Protein AF-0000000085130008 (afdb_homodimer)

Solvent-accessible surface area (backbone atoms only — not comparable to full-atom values): 52028 Å² total; per-residue (Å²): 136,84,80,75,76,75,82,70,82,75,75,73,70,72,71,52,58,76,52,56,80,41,72,67,83,56,50,69,66,52,42,50,50,49,51,52,50,41,30,52,52,29,17,52,34,35,25,47,49,42,4,50,42,38,35,52,67,69,60,31,51,50,40,33,74,73,65,38,67,61,33,54,55,53,52,52,40,61,63,51,42,58,58,60,49,41,49,35,47,52,51,42,49,51,38,51,54,50,46,52,58,47,40,59,64,52,40,19,62,59,40,15,58,62,33,43,75,82,33,61,64,72,58,10,47,52,50,12,38,52,49,29,46,50,49,50,50,48,49,40,44,45,57,13,38,45,46,30,37,43,40,12,60,26,42,12,58,66,48,31,52,69,44,41,62,64,48,52,52,51,44,62,73,41,38,71,61,34,51,52,51,44,50,51,46,50,51,54,34,60,74,69,67,53,63,71,60,53,81,79,75,68,44,67,65,53,54,50,50,49,44,51,51,20,31,75,70,64,65,31,53,68,47,56,44,46,24,54,53,34,55,66,36,25,74,71,39,41,38,68,59,52,40,44,46,49,93,72,62,64,68,42,49,40,79,47,50,43,68,57,53,48,52,48,43,60,75,54,77,57,65,63,31,44,27,15,61,94,44,79,58,41,65,72,22,27,33,45,39,68,59,53,40,43,34,48,64,67,71,38,83,58,54,58,73,41,67,87,59,48,40,84,59,47,75,42,58,52,78,38,22,43,46,55,50,37,50,50,29,43,73,70,70,44,55,55,35,41,25,23,46,99,84,56,39,55,53,26,37,39,40,52,63,38,53,50,46,59,33,40,32,69,54,62,38,65,46,61,57,61,37,49,30,72,77,50,99,48,29,32,43,29,34,13,77,37,32,37,69,57,50,25,60,75,70,70,46,90,77,64,86,68,59,85,80,36,49,21,43,33,41,44,51,29,61,74,62,71,39,85,74,48,70,70,40,70,48,78,56,98,55,28,36,40,28,31,66,38,63,54,96,95,35,46,50,34,31,39,35,34,59,56,76,83,79,82,75,83,73,72,84,81,83,65,78,72,71,65,71,70,59,71,70,66,63,80,66,79,78,79,77,128,136,85,80,75,78,75,84,70,83,76,76,74,69,71,72,51,60,77,51,58,79,42,71,69,81,56,51,68,66,53,41,50,50,49,50,52,50,41,31,53,52,30,18,52,34,36,27,46,50,42,4,51,42,38,35,52,67,68,60,32,49,52,40,33,73,73,65,38,67,60,33,53,56,53,52,52,42,61,65,52,43,58,57,60,49,41,47,35,47,52,51,40,50,52,37,51,53,52,46,53,56,47,39,57,63,51,40,18,62,59,39,15,59,63,35,44,76,82,33,61,64,73,57,10,45,53,49,13,37,52,49,30,47,52,50,50,51,48,47,39,44,44,58,15,38,45,45,30,37,43,40,12,61,25,41,12,58,67,49,31,52,69,44,40,63,65,47,51,51,51,44,62,73,40,37,71,61,33,52,53,51,43,52,51,46,50,51,53,32,60,73,70,67,53,63,71,60,54,81,80,75,68,46,68,66,53,53,52,50,49,44,52,52,20,30,75,71,63,65,32,54,66,48,56,45,47,24,54,55,34,55,67,37,24,75,73,38,41,38,69,59,49,39,44,45,48,91,74,60,67,68,43,48,39,80,48,51,44,68,56,53,47,51,47,43,59,74,54,76,57,66,64,31,44,27,14,62,94,44,81,57,40,63,73,21,29,33,45,39,68,59,53,41,43,34,48,65,68,71,38,84,60,54,59,72,40,67,88,58,49,38,83,59,47,76,42,60,51,79,38,23,42,46,55,51,36,49,49,28,43,73,70,70,46,55,54,34,41,26,23,46,97,84,57,40,55,53,26,37,39,40,53,63,39,53,51,47,60,33,39,32,68,54,63,37,63,48,61,57,62,36,47,31,73,78,49,100,48,29,31,43,30,35,14,78,37,34,38,68,58,50,26,61,75,70,69,46,90,78,64,85,68,61,86,78,38,48,21,44,33,42,44,51,30,61,74,62,72,40,84,74,48,68,69,40,70,48,78,55,96,55,28,36,40,28,32,65,36,63,55,96,92,33,46,50,34,29,39,34,32,58,55,74,82,78,83,72,83,72,71,83,79,82,61,75,72,70,65,66,70,59,66,68,66,62,77,66,78,72,84,73,130

Foldseek 3Di:
DPPPVPPDDPPPPPVVVVCVVPPPVPDLVRLVVLLVVLLVQLLLLQLLVLLLVQDDLVVLVVVVVVPQVLSVVSNVCNQQVQLLVLLSVVSNVVSVVVLVVSLQPNQLVVQLVVCVVPDPNVVSSVVSNVVSVVVSVVCSCVRNHDVSNVVCNVPSSVSNSVSVVVSVVSSVVCVVVSVVVSVVVVVVCVVVVHDRGDDPDDDPVNVLVVLVVCCVVVNDPPLRSQLSVLVVCQQVAWCLLLFAFPVPAAAEEQADFQVVVVVSCVVPPDQKHFYAHPDPLHTPAIFGPVVQVVCVVVVHGDHSPDPVGGDHAAEEERGGGNVVVLVVCVVVVAFKHFYAYPVSGTGGIHGVVSSVCSSSDVVPDPCLCVQWPDPDPFKIKHFQSHFVVSVCVVVVNDDQPPNVQDGTNQSSLCVQVVHQDDAQDWDDDPQKIWGQHDDDPSTGTIIMIGGHDPDDPDPPPCPPDPVPPPPPVPPPPPPPPD/DPCPVPPDDPVPPPVVPVCVVPDPPPDLVRLVVLLVVLLVQLLLLQLLVLLLVQDDLVVLVVVVVVPQVLSVVSNVCNQQVQLLVLLSVVSNVVSVVVLVVSLQPNFLVVQLVVCVVPDPNVVSSVVSNVVSVVVSVVCSCVRNHDVSNVVCNVPSSVSNSVSVVVSVVSSVVCVVVSVVVSVVVVVVCVVVVHDRGDDPDDDPVNVLVVLVVCCVVVVDPPLRSQLSVLVVCQQVAWCLLLFAFPVPAAAEEQADFQVVVVVSCVVPPDQKHFYAHPDPLHTPAIFGPVLQVVCVVVVHGDHSPDPVGGDHAAEDERGGGNVVVLVVCVVVVAFKHFYAYPVSGTGGIHGVVSSVCSSSDVVPDPCLCVQWPDPDPFKIKHFQSHFVVSVCVVVVNDDQPPNVQDGTNQSSLCVQVVHQDDAQDWDDDPQKIWGQHDDDPSTGTIIMIGGHDPDDPDPPPCPPDPVPPPPPVPPPPPCPPD

Secondary structure (DSSP, 8-state):
------------THHHHHHHS------HHHHHHHHHHHHHHHHHHHHHHHHHHH--HHHHHHHHHTT-THHHHHHHHHHSHHHHHHHHHHHHHHHHHHHHHHHHHHHHHHHHHHHTTTS-HHHHHHHHHHHHHHHHHHHIIIIIIIHHHHHHHHSHHHHHHHHHHHHHHHHHHTHHHHHHHHHHHHHHHHHHT---S------HHHHHHHHHHHHHTTSS-HHHHHHHHHHHHTTTSBGGGTSEEGGG---EETT--HHHHHHHHHHS--SEEEEESSSTTSEEEEEEHHHHHHHHHTT----TTSTTTPBP-EEEETT-BHHHHHHHHHHHT-SEEEEE-TTS-EEEEEEHHHHHHHHHGGGT-STHHHHEEEEETTEEEEETTSBHHHHHHHHT-S--TTGGG-SBHHHHHHHHHTS---TT-EEEETTEEEEEEEEETTEEEEEEEEE--SSS-------GGGGSTTGGGG--------/------------GGGTHHHHS------HHHHHHHHHHHHHHHHHHHHHHHHHHH--HHHHHHHHHTT-THHHHHHHHHHSHHHHHHHHHHHHHHHHHHHHHHHHHHHHHHHHHHHTTTS-HHHHHHHHHHHHHHHHHHHIIIIIIIHHHHHHHHSHHHHHHHHHHHHHHHHHHTHHHHHHHHHHHHHHHHHHT---S------HHHHHHHHHHHHHHTSS-HHHHHHHHHHHHTTTSBGGGTSEEGGG---EETT--HHHHHHHHHHS--SEEEEESSSTTSEEEEEEHHHHHHHHHTT----TTSTTTPBP-EEEETT-BHHHHHHHHHHHT-SEEEEE-TTS-EEEEEEHHHHHHHHHGGGT-STHHHHEEEEETTEEEEETTSBHHHHHHHHT-S--TTGGG-SBHHHHHHHHHTS---TT-EEEETTEEEEEEEEETTEEEEEEEEE--SSS--------GGGGTTTGGGG-------

InterPro domains:
  IPR000644 CBS domain [PF00571] (311-359)
  IPR000644 CBS domain [PS51371] (243-302)
  IPR000644 CBS domain [PS51371] (309-369)
  IPR002550 CNNM, transmembrane domain [PF01595] (33-224)
  IPR002550 CNNM, transmembrane domain [PS51846] (24-224)
  IPR005170 Transporter-associated domain [PF03471] (375-452)
  IPR005170 Transporter-associated domain [SM01091] (373-453)
  IPR016169 FAD-binding, type PCMH, subdomain 2 [G3DSA:3.30.465.10] (374-453)
  IPR036318 FAD-binding, type PCMH-like superfamily [SSF56176] (371-455)
  IPR044751 Ion transporter-like, CBS domain [cd04590] (238-356)
  IPR046342 CBS domain superfamily [G3DSA:3.10.580.10] (220-373)
  IPR046342 CBS domain superfamily [SSF54631] (227-361)

Sequence (964 aa):
MRCVVEWSHLSHPEKRACARFSALPMSLSQSLLLIVALILTSAFFSVAEISLAASRRLRLRQMMEDGEPRAELVMKMQAQPGEYFTVTQIGLNAVAILGGVVGEGALTPYLAELLMLWLPESRAQTVGFLLSFASVTSLFILFADLLPKRLSMAEPEALAIRVLRPMLWCMAVLKPLVWCFNHLADAVAKLFGLPTVRDDRITHEDILAMTEAGARAGVLAAKEQQVIANLFELDSRTIGSAMTQRDRIAYFHRDDPDELIRVRIAEEPFSTYPVCDGDIDHIVGYVDAKDLFQRALNNQPLSLMDDSLVHKVLVVPDRLTLAEVLEQFRQVHEDFAVIVNEYSLVVGVVTLNDVMSTVMGGLVSPGDEEQILRRDENSWLIDGVTPVEDVMQALELDELPHSEDYETLGGFLMVMLRRIPRRTDTVQWGGYRFEVMDVDSYRIDQVLVTRMSGSSPAAPPNAGDTAAAVAKVSSMSPDTSSMRCVVEWSHLSHPEKRACARFSALPMSLSQSLLLIVALILTSAFFSVAEISLAASRRLRLRQMMEDGEPRAELVMKMQAQPGEYFTVTQIGLNAVAILGGVVGEGALTPYLAELLMLWLPESRAQTVGFLLSFASVTSLFILFADLLPKRLSMAEPEALAIRVLRPMLWCMAVLKPLVWCFNHLADAVAKLFGLPTVRDDRITHEDILAMTEAGARAGVLAAKEQQVIANLFELDSRTIGSAMTQRDRIAYFHRDDPDELIRVRIAEEPFSTYPVCDGDIDHIVGYVDAKDLFQRALNNQPLSLMDDSLVHKVLVVPDRLTLAEVLEQFRQVHEDFAVIVNEYSLVVGVVTLNDVMSTVMGGLVSPGDEEQILRRDENSWLIDGVTPVEDVMQALELDELPHSEDYETLGGFLMVMLRRIPRRTDTVQWGGYRFEVMDVDSYRIDQVLVTRMSGSSPAAPPNAGDTAAAVAKVSSMSPDTSS

Structure (mmCIF, N/CA/C/O backbone):
data_AF-0000000085130008-model_v1
#
loop_
_entity.id
_entity.type
_entity.pdbx_description
1 polymer 'Polyamine export protein'
#
loop_
_atom_site.group_PDB
_atom_site.id
_atom_site.type_symbol
_atom_site.label_atom_id
_atom_site.label_alt_id
_atom_site.label_comp_id
_atom_site.label_asym_id
_atom_site.label_entity_id
_atom_site.label_seq_id
_atom_site.pdbx_PDB_ins_code
_atom_site.Cartn_x
_atom_site.Cartn_y
_atom_site.Cartn_z
_atom_site.occupancy
_atom_site.B_iso_or_equiv
_atom_site.auth_seq_id
_atom_site.auth_comp_id
_atom_site.auth_asym_id
_atom_site.auth_atom_id
_atom_site.pdbx_PDB_model_num
ATOM 1 N N . MET A 1 1 ? 10.078 100.125 31.641 1 22.88 1 MET A N 1
ATOM 2 C CA . MET A 1 1 ? 8.867 99.5 31.094 1 22.88 1 MET A CA 1
ATOM 3 C C . MET A 1 1 ? 9.133 98.062 30.656 1 22.88 1 MET A C 1
ATOM 5 O O . MET A 1 1 ? 9.719 97.812 29.594 1 22.88 1 MET A O 1
ATOM 9 N N . ARG A 1 2 ? 9.57 97.188 31.625 1 25.03 2 ARG A N 1
ATOM 10 C CA . ARG A 1 2 ? 10.148 95.875 31.625 1 25.03 2 ARG A CA 1
ATOM 11 C C . ARG A 1 2 ? 9.141 94.812 31.109 1 25.03 2 ARG A C 1
ATOM 13 O O . ARG A 1 2 ? 8.062 94.688 31.672 1 25.03 2 ARG A O 1
ATOM 20 N N . CYS A 1 3 ? 9 94.688 29.734 1 23.39 3 CYS A N 1
ATOM 21 C CA . CYS A 1 3 ? 8.172 93.812 28.891 1 23.39 3 CYS A CA 1
ATOM 22 C C . CYS A 1 3 ? 8.32 92.375 29.266 1 23.39 3 CYS A C 1
ATOM 24 O O . CYS A 1 3 ? 9.336 91.75 28.984 1 23.39 3 CYS A O 1
ATOM 26 N N . VAL A 1 4 ? 7.984 91.938 30.531 1 25.38 4 VAL A N 1
ATOM 27 C CA . VAL A 1 4 ? 7.992 90.562 31.016 1 25.38 4 VAL A CA 1
ATOM 28 C C . VAL A 1 4 ? 7.105 89.688 30.141 1 25.38 4 VAL A C 1
ATOM 30 O O . VAL A 1 4 ? 5.895 89.938 30.062 1 25.38 4 VAL A O 1
ATOM 33 N N . VAL A 1 5 ? 7.617 89.312 28.859 1 25.55 5 VAL A N 1
ATOM 34 C CA . VAL A 1 5 ? 6.969 88.438 27.891 1 25.55 5 VAL A CA 1
ATOM 35 C C . VAL A 1 5 ? 6.516 87.188 28.578 1 25.55 5 VAL A C 1
ATOM 37 O O . VAL A 1 5 ? 7.332 86.438 29.141 1 25.55 5 VAL A O 1
ATOM 40 N N . GLU A 1 6 ? 5.363 87.188 29.203 1 24.12 6 GLU A N 1
ATOM 41 C CA . GLU A 1 6 ? 4.629 86.125 29.844 1 24.12 6 GLU A CA 1
ATOM 42 C C . GLU A 1 6 ? 4.5 84.875 28.938 1 24.12 6 GLU A C 1
ATOM 44 O O . GLU A 1 6 ? 3.932 85 27.844 1 24.12 6 GLU A O 1
ATOM 49 N N . TRP A 1 7 ? 5.633 84.062 28.812 1 25.23 7 TRP A N 1
ATOM 50 C CA . TRP A 1 7 ? 5.676 82.812 28.094 1 25.23 7 TRP A CA 1
ATOM 51 C C . TRP A 1 7 ? 4.496 81.938 28.469 1 25.23 7 TRP A C 1
ATOM 53 O O . TRP A 1 7 ? 4.402 81.438 29.609 1 25.23 7 TRP A O 1
ATOM 63 N N . SER A 1 8 ? 3.201 82.312 28.188 1 24.41 8 SER A N 1
ATOM 64 C CA . SER A 1 8 ? 1.935 81.562 28.344 1 24.41 8 SER A CA 1
ATOM 65 C C . SER A 1 8 ? 2.066 80.125 27.938 1 24.41 8 SER A C 1
ATOM 67 O O . SER A 1 8 ? 2.912 79.75 27.109 1 24.41 8 SER A O 1
ATOM 69 N N . HIS A 1 9 ? 1.521 79.188 28.797 1 28.52 9 HIS A N 1
ATOM 70 C CA . HIS A 1 9 ? 1.265 77.75 28.953 1 28.52 9 HIS A CA 1
ATOM 71 C C . HIS A 1 9 ? 0.711 77.125 27.672 1 28.52 9 HIS A C 1
ATOM 73 O O . HIS A 1 9 ? -0.464 77.312 27.344 1 28.52 9 HIS A O 1
ATOM 79 N N . LEU A 1 10 ? 1.425 77.25 26.531 1 27.12 10 LEU A N 1
ATOM 80 C CA . LEU A 1 10 ? 0.97 76.5 25.328 1 27.12 10 LEU A CA 1
ATOM 81 C C . LEU A 1 10 ? 0.627 75.062 25.672 1 27.12 10 LEU A C 1
ATOM 83 O O . LEU A 1 10 ? 1.489 74.312 26.109 1 27.12 10 LEU A O 1
ATOM 87 N N . SER A 1 11 ? -0.589 74.875 26.25 1 29.48 11 SER A N 1
ATOM 88 C CA . SER A 1 11 ? -1.287 73.625 26.438 1 29.48 11 SER A CA 1
ATOM 89 C C . SER A 1 11 ? -1.14 72.688 25.234 1 29.48 11 SER A C 1
ATOM 91 O O . SER A 1 11 ? -1.542 73.062 24.125 1 29.48 11 SER A O 1
ATOM 93 N N . HIS A 1 12 ? 0.041 72.062 25.078 1 29.91 12 HIS A N 1
ATOM 94 C CA . HIS A 1 12 ? 0.351 71.125 23.984 1 29.91 12 HIS A CA 1
ATOM 95 C C . HIS A 1 12 ? -0.79 70.188 23.75 1 29.91 12 HIS A C 1
ATOM 97 O O . HIS A 1 12 ? -1.24 69.5 24.688 1 29.91 12 HIS A O 1
ATOM 103 N N . PRO A 1 13 ? -1.711 70.375 22.734 1 32.69 13 PRO A N 1
ATOM 104 C CA . PRO A 1 13 ? -2.801 69.562 22.234 1 32.69 13 PRO A CA 1
ATOM 105 C C . PRO A 1 13 ? -2.369 68.125 22 1 32.69 13 PRO A C 1
ATOM 107 O O . PRO A 1 13 ? -3.17 67.25 21.547 1 32.69 13 PRO A O 1
ATOM 110 N N . GLU A 1 14 ? -1.101 67.812 22.156 1 32.66 14 GLU A N 1
ATOM 111 C CA . GLU A 1 14 ? -0.622 66.562 21.594 1 32.66 14 GLU A CA 1
ATOM 112 C C . GLU A 1 14 ? -1.238 65.375 22.312 1 32.66 14 GLU A C 1
ATOM 114 O O . GLU A 1 14 ? -1.109 64.188 21.859 1 32.66 14 GLU A O 1
ATOM 119 N N . LYS A 1 15 ? -1.644 65.438 23.547 1 36.44 15 LYS A N 1
ATOM 120 C CA . LYS A 1 15 ? -2.09 64.25 24.328 1 36.44 15 LYS A CA 1
ATOM 121 C C . LYS A 1 15 ? -3.434 63.75 23.828 1 36.44 15 LYS A C 1
ATOM 123 O O . LYS A 1 15 ? -3.914 62.719 24.281 1 36.44 15 LYS A O 1
ATOM 128 N N . ARG A 1 16 ? -4.156 64.562 23.141 1 33.94 16 ARG A N 1
ATOM 129 C CA . ARG A 1 16 ? -5.531 64.188 22.828 1 33.94 16 ARG A CA 1
ATOM 130 C C . ARG A 1 16 ? -5.586 63.156 21.688 1 33.94 16 ARG A C 1
ATOM 132 O O . ARG A 1 16 ? -6.582 62.469 21.531 1 33.94 16 ARG A O 1
ATOM 139 N N . ALA A 1 17 ? -4.672 63.312 20.781 1 33.12 17 ALA A N 1
ATOM 140 C CA . ALA A 1 17 ? -4.941 62.562 19.547 1 33.12 17 ALA A CA 1
ATOM 141 C C . ALA A 1 17 ? -4.777 61.062 19.781 1 33.12 17 ALA A C 1
ATOM 143 O O . ALA A 1 17 ? -5.41 60.25 19.094 1 33.12 17 ALA A O 1
ATOM 144 N N . CYS A 1 18 ? -3.732 60.719 20.406 1 33.72 18 CYS A N 1
ATOM 145 C CA . CYS A 1 18 ? -3.643 59.281 20.594 1 33.72 18 CYS A CA 1
ATOM 146 C C . CYS A 1 18 ? -4.879 58.75 21.312 1 33.72 18 CYS A C 1
ATOM 148 O O . CYS A 1 18 ? -5.117 57.531 21.328 1 33.72 18 CYS A O 1
ATOM 150 N N . ALA A 1 19 ? -5.516 59.562 22.188 1 33.31 19 ALA A N 1
ATOM 151 C CA . ALA A 1 19 ? -6.707 59.219 22.969 1 33.31 19 ALA A CA 1
ATOM 152 C C . ALA A 1 19 ? -7.914 59.031 22.062 1 33.31 19 ALA A C 1
ATOM 154 O O . ALA A 1 19 ? -8.914 58.438 22.469 1 33.31 19 ALA A O 1
ATOM 155 N N . ARG A 1 20 ? -7.977 59.781 20.938 1 32.69 20 ARG A N 1
ATOM 156 C CA . ARG A 1 20 ? -9.227 59.75 20.172 1 32.69 20 ARG A CA 1
ATOM 157 C C . ARG A 1 20 ? -9.367 58.469 19.375 1 32.69 20 ARG A C 1
ATOM 159 O O . ARG A 1 20 ? -10.344 58.312 18.641 1 32.69 20 ARG A O 1
ATOM 166 N N . PHE A 1 21 ? -8.297 58.031 18.781 1 34.44 21 PHE A N 1
ATOM 167 C CA . PHE A 1 21 ? -8.758 56.719 18.391 1 34.44 21 PHE A CA 1
ATOM 168 C C . PHE A 1 21 ? -9.508 56.031 19.531 1 34.44 21 PHE A C 1
ATOM 170 O O . PHE A 1 21 ? -8.953 55.188 20.234 1 34.44 21 PHE A O 1
ATOM 177 N N . SER A 1 22 ? -9.922 56.875 20.5 1 35.34 22 SER A N 1
ATOM 178 C CA . SER A 1 22 ? -10.836 56.719 21.641 1 35.34 22 SER A CA 1
ATOM 179 C C . SER A 1 22 ? -11.852 55.625 21.375 1 35.34 22 SER A C 1
ATOM 181 O O . SER A 1 22 ? -12.266 55.375 20.234 1 35.34 22 SER A O 1
ATOM 183 N N . ALA A 1 23 ? -12.047 54.719 22.281 1 41.34 23 ALA A N 1
ATOM 184 C CA . ALA A 1 23 ? -13.039 53.688 22.562 1 41.34 23 ALA A CA 1
ATOM 185 C C . ALA A 1 23 ? -14.43 54.125 22.094 1 41.34 23 ALA A C 1
ATOM 187 O O . ALA A 1 23 ? -14.969 55.125 22.547 1 41.34 23 ALA A O 1
ATOM 188 N N . LEU A 1 24 ? -14.688 54.312 20.875 1 41.53 24 LEU A N 1
ATOM 189 C CA . LEU A 1 24 ? -16.141 54.25 20.766 1 41.53 24 LEU A CA 1
ATOM 190 C C . LEU A 1 24 ? -16.75 53.656 22.016 1 41.53 24 LEU A C 1
ATOM 192 O O . LEU A 1 24 ? -16.359 52.562 22.453 1 41.53 24 LEU A O 1
ATOM 196 N N . PRO A 1 25 ? -17.109 54.406 22.984 1 50.12 25 PRO A N 1
ATOM 197 C CA . PRO A 1 25 ? -17.781 53.844 24.156 1 50.12 25 PRO A CA 1
ATOM 198 C C . PRO A 1 25 ? -18.609 52.594 23.828 1 50.12 25 PRO A C 1
ATOM 200 O O . PRO A 1 25 ? -19.734 52.719 23.344 1 50.12 25 PRO A O 1
ATOM 203 N N . MET A 1 26 ? -18.016 51.688 23.188 1 59.12 26 MET A N 1
ATOM 204 C CA . MET A 1 26 ? -18.844 50.531 22.938 1 59.12 26 MET A CA 1
ATOM 205 C C . MET A 1 26 ? -19.422 49.969 24.234 1 59.12 26 MET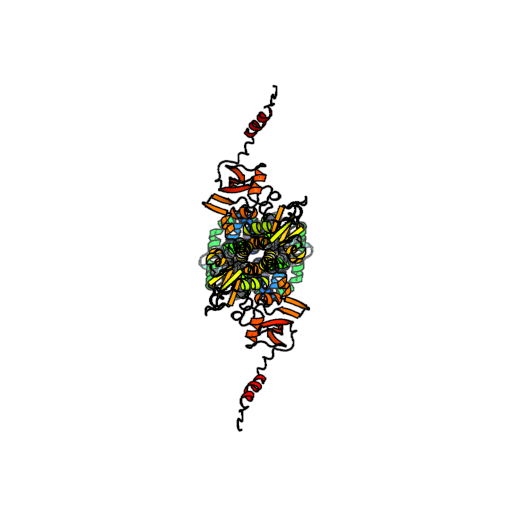 A C 1
ATOM 207 O O . MET A 1 26 ? -18.75 49.969 25.266 1 59.12 26 MET A O 1
ATOM 211 N N . SER A 1 27 ? -20.719 49.938 24.297 1 70.62 27 SER A N 1
ATOM 212 C CA . SER A 1 27 ? -21.375 49.25 25.391 1 70.62 27 SER A CA 1
ATOM 213 C C . SER A 1 27 ? -20.781 47.844 25.625 1 70.62 27 SER A C 1
ATOM 215 O O . SER A 1 27 ? -20.062 47.344 24.766 1 70.62 27 SER A O 1
ATOM 217 N N . LEU A 1 28 ? -20.641 47.5 26.766 1 76.75 28 LEU A N 1
ATOM 218 C CA . LEU A 1 28 ? -20.156 46.156 27.141 1 76.75 28 LEU A CA 1
ATOM 219 C C . LEU A 1 28 ? -20.672 45.094 26.188 1 76.75 28 LEU A C 1
ATOM 221 O O . LEU A 1 28 ? -19.922 44.188 25.797 1 76.75 28 LEU A O 1
ATOM 225 N N . SER A 1 29 ? -21.844 45.375 25.75 1 81.38 29 SER A N 1
ATOM 226 C CA . SER A 1 29 ? -22.453 44.406 24.859 1 81.38 29 SER A CA 1
ATOM 227 C C . SER A 1 29 ? -21.812 44.438 23.484 1 81.38 29 SER A C 1
ATOM 229 O O . SER A 1 29 ? -21.594 43.375 22.859 1 81.38 29 SER A O 1
ATOM 231 N N . GLN A 1 30 ? -21.422 45.594 23.047 1 81.44 30 GLN A N 1
ATOM 232 C CA . GLN A 1 30 ? -20.797 45.719 21.734 1 81.44 30 GLN A CA 1
ATOM 233 C C . GLN A 1 30 ? -19.375 45.156 21.75 1 81.44 30 GLN A C 1
ATOM 235 O O . GLN A 1 30 ? -18.953 44.531 20.781 1 81.44 30 GLN A O 1
ATOM 240 N N . SER A 1 31 ? -18.781 45.344 22.875 1 81.75 31 SER A N 1
ATOM 241 C CA . SER A 1 31 ? -17.422 44.844 23 1 81.75 31 SER A CA 1
ATOM 242 C C . SER A 1 31 ? -17.406 43.312 23.047 1 81.75 31 SER A C 1
ATOM 244 O O . SER A 1 31 ? -16.531 42.688 22.453 1 81.75 31 SER A O 1
ATOM 246 N N . LEU A 1 32 ? -18.391 42.781 23.656 1 83.31 32 LEU A N 1
ATOM 247 C CA . LEU A 1 32 ? -18.469 41.344 23.781 1 83.31 32 LEU A CA 1
ATOM 248 C C . LEU A 1 32 ? -18.812 40.719 22.438 1 83.31 32 LEU A C 1
ATOM 250 O O . LEU A 1 32 ? -18.297 39.656 22.094 1 83.31 32 LEU A O 1
ATOM 254 N N . LEU A 1 33 ? -19.641 41.375 21.734 1 88 33 LEU A N 1
ATOM 255 C CA . LEU A 1 33 ? -20.016 40.875 20.422 1 88 33 LEU A CA 1
ATOM 256 C C . LEU A 1 33 ? -18.828 40.906 19.469 1 88 33 LEU A C 1
ATOM 258 O O . LEU A 1 33 ? -18.641 40.031 18.641 1 88 33 LEU A O 1
ATOM 262 N N . LEU A 1 34 ? -18.047 41.938 19.594 1 86.31 34 LEU A N 1
ATOM 263 C CA . LEU A 1 34 ? -16.859 42.062 18.75 1 86.31 34 LEU A CA 1
ATOM 264 C C . LEU A 1 34 ? -15.828 41 19.078 1 86.31 34 LEU A C 1
ATOM 266 O O . LEU A 1 34 ? -15.188 40.438 18.188 1 86.31 34 LEU A O 1
ATOM 270 N N . ILE A 1 35 ? -15.75 40.75 20.359 1 85.38 35 ILE A N 1
ATOM 271 C CA . ILE A 1 35 ? -14.797 39.75 20.797 1 85.38 35 ILE A CA 1
ATOM 272 C C . ILE A 1 35 ? -15.227 38.375 20.266 1 85.38 35 ILE A C 1
ATOM 274 O O . ILE A 1 35 ? -14.398 37.625 19.766 1 85.38 35 ILE A O 1
ATOM 278 N N . VAL A 1 36 ? -16.484 38.094 20.297 1 90.56 36 VAL A N 1
ATOM 279 C CA . VAL A 1 36 ? -17.016 36.844 19.812 1 90.56 36 VAL A CA 1
ATOM 280 C C . VAL A 1 36 ? -16.812 36.719 18.312 1 90.56 36 VAL A C 1
ATOM 282 O O . VAL A 1 36 ? -16.438 35.656 17.797 1 90.56 36 VAL A O 1
ATOM 285 N N . ALA A 1 37 ? -17.047 37.812 17.641 1 92.44 37 ALA A N 1
ATOM 286 C CA . ALA A 1 37 ? -16.859 37.844 16.203 1 92.44 37 ALA A CA 1
ATOM 287 C C . ALA A 1 37 ? -15.398 37.594 15.836 1 92.44 37 ALA A C 1
ATOM 289 O O . ALA A 1 37 ? -15.102 36.875 14.875 1 92.44 37 ALA A O 1
ATOM 290 N N . LEU A 1 38 ? -14.523 38.188 16.594 1 89.88 38 LEU A N 1
ATOM 291 C CA . LEU A 1 38 ? -13.094 38.031 16.359 1 89.88 38 LEU A CA 1
ATOM 292 C C . LEU A 1 38 ? -12.672 36.594 16.641 1 89.88 38 LEU A C 1
ATOM 294 O O . LEU A 1 38 ? -11.875 36.031 15.891 1 89.88 38 LEU A O 1
ATOM 298 N N . ILE A 1 39 ? -13.242 36.031 17.625 1 91.31 39 ILE A N 1
ATOM 299 C CA . ILE A 1 39 ? -12.914 34.656 17.984 1 91.31 39 ILE A CA 1
ATOM 300 C C . ILE A 1 39 ? -13.391 33.688 16.891 1 91.31 39 ILE A C 1
ATOM 302 O O . ILE A 1 39 ? -12.656 32.812 16.484 1 91.31 39 ILE A O 1
ATOM 306 N N . LEU A 1 40 ? -14.547 33.969 16.375 1 94.56 40 LEU A N 1
ATOM 307 C CA . LEU A 1 40 ? -15.102 33.094 15.328 1 94.56 40 LEU A CA 1
ATOM 308 C C . LEU A 1 40 ? -14.297 33.219 14.039 1 94.56 40 LEU A C 1
ATOM 310 O O . LEU A 1 40 ? -14.055 32.219 13.359 1 94.56 40 LEU A O 1
ATOM 314 N N . THR A 1 41 ? -13.906 34.438 13.758 1 93.94 41 THR A N 1
ATOM 315 C CA . THR A 1 41 ? -13.086 34.656 12.57 1 93.94 41 THR A CA 1
ATOM 316 C C . THR A 1 41 ? -11.719 33.969 12.727 1 93.94 41 THR A C 1
ATOM 318 O O . THR A 1 41 ? -11.227 33.344 11.797 1 93.94 41 THR A O 1
ATOM 321 N N . SER A 1 42 ? -11.148 34.094 13.859 1 92.62 42 SER A N 1
ATOM 322 C CA . SER A 1 42 ? -9.867 33.469 14.133 1 92.62 42 SER A CA 1
ATOM 323 C C . SER A 1 42 ? -9.977 31.953 14.094 1 92.62 42 SER A C 1
ATOM 325 O O . SER A 1 42 ? -9.086 31.266 13.594 1 92.62 42 SER A O 1
ATOM 327 N N . ALA A 1 43 ? -11.07 31.469 14.641 1 94.69 43 ALA A N 1
ATOM 328 C CA . ALA A 1 43 ? -11.32 30.031 14.617 1 94.69 43 ALA A CA 1
ATOM 329 C C . ALA A 1 43 ? -11.422 29.516 13.18 1 94.69 43 ALA A C 1
ATOM 331 O O . ALA A 1 43 ? -10.938 28.438 12.875 1 94.69 43 ALA A O 1
ATOM 332 N N . PHE A 1 44 ? -12.031 30.328 12.359 1 95.69 44 PHE A N 1
ATOM 333 C CA . PHE A 1 44 ? -12.172 29.984 10.953 1 95.69 44 PHE A CA 1
ATOM 334 C C . PHE A 1 44 ? -10.805 29.859 10.289 1 95.69 44 PHE A C 1
ATOM 336 O O . PHE A 1 44 ? -10.523 28.875 9.602 1 95.69 44 PHE A O 1
ATOM 343 N N . PHE A 1 45 ? -9.906 30.75 10.508 1 95 45 PHE A N 1
ATOM 344 C CA . PHE A 1 45 ? -8.578 30.734 9.898 1 95 45 PHE A CA 1
ATOM 345 C C . PHE A 1 45 ? -7.711 29.641 10.523 1 95 45 PHE A C 1
ATOM 347 O O . PHE A 1 45 ? -6.879 29.047 9.844 1 95 45 PHE A O 1
ATOM 354 N N . SER A 1 46 ? -7.891 29.406 11.75 1 93.88 46 SER A N 1
ATOM 355 C CA . SER A 1 46 ? -7.145 28.344 12.43 1 93.88 46 SER A CA 1
ATOM 356 C C . SER A 1 46 ? -7.508 26.969 11.875 1 93.88 46 SER A C 1
ATOM 358 O O . SER A 1 46 ? -6.629 26.156 11.617 1 93.88 46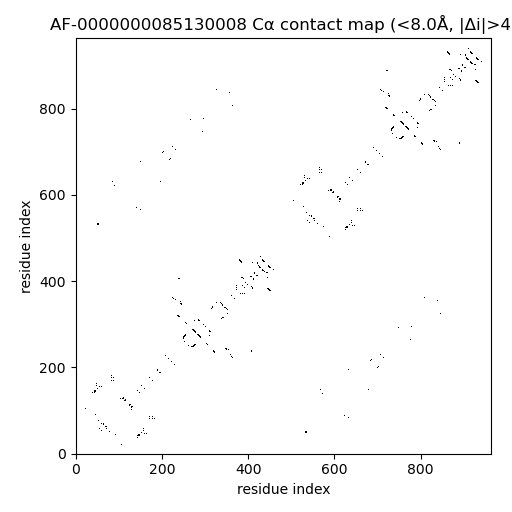 SER A O 1
ATOM 360 N N . VAL A 1 47 ? -8.828 26.797 11.703 1 94.94 47 VAL A N 1
ATOM 361 C CA . VAL A 1 47 ? -9.305 25.531 11.125 1 94.94 47 VAL A CA 1
ATOM 362 C C . VAL A 1 47 ? -8.766 25.391 9.703 1 94.94 47 VAL A C 1
ATOM 364 O O . VAL A 1 47 ? -8.305 24.312 9.32 1 94.94 47 VAL A O 1
ATOM 367 N N . ALA A 1 48 ? -8.828 26.438 8.992 1 95.81 48 ALA A N 1
ATOM 368 C CA . ALA A 1 48 ? -8.359 26.406 7.609 1 95.81 48 ALA A CA 1
ATOM 369 C C . ALA A 1 48 ? -6.883 26.062 7.535 1 95.81 48 ALA A C 1
ATOM 371 O O . ALA A 1 48 ? -6.469 25.266 6.68 1 95.81 48 ALA A O 1
ATOM 372 N N . GLU A 1 49 ? -6.152 26.5 8.43 1 94.38 49 GLU A N 1
ATOM 373 C CA . GLU A 1 49 ? -4.703 26.328 8.422 1 94.38 49 GLU A CA 1
ATOM 374 C C . GLU A 1 49 ? -4.324 24.875 8.742 1 94.38 49 GLU A C 1
ATOM 376 O O . GLU A 1 49 ? -3.633 24.219 7.961 1 94.38 49 GLU A O 1
ATOM 381 N N . ILE A 1 50 ? -4.809 24.375 9.836 1 93.44 50 ILE A N 1
ATOM 382 C CA . ILE A 1 50 ? -4.375 23.062 10.328 1 93.44 50 ILE A CA 1
ATOM 383 C C . ILE A 1 50 ? -5.039 21.969 9.508 1 93.44 50 ILE A C 1
ATOM 385 O O . ILE A 1 50 ? -4.43 20.922 9.258 1 93.44 50 ILE A O 1
ATOM 389 N N . SER A 1 51 ? -6.273 22.219 9.07 1 94.44 51 SER A N 1
ATOM 390 C CA . SER A 1 51 ? -6.934 21.203 8.258 1 94.44 51 SER A CA 1
ATOM 391 C C . SER A 1 51 ? -6.18 20.969 6.953 1 94.44 51 SER A C 1
ATOM 393 O O . SER A 1 51 ? -6.02 19.812 6.527 1 94.44 51 SER A O 1
ATOM 395 N N . LEU A 1 52 ? -5.695 22.031 6.367 1 93.62 52 LEU A N 1
ATOM 396 C CA . LEU A 1 52 ? -4.922 21.875 5.137 1 93.62 52 LEU A CA 1
ATOM 397 C C . LEU A 1 52 ? -3.609 21.156 5.402 1 93.62 52 LEU A C 1
ATOM 399 O O . LEU A 1 52 ? -3.209 20.281 4.625 1 93.62 52 LEU A O 1
ATOM 403 N N . ALA A 1 53 ? -2.996 21.453 6.453 1 91.56 53 ALA A N 1
ATOM 404 C CA . ALA A 1 53 ? -1.691 20.891 6.777 1 91.56 53 ALA A CA 1
ATOM 405 C C . ALA A 1 53 ? -1.819 19.422 7.184 1 91.56 53 ALA A C 1
ATOM 407 O O . ALA A 1 53 ? -0.977 18.594 6.828 1 91.56 53 ALA A O 1
ATOM 408 N N . ALA A 1 54 ? -2.852 19.094 7.859 1 90.94 54 ALA A N 1
ATOM 409 C CA . ALA A 1 54 ? -3 17.766 8.445 1 90.94 54 ALA A CA 1
ATOM 410 C C . ALA A 1 54 ? -3.654 16.797 7.465 1 90.94 54 ALA A C 1
ATOM 412 O O . ALA A 1 54 ? -3.604 15.586 7.648 1 90.94 54 ALA A O 1
ATOM 413 N N . SER A 1 55 ? -4.25 17.312 6.402 1 91 55 SER A N 1
ATOM 414 C CA . SER A 1 55 ? -4.969 16.469 5.457 1 91 55 SER A CA 1
ATOM 415 C C . SER A 1 55 ? -4.02 15.531 4.711 1 91 55 SER A C 1
ATOM 417 O O . SER A 1 55 ? -2.924 15.938 4.316 1 91 55 SER A O 1
ATOM 419 N N . ARG A 1 56 ? -4.477 14.383 4.578 1 85.94 56 ARG A N 1
ATOM 420 C CA . ARG A 1 56 ? -3.705 13.383 3.844 1 85.94 56 ARG A CA 1
ATOM 421 C C . ARG A 1 56 ? -4.051 13.414 2.357 1 85.94 56 ARG A C 1
ATOM 423 O O . ARG A 1 56 ? -5.227 13.43 1.989 1 85.94 56 ARG A O 1
ATOM 430 N N . ARG A 1 57 ? -3.043 13.32 1.616 1 84.5 57 ARG A N 1
ATOM 431 C CA . ARG A 1 57 ? -3.238 13.367 0.171 1 84.5 57 ARG A CA 1
ATOM 432 C C . ARG A 1 57 ? -3.998 12.148 -0.323 1 84.5 57 ARG A C 1
ATOM 434 O O . ARG A 1 57 ? -4.848 12.25 -1.209 1 84.5 57 ARG A O 1
ATOM 441 N N . LEU A 1 58 ? -3.691 11.031 0.233 1 79.38 58 LEU A N 1
ATOM 442 C CA . LEU A 1 58 ? -4.305 9.781 -0.188 1 79.38 58 LEU A CA 1
ATOM 443 C C . LEU A 1 58 ? -5.809 9.797 0.064 1 79.38 58 LEU A C 1
ATOM 445 O O . LEU A 1 58 ? -6.59 9.344 -0.778 1 79.38 58 LEU A O 1
ATOM 449 N N . ARG A 1 59 ? -6.203 10.234 1.146 1 84.56 59 ARG A N 1
ATOM 450 C CA . ARG A 1 59 ? -7.621 10.297 1.487 1 84.56 59 ARG A CA 1
ATOM 451 C C . ARG A 1 59 ? -8.344 11.32 0.619 1 84.56 59 ARG A C 1
ATOM 453 O O . ARG A 1 59 ? -9.492 11.102 0.22 1 84.56 59 ARG A O 1
ATOM 460 N N . LEU A 1 60 ? -7.746 12.391 0.332 1 89.06 60 LEU A N 1
ATOM 461 C CA . LEU A 1 60 ? -8.328 13.406 -0.537 1 89.06 60 LEU A CA 1
ATOM 462 C C . LEU A 1 60 ? -8.539 12.859 -1.946 1 89.06 60 LEU A C 1
ATOM 464 O O . LEU A 1 60 ? -9.562 13.141 -2.578 1 89.06 60 LEU A O 1
ATOM 468 N N . ARG A 1 61 ? -7.59 12.109 -2.34 1 83.88 61 ARG A N 1
ATOM 469 C CA . ARG A 1 61 ? -7.723 11.492 -3.654 1 83.88 61 ARG A CA 1
ATOM 470 C C . ARG A 1 61 ? -8.898 10.516 -3.686 1 83.88 61 ARG A C 1
ATOM 472 O O . ARG A 1 61 ? -9.617 10.445 -4.684 1 83.88 61 ARG A O 1
ATOM 479 N N . GLN A 1 62 ? -9.008 9.758 -2.676 1 82.62 62 GLN A N 1
ATOM 480 C CA . GLN A 1 62 ? -10.133 8.844 -2.572 1 82.62 62 GLN A CA 1
ATOM 481 C C . GLN A 1 62 ? -11.461 9.594 -2.586 1 82.62 62 GLN A C 1
ATOM 483 O O . GLN A 1 62 ? -12.43 9.148 -3.211 1 82.62 62 GLN A O 1
ATOM 488 N N . MET A 1 63 ? -11.492 10.695 -1.925 1 86.88 63 MET A N 1
ATOM 489 C CA . MET A 1 63 ? -12.703 11.508 -1.883 1 86.88 63 MET A CA 1
ATOM 490 C C . MET A 1 63 ? -13.023 12.078 -3.262 1 86.88 63 MET A C 1
ATOM 492 O O . MET A 1 63 ? -14.188 12.18 -3.639 1 86.88 63 MET A O 1
ATOM 496 N N . MET A 1 64 ? -11.984 12.406 -3.945 1 86.06 64 MET A N 1
ATOM 497 C CA . MET A 1 64 ? -12.156 12.891 -5.312 1 86.06 64 MET A CA 1
ATOM 498 C C . MET A 1 64 ? -12.758 11.812 -6.203 1 86.06 64 MET A C 1
ATOM 500 O O . MET A 1 64 ? -13.656 12.094 -7 1 86.06 64 MET A O 1
ATOM 504 N N . GLU A 1 65 ? -12.266 10.641 -5.977 1 78.5 65 GLU A N 1
ATOM 505 C CA . GLU A 1 65 ? -12.766 9.516 -6.762 1 78.5 65 GLU A CA 1
ATOM 506 C C . GLU A 1 65 ? -14.195 9.172 -6.371 1 78.5 65 GLU A C 1
ATOM 508 O O . GLU A 1 65 ? -14.977 8.695 -7.203 1 78.5 65 GLU A O 1
ATOM 513 N N . ASP A 1 66 ? -14.531 9.469 -5.137 1 83.12 66 ASP A N 1
ATOM 514 C CA . ASP A 1 66 ? -15.883 9.219 -4.633 1 83.12 66 ASP A CA 1
ATOM 515 C C . ASP A 1 66 ? -16.844 10.312 -5.09 1 83.12 66 ASP A C 1
ATOM 517 O O . ASP A 1 66 ? -18.047 10.234 -4.828 1 83.12 66 ASP A O 1
ATOM 521 N N . GLY A 1 67 ? -16.297 11.305 -5.723 1 86.44 67 GLY A N 1
ATOM 522 C CA . GLY A 1 67 ? -17.188 12.273 -6.348 1 86.44 67 GLY A CA 1
ATOM 523 C C . GLY A 1 67 ? -17.094 13.648 -5.727 1 86.44 67 GLY A C 1
ATOM 524 O O . GLY A 1 67 ? -17.953 14.508 -5.969 1 86.44 67 GLY A O 1
ATOM 525 N N . GLU A 1 68 ? -16.25 13.93 -4.852 1 90.88 68 GLU A N 1
ATOM 526 C CA . GLU A 1 68 ? -16.078 15.25 -4.258 1 90.88 68 GLU A CA 1
ATOM 527 C C . GLU A 1 68 ? -15.023 16.062 -5.004 1 90.88 68 GLU A C 1
ATOM 529 O O . GLU A 1 68 ? -13.828 15.953 -4.707 1 90.88 68 GLU A O 1
ATOM 534 N N . PRO A 1 69 ? -15.461 16.906 -5.871 1 90.31 69 PRO A N 1
ATOM 535 C CA . PRO A 1 69 ? -14.492 17.625 -6.695 1 90.31 69 PRO A CA 1
ATOM 536 C C . PRO A 1 69 ? -13.68 18.641 -5.891 1 90.31 69 PRO A C 1
ATOM 538 O O . PRO A 1 69 ? -12.57 19 -6.293 1 90.31 69 PRO A O 1
ATOM 541 N N . ARG A 1 70 ? -14.211 19.188 -4.809 1 93.12 70 ARG A N 1
ATOM 542 C CA . ARG A 1 70 ? -13.5 20.156 -3.975 1 93.12 70 ARG A CA 1
ATOM 543 C C . ARG A 1 70 ? -12.203 19.547 -3.428 1 93.12 70 ARG A C 1
ATOM 545 O O . ARG A 1 70 ? -11.289 20.281 -3.053 1 93.12 70 ARG A O 1
ATOM 552 N N . ALA A 1 71 ? -12.141 18.172 -3.34 1 93.31 71 ALA A N 1
ATOM 553 C CA . ALA A 1 71 ? -10.953 17.484 -2.836 1 93.31 71 ALA A CA 1
ATOM 554 C C . ALA A 1 71 ? -9.75 17.734 -3.736 1 93.31 71 ALA A C 1
ATOM 556 O O . ALA A 1 71 ? -8.617 17.844 -3.256 1 93.31 71 ALA A O 1
ATOM 557 N N . GLU A 1 72 ? -9.969 17.906 -5 1 91.94 72 GLU A N 1
ATOM 558 C CA . GLU A 1 72 ? -8.898 18.188 -5.945 1 91.94 72 GLU A CA 1
ATOM 559 C C . GLU A 1 72 ? -8.305 19.562 -5.699 1 91.94 72 GLU A C 1
ATOM 561 O O . GLU A 1 72 ? -7.086 19.75 -5.785 1 91.94 72 GLU A O 1
ATOM 566 N N . LEU A 1 73 ? -9.18 20.484 -5.414 1 93.06 73 LEU A N 1
ATOM 567 C CA . LEU A 1 73 ? -8.727 21.859 -5.164 1 93.06 73 LEU A CA 1
ATOM 568 C C . LEU A 1 73 ? -7.91 21.922 -3.879 1 93.06 73 LEU A C 1
ATOM 570 O O . LEU A 1 73 ? -6.934 22.672 -3.801 1 93.06 73 LEU A O 1
ATOM 574 N N . VAL A 1 74 ? -8.328 21.141 -2.869 1 93.81 74 VAL A N 1
ATOM 575 C CA . VAL A 1 74 ? -7.586 21.094 -1.616 1 93.81 74 VAL A CA 1
ATOM 576 C C . VAL A 1 74 ? -6.195 20.516 -1.865 1 93.81 74 VAL A C 1
ATOM 578 O O . VAL A 1 74 ? -5.203 21.016 -1.331 1 93.81 74 VAL A O 1
ATOM 581 N N . MET A 1 75 ? -6.09 19.516 -2.697 1 90.19 75 MET A N 1
ATOM 582 C CA . MET A 1 75 ? -4.812 18.891 -3.023 1 90.19 75 MET A CA 1
ATOM 583 C C . MET A 1 75 ? -3.904 19.859 -3.768 1 90.19 75 MET A C 1
ATOM 585 O O . MET A 1 75 ? -2.693 19.875 -3.545 1 90.19 75 MET A O 1
ATOM 589 N N . LYS A 1 76 ? -4.488 20.656 -4.598 1 89.38 76 LYS A N 1
ATOM 590 C CA . LYS A 1 76 ? -3.721 21.656 -5.328 1 89.38 76 LYS A CA 1
ATOM 591 C C . LYS A 1 76 ? -3.162 22.719 -4.387 1 89.38 76 LYS A C 1
ATOM 593 O O . LYS A 1 76 ? -2.025 23.172 -4.555 1 89.38 76 LYS A O 1
ATOM 598 N N . MET A 1 77 ? -3.973 23.078 -3.402 1 89.94 77 MET A N 1
ATOM 599 C CA . MET A 1 77 ? -3.529 24.047 -2.418 1 89.94 77 MET A CA 1
ATOM 600 C C . MET A 1 77 ? -2.422 23.484 -1.539 1 89.94 77 MET A C 1
ATOM 602 O O . MET A 1 77 ? -1.536 24.219 -1.096 1 89.94 77 MET A O 1
ATOM 606 N N . GLN A 1 78 ? -2.471 22.188 -1.298 1 88.06 78 GLN A N 1
ATOM 607 C CA . GLN A 1 78 ? -1.441 21.531 -0.506 1 88.06 78 GLN A CA 1
ATOM 608 C C . GLN A 1 78 ? -0.112 21.484 -1.254 1 88.06 78 GLN A C 1
ATOM 610 O O . GLN A 1 78 ? 0.954 21.469 -0.635 1 88.06 78 GLN A O 1
ATOM 615 N N . ALA A 1 79 ? -0.195 21.422 -2.566 1 83.75 79 ALA A N 1
ATOM 616 C CA . ALA A 1 79 ? 1.008 21.344 -3.391 1 83.75 79 ALA A CA 1
ATOM 617 C C . ALA A 1 79 ? 1.706 22.703 -3.465 1 83.75 79 ALA A C 1
ATOM 619 O O . ALA A 1 79 ? 2.934 22.766 -3.57 1 83.75 79 ALA A O 1
ATOM 620 N N . GLN A 1 80 ? 0.876 23.75 -3.406 1 83.12 80 GLN A N 1
ATOM 621 C CA . GLN A 1 80 ? 1.404 25.109 -3.379 1 83.12 80 GLN A CA 1
ATOM 622 C C . GLN A 1 80 ? 0.813 25.891 -2.219 1 83.12 80 GLN A C 1
ATOM 624 O O . GLN A 1 80 ? 0.022 26.812 -2.43 1 83.12 80 GLN A O 1
ATOM 629 N N . PRO A 1 81 ? 1.351 25.578 -1.076 1 85.69 81 PRO A N 1
ATOM 630 C CA . PRO A 1 81 ? 0.689 26.125 0.109 1 85.69 81 PRO A CA 1
ATOM 631 C C . PRO A 1 81 ? 1.051 27.594 0.363 1 85.69 81 PRO A C 1
ATOM 633 O O . PRO A 1 81 ? 0.469 28.234 1.243 1 85.69 81 PRO A O 1
ATOM 636 N N . GLY A 1 82 ? 1.853 28.25 -0.422 1 85.19 82 GLY A N 1
ATOM 637 C CA . GLY A 1 82 ? 2.332 29.609 -0.155 1 85.19 82 GLY A CA 1
ATOM 638 C C . GLY A 1 82 ? 1.218 30.625 -0.077 1 85.19 82 GLY A C 1
ATOM 639 O O . GLY A 1 82 ? 1.095 31.344 0.918 1 85.19 82 GLY A O 1
ATOM 640 N N . GLU A 1 83 ? 0.396 30.688 -1.005 1 88 83 GLU A N 1
ATOM 641 C CA . GLU A 1 83 ? -0.672 31.688 -1.062 1 88 83 GLU A CA 1
ATOM 642 C C . GLU A 1 83 ? -1.73 31.422 0.006 1 88 83 GLU A C 1
ATOM 644 O O . GLU A 1 83 ? -2.24 32.344 0.626 1 88 83 GLU A O 1
ATOM 649 N N . TYR A 1 84 ? -2.018 30.188 0.166 1 91.06 84 TYR A N 1
ATOM 650 C CA . TYR A 1 84 ? -3.025 29.781 1.144 1 91.06 84 TYR A CA 1
ATOM 651 C C . TYR A 1 84 ? -2.594 30.172 2.555 1 91.06 84 TYR A C 1
ATOM 653 O O . TYR A 1 84 ? -3.371 30.75 3.311 1 91.06 84 TYR A O 1
ATOM 661 N N . PHE A 1 85 ? -1.348 29.938 2.928 1 89.69 85 PHE A N 1
ATOM 662 C CA . PHE A 1 85 ? -0.842 30.219 4.266 1 89.69 85 PHE A CA 1
ATOM 663 C C . PHE A 1 85 ? -0.713 31.734 4.484 1 89.69 85 PHE A C 1
ATOM 665 O O . PHE A 1 85 ? -0.915 32.219 5.598 1 89.69 85 PHE A O 1
ATOM 672 N N . THR A 1 86 ? -0.422 32.406 3.365 1 90.38 86 THR A N 1
ATOM 673 C CA . THR A 1 86 ? -0.33 33.875 3.479 1 90.38 86 THR A CA 1
ATOM 674 C C . THR A 1 86 ? -1.678 34.469 3.873 1 90.38 86 THR A C 1
ATOM 676 O O . THR A 1 86 ? -1.745 35.344 4.746 1 90.38 86 THR A O 1
ATOM 679 N N . VAL A 1 87 ? -2.705 34 3.271 1 92.06 87 VAL A N 1
ATOM 680 C CA . VAL A 1 87 ? -4.047 34.5 3.574 1 92.06 87 VAL A CA 1
ATOM 681 C C . VAL A 1 87 ? -4.398 34.188 5.023 1 92.06 87 VAL A C 1
ATOM 683 O O . VAL A 1 87 ? -4.91 35.031 5.75 1 92.06 87 VAL A O 1
ATOM 686 N N . THR A 1 88 ? -4.137 32.938 5.461 1 92.25 88 THR A N 1
ATOM 687 C CA . THR A 1 88 ? -4.461 32.562 6.828 1 92.25 88 THR A CA 1
ATOM 688 C C . THR A 1 88 ? -3.639 33.344 7.832 1 92.25 88 THR A C 1
ATOM 690 O O . THR A 1 88 ? -4.145 33.719 8.891 1 92.25 88 THR A O 1
ATOM 693 N N . GLN A 1 89 ? -2.457 33.656 7.535 1 88.88 89 GLN A N 1
ATOM 694 C CA . GLN A 1 89 ? -1.587 34.375 8.461 1 88.88 89 GLN A CA 1
ATOM 695 C C . GLN A 1 89 ? -1.988 35.844 8.57 1 88.88 89 GLN A C 1
ATOM 697 O O . GLN A 1 89 ? -1.959 36.406 9.656 1 88.88 89 GLN A O 1
ATOM 702 N N . ILE A 1 90 ? -2.277 36.375 7.414 1 87.25 90 ILE A N 1
ATOM 703 C CA . ILE A 1 90 ? -2.756 37.75 7.438 1 87.25 90 ILE A CA 1
ATOM 704 C C . ILE A 1 90 ? -4.027 37.844 8.273 1 87.25 90 ILE A C 1
ATOM 706 O O . ILE A 1 90 ? -4.16 38.719 9.125 1 87.25 90 ILE A O 1
ATOM 710 N N . GLY A 1 91 ? -4.938 36.938 8.039 1 87.38 91 GLY A N 1
ATOM 711 C CA . GLY A 1 91 ? -6.18 36.906 8.797 1 87.38 91 GLY A CA 1
ATOM 712 C C . GLY A 1 91 ? -5.969 36.688 10.281 1 87.38 91 GLY A C 1
ATOM 713 O O . GLY A 1 91 ? -6.512 37.438 11.102 1 87.38 91 GLY A O 1
ATOM 714 N N . LEU A 1 92 ? -5.137 35.75 10.672 1 88.06 92 LEU A N 1
ATOM 715 C CA . LEU A 1 92 ? -4.883 35.406 12.07 1 88.06 92 LEU A CA 1
ATOM 716 C C . LEU A 1 92 ? -4.184 36.562 12.781 1 88.06 92 LEU A C 1
ATOM 718 O O . LEU A 1 92 ? -4.508 36.875 13.93 1 88.06 92 LEU A O 1
ATOM 722 N N . ASN A 1 93 ? -3.266 37.188 12.125 1 81.06 93 ASN A N 1
ATOM 723 C CA . ASN A 1 93 ? -2.557 38.312 12.719 1 81.06 93 ASN A CA 1
ATOM 724 C C . ASN A 1 93 ? -3.467 39.531 12.867 1 81.06 93 ASN A C 1
ATOM 726 O O . ASN A 1 93 ? -3.408 40.25 13.875 1 81.06 93 ASN A O 1
ATOM 730 N N . ALA A 1 94 ? -4.25 39.75 11.836 1 81.06 94 ALA A N 1
ATOM 731 C CA . ALA A 1 94 ? -5.191 40.844 11.914 1 81.06 94 ALA A CA 1
ATOM 732 C C . ALA A 1 94 ? -6.141 40.688 13.094 1 81.06 94 ALA A C 1
ATOM 734 O O . ALA A 1 94 ? -6.387 41.656 13.836 1 81.06 94 ALA A O 1
ATOM 735 N N . VAL A 1 95 ? -6.613 39.531 13.297 1 83.31 95 VAL A N 1
ATOM 736 C CA . VAL A 1 95 ? -7.547 39.25 14.383 1 83.31 95 VAL A CA 1
ATOM 737 C C . VAL A 1 95 ? -6.824 39.375 15.727 1 83.31 95 VAL A C 1
ATOM 739 O O . VAL A 1 95 ? -7.391 39.875 16.703 1 83.31 95 VAL A O 1
ATOM 742 N N . ALA A 1 96 ? -5.613 38.875 15.797 1 76 96 ALA A N 1
ATOM 743 C CA . ALA A 1 96 ? -4.84 38.938 17.031 1 76 96 ALA A CA 1
ATOM 744 C C . ALA A 1 96 ? -4.598 40.375 17.453 1 76 96 ALA A C 1
ATOM 746 O O . ALA A 1 96 ? -4.734 40.719 18.641 1 76 96 ALA A O 1
ATOM 747 N N . ILE A 1 97 ? -4.273 41.188 16.516 1 70.5 97 ILE A N 1
ATOM 748 C CA . ILE A 1 97 ? -4.008 42.594 16.797 1 70.5 97 ILE A CA 1
ATOM 749 C C . ILE A 1 97 ? -5.301 43.312 17.203 1 70.5 97 ILE A C 1
ATOM 751 O O . ILE A 1 97 ? -5.332 44.031 18.188 1 70.5 97 ILE A O 1
ATOM 755 N N . LEU A 1 98 ? -6.336 43.031 16.422 1 73.38 98 LEU A N 1
ATOM 756 C CA . LEU A 1 98 ? -7.629 43.656 16.719 1 73.38 98 LEU A CA 1
ATOM 757 C C . LEU A 1 98 ? -8.141 43.156 18.078 1 73.38 98 LEU A C 1
ATOM 759 O O . LEU A 1 98 ? -8.75 43.938 18.828 1 73.38 98 LEU A O 1
ATOM 763 N N . GLY A 1 99 ? -7.973 41.938 18.359 1 73.5 99 GLY A N 1
ATOM 764 C CA . GLY A 1 99 ? -8.367 41.406 19.656 1 73.5 99 GLY A CA 1
ATOM 765 C C . GLY A 1 99 ? -7.621 42 20.828 1 73.5 99 GLY A C 1
ATOM 766 O O . GLY A 1 99 ? -8.195 42.219 21.891 1 73.5 99 GLY A O 1
ATOM 767 N N . GLY A 1 100 ? -6.277 42.281 20.672 1 67.25 100 GLY A N 1
ATOM 768 C CA . GLY A 1 100 ? -5.504 42.938 21.703 1 67.25 100 GLY A CA 1
ATOM 769 C C . GLY A 1 100 ? -5.988 44.344 22 1 67.25 100 GLY A C 1
ATOM 770 O O . GLY A 1 100 ? -6.094 44.719 23.172 1 67.25 100 GLY A O 1
ATOM 771 N N . VAL A 1 101 ? -6.375 45.094 20.969 1 66.5 101 VAL A N 1
ATOM 772 C CA . VAL A 1 101 ? -6.824 46.469 21.109 1 66.5 101 VAL A CA 1
ATOM 773 C C . VAL A 1 101 ? -8.211 46.5 21.75 1 66.5 101 VAL A C 1
ATOM 775 O O . VAL A 1 101 ? -8.453 47.281 22.672 1 66.5 101 VAL A O 1
ATOM 778 N N . VAL A 1 102 ? -9.031 45.594 21.266 1 68.25 102 VAL A N 1
ATOM 779 C CA . VAL A 1 102 ? -10.406 45.562 21.766 1 68.25 102 VAL A CA 1
ATOM 780 C C . VAL A 1 102 ? -10.438 45 23.172 1 68.25 102 VAL A C 1
ATOM 782 O O . VAL A 1 102 ? -11.188 45.469 24.031 1 68.25 102 VAL A O 1
ATOM 785 N N . GLY A 1 103 ? -9.711 43.938 23.422 1 68 103 GLY A N 1
ATOM 786 C CA . GLY A 1 103 ? -9.68 43.312 24.734 1 68 103 GLY A CA 1
ATOM 787 C C . GLY A 1 103 ? -9.188 44.25 25.828 1 68 103 GLY A C 1
ATOM 788 O O . GLY A 1 103 ? -9.742 44.25 26.938 1 68 103 GLY A O 1
ATOM 789 N N . GLU A 1 104 ? -8.125 45 25.562 1 64.06 104 GLU A N 1
ATOM 790 C CA . GLU A 1 104 ? -7.566 45.906 26.547 1 64.06 104 GLU A CA 1
ATOM 791 C C . GLU A 1 104 ? -8.547 47.031 26.875 1 64.06 104 GLU A C 1
ATOM 793 O O . GLU A 1 104 ? -8.719 47.406 28.047 1 64.06 104 GLU A O 1
ATOM 798 N N . GLY A 1 105 ? -9.227 47.5 25.891 1 62.19 105 GLY A N 1
ATOM 799 C CA . GLY A 1 105 ? -10.078 48.656 26.062 1 62.19 105 GLY A CA 1
ATOM 800 C C . GLY A 1 105 ? -11.461 48.312 26.578 1 62.19 105 GLY A C 1
ATOM 801 O O . GLY A 1 105 ? -12.078 49.094 27.297 1 62.19 105 GLY A O 1
ATOM 802 N N . ALA A 1 106 ? -11.859 47.156 26.25 1 66.06 106 ALA A N 1
ATOM 803 C CA . ALA A 1 106 ? -13.289 46.906 26.453 1 66.06 106 ALA A CA 1
ATOM 804 C C . ALA A 1 106 ? -13.547 46.344 27.844 1 66.06 106 ALA A C 1
ATOM 806 O O . ALA A 1 106 ? -14.508 46.719 28.516 1 66.06 106 ALA A O 1
ATOM 807 N N . LEU A 1 107 ? -12.664 45.469 28.344 1 74.5 107 LEU A N 1
ATOM 808 C CA . LEU A 1 107 ? -13.031 44.719 29.547 1 74.5 107 LEU A CA 1
ATOM 809 C C . LEU A 1 107 ? -12.352 45.312 30.781 1 74.5 107 LEU A C 1
ATOM 811 O O . LEU A 1 107 ? -12.805 45.125 31.906 1 74.5 107 LEU A O 1
ATOM 815 N N . THR A 1 108 ? -11.328 46.031 30.578 1 73.88 108 THR A N 1
ATOM 816 C CA . THR A 1 108 ? -10.516 46.531 31.688 1 73.88 108 THR A CA 1
ATOM 817 C C . THR A 1 108 ? -11.328 47.438 32.594 1 73.88 108 THR A C 1
ATOM 819 O O . THR A 1 108 ? -11.328 47.281 33.812 1 73.88 108 THR A O 1
ATOM 822 N N . PRO A 1 109 ? -12.102 48.344 31.938 1 72.38 109 PRO A N 1
ATOM 823 C CA . PRO A 1 109 ? -12.844 49.25 32.812 1 72.38 109 PRO A CA 1
ATOM 824 C C . PRO A 1 109 ? -13.938 48.531 33.625 1 72.38 109 PRO A C 1
ATOM 826 O O . PRO A 1 109 ? -14.172 48.875 34.781 1 72.38 109 PRO A O 1
ATOM 829 N N . TYR A 1 110 ? -14.5 47.594 33.031 1 76.62 110 TYR A N 1
ATOM 830 C CA . TYR A 1 110 ? -15.578 46.875 33.719 1 76.62 110 TYR A CA 1
ATOM 831 C C . TYR A 1 110 ? -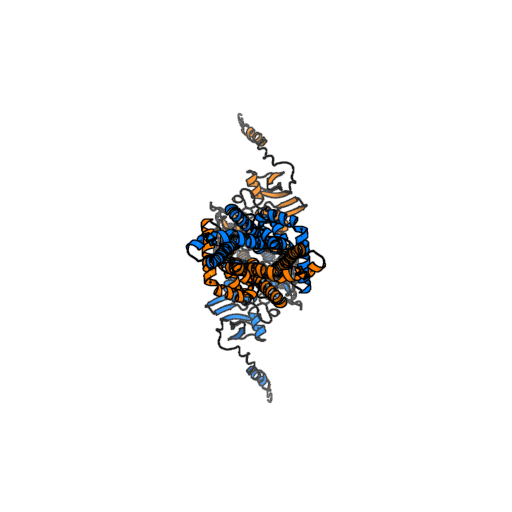15.031 46 34.812 1 76.62 110 TYR A C 1
ATOM 833 O O . TYR A 1 110 ? -15.625 45.906 35.906 1 76.62 110 TYR A O 1
ATOM 841 N N . LEU A 1 111 ? -13.945 45.469 34.625 1 77.94 111 LEU A N 1
ATOM 842 C CA . LEU A 1 111 ? -13.359 44.594 35.656 1 77.94 111 LEU A CA 1
ATOM 843 C C . LEU A 1 111 ? -12.711 45.438 36.75 1 77.94 111 LEU A C 1
ATOM 845 O O . LEU A 1 111 ? -12.727 45.062 37.906 1 77.94 111 LEU A O 1
ATOM 849 N N . ALA A 1 112 ? -12.148 46.531 36.344 1 75.88 112 ALA A N 1
ATOM 850 C CA . ALA A 1 112 ? -11.555 47.438 37.344 1 75.88 112 ALA A CA 1
ATOM 851 C C . ALA A 1 112 ? -12.617 47.969 38.281 1 75.88 112 ALA A C 1
ATOM 853 O O . ALA A 1 112 ? -12.367 48.062 39.5 1 75.88 112 ALA A O 1
ATOM 854 N N . GLU A 1 113 ? -13.758 48.25 37.75 1 77.56 113 GLU A N 1
ATOM 855 C CA . GLU A 1 113 ? -14.844 48.75 38.562 1 77.56 113 GLU A CA 1
ATOM 856 C C . GLU A 1 113 ? -15.32 47.688 39.562 1 77.56 113 GLU A C 1
ATOM 858 O O . GLU A 1 113 ? -15.656 48 40.719 1 77.56 113 GLU A O 1
ATOM 863 N N . LEU A 1 114 ? -15.32 46.469 39.031 1 77.62 114 LEU A N 1
ATOM 864 C CA . LEU A 1 114 ? -15.758 45.375 39.906 1 77.62 114 LEU A CA 1
ATOM 865 C C . LEU A 1 114 ? -14.742 45.125 41.031 1 77.62 114 LEU A C 1
ATOM 867 O O . LEU A 1 114 ? -15.117 44.844 42.156 1 77.62 114 LEU A O 1
ATOM 871 N N . LEU A 1 115 ? -13.508 45.375 40.75 1 79.56 115 LEU A N 1
ATOM 872 C CA . LEU A 1 115 ? -12.445 45.094 41.688 1 79.56 115 LEU A CA 1
ATOM 873 C C . LEU A 1 115 ? -12.242 46.25 42.656 1 79.56 115 LEU A C 1
ATOM 875 O O . LEU A 1 115 ? -11.633 46.094 43.719 1 79.56 115 LEU A O 1
ATOM 879 N N . MET A 1 116 ? -12.727 47.438 42.281 1 75.81 116 MET A N 1
ATOM 880 C CA . MET A 1 116 ? -12.625 48.594 43.125 1 75.81 116 MET A CA 1
ATOM 881 C C . MET A 1 116 ? -13.398 48.406 44.438 1 75.81 116 MET A C 1
ATOM 883 O O . MET A 1 116 ? -13.148 49.094 45.438 1 75.81 116 MET A O 1
ATOM 887 N N . LEU A 1 117 ? -14.242 47.438 44.312 1 75 117 LEU A N 1
ATOM 888 C CA . LEU A 1 117 ? -15 47.125 45.531 1 75 117 LEU A CA 1
ATOM 889 C C . LEU A 1 117 ? -14.109 46.5 46.594 1 75 117 LEU A C 1
ATOM 891 O O . LEU A 1 117 ? -14.375 46.625 47.781 1 75 117 LEU A O 1
ATOM 895 N N . TRP A 1 118 ? -13.023 45.875 46.219 1 77 118 TRP A N 1
ATOM 896 C CA . TRP A 1 118 ? -12.188 45.156 47.188 1 77 118 TRP A CA 1
ATOM 897 C C . TRP A 1 118 ? -10.773 45.719 47.219 1 77 118 TRP A C 1
ATOM 899 O O . TRP A 1 118 ? -10.008 45.438 48.125 1 77 118 TRP A O 1
ATOM 909 N N . LEU A 1 119 ? -10.305 46.406 46.125 1 79.31 119 LEU A N 1
ATOM 910 C CA . LEU A 1 119 ? -8.922 46.875 46.031 1 79.31 119 LEU A CA 1
ATOM 911 C C . LEU A 1 119 ? -8.875 48.375 45.781 1 79.31 119 LEU A C 1
ATOM 913 O O . LEU A 1 119 ? -9.828 48.969 45.281 1 79.31 119 LEU A O 1
ATOM 917 N N . PRO A 1 120 ? -7.789 49 46.375 1 81.94 120 PRO A N 1
ATOM 918 C CA . PRO A 1 120 ? -7.609 50.438 46.062 1 81.94 120 PRO A CA 1
ATOM 919 C C . PRO A 1 120 ? -7.57 50.719 44.562 1 81.94 120 PRO A C 1
ATOM 921 O O . PRO A 1 120 ? -7.324 49.812 43.781 1 81.94 120 PRO A O 1
ATOM 924 N N . GLU A 1 121 ? -7.848 51.812 44.188 1 77.19 121 GLU A N 1
ATOM 925 C CA . GLU A 1 121 ? -8.102 52.219 42.812 1 77.19 121 GLU A CA 1
ATOM 926 C C . GLU A 1 121 ? -6.906 51.906 41.906 1 77.19 121 GLU A C 1
ATOM 928 O O . GLU A 1 121 ? -7.082 51.406 40.781 1 77.19 121 GLU A O 1
ATOM 933 N N . SER A 1 122 ? -5.723 52.188 42.375 1 77.81 122 SER A N 1
ATOM 934 C CA . SER A 1 122 ? -4.543 51.969 41.562 1 77.81 122 SER A CA 1
ATOM 935 C C . SER A 1 122 ? -4.297 50.469 41.312 1 77.81 122 SER A C 1
ATOM 937 O O . SER A 1 122 ? -4.023 50.062 40.188 1 77.81 122 SER A O 1
ATOM 939 N N . ARG A 1 123 ? -4.445 49.75 42.312 1 82.38 123 ARG A N 1
ATOM 940 C CA . ARG A 1 123 ? -4.238 48.281 42.188 1 82.38 123 ARG A CA 1
ATOM 941 C C . ARG A 1 123 ? -5.395 47.625 41.438 1 82.38 123 ARG A C 1
ATOM 943 O O . ARG A 1 123 ? -5.199 46.656 40.719 1 82.38 123 ARG A O 1
ATOM 950 N N . ALA A 1 124 ? -6.52 48.312 41.594 1 80.31 124 ALA A N 1
ATOM 951 C CA . ALA A 1 124 ? -7.699 47.75 40.938 1 80.31 124 ALA A CA 1
ATOM 952 C C . ALA A 1 124 ? -7.586 47.875 39.406 1 80.31 124 ALA A C 1
ATOM 954 O O . ALA A 1 124 ? -7.992 46.969 38.688 1 80.31 124 ALA A O 1
ATOM 955 N N . GLN A 1 125 ? -6.945 48.969 39.031 1 78.44 125 GLN A N 1
ATOM 956 C CA . GLN A 1 125 ? -6.781 49.188 37.594 1 78.44 125 GLN A CA 1
ATOM 957 C C . GLN A 1 125 ? -5.758 48.219 37.031 1 78.44 125 GLN A C 1
ATOM 959 O O . GLN A 1 125 ? -5.965 47.656 35.938 1 78.44 125 GLN A O 1
ATOM 964 N N . THR A 1 126 ? -4.75 48.031 37.812 1 79.94 126 THR A N 1
ATOM 965 C CA . THR A 1 126 ? -3.703 47.125 37.344 1 79.94 126 THR A CA 1
ATOM 966 C C . THR A 1 126 ? -4.176 45.688 37.375 1 79.94 126 THR A C 1
ATOM 968 O O . THR A 1 126 ? -3.969 44.938 36.406 1 79.94 126 THR A O 1
ATOM 971 N N . VAL A 1 127 ? -4.77 45.344 38.375 1 82.25 127 VAL A N 1
ATOM 972 C CA . VAL A 1 127 ? -5.254 43.969 38.5 1 82.25 127 VAL A CA 1
ATOM 973 C C . VAL A 1 127 ? -6.422 43.75 37.531 1 82.25 127 VAL A C 1
ATOM 975 O O . VAL A 1 127 ? -6.57 42.656 37 1 82.25 127 VAL A O 1
ATOM 978 N N . GLY A 1 128 ? -7.199 44.781 37.438 1 77 128 GLY A N 1
ATOM 979 C CA . GLY A 1 128 ? -8.281 44.688 36.469 1 77 128 GLY A CA 1
ATOM 980 C C . GLY A 1 128 ? -7.793 44.469 35.031 1 77 128 GLY A C 1
ATOM 981 O O . GLY A 1 128 ? -8.352 43.656 34.281 1 77 128 GLY A O 1
ATOM 982 N N . PHE A 1 129 ? -6.73 45.156 34.75 1 75.06 129 PHE A N 1
ATOM 983 C CA . PHE A 1 129 ? -6.125 45 33.438 1 75.06 129 PHE A CA 1
ATOM 984 C C . PHE A 1 129 ? -5.547 43.594 33.25 1 75.06 129 PHE A C 1
ATOM 986 O O . PHE A 1 129 ? -5.75 42.969 32.219 1 75.06 129 PHE A O 1
ATOM 993 N N . LEU A 1 130 ? -4.871 43.094 34.219 1 77.62 130 LEU A N 1
ATOM 994 C CA . LEU A 1 130 ? -4.223 41.781 34.156 1 77.62 130 LEU A CA 1
ATOM 995 C C . LEU A 1 130 ? -5.258 40.656 34.062 1 77.62 130 LEU A C 1
ATOM 997 O O . LEU A 1 130 ? -5.078 39.719 33.281 1 77.62 130 LEU A O 1
ATOM 1001 N N . LEU A 1 131 ? -6.25 40.844 34.719 1 79.88 131 LEU A N 1
ATOM 1002 C CA . LEU A 1 131 ? -7.297 39.844 34.719 1 79.88 131 LEU A CA 1
ATOM 1003 C C . LEU A 1 131 ? -8.07 39.875 33.375 1 79.88 131 LEU A C 1
ATOM 1005 O O . LEU A 1 131 ? -8.461 38.844 32.875 1 79.88 131 LEU A O 1
ATOM 1009 N N . SER A 1 132 ? -8.336 41.125 33 1 78.06 132 SER A N 1
ATOM 1010 C CA . SER A 1 132 ? -9.008 41.25 31.703 1 78.06 132 SER A CA 1
ATOM 1011 C C . SER A 1 132 ? -8.156 40.656 30.578 1 78.06 132 SER A C 1
ATOM 1013 O O . SER A 1 132 ? -8.656 39.938 29.719 1 78.06 132 SER A O 1
ATOM 1015 N N . PHE A 1 133 ? -6.934 40.938 30.672 1 74.88 133 PHE A N 1
ATOM 1016 C CA . PHE A 1 133 ? -5.996 40.438 29.672 1 74.88 133 PHE A CA 1
ATOM 1017 C C . PHE A 1 133 ? -5.906 38.938 29.719 1 74.88 133 PHE A C 1
ATOM 1019 O O . PHE A 1 133 ? -5.941 38.25 28.688 1 74.88 133 PHE A O 1
ATOM 1026 N N . ALA A 1 134 ? -5.773 38.406 30.844 1 79.31 134 ALA A N 1
ATOM 1027 C CA . ALA A 1 134 ? -5.664 36.969 31.016 1 79.31 134 ALA A CA 1
ATOM 1028 C C . ALA A 1 134 ? -6.941 36.281 30.562 1 79.31 134 ALA A C 1
ATOM 1030 O O . ALA A 1 134 ? -6.883 35.188 29.969 1 79.31 134 ALA A O 1
ATOM 1031 N N . SER A 1 135 ? -8 36.906 30.859 1 82.56 135 SER A N 1
ATOM 1032 C CA . SER A 1 135 ? -9.281 36.281 30.516 1 82.56 135 SER A CA 1
ATOM 1033 C C . SER A 1 135 ? -9.5 36.281 29 1 82.56 135 SER A C 1
ATOM 1035 O O . SER A 1 135 ? -9.891 35.25 28.422 1 82.56 135 SER A O 1
ATOM 1037 N N . VAL A 1 136 ? -9.242 37.438 28.359 1 79.31 136 VAL A N 1
ATOM 1038 C CA . VAL A 1 136 ? -9.438 37.531 26.922 1 79.31 136 VAL A CA 1
ATOM 1039 C C . VAL A 1 136 ? -8.453 36.625 26.203 1 79.31 136 VAL A C 1
ATOM 1041 O O . VAL A 1 136 ? -8.82 35.906 25.266 1 79.31 136 VAL A O 1
ATOM 1044 N N . THR A 1 137 ? -7.23 36.625 26.641 1 79.25 137 THR A N 1
ATOM 1045 C CA . THR A 1 137 ? -6.211 35.781 26.047 1 79.25 137 THR A CA 1
ATOM 1046 C C . THR A 1 137 ? -6.566 34.312 26.219 1 79.25 137 THR A C 1
ATOM 1048 O O . THR A 1 137 ? -6.395 33.531 25.281 1 79.25 137 THR A O 1
ATOM 1051 N N . SER A 1 138 ? -7.039 34 27.359 1 86.62 138 SER A N 1
ATOM 1052 C CA . SER A 1 138 ? -7.43 32.594 27.609 1 86.62 138 SER A CA 1
ATOM 1053 C C . SER A 1 138 ? -8.586 32.188 26.719 1 86.62 138 SER A C 1
ATOM 1055 O O . SER A 1 138 ? -8.602 31.062 26.203 1 86.62 138 SER A O 1
ATOM 1057 N N . LEU A 1 139 ? -9.516 33.062 26.516 1 87.06 139 LEU A N 1
ATOM 1058 C CA . LEU A 1 139 ? -10.656 32.781 25.672 1 87.06 139 LEU A CA 1
ATOM 1059 C C . LEU A 1 139 ? -10.219 32.625 24.219 1 87.06 139 LEU A C 1
ATOM 1061 O O . LEU A 1 139 ? -10.719 31.734 23.5 1 87.06 139 LEU A O 1
ATOM 1065 N N . PHE A 1 140 ? -9.344 33.406 23.828 1 85.81 140 PHE A N 1
ATOM 1066 C CA . PHE A 1 140 ? -8.836 33.344 22.469 1 85.81 140 PHE A CA 1
ATOM 1067 C C . PHE A 1 140 ? -8.047 32.062 22.25 1 85.81 140 PHE A C 1
ATOM 1069 O O . PHE A 1 140 ? -8.219 31.375 21.234 1 85.81 140 PHE A O 1
ATOM 1076 N N . ILE A 1 141 ? -7.238 31.703 23.188 1 87.69 141 ILE A N 1
ATOM 1077 C CA . ILE A 1 141 ? -6.426 30.5 23.062 1 87.69 141 ILE A CA 1
ATOM 1078 C C . ILE A 1 141 ? -7.336 29.266 23 1 87.69 141 ILE A C 1
ATOM 1080 O O . ILE A 1 141 ? -7.145 28.391 22.156 1 87.69 141 ILE A O 1
ATOM 1084 N N . LEU A 1 142 ? -8.336 29.266 23.844 1 90.75 142 LEU A N 1
ATOM 1085 C CA . LEU A 1 142 ? -9.203 28.094 23.984 1 90.75 142 LEU A CA 1
ATOM 1086 C C . LEU A 1 142 ? -10.141 27.969 22.781 1 90.75 142 LEU A C 1
ATOM 1088 O O . LEU A 1 142 ? -10.195 26.922 22.141 1 90.75 142 LEU A O 1
ATOM 1092 N N . PHE A 1 143 ? -10.805 29.109 22.359 1 91.75 143 PHE A N 1
ATOM 1093 C CA . PHE A 1 143 ? -11.898 29 21.406 1 91.75 143 PHE A CA 1
ATOM 1094 C C . PHE A 1 143 ? -11.43 29.359 20 1 91.75 143 PHE A C 1
ATOM 1096 O O . PHE A 1 143 ? -12.016 28.906 19.016 1 91.75 143 PHE A O 1
ATOM 1103 N N . ALA A 1 144 ? -10.453 30.125 19.906 1 89.5 144 ALA A N 1
ATOM 1104 C CA . ALA A 1 144 ? -10.016 30.578 18.578 1 89.5 144 ALA A CA 1
ATOM 1105 C C . ALA A 1 144 ? -8.906 29.688 18.031 1 89.5 144 ALA A C 1
ATOM 1107 O O . ALA A 1 144 ? -8.711 29.609 16.812 1 89.5 144 ALA A O 1
ATOM 1108 N N . ASP A 1 145 ? -8.227 29 18.922 1 90.25 145 ASP A N 1
ATOM 1109 C CA . ASP A 1 145 ? -7.031 28.312 18.438 1 90.25 145 ASP A CA 1
ATOM 1110 C C . ASP A 1 145 ? -7.051 26.828 18.828 1 90.25 145 ASP A C 1
ATOM 1112 O O . ASP A 1 145 ? -7.164 25.953 17.969 1 90.25 145 ASP A O 1
ATOM 1116 N N . LEU A 1 146 ? -7.133 26.578 20.141 1 89.5 146 LEU A N 1
ATOM 1117 C CA . LEU A 1 146 ? -6.941 25.219 20.641 1 89.5 146 LEU A CA 1
ATOM 1118 C C . LEU A 1 146 ? -8.07 24.312 20.172 1 89.5 146 LEU A C 1
ATOM 1120 O O . LEU A 1 146 ? -7.816 23.234 19.609 1 89.5 146 LEU A O 1
ATOM 1124 N N . LEU A 1 147 ? -9.266 24.719 20.344 1 91.31 147 LEU A N 1
ATOM 1125 C CA . LEU A 1 147 ? -10.406 23.859 20.031 1 91.31 147 LEU A CA 1
ATOM 1126 C C . LEU A 1 147 ? -10.516 23.641 18.531 1 91.31 147 LEU A C 1
ATOM 1128 O O . LEU A 1 147 ? -10.648 22.516 18.062 1 91.31 147 LEU A O 1
ATOM 1132 N N . PRO A 1 148 ? -10.43 24.734 17.781 1 92.31 148 PRO A N 1
ATOM 1133 C CA . PRO A 1 148 ? -10.5 24.531 16.328 1 92.31 148 PRO A CA 1
ATOM 1134 C C . PRO A 1 148 ? -9.359 23.672 15.805 1 92.31 148 PRO A C 1
ATOM 1136 O O . PRO A 1 148 ? -9.57 22.844 14.906 1 92.31 148 PRO A O 1
ATOM 1139 N N . LYS A 1 149 ? -8.203 23.812 16.297 1 91.25 149 LYS A N 1
ATOM 1140 C CA . LYS A 1 149 ? -7.051 23.047 15.844 1 91.25 149 LYS A CA 1
ATOM 1141 C C . LYS A 1 149 ? -7.188 21.562 16.203 1 91.25 149 LYS A C 1
ATOM 1143 O O . LYS A 1 149 ? -6.816 20.688 15.422 1 91.25 149 LYS A O 1
ATOM 1148 N N . ARG A 1 150 ? -7.707 21.359 17.344 1 88.5 150 ARG A N 1
ATOM 1149 C CA . ARG A 1 150 ? -7.961 19.984 17.734 1 88.5 150 ARG A CA 1
ATOM 1150 C C . ARG A 1 150 ? -9 19.328 16.828 1 88.5 150 ARG A C 1
ATOM 1152 O O . ARG A 1 150 ? -8.875 18.156 16.453 1 88.5 150 ARG A O 1
ATOM 1159 N N . LEU A 1 151 ? -9.953 20.094 16.547 1 90.62 151 LEU A N 1
ATOM 1160 C CA . LEU A 1 151 ? -10.992 19.594 15.656 1 90.62 151 LEU A CA 1
ATOM 1161 C C . LEU A 1 151 ? -10.422 19.312 14.266 1 90.62 151 LEU A C 1
ATOM 1163 O O . LEU A 1 151 ? -10.805 18.344 13.625 1 90.62 151 LEU A O 1
ATOM 1167 N N . SER A 1 152 ? -9.555 20.156 13.82 1 92.19 152 SER A N 1
ATOM 1168 C CA . SER A 1 152 ? -8.938 20.016 12.5 1 92.19 152 SER A CA 1
ATOM 1169 C C . SER A 1 152 ? -8.039 18.781 12.438 1 92.19 152 SER A C 1
ATOM 1171 O O . SER A 1 152 ? -7.934 18.141 11.391 1 92.19 152 SER A O 1
ATOM 1173 N N . MET A 1 153 ? -7.434 18.484 13.578 1 89 153 MET A N 1
ATOM 1174 C CA . MET A 1 153 ? -6.566 17.312 13.625 1 89 153 MET A CA 1
ATOM 1175 C C . MET A 1 153 ? -7.387 16.031 13.594 1 89 153 MET A C 1
ATOM 1177 O O . MET A 1 153 ? -6.934 15.008 13.07 1 89 153 MET A O 1
ATOM 1181 N N . ALA A 1 154 ? -8.609 16.078 14.078 1 88.25 154 ALA A N 1
ATOM 1182 C CA . ALA A 1 154 ? -9.477 14.898 14.141 1 88.25 154 ALA A CA 1
ATOM 1183 C C . ALA A 1 154 ? -10.078 14.586 12.781 1 88.25 154 ALA A C 1
ATOM 1185 O O . ALA A 1 154 ? -10.117 13.43 12.359 1 88.25 154 ALA A O 1
ATOM 1186 N N . GLU A 1 155 ? -10.539 15.617 12.117 1 90.81 155 GLU A N 1
ATOM 1187 C CA . GLU A 1 155 ? -11.109 15.453 10.789 1 90.81 155 GLU A CA 1
ATOM 1188 C C . GLU A 1 155 ? -10.57 16.484 9.812 1 90.81 155 GLU A C 1
ATOM 1190 O O . GLU A 1 155 ? -11.312 17.344 9.328 1 90.81 155 GLU A O 1
ATOM 1195 N N . PRO A 1 156 ? -9.367 16.281 9.43 1 92.12 156 PRO A N 1
ATOM 1196 C CA . PRO A 1 156 ? -8.727 17.328 8.633 1 92.12 156 PRO A CA 1
ATOM 1197 C C . PRO A 1 156 ? -9.312 17.438 7.227 1 92.12 156 PRO A C 1
ATOM 1199 O O . PRO A 1 156 ? -9.594 18.547 6.754 1 92.12 156 PRO A O 1
ATOM 1202 N N . GLU A 1 157 ? -9.648 16.328 6.555 1 92.62 157 GLU A N 1
ATOM 1203 C CA . GLU A 1 157 ? -10.102 16.359 5.164 1 92.62 157 GLU A CA 1
ATOM 1204 C C . GLU A 1 157 ? -11.492 16.953 5.043 1 92.62 157 GLU A C 1
ATOM 1206 O O . GLU A 1 157 ? -11.742 17.797 4.168 1 92.62 157 GLU A O 1
ATOM 1211 N N . ALA A 1 158 ? -12.375 16.531 5.941 1 92.5 158 ALA A N 1
ATOM 1212 C CA . ALA A 1 158 ? -13.742 17.047 5.906 1 92.5 158 ALA A CA 1
ATOM 1213 C C . ALA A 1 158 ? -13.773 18.547 6.16 1 92.5 158 ALA A C 1
ATOM 1215 O O . ALA A 1 158 ? -14.492 19.281 5.48 1 92.5 158 ALA A O 1
ATOM 1216 N N . LEU A 1 159 ? -12.992 19.016 7.102 1 94.56 159 LEU A N 1
ATOM 1217 C CA . LEU A 1 159 ? -12.969 20.422 7.461 1 94.56 159 LEU A CA 1
ATOM 1218 C C . LEU A 1 159 ? -12.266 21.25 6.387 1 94.56 159 LEU A C 1
ATOM 1220 O O . LEU A 1 159 ? -12.648 22.391 6.121 1 94.56 159 LEU A O 1
ATOM 1224 N N . ALA A 1 160 ? -11.203 20.688 5.781 1 95.25 160 ALA A N 1
ATOM 1225 C CA . ALA A 1 160 ? -10.516 21.375 4.691 1 95.25 160 ALA A CA 1
ATOM 1226 C C . ALA A 1 160 ? -11.461 21.641 3.529 1 95.25 160 ALA A C 1
ATOM 1228 O O . ALA A 1 160 ? -11.43 22.719 2.932 1 95.25 160 ALA A O 1
ATOM 1229 N N . ILE A 1 161 ? -12.352 20.719 3.252 1 95.5 161 ILE A N 1
ATOM 1230 C CA . ILE A 1 161 ? -13.297 20.859 2.148 1 95.5 161 ILE A CA 1
ATOM 1231 C C . ILE A 1 161 ? -14.367 21.891 2.512 1 95.5 161 ILE A C 1
ATOM 1233 O O . ILE A 1 161 ? -14.773 22.703 1.672 1 95.5 161 ILE A O 1
ATOM 1237 N N . ARG A 1 162 ? -14.812 21.875 3.75 1 94.94 162 ARG A N 1
ATOM 1238 C CA . ARG A 1 162 ? -15.883 22.766 4.195 1 94.94 162 ARG A CA 1
ATOM 1239 C C . ARG A 1 162 ? -15.422 24.219 4.164 1 94.94 162 ARG A C 1
ATOM 1241 O O . ARG A 1 162 ? -16.203 25.109 3.834 1 94.94 162 ARG A O 1
ATOM 1248 N N . VAL A 1 163 ? -14.188 24.5 4.473 1 95.5 163 VAL A N 1
ATOM 1249 C CA . VAL A 1 163 ? -13.711 25.875 4.602 1 95.5 163 VAL A CA 1
ATOM 1250 C C . VAL A 1 163 ? -13.117 26.344 3.275 1 95.5 163 VAL A C 1
ATOM 1252 O O . VAL A 1 163 ? -12.742 27.5 3.133 1 95.5 163 VAL A O 1
ATOM 1255 N N . LEU A 1 164 ? -13.055 25.531 2.26 1 94.62 164 LEU A N 1
ATOM 1256 C CA . LEU A 1 164 ? -12.359 25.812 1.009 1 94.62 164 LEU A CA 1
ATOM 1257 C C . LEU A 1 164 ? -12.992 27.016 0.305 1 94.62 164 LEU A C 1
ATOM 1259 O O . LEU A 1 164 ? -12.289 27.938 -0.113 1 94.62 164 LEU A O 1
ATOM 1263 N N . ARG A 1 165 ? -14.312 27.109 0.207 1 94.38 165 ARG A N 1
ATOM 1264 C CA . ARG A 1 165 ? -14.992 28.156 -0.55 1 94.38 165 ARG A CA 1
ATOM 1265 C C . ARG A 1 165 ? -14.758 29.516 0.075 1 94.38 165 ARG A C 1
ATOM 1267 O O . ARG A 1 165 ? -14.336 30.453 -0.609 1 94.38 165 ARG A O 1
ATOM 1274 N N . PRO A 1 166 ? -15.023 29.578 1.385 1 95.38 166 PRO A N 1
ATOM 1275 C CA . PRO A 1 166 ? -14.734 30.891 1.992 1 95.38 166 PRO A CA 1
ATOM 1276 C C . PRO A 1 166 ? -13.258 31.281 1.883 1 95.38 166 PRO A C 1
ATOM 1278 O O . PRO A 1 166 ? -12.938 32.469 1.741 1 95.38 166 PRO A O 1
ATOM 1281 N N . MET A 1 167 ? -12.406 30.328 1.932 1 94.69 167 MET A N 1
ATOM 1282 C CA . MET A 1 167 ? -10.977 30.609 1.836 1 94.69 167 MET A CA 1
ATOM 1283 C C . MET A 1 167 ? -10.617 31.109 0.442 1 94.69 167 MET A C 1
ATOM 1285 O O . MET A 1 167 ? -9.773 32 0.296 1 94.69 167 MET A O 1
ATOM 1289 N N . LEU A 1 168 ? -11.195 30.547 -0.57 1 94 168 LEU A N 1
ATOM 1290 C CA . LEU A 1 168 ? -10.945 31 -1.933 1 94 168 LEU A CA 1
ATOM 1291 C C . LEU A 1 168 ? -11.406 32.438 -2.113 1 94 168 LEU A C 1
ATOM 1293 O O . LEU A 1 168 ? -10.758 33.219 -2.82 1 94 168 LEU A O 1
ATOM 1297 N N . TRP A 1 169 ? -12.5 32.719 -1.483 1 94.62 169 TRP A N 1
ATOM 1298 C CA . TRP A 1 169 ? -12.984 34.094 -1.518 1 94.62 169 TRP A CA 1
ATOM 1299 C C . TRP A 1 169 ? -12 35.031 -0.849 1 94.62 169 TRP A C 1
ATOM 1301 O O . TRP A 1 169 ? -11.711 36.125 -1.372 1 94.62 169 TRP A O 1
ATOM 1311 N N . CYS A 1 170 ? -11.477 34.625 0.309 1 94.5 170 CYS A N 1
ATOM 1312 C CA . CYS A 1 170 ? -10.484 35.438 1.009 1 94.5 170 CYS A CA 1
ATOM 1313 C C . CYS A 1 170 ? -9.227 35.625 0.169 1 94.5 170 CYS A C 1
ATOM 1315 O O . CYS A 1 170 ? -8.617 36.688 0.161 1 94.5 170 CYS A O 1
ATOM 1317 N N . MET A 1 171 ? -8.844 34.625 -0.548 1 92.44 171 MET A N 1
ATOM 1318 C CA . MET A 1 171 ? -7.652 34.656 -1.39 1 92.44 171 MET A CA 1
ATOM 1319 C C . MET A 1 171 ? -7.836 35.625 -2.555 1 92.44 171 MET A C 1
ATOM 1321 O O . MET A 1 171 ? -6.898 36.312 -2.941 1 92.44 171 MET A O 1
ATOM 1325 N N . ALA A 1 172 ? -9.039 35.656 -3.033 1 93.44 172 ALA A N 1
ATOM 1326 C CA . ALA A 1 172 ? -9.328 36.562 -4.148 1 93.44 172 ALA A CA 1
ATOM 1327 C C . ALA A 1 172 ? -9.312 38 -3.693 1 93.44 172 ALA A C 1
ATOM 1329 O O . ALA A 1 172 ? -8.828 38.875 -4.41 1 93.44 172 ALA A O 1
ATOM 1330 N N . VAL A 1 173 ? -9.789 38.219 -2.535 1 93.31 173 VAL A N 1
ATOM 1331 C CA . VAL A 1 173 ? -9.898 39.562 -2.002 1 93.31 173 VAL A CA 1
ATOM 1332 C C . VAL A 1 173 ? -8.516 40.094 -1.62 1 93.31 173 VAL A C 1
ATOM 1334 O O . VAL A 1 173 ? -8.203 41.281 -1.854 1 93.31 173 VAL A O 1
ATOM 1337 N N . LEU A 1 174 ? -7.656 39.281 -1.052 1 92.56 174 LEU A N 1
ATOM 1338 C CA . LEU A 1 174 ? -6.348 39.688 -0.558 1 92.56 174 LEU A CA 1
ATOM 1339 C C . LEU A 1 174 ? -5.262 39.406 -1.592 1 92.56 174 LEU A C 1
ATOM 1341 O O . LEU A 1 174 ? -4.074 39.344 -1.259 1 92.56 174 LEU A O 1
ATOM 1345 N N . LYS A 1 175 ? -5.598 39.25 -2.803 1 91.38 175 LYS A N 1
ATOM 1346 C CA . LYS A 1 175 ? -4.703 38.812 -3.867 1 91.38 175 LYS A CA 1
ATOM 1347 C C . LYS A 1 175 ? -3.482 39.719 -3.977 1 91.38 175 LYS A C 1
ATOM 1349 O O . LYS A 1 175 ? -2.35 39.25 -4.047 1 91.38 175 LYS A O 1
ATOM 1354 N N . PRO A 1 176 ? -3.748 41.062 -3.938 1 90.94 176 PRO A N 1
ATOM 1355 C CA . PRO A 1 176 ? -2.568 41.938 -4.078 1 90.94 176 PRO A CA 1
ATOM 1356 C C . PRO A 1 176 ? -1.613 41.812 -2.893 1 90.94 176 PRO A C 1
ATOM 1358 O O . PRO A 1 176 ? -0.394 41.812 -3.076 1 90.94 176 PRO A O 1
ATOM 1361 N N . LEU A 1 177 ? -2.176 41.688 -1.709 1 89.31 177 LEU A N 1
ATOM 1362 C CA . LEU A 1 177 ? -1.356 41.562 -0.509 1 89.31 177 LEU A CA 1
ATOM 1363 C C . LEU A 1 177 ? -0.645 40.188 -0.492 1 89.31 177 LEU A C 1
ATOM 1365 O O . LEU A 1 177 ? 0.521 40.125 -0.098 1 89.31 177 LEU A O 1
ATOM 1369 N N . VAL A 1 178 ? -1.363 39.25 -0.932 1 90 178 VAL A N 1
ATOM 1370 C CA . VAL A 1 178 ? -0.828 37.875 -0.966 1 90 178 VAL A CA 1
ATOM 1371 C C . VAL A 1 178 ? 0.332 37.812 -1.957 1 90 178 VAL A C 1
ATOM 1373 O O . VAL A 1 178 ? 1.351 37.188 -1.683 1 90 178 VAL A O 1
ATOM 1376 N N . TRP A 1 179 ? 0.169 38.469 -3.049 1 89.81 179 TRP A N 1
ATOM 1377 C CA . TRP A 1 179 ? 1.215 38.469 -4.066 1 89.81 179 TRP A CA 1
ATOM 1378 C C . TRP A 1 179 ? 2.492 39.125 -3.527 1 89.81 179 TRP A C 1
ATOM 1380 O O . TRP A 1 179 ? 3.592 38.594 -3.756 1 89.81 179 TRP A O 1
ATOM 1390 N N . CYS A 1 180 ? 2.328 40.094 -2.789 1 91.19 180 CYS A N 1
ATOM 1391 C CA . CYS A 1 180 ? 3.471 40.812 -2.225 1 91.19 180 CYS A CA 1
ATOM 1392 C C . CYS A 1 180 ? 4.203 39.938 -1.207 1 91.19 180 CYS A C 1
ATOM 1394 O O . CYS A 1 180 ? 5.418 39.781 -1.295 1 91.19 180 CYS A O 1
ATOM 1396 N N . PHE A 1 181 ? 3.479 39.344 -0.325 1 90 181 PHE A N 1
ATOM 1397 C CA . PHE A 1 181 ? 4.09 38.562 0.742 1 90 181 PHE A CA 1
ATOM 1398 C C . PHE A 1 181 ? 4.68 37.281 0.191 1 90 181 PHE A C 1
ATOM 1400 O O . PHE A 1 181 ? 5.746 36.844 0.629 1 90 181 PHE A O 1
ATOM 1407 N N . ASN A 1 182 ? 3.965 36.719 -0.714 1 86.44 182 ASN A N 1
ATOM 1408 C CA . ASN A 1 182 ? 4.449 35.469 -1.298 1 86.44 182 ASN A CA 1
ATOM 1409 C C . ASN A 1 182 ? 5.734 35.688 -2.092 1 86.44 182 ASN A C 1
ATOM 1411 O O . ASN A 1 182 ? 6.645 34.875 -2.055 1 86.44 182 ASN A O 1
ATOM 1415 N N . HIS A 1 183 ? 5.809 36.812 -2.752 1 88.12 183 HIS A N 1
ATOM 1416 C CA . HIS A 1 183 ? 7.023 37.125 -3.496 1 88.12 183 HIS A CA 1
ATOM 1417 C C . HIS A 1 183 ? 8.195 37.375 -2.557 1 88.12 183 HIS A C 1
ATOM 1419 O O . HIS A 1 183 ? 9.328 37 -2.85 1 88.12 183 HIS A O 1
ATOM 1425 N N . LEU A 1 184 ? 7.887 38.031 -1.549 1 89.25 184 LEU A N 1
ATOM 1426 C CA . LEU A 1 184 ? 8.922 38.281 -0.55 1 89.25 184 LEU A CA 1
ATOM 1427 C C . LEU A 1 184 ? 9.383 37 0.11 1 89.25 184 LEU A C 1
ATOM 1429 O O . LEU A 1 184 ? 10.578 36.812 0.341 1 89.25 184 LEU A O 1
ATOM 1433 N N . ALA A 1 185 ? 8.438 36.188 0.44 1 87.69 185 ALA A N 1
ATOM 1434 C CA . ALA A 1 185 ? 8.758 34.906 1.058 1 87.69 185 ALA A CA 1
ATOM 1435 C C . ALA A 1 185 ? 9.602 34.031 0.122 1 87.69 185 ALA A C 1
ATOM 1437 O O . ALA A 1 185 ? 10.57 33.406 0.552 1 87.69 185 ALA A O 1
ATOM 1438 N N . ASP A 1 186 ? 9.25 34.031 -1.106 1 87.38 186 ASP A N 1
ATOM 1439 C CA . ASP A 1 186 ? 9.984 33.25 -2.105 1 87.38 186 ASP A CA 1
ATOM 1440 C C . ASP A 1 186 ? 11.414 33.781 -2.252 1 87.38 186 ASP A C 1
ATOM 1442 O O . ASP A 1 186 ? 12.352 33 -2.414 1 87.38 186 ASP A O 1
ATOM 1446 N N . ALA A 1 187 ? 11.516 35.062 -2.232 1 90.5 187 ALA A N 1
ATOM 1447 C CA . ALA A 1 187 ? 12.828 35.688 -2.354 1 90.5 187 ALA A CA 1
ATOM 1448 C C . ALA A 1 187 ? 13.734 35.312 -1.187 1 90.5 187 ALA A C 1
ATOM 1450 O O . ALA A 1 187 ? 14.906 34.969 -1.382 1 90.5 187 ALA A O 1
ATOM 1451 N N . VAL A 1 188 ? 13.188 35.312 -0.058 1 89.06 188 VAL A N 1
ATOM 1452 C CA . VAL A 1 188 ? 13.945 34.969 1.139 1 89.06 188 VAL A CA 1
ATOM 1453 C C . VAL A 1 188 ? 14.289 33.469 1.119 1 89.06 188 VAL A C 1
ATOM 1455 O O . VAL A 1 188 ? 15.406 33.094 1.474 1 89.06 188 VAL A O 1
ATOM 1458 N N . ALA A 1 189 ? 13.352 32.625 0.736 1 87.19 189 ALA A N 1
ATOM 1459 C CA . ALA A 1 189 ? 13.578 31.188 0.667 1 87.19 189 ALA A CA 1
ATOM 1460 C C . ALA A 1 189 ? 14.68 30.844 -0.335 1 87.19 189 ALA A C 1
ATOM 1462 O O . ALA A 1 189 ? 15.516 29.984 -0.079 1 87.19 189 ALA A O 1
ATOM 1463 N N . LYS A 1 190 ? 14.672 31.516 -1.459 1 86.44 190 LYS A N 1
ATOM 1464 C CA . LYS A 1 190 ? 15.695 31.297 -2.48 1 86.44 190 LYS A CA 1
ATOM 1465 C C . LYS A 1 190 ? 17.062 31.75 -1.984 1 86.44 190 LYS A C 1
ATOM 1467 O O . LYS A 1 190 ? 18.078 31.109 -2.275 1 86.44 190 LYS A O 1
ATOM 1472 N N . LEU A 1 191 ? 17.047 32.812 -1.339 1 87.94 191 LEU A N 1
ATOM 1473 C CA . LEU A 1 191 ? 18.281 33.344 -0.814 1 87.94 191 LEU A CA 1
ATOM 1474 C C . LEU A 1 191 ? 18.938 32.375 0.176 1 87.94 191 LEU A C 1
ATOM 1476 O O . LEU A 1 191 ? 20.156 32.219 0.193 1 87.94 191 LEU A O 1
ATOM 1480 N N . PHE A 1 192 ? 18.125 31.656 0.974 1 87.62 192 PHE A N 1
ATOM 1481 C CA . PHE A 1 192 ? 18.641 30.75 1.995 1 87.62 192 PHE A CA 1
ATOM 1482 C C . PHE A 1 192 ? 18.641 29.312 1.495 1 87.62 192 PHE A C 1
ATOM 1484 O O . PHE A 1 192 ? 19.062 28.406 2.211 1 87.62 192 PHE A O 1
ATOM 1491 N N . GLY A 1 193 ? 18.125 29 0.309 1 81.56 193 GLY A N 1
ATOM 1492 C CA . GLY A 1 193 ? 18.125 27.672 -0.287 1 81.56 193 GLY A CA 1
ATOM 1493 C C . GLY A 1 193 ? 17.203 26.703 0.423 1 81.56 193 GLY A C 1
ATOM 1494 O O . GLY A 1 193 ? 17.531 25.531 0.587 1 81.56 193 GLY A O 1
ATOM 1495 N N . LEU A 1 194 ? 16.094 27.219 0.806 1 82.19 194 LEU A N 1
ATOM 1496 C CA . LEU A 1 194 ? 15.172 26.391 1.567 1 82.19 194 LEU A CA 1
ATOM 1497 C C . LEU A 1 194 ? 14.234 25.625 0.637 1 82.19 194 LEU A C 1
ATOM 1499 O O . LEU A 1 194 ? 13.836 26.141 -0.41 1 82.19 194 LEU A O 1
ATOM 1503 N N . PRO A 1 195 ? 14 24.359 1.012 1 76.88 195 PRO A N 1
ATOM 1504 C CA . PRO A 1 195 ? 13.055 23.609 0.188 1 76.88 195 PRO A CA 1
ATOM 1505 C C . PRO A 1 195 ? 11.625 24.109 0.31 1 76.88 195 PRO A C 1
ATOM 1507 O O . PRO A 1 195 ? 11.18 24.469 1.406 1 76.88 195 PRO A O 1
ATOM 1510 N N . THR A 1 196 ? 10.93 24.297 -0.846 1 71 196 THR A N 1
ATOM 1511 C CA . THR A 1 196 ? 9.586 24.859 -0.807 1 71 196 THR A CA 1
ATOM 1512 C C . THR A 1 196 ? 8.555 23.844 -1.286 1 71 196 THR A C 1
ATOM 1514 O O . THR A 1 196 ? 7.352 24.016 -1.058 1 71 196 THR A O 1
ATOM 1517 N N . VAL A 1 197 ? 9.07 22.781 -1.888 1 72.81 197 VAL A N 1
ATOM 1518 C CA . VAL A 1 197 ? 8.078 21.859 -2.443 1 72.81 197 VAL A CA 1
ATOM 1519 C C . VAL A 1 197 ? 8.18 20.5 -1.735 1 72.81 197 VAL A C 1
ATOM 1521 O O . VAL A 1 197 ? 9.281 20.016 -1.486 1 72.81 197 VAL A O 1
ATOM 1524 N N . ARG A 1 198 ? 7.012 20.094 -1.344 1 75.69 198 ARG A N 1
ATOM 1525 C CA . ARG A 1 198 ? 6.922 18.797 -0.676 1 75.69 198 ARG A CA 1
ATOM 1526 C C . ARG A 1 198 ? 7.074 17.656 -1.675 1 75.69 198 ARG A C 1
ATOM 1528 O O . ARG A 1 198 ? 6.531 17.719 -2.779 1 75.69 198 ARG A O 1
ATOM 1535 N N . ASP A 1 199 ? 7.965 16.672 -1.308 1 70.19 199 ASP A N 1
ATOM 1536 C CA . ASP A 1 199 ? 8.102 15.484 -2.15 1 70.19 199 ASP A CA 1
ATOM 1537 C C . ASP A 1 199 ? 7.051 14.438 -1.803 1 70.19 199 ASP A C 1
ATOM 1539 O O . ASP A 1 199 ? 7.211 13.68 -0.842 1 70.19 199 ASP A O 1
ATOM 1543 N N . ASP A 1 200 ? 5.918 14.516 -2.506 1 71.25 200 ASP A N 1
ATOM 1544 C CA . ASP A 1 200 ? 4.82 13.594 -2.219 1 71.25 200 ASP A CA 1
ATOM 1545 C C . ASP A 1 200 ? 4.859 12.391 -3.152 1 71.25 200 ASP A C 1
ATOM 1547 O O . ASP A 1 200 ? 3.846 11.711 -3.336 1 71.25 200 ASP A O 1
ATOM 1551 N N . ARG A 1 201 ? 6.07 12.047 -3.701 1 73.31 201 ARG A N 1
ATOM 1552 C CA . ARG A 1 201 ? 6.137 10.914 -4.609 1 73.31 201 ARG A CA 1
ATOM 1553 C C . ARG A 1 201 ? 6.023 9.594 -3.85 1 73.31 201 ARG A C 1
ATOM 1555 O O . ARG A 1 201 ? 6.645 9.422 -2.797 1 73.31 201 ARG A O 1
ATOM 1562 N N . ILE A 1 202 ? 5.109 8.75 -4.309 1 76.06 202 ILE A N 1
ATOM 1563 C CA . ILE A 1 202 ? 4.93 7.41 -3.756 1 76.06 202 ILE A CA 1
ATOM 1564 C C . ILE A 1 202 ? 6.059 6.5 -4.23 1 76.06 202 ILE A C 1
ATOM 1566 O O . ILE A 1 202 ? 6.414 6.504 -5.414 1 76.06 202 ILE A O 1
ATOM 1570 N N . THR A 1 203 ? 6.738 5.797 -3.248 1 77.62 203 THR A N 1
ATOM 1571 C CA . THR A 1 203 ? 7.801 4.859 -3.586 1 77.62 203 THR A CA 1
ATOM 1572 C C . THR A 1 203 ? 7.391 3.43 -3.244 1 77.62 203 THR A C 1
ATOM 1574 O O . THR A 1 203 ? 6.355 3.209 -2.613 1 77.62 203 THR A O 1
ATOM 1577 N N . HIS A 1 204 ? 8.227 2.533 -3.729 1 81.25 204 HIS A N 1
ATOM 1578 C CA . HIS A 1 204 ? 8.016 1.126 -3.412 1 81.25 204 HIS A CA 1
ATOM 1579 C C . HIS A 1 204 ? 8.047 0.889 -1.906 1 81.25 204 HIS A C 1
ATOM 1581 O O . HIS A 1 204 ? 7.258 0.105 -1.378 1 81.25 204 HIS A O 1
ATOM 1587 N N . GLU A 1 205 ? 8.891 1.609 -1.358 1 79.38 205 GLU A N 1
ATOM 1588 C CA . GLU A 1 205 ? 9.047 1.458 0.084 1 79.38 205 GLU A CA 1
ATOM 1589 C C . GLU A 1 205 ? 7.812 1.944 0.833 1 79.38 205 GLU A C 1
ATOM 1591 O O . GLU A 1 205 ? 7.449 1.383 1.869 1 79.38 205 GLU A O 1
ATOM 1596 N N . ASP A 1 206 ? 7.172 2.941 0.255 1 80.94 206 ASP A N 1
ATOM 1597 C CA . ASP A 1 206 ? 5.953 3.471 0.862 1 80.94 206 ASP A CA 1
ATOM 1598 C C . ASP A 1 206 ? 4.832 2.434 0.833 1 80.94 206 ASP A C 1
ATOM 1600 O O . ASP A 1 206 ? 4.117 2.258 1.821 1 80.94 206 ASP A O 1
ATOM 1604 N N . ILE A 1 207 ? 4.73 1.799 -0.26 1 85.69 207 ILE A N 1
ATOM 1605 C CA . ILE A 1 207 ? 3.68 0.8 -0.43 1 85.69 207 ILE A CA 1
ATOM 1606 C C . ILE A 1 207 ? 3.941 -0.385 0.497 1 85.69 207 ILE A C 1
ATOM 1608 O O . ILE A 1 207 ? 3.033 -0.85 1.19 1 85.69 207 ILE A O 1
ATOM 1612 N N . LEU A 1 208 ? 5.176 -0.816 0.516 1 86.94 208 LEU A N 1
ATOM 1613 C CA . LEU A 1 208 ? 5.531 -1.945 1.367 1 86.94 208 LEU A CA 1
ATOM 1614 C C . LEU A 1 208 ? 5.309 -1.61 2.838 1 86.94 208 LEU A C 1
ATOM 1616 O O . LEU A 1 208 ? 4.801 -2.438 3.598 1 86.94 208 LEU A O 1
ATOM 1620 N N . ALA A 1 209 ? 5.699 -0.452 3.207 1 81.94 209 ALA A N 1
ATOM 1621 C CA . ALA A 1 209 ? 5.5 -0.015 4.586 1 81.94 209 ALA A CA 1
ATOM 1622 C C . ALA A 1 209 ? 4.016 0.018 4.941 1 81.94 209 ALA A C 1
ATOM 1624 O O . ALA A 1 209 ? 3.629 -0.356 6.051 1 81.94 209 ALA A O 1
ATOM 1625 N N . MET A 1 210 ? 3.291 0.519 4.047 1 83.94 210 MET A N 1
ATOM 1626 C CA . MET A 1 210 ? 1.849 0.583 4.27 1 83.94 210 MET A CA 1
ATOM 1627 C C . MET A 1 210 ? 1.261 -0.815 4.43 1 83.94 210 MET A C 1
ATOM 1629 O O . MET A 1 210 ? 0.414 -1.043 5.297 1 83.94 210 MET A O 1
ATOM 1633 N N . THR A 1 211 ? 1.673 -1.692 3.605 1 88.31 211 THR A N 1
ATOM 1634 C CA . THR A 1 211 ? 1.164 -3.057 3.688 1 88.31 211 THR A CA 1
ATOM 1635 C C . THR A 1 211 ? 1.617 -3.725 4.984 1 88.31 211 THR A C 1
ATOM 1637 O O . THR A 1 211 ? 0.877 -4.516 5.57 1 88.31 211 THR A O 1
ATOM 1640 N N . GLU A 1 212 ? 2.768 -3.492 5.406 1 85.88 212 GLU A N 1
ATOM 1641 C CA . GLU A 1 212 ? 3.252 -4.02 6.68 1 85.88 212 GLU A CA 1
ATOM 1642 C C . GLU A 1 212 ? 2.43 -3.482 7.848 1 85.88 212 GLU A C 1
ATOM 1644 O O . GLU A 1 212 ? 2.092 -4.227 8.773 1 85.88 212 GLU A O 1
ATOM 1649 N N . ALA A 1 213 ? 2.23 -2.238 7.746 1 79.31 213 ALA A N 1
ATOM 1650 C CA . ALA A 1 213 ? 1.387 -1.624 8.766 1 79.31 213 ALA A CA 1
ATOM 1651 C C . ALA A 1 213 ? -0.014 -2.232 8.758 1 79.31 213 ALA A C 1
ATOM 1653 O O . ALA A 1 213 ? -0.618 -2.43 9.812 1 79.31 213 ALA A O 1
ATOM 1654 N N . GLY A 1 214 ? -0.49 -2.445 7.578 1 83.38 214 GLY A N 1
ATOM 1655 C CA . GLY A 1 214 ? -1.785 -3.094 7.453 1 83.38 214 GLY A CA 1
ATOM 1656 C C . GLY A 1 214 ? -1.812 -4.492 8.039 1 83.38 214 GLY A C 1
ATOM 1657 O O . GLY A 1 214 ? -2.809 -4.902 8.633 1 83.38 214 GLY A O 1
ATOM 1658 N N . ALA A 1 215 ? -0.77 -5.184 7.859 1 86.12 215 ALA A N 1
ATOM 1659 C CA . ALA A 1 215 ? -0.666 -6.527 8.422 1 86.12 215 ALA A CA 1
ATOM 1660 C C . ALA A 1 215 ? -0.629 -6.484 9.945 1 86.12 215 ALA A C 1
ATOM 1662 O O . ALA A 1 215 ? -1.268 -7.305 10.609 1 86.12 215 ALA A O 1
ATOM 1663 N N . ARG A 1 216 ? 0.043 -5.586 10.477 1 81 216 ARG A N 1
ATOM 1664 C CA . ARG A 1 216 ? 0.131 -5.422 11.922 1 81 216 ARG A CA 1
ATOM 1665 C C . ARG A 1 216 ? -1.217 -5.016 12.508 1 81 216 ARG A C 1
ATOM 1667 O O . ARG A 1 216 ? -1.566 -5.43 13.617 1 81 216 ARG A O 1
ATOM 1674 N N . ALA A 1 217 ? -1.951 -4.312 11.695 1 78.44 217 ALA A N 1
ATOM 1675 C CA . ALA A 1 217 ? -3.271 -3.861 12.125 1 78.44 217 ALA A CA 1
ATOM 1676 C C . ALA A 1 217 ? -4.316 -4.957 11.938 1 78.44 217 ALA A C 1
ATOM 1678 O O . ALA A 1 217 ? -5.461 -4.812 12.367 1 78.44 217 ALA A O 1
ATOM 1679 N N . GLY A 1 218 ? -3.975 -6.016 11.211 1 81.69 218 GLY A N 1
ATOM 1680 C CA . GLY A 1 218 ? -4.879 -7.133 11 1 81.69 218 GLY A CA 1
ATOM 1681 C C . GLY A 1 218 ? -5.738 -6.98 9.766 1 81.69 218 GLY A C 1
ATOM 1682 O O . GLY A 1 218 ? -6.672 -7.758 9.547 1 81.69 218 GLY A O 1
ATOM 1683 N N . VAL A 1 219 ? -5.48 -5.957 9.023 1 81.81 219 VAL A N 1
ATOM 1684 C CA . VAL A 1 219 ? -6.242 -5.699 7.805 1 81.81 219 VAL A CA 1
ATOM 1685 C C . VAL A 1 219 ? -5.793 -6.652 6.703 1 81.81 219 VAL A C 1
ATOM 1687 O O . VAL A 1 219 ? -6.586 -7.027 5.836 1 81.81 219 VAL A O 1
ATOM 1690 N N . LEU A 1 220 ? -4.531 -7.004 6.754 1 85.25 220 LEU A N 1
ATOM 1691 C CA . LEU A 1 220 ? -3.904 -7.883 5.773 1 85.25 220 LEU A CA 1
ATOM 1692 C C . LEU A 1 220 ? -3.254 -9.078 6.453 1 85.25 220 LEU A C 1
ATOM 1694 O O . LEU A 1 220 ? -2.559 -8.93 7.461 1 85.25 220 LEU A O 1
ATOM 1698 N N . ALA A 1 221 ? -3.584 -10.227 5.938 1 84.56 221 ALA A N 1
ATOM 1699 C CA . ALA A 1 221 ? -2.918 -11.406 6.48 1 84.56 221 ALA A CA 1
ATOM 1700 C C . ALA A 1 221 ? -1.422 -11.375 6.188 1 84.56 221 ALA A C 1
ATOM 1702 O O . ALA A 1 221 ? -0.994 -10.836 5.164 1 84.56 221 ALA A O 1
ATOM 1703 N N . ALA A 1 222 ? -0.695 -11.969 7.109 1 84.69 222 ALA A N 1
ATOM 1704 C CA . ALA A 1 222 ? 0.758 -11.984 6.969 1 84.69 222 ALA A CA 1
ATOM 1705 C C . ALA A 1 222 ? 1.174 -12.641 5.656 1 84.69 222 ALA A C 1
ATOM 1707 O O . ALA A 1 222 ? 2.1 -12.18 4.984 1 84.69 222 ALA A O 1
ATOM 1708 N N . LYS A 1 223 ? 0.507 -13.648 5.305 1 84.38 223 LYS A N 1
ATOM 1709 C CA . LYS A 1 223 ? 0.83 -14.375 4.082 1 84.38 223 LYS A CA 1
ATOM 1710 C C . LYS A 1 223 ? 0.54 -13.531 2.846 1 84.38 223 LYS A C 1
ATOM 1712 O O . LYS A 1 223 ? 1.273 -13.594 1.856 1 84.38 223 LYS A O 1
ATOM 1717 N N . GLU A 1 224 ? -0.503 -12.805 2.969 1 89 224 GLU A N 1
ATOM 1718 C CA . GLU A 1 224 ? -0.844 -11.914 1.862 1 89 224 GLU A CA 1
ATOM 1719 C C . GLU A 1 224 ? 0.189 -10.805 1.711 1 89 224 GLU A C 1
ATOM 1721 O O . GLU A 1 224 ? 0.557 -10.438 0.592 1 89 224 GLU A O 1
ATOM 1726 N N . GLN A 1 225 ? 0.535 -10.281 2.854 1 89.31 225 GLN A N 1
ATOM 1727 C CA . GLN A 1 225 ? 1.569 -9.258 2.834 1 89.31 225 GLN A CA 1
ATOM 1728 C C . GLN A 1 225 ? 2.859 -9.781 2.213 1 89.31 225 GLN A C 1
ATOM 1730 O O . GLN A 1 225 ? 3.555 -9.055 1.499 1 89.31 225 GLN A O 1
ATOM 1735 N N . GLN A 1 226 ? 3.141 -11.023 2.459 1 87.69 226 GLN A N 1
ATOM 1736 C CA . GLN A 1 226 ? 4.34 -11.641 1.9 1 87.69 226 GLN A CA 1
ATOM 1737 C C . GLN A 1 226 ? 4.254 -11.727 0.379 1 87.69 226 GLN A C 1
ATOM 1739 O O . GLN A 1 226 ? 5.258 -11.586 -0.316 1 87.69 226 GLN A O 1
ATOM 1744 N N . VAL A 1 227 ? 3.127 -11.992 -0.116 1 90.25 227 VAL A N 1
ATOM 1745 C CA . VAL A 1 227 ? 2.934 -12.062 -1.561 1 90.25 227 VAL A CA 1
ATOM 1746 C C . VAL A 1 227 ? 3.229 -10.703 -2.189 1 90.25 227 VAL A C 1
ATOM 1748 O O . VAL A 1 227 ? 3.865 -10.625 -3.242 1 90.25 227 VAL A O 1
ATOM 1751 N N . ILE A 1 228 ? 2.746 -9.727 -1.56 1 90.81 228 ILE A N 1
ATOM 1752 C CA . ILE A 1 228 ? 2.979 -8.375 -2.072 1 90.81 228 ILE A CA 1
ATOM 1753 C C . ILE A 1 228 ? 4.473 -8.07 -2.061 1 90.81 228 ILE A C 1
ATOM 1755 O O . ILE A 1 228 ? 5.008 -7.523 -3.025 1 90.81 228 ILE A O 1
ATOM 1759 N N . ALA A 1 229 ? 5.074 -8.414 -0.957 1 88.25 229 ALA A N 1
ATOM 1760 C CA . ALA A 1 229 ? 6.52 -8.211 -0.863 1 88.25 229 ALA A CA 1
ATOM 1761 C C . ALA A 1 229 ? 7.25 -8.969 -1.97 1 88.25 229 ALA A C 1
ATOM 1763 O O . ALA A 1 229 ? 8.172 -8.438 -2.586 1 88.25 229 ALA A O 1
ATOM 1764 N N . ASN A 1 230 ? 6.844 -10.156 -2.246 1 88.69 230 ASN A N 1
ATOM 1765 C CA . ASN A 1 230 ? 7.434 -10.961 -3.309 1 88.69 230 ASN A CA 1
ATOM 1766 C C . ASN A 1 230 ? 7.23 -10.32 -4.68 1 88.69 230 ASN A C 1
ATOM 1768 O O . ASN A 1 230 ? 8.102 -10.406 -5.543 1 88.69 230 ASN A O 1
ATOM 1772 N N . LEU A 1 231 ? 6.113 -9.797 -4.801 1 89.75 231 LEU A N 1
ATOM 1773 C CA . LEU A 1 231 ? 5.773 -9.148 -6.066 1 89.75 231 LEU A CA 1
ATOM 1774 C C . LEU A 1 231 ? 6.75 -8.023 -6.375 1 89.75 231 LEU A C 1
ATOM 1776 O O . LEU A 1 231 ? 7.195 -7.875 -7.516 1 89.75 231 LEU A O 1
ATOM 1780 N N . PHE A 1 232 ? 7.129 -7.316 -5.375 1 87.31 232 PHE A N 1
ATOM 1781 C CA . PHE A 1 232 ? 8.055 -6.203 -5.566 1 87.31 232 PHE A CA 1
ATOM 1782 C C . PHE A 1 232 ? 9.469 -6.715 -5.797 1 87.31 232 PHE A C 1
ATOM 1784 O O . PHE A 1 232 ? 10.281 -6.043 -6.434 1 87.31 232 PHE A O 1
ATOM 1791 N N . GLU A 1 233 ? 9.719 -7.898 -5.352 1 86.12 233 GLU A N 1
ATOM 1792 C CA . GLU A 1 233 ? 11.047 -8.484 -5.508 1 86.12 233 GLU A CA 1
ATOM 1793 C C . GLU A 1 233 ? 11.195 -9.156 -6.871 1 86.12 233 GLU A C 1
ATOM 1795 O O . GLU A 1 233 ? 12.297 -9.578 -7.242 1 86.12 233 GLU A O 1
ATOM 1800 N N . LEU A 1 234 ? 10.133 -9.164 -7.633 1 87.56 234 LEU A N 1
ATOM 1801 C CA . LEU A 1 234 ? 10.172 -9.812 -8.938 1 87.56 234 LEU A CA 1
ATOM 1802 C C . LEU A 1 234 ? 11.227 -9.18 -9.828 1 87.56 234 LEU A C 1
ATOM 1804 O O . LEU A 1 234 ? 11.883 -9.867 -10.617 1 87.56 234 LEU A O 1
ATOM 1808 N N . ASP A 1 235 ? 11.43 -7.895 -9.633 1 84.88 235 ASP A N 1
ATOM 1809 C CA . ASP A 1 235 ? 12.344 -7.156 -10.5 1 84.88 235 ASP A CA 1
ATOM 1810 C C . ASP A 1 235 ? 13.781 -7.277 -10.008 1 84.88 235 ASP A C 1
ATOM 1812 O O . ASP A 1 235 ? 14.719 -6.992 -10.758 1 84.88 235 ASP A O 1
ATOM 1816 N N . SER A 1 236 ? 13.969 -7.754 -8.828 1 82.06 236 SER A N 1
ATOM 1817 C CA . SER A 1 236 ? 15.32 -7.805 -8.281 1 82.06 236 SER A CA 1
ATOM 1818 C C . SER A 1 236 ? 15.781 -9.25 -8.094 1 82.06 236 SER A C 1
ATOM 1820 O O . SER A 1 236 ? 16.984 -9.539 -8.188 1 82.06 236 SER A O 1
ATOM 1822 N N . ARG A 1 237 ? 14.852 -10.117 -7.875 1 83.88 237 ARG A N 1
ATOM 1823 C CA . ARG A 1 237 ? 15.195 -11.523 -7.688 1 83.88 237 ARG A CA 1
ATOM 1824 C C . ARG A 1 237 ? 15.516 -12.188 -9.023 1 83.88 237 ARG A C 1
ATOM 1826 O O . ARG A 1 237 ? 14.828 -11.945 -10.023 1 83.88 237 ARG A O 1
ATOM 1833 N N . THR A 1 238 ? 16.531 -12.945 -9 1 84 238 THR A N 1
ATOM 1834 C CA . THR A 1 238 ? 16.953 -13.594 -10.234 1 84 238 THR A CA 1
ATOM 1835 C C . THR A 1 238 ? 16.328 -14.977 -10.359 1 84 238 THR A C 1
ATOM 1837 O O . THR A 1 238 ? 15.805 -15.523 -9.383 1 84 238 THR A O 1
ATOM 1840 N N . ILE A 1 239 ? 16.438 -15.547 -11.508 1 87.19 239 ILE A N 1
ATOM 1841 C CA . ILE A 1 239 ? 15.836 -16.828 -11.875 1 87.19 239 ILE A CA 1
ATOM 1842 C C . ILE A 1 239 ? 16.484 -17.953 -11.07 1 87.19 239 ILE A C 1
ATOM 1844 O O . ILE A 1 239 ? 15.852 -18.984 -10.836 1 87.19 239 ILE A O 1
ATOM 1848 N N . GLY A 1 240 ? 17.672 -17.688 -10.586 1 81.25 240 GLY A N 1
ATOM 1849 C CA . GLY A 1 240 ? 18.391 -18.688 -9.805 1 81.25 240 GLY A CA 1
ATOM 1850 C C . GLY A 1 240 ? 17.656 -19.062 -8.523 1 81.25 240 GLY A C 1
ATOM 1851 O O . GLY A 1 240 ? 17.828 -20.172 -8.016 1 81.25 240 GLY A O 1
ATOM 1852 N N . SER A 1 241 ? 16.844 -18.234 -8.047 1 80.19 241 SER A N 1
ATOM 1853 C CA . SER A 1 241 ? 16.141 -18.469 -6.785 1 80.19 241 SER A CA 1
ATOM 1854 C C . SER A 1 241 ? 14.922 -19.359 -6.984 1 80.19 241 SER A C 1
ATOM 1856 O O . SER A 1 241 ? 14.391 -19.922 -6.023 1 80.19 241 SER A O 1
ATOM 1858 N N . ALA A 1 242 ? 14.5 -19.562 -8.227 1 87 242 ALA A N 1
ATOM 1859 C CA . ALA A 1 242 ? 13.273 -20.297 -8.492 1 87 242 ALA A CA 1
ATOM 1860 C C . ALA A 1 242 ? 13.539 -21.531 -9.352 1 87 242 ALA A C 1
ATOM 1862 O O . ALA A 1 242 ? 12.664 -22.375 -9.523 1 87 242 ALA A O 1
ATOM 1863 N N . MET A 1 243 ? 14.727 -21.688 -9.859 1 87.5 243 MET A N 1
ATOM 1864 C CA . MET A 1 243 ? 15.016 -22.719 -10.859 1 87.5 243 MET A CA 1
ATOM 1865 C C . MET A 1 243 ? 15.305 -24.062 -10.188 1 87.5 243 MET A C 1
ATOM 1867 O O . MET A 1 243 ? 15.578 -24.109 -8.984 1 87.5 243 MET A O 1
ATOM 1871 N N . THR A 1 244 ? 15.086 -25.125 -10.906 1 90 244 THR A N 1
ATOM 1872 C CA . THR A 1 244 ? 15.609 -26.438 -10.547 1 90 244 THR A CA 1
ATOM 1873 C C . THR A 1 244 ? 17.062 -26.562 -10.969 1 90 244 THR A C 1
ATOM 1875 O O . THR A 1 244 ? 17.406 -26.375 -12.141 1 90 244 THR A O 1
ATOM 1878 N N . GLN A 1 245 ? 17.828 -26.969 -10.117 1 86.94 245 GLN A N 1
ATOM 1879 C CA . GLN A 1 245 ? 19.266 -26.953 -10.352 1 86.94 245 GLN A CA 1
ATOM 1880 C C . GLN A 1 245 ? 19.672 -28.062 -11.32 1 86.94 245 GLN A C 1
ATOM 1882 O O . GLN A 1 245 ? 18.953 -29.062 -11.477 1 86.94 245 GLN A O 1
ATOM 1887 N N . ARG A 1 246 ? 20.797 -27.875 -11.875 1 88.38 246 ARG A N 1
ATOM 1888 C CA . ARG A 1 246 ? 21.328 -28.734 -12.93 1 88.38 246 ARG A CA 1
ATOM 1889 C C . ARG A 1 246 ? 21.344 -30.188 -12.5 1 88.38 246 ARG A C 1
ATOM 1891 O O . ARG A 1 246 ? 20.984 -31.078 -13.273 1 88.38 246 ARG A O 1
ATOM 1898 N N . ASP A 1 247 ? 21.672 -30.484 -11.227 1 85.12 247 ASP A N 1
ATOM 1899 C CA . ASP A 1 247 ? 21.859 -31.859 -10.75 1 85.12 247 ASP A CA 1
ATOM 1900 C C . ASP A 1 247 ? 20.516 -32.562 -10.57 1 85.12 247 ASP A C 1
ATOM 1902 O O . ASP A 1 247 ? 20.484 -33.812 -10.469 1 85.12 247 ASP A O 1
ATOM 1906 N N . ARG A 1 248 ? 19.484 -31.828 -10.625 1 87.38 248 ARG A N 1
ATOM 1907 C CA . ARG A 1 248 ? 18.156 -32.406 -10.391 1 87.38 248 ARG A CA 1
ATOM 1908 C C . ARG A 1 248 ? 17.344 -32.469 -11.68 1 87.38 248 ARG A C 1
ATOM 1910 O O . ARG A 1 248 ? 16.156 -32.812 -11.656 1 87.38 248 ARG A O 1
ATOM 1917 N N . ILE A 1 249 ? 17.984 -32.25 -12.773 1 92.69 249 ILE A N 1
ATOM 1918 C CA . ILE A 1 249 ? 17.266 -32.219 -14.047 1 92.69 249 ILE A CA 1
ATOM 1919 C C . ILE A 1 249 ? 17.219 -33.625 -14.633 1 92.69 249 ILE A C 1
ATOM 1921 O O . ILE A 1 249 ? 18.25 -34.281 -14.797 1 92.69 249 ILE A O 1
ATOM 1925 N N . ALA A 1 250 ? 16.062 -34.094 -14.859 1 92.62 250 ALA A N 1
ATOM 1926 C CA . ALA A 1 250 ? 15.883 -35.312 -15.641 1 92.62 250 ALA A CA 1
ATOM 1927 C C . ALA A 1 250 ? 15.773 -35 -17.125 1 92.62 250 ALA A C 1
ATOM 1929 O O . ALA A 1 250 ? 14.93 -34.219 -17.531 1 92.62 250 ALA A O 1
ATOM 1930 N N . TYR A 1 251 ? 16.609 -35.562 -17.922 1 93.81 251 TYR A N 1
ATOM 1931 C CA . TYR A 1 251 ? 16.609 -35.281 -19.344 1 93.81 251 TYR A CA 1
ATOM 1932 C C . TYR A 1 251 ? 16.797 -36.531 -20.156 1 93.81 251 TYR A C 1
ATOM 1934 O O . TYR A 1 251 ? 17.141 -37.594 -19.609 1 93.81 251 TYR A O 1
ATOM 1942 N N . PHE A 1 252 ? 16.531 -36.5 -21.5 1 94.81 252 PHE A N 1
ATOM 1943 C CA . PHE A 1 252 ? 16.688 -37.594 -22.422 1 94.81 252 PHE A CA 1
ATOM 1944 C C . PHE A 1 252 ? 17.734 -37.281 -23.5 1 94.81 252 PHE A C 1
ATOM 1946 O O . PHE A 1 252 ? 17.922 -36.125 -23.844 1 94.81 252 PHE A O 1
ATOM 1953 N N . HIS A 1 253 ? 18.344 -38.344 -23.906 1 94.31 253 HIS A N 1
ATOM 1954 C CA . HIS A 1 253 ? 19.141 -38.219 -25.125 1 94.31 253 HIS A CA 1
ATOM 1955 C C . HIS A 1 253 ? 18.297 -38.5 -26.375 1 94.31 253 HIS A C 1
ATOM 1957 O O . HIS A 1 253 ? 17.406 -39.344 -26.344 1 94.31 253 HIS A O 1
ATOM 1963 N N . ARG A 1 254 ? 18.625 -37.812 -27.359 1 91.06 254 ARG A N 1
ATOM 1964 C CA . ARG A 1 254 ? 17.859 -37.906 -28.594 1 91.06 254 ARG A CA 1
ATOM 1965 C C . ARG A 1 254 ? 17.875 -39.344 -29.109 1 91.06 254 ARG A C 1
ATOM 1967 O O . ARG A 1 254 ? 16.891 -39.812 -29.719 1 91.06 254 ARG A O 1
ATOM 1974 N N . ASP A 1 255 ? 18.938 -40.125 -28.781 1 90.75 255 ASP A N 1
ATOM 1975 C CA . ASP A 1 255 ? 19.094 -41.469 -29.312 1 90.75 255 ASP A CA 1
ATOM 1976 C C . ASP A 1 255 ? 18.719 -42.5 -28.266 1 90.75 255 ASP A C 1
ATOM 1978 O O . ASP A 1 255 ? 19 -43.688 -28.438 1 90.75 255 ASP A O 1
ATOM 1982 N N . ASP A 1 256 ? 18.172 -42.062 -27.203 1 92.75 256 ASP A N 1
ATOM 1983 C CA . ASP A 1 256 ? 17.766 -43.031 -26.188 1 92.75 256 ASP A CA 1
ATOM 1984 C C . ASP A 1 256 ? 16.734 -44.031 -26.75 1 92.75 256 ASP A C 1
ATOM 1986 O O . ASP A 1 256 ? 15.805 -43.625 -27.453 1 92.75 256 ASP A O 1
ATOM 1990 N N . PRO A 1 257 ? 16.953 -45.281 -26.516 1 91.31 257 PRO A N 1
ATOM 1991 C CA . PRO A 1 257 ? 15.969 -46.281 -26.969 1 91.31 257 PRO A CA 1
ATOM 1992 C C . PRO A 1 257 ? 14.656 -46.188 -26.188 1 91.31 257 PRO A C 1
ATOM 1994 O O . PRO A 1 257 ? 14.625 -45.625 -25.094 1 91.31 257 PRO A O 1
ATOM 1997 N N . ASP A 1 258 ? 13.672 -46.781 -26.734 1 89.81 258 ASP A N 1
ATOM 1998 C CA . ASP A 1 258 ? 12.312 -46.75 -26.203 1 89.81 258 ASP A CA 1
ATOM 1999 C C . ASP A 1 258 ? 12.273 -47.281 -24.766 1 89.81 258 ASP A C 1
ATOM 2001 O O . ASP A 1 258 ? 11.672 -46.656 -23.891 1 89.81 258 ASP A O 1
ATOM 2005 N N . GLU A 1 259 ? 12.961 -48.312 -24.516 1 87.75 259 GLU A N 1
ATOM 2006 C CA . GLU A 1 259 ? 12.93 -48.969 -23.203 1 87.75 259 GLU A CA 1
ATOM 2007 C C . GLU A 1 259 ? 13.523 -48.062 -22.125 1 87.75 259 GLU A C 1
ATOM 2009 O O . GLU A 1 259 ? 13.008 -48 -21.016 1 87.75 259 GLU A O 1
ATOM 2014 N N . LEU A 1 260 ? 14.523 -47.406 -22.5 1 90.06 260 LEU A N 1
ATOM 2015 C CA . LEU A 1 260 ? 15.188 -46.531 -21.547 1 90.06 260 LEU A CA 1
ATOM 2016 C C . LEU A 1 260 ? 14.32 -45.312 -21.219 1 90.06 260 LEU A C 1
ATOM 2018 O O . LEU A 1 260 ? 14.289 -44.875 -20.062 1 90.06 260 LEU A O 1
ATOM 2022 N N . ILE A 1 261 ? 13.695 -44.781 -22.156 1 90.5 261 ILE A N 1
ATOM 2023 C CA . ILE A 1 261 ? 12.812 -43.625 -21.984 1 90.5 261 ILE A CA 1
ATOM 2024 C C . ILE A 1 261 ? 11.68 -44 -21.031 1 90.5 261 ILE A C 1
ATOM 2026 O O . ILE A 1 261 ? 11.359 -43.25 -20.109 1 90.5 261 ILE A O 1
ATOM 2030 N N . ARG A 1 262 ? 11.148 -45.125 -21.188 1 86.5 262 ARG A N 1
ATOM 2031 C CA . ARG A 1 262 ? 10.031 -45.594 -20.359 1 86.5 262 ARG A CA 1
ATOM 2032 C C . ARG A 1 262 ? 10.461 -45.75 -18.906 1 86.5 262 ARG A C 1
ATOM 2034 O O . ARG A 1 262 ? 9.742 -45.344 -18 1 86.5 262 ARG A O 1
ATOM 2041 N N . VAL A 1 263 ? 11.625 -46.281 -18.703 1 86 263 VAL A N 1
ATOM 2042 C CA . VAL A 1 263 ? 12.133 -46.531 -17.359 1 86 263 VAL A CA 1
ATOM 2043 C C . VAL A 1 263 ? 12.414 -45.219 -16.672 1 86 263 VAL A C 1
ATOM 2045 O O . VAL A 1 263 ? 12.117 -45.031 -15.484 1 86 263 VAL A O 1
ATOM 2048 N N . ARG A 1 264 ? 12.914 -44.312 -17.328 1 88.31 264 ARG A N 1
ATOM 2049 C CA . ARG A 1 264 ? 13.266 -43 -16.75 1 88.31 264 ARG A CA 1
ATOM 2050 C C . ARG A 1 264 ? 12.016 -42.219 -16.344 1 88.31 264 ARG A C 1
ATOM 2052 O O . ARG A 1 264 ? 12.008 -41.531 -15.328 1 88.31 264 ARG A O 1
ATOM 2059 N N . ILE A 1 265 ? 11.062 -42.25 -17.203 1 87.31 265 ILE A N 1
ATOM 2060 C CA . ILE A 1 265 ? 9.812 -41.562 -16.906 1 87.31 265 ILE A CA 1
ATOM 2061 C C . ILE A 1 265 ? 9.18 -42.156 -15.648 1 87.31 265 ILE A C 1
ATOM 2063 O O . ILE A 1 265 ? 8.609 -41.438 -14.828 1 87.31 265 ILE A O 1
ATOM 2067 N N . ALA A 1 266 ? 9.289 -43.438 -15.484 1 80.19 266 ALA A N 1
ATOM 2068 C CA . ALA A 1 266 ? 8.719 -44.125 -14.328 1 80.19 266 ALA A CA 1
ATOM 2069 C C . ALA A 1 266 ? 9.469 -43.75 -13.055 1 80.19 266 ALA A C 1
ATOM 2071 O O . ALA A 1 266 ? 8.859 -43.625 -11.984 1 80.19 266 ALA A O 1
ATOM 2072 N N . GLU A 1 267 ? 10.695 -43.594 -13.148 1 83.81 267 GLU A N 1
ATOM 2073 C CA . GLU A 1 267 ? 11.531 -43.281 -11.992 1 83.81 267 GLU A CA 1
ATOM 2074 C C . GLU A 1 267 ? 11.406 -41.812 -11.594 1 83.81 267 GLU A C 1
ATOM 2076 O O . GLU A 1 267 ? 11.367 -41.469 -10.406 1 83.81 267 GLU A O 1
ATOM 2081 N N . GLU A 1 268 ? 11.375 -40.969 -12.609 1 87.19 268 GLU A N 1
ATOM 2082 C CA . GLU A 1 268 ? 11.273 -39.531 -12.398 1 87.19 268 GLU A CA 1
ATOM 2083 C C . GLU A 1 268 ? 10.133 -38.938 -13.219 1 87.19 268 GLU A C 1
ATOM 2085 O O . GLU A 1 268 ? 10.359 -38.344 -14.281 1 87.19 268 GLU A O 1
ATOM 2090 N N . PRO A 1 269 ? 8.992 -39 -12.625 1 84.56 269 PRO A N 1
ATOM 2091 C CA . PRO A 1 269 ? 7.832 -38.531 -13.383 1 84.56 269 PRO A CA 1
ATOM 2092 C C . PRO A 1 269 ? 7.707 -37 -13.383 1 84.56 269 PRO A C 1
ATOM 2094 O O . PRO A 1 269 ? 7.305 -36.406 -12.375 1 84.56 269 PRO A O 1
ATOM 2097 N N . PHE A 1 270 ? 8.117 -36.375 -14.422 1 87.75 270 PHE A N 1
ATOM 2098 C CA . PHE A 1 270 ? 7.961 -34.938 -14.625 1 87.75 270 PHE A CA 1
ATOM 2099 C C . PHE A 1 270 ? 7.035 -34.656 -15.805 1 87.75 270 PHE A C 1
ATOM 2101 O O . PHE A 1 270 ? 6.703 -35.562 -16.578 1 87.75 270 PHE A O 1
ATOM 2108 N N . SER A 1 271 ? 6.598 -33.406 -15.891 1 86.38 271 SER A N 1
ATOM 2109 C CA . SER A 1 271 ? 5.688 -33.062 -16.969 1 86.38 271 SER A CA 1
ATOM 2110 C C . SER A 1 271 ? 6.449 -32.781 -18.266 1 86.38 271 SER A C 1
ATOM 2112 O O . SER A 1 271 ? 5.914 -32.938 -19.359 1 86.38 271 SER A O 1
ATOM 2114 N N . THR A 1 272 ? 7.586 -32.281 -18.062 1 91.69 272 THR A N 1
ATOM 2115 C CA . THR A 1 272 ? 8.391 -31.891 -19.219 1 91.69 272 THR A CA 1
ATOM 2116 C C . THR A 1 272 ? 9.836 -32.344 -19.047 1 91.69 272 THR A C 1
ATOM 2118 O O . THR A 1 272 ? 10.391 -32.25 -17.953 1 91.69 272 THR A O 1
ATOM 2121 N N . TYR A 1 273 ? 10.422 -32.875 -20.203 1 94.19 273 TYR A N 1
ATOM 2122 C CA . TYR A 1 273 ? 11.805 -33.344 -20.172 1 94.19 273 TYR A CA 1
ATOM 2123 C C . TYR A 1 273 ? 12.633 -32.688 -21.281 1 94.19 273 TYR A C 1
ATOM 2125 O O . TYR A 1 273 ? 12.242 -32.719 -22.453 1 94.19 273 TYR A O 1
ATOM 2133 N N . PRO A 1 274 ? 13.758 -32.156 -20.891 1 95.56 274 PRO A N 1
ATOM 2134 C CA . PRO A 1 274 ? 14.672 -31.703 -21.938 1 95.56 274 PRO A CA 1
ATOM 2135 C C . PRO A 1 274 ? 15.273 -32.844 -22.734 1 95.56 274 PRO A C 1
ATOM 2137 O O . PRO A 1 274 ? 15.516 -33.938 -22.188 1 95.56 274 PRO A O 1
ATOM 2140 N N . VAL A 1 275 ? 15.438 -32.594 -24.016 1 95.31 275 VAL A N 1
ATOM 2141 C CA . VAL A 1 275 ? 16.078 -33.562 -24.906 1 95.31 275 VAL A CA 1
ATOM 2142 C C . VAL A 1 275 ? 17.422 -33.031 -25.375 1 95.31 275 VAL A C 1
ATOM 2144 O O . VAL A 1 275 ? 17.5 -31.891 -25.859 1 95.31 275 VAL A O 1
ATOM 2147 N N . CYS A 1 276 ? 18.406 -33.812 -25.156 1 94.19 276 CYS A N 1
ATOM 2148 C CA . CYS A 1 276 ? 19.766 -33.344 -25.453 1 94.19 276 CYS A CA 1
ATOM 2149 C C . CYS A 1 276 ? 20.422 -34.25 -26.5 1 94.19 276 CYS A C 1
ATOM 2151 O O . CYS A 1 276 ? 20.016 -35.375 -26.703 1 94.19 276 CYS A O 1
ATOM 2153 N N . ASP A 1 277 ? 21.391 -33.688 -27.188 1 91 277 ASP A N 1
ATOM 2154 C CA . ASP A 1 277 ? 22.25 -34.438 -28.109 1 91 277 ASP A CA 1
ATOM 2155 C C . ASP A 1 277 ? 23.641 -34.656 -27.5 1 91 277 ASP A C 1
ATOM 2157 O O . ASP A 1 277 ? 24.484 -33.781 -27.516 1 91 277 ASP A O 1
ATOM 2161 N N . GLY A 1 278 ? 23.906 -35.844 -26.891 1 86.44 278 GLY A N 1
ATOM 2162 C CA . GLY A 1 278 ? 25.188 -36.188 -26.281 1 86.44 278 GLY A CA 1
ATOM 2163 C C . GLY A 1 278 ? 25.266 -35.844 -24.812 1 86.44 278 GLY A C 1
ATOM 2164 O O . GLY A 1 278 ? 25.422 -36.719 -23.969 1 86.44 278 GLY A O 1
ATOM 2165 N N . ASP A 1 279 ? 25.234 -34.469 -24.531 1 88.69 279 ASP A N 1
ATOM 2166 C CA . ASP A 1 279 ? 25.312 -34.031 -23.141 1 88.69 279 ASP A CA 1
ATOM 2167 C C . ASP A 1 279 ? 24.25 -33 -22.812 1 88.69 279 ASP A C 1
ATOM 2169 O O . ASP A 1 279 ? 23.609 -32.469 -23.719 1 88.69 279 ASP A O 1
ATOM 2173 N N . ILE A 1 280 ? 24.062 -32.688 -21.547 1 91.38 280 ILE A N 1
ATOM 2174 C CA . ILE A 1 280 ? 22.984 -31.844 -21.062 1 91.38 280 ILE A CA 1
ATOM 2175 C C . ILE A 1 280 ? 23.172 -30.422 -21.562 1 91.38 280 ILE A C 1
ATOM 2177 O O . ILE A 1 280 ? 22.234 -29.641 -21.594 1 91.38 280 ILE A O 1
ATOM 2181 N N . ASP A 1 281 ? 24.375 -30.062 -21.969 1 90.56 281 ASP A N 1
ATOM 2182 C CA . ASP A 1 281 ? 24.656 -28.688 -22.422 1 90.56 281 ASP A CA 1
ATOM 2183 C C . ASP A 1 281 ? 24.234 -28.484 -23.875 1 90.56 281 ASP A C 1
ATOM 2185 O O . ASP A 1 281 ? 24.172 -27.344 -24.344 1 90.56 281 ASP A O 1
ATOM 2189 N N . HIS A 1 282 ? 23.938 -29.5 -24.609 1 91.31 282 HIS A N 1
ATOM 2190 C CA . HIS A 1 282 ? 23.453 -29.422 -25.984 1 91.31 282 HIS A CA 1
ATOM 2191 C C . HIS A 1 282 ? 21.984 -29.828 -26.078 1 91.31 282 HIS A C 1
ATOM 2193 O O . HIS A 1 282 ? 21.672 -30.922 -26.562 1 91.31 282 HIS A O 1
ATOM 2199 N N . ILE A 1 283 ? 21.156 -28.844 -25.766 1 92.31 283 ILE A N 1
ATOM 2200 C CA . ILE A 1 283 ? 19.719 -29.094 -25.719 1 92.31 283 ILE A CA 1
ATOM 2201 C C . ILE A 1 283 ? 19.109 -28.891 -27.109 1 92.31 283 ILE A C 1
ATOM 2203 O O . ILE A 1 283 ? 19.328 -27.859 -27.734 1 92.31 283 ILE A O 1
ATOM 2207 N N . VAL A 1 284 ? 18.375 -29.844 -27.594 1 89.81 284 VAL A N 1
ATOM 2208 C CA . VAL A 1 284 ? 17.719 -29.766 -28.906 1 89.81 284 VAL A CA 1
ATOM 2209 C C . VAL A 1 284 ? 16.266 -29.312 -28.734 1 89.81 284 VAL A C 1
ATOM 2211 O O . VAL A 1 284 ? 15.688 -28.734 -29.656 1 89.81 284 VAL A O 1
ATOM 2214 N N . GLY A 1 285 ? 15.711 -29.562 -27.609 1 93.31 285 GLY A N 1
ATOM 2215 C CA . GLY A 1 285 ? 14.328 -29.219 -27.312 1 93.31 285 GLY A CA 1
ATOM 2216 C C . GLY A 1 285 ? 13.805 -29.875 -26.062 1 93.31 285 GLY A C 1
ATOM 2217 O O . GLY A 1 285 ? 14.57 -30.141 -25.125 1 93.31 285 GLY A O 1
ATOM 2218 N N . TYR A 1 286 ? 12.547 -29.922 -26 1 94.81 286 TYR A N 1
ATOM 2219 C CA . TYR A 1 286 ? 11.93 -30.625 -24.891 1 94.81 286 TYR A CA 1
ATOM 2220 C C . TYR A 1 286 ? 10.758 -31.484 -25.359 1 94.81 286 TYR A C 1
ATOM 2222 O O . TYR A 1 286 ? 10.258 -31.297 -26.469 1 94.81 286 TYR A O 1
ATOM 2230 N N . VAL A 1 287 ? 10.391 -32.469 -24.562 1 93.12 287 VAL A N 1
ATOM 2231 C CA . VAL A 1 287 ? 9.242 -33.312 -24.844 1 93.12 287 VAL A CA 1
ATOM 2232 C C . VAL A 1 287 ? 8.281 -33.281 -23.656 1 93.12 287 VAL A C 1
ATOM 2234 O O . VAL A 1 287 ? 8.711 -33.281 -22.5 1 93.12 287 VAL A O 1
ATOM 2237 N N . ASP A 1 288 ? 7.047 -33.219 -24.016 1 90.25 288 ASP A N 1
ATOM 2238 C CA . ASP A 1 288 ? 6.027 -33.281 -22.969 1 90.25 288 ASP A CA 1
ATOM 2239 C C . ASP A 1 288 ? 5.664 -34.719 -22.609 1 90.25 288 ASP A C 1
ATOM 2241 O O . ASP A 1 288 ? 5.488 -35.562 -23.484 1 90.25 288 ASP A O 1
ATOM 2245 N N . ALA A 1 289 ? 5.59 -34.906 -21.344 1 86.38 289 ALA A N 1
ATOM 2246 C CA . ALA A 1 289 ? 5.18 -36.25 -20.875 1 86.38 289 ALA A CA 1
ATOM 2247 C C . ALA A 1 289 ? 3.83 -36.625 -21.469 1 86.38 289 ALA A C 1
ATOM 2249 O O . ALA A 1 289 ? 3.598 -37.812 -21.766 1 86.38 289 ALA A O 1
ATOM 2250 N N . LYS A 1 290 ? 2.971 -35.688 -21.641 1 81.69 290 LYS A N 1
ATOM 2251 C CA . LYS A 1 290 ? 1.645 -35.938 -22.203 1 81.69 290 LYS A CA 1
ATOM 2252 C C . LYS A 1 290 ? 1.739 -36.5 -23.609 1 81.69 290 LYS A C 1
ATOM 2254 O O . LYS A 1 290 ? 0.981 -37.406 -23.969 1 81.69 290 LYS A O 1
ATOM 2259 N N . ASP A 1 291 ? 2.617 -36 -24.391 1 85.06 291 ASP A N 1
ATOM 2260 C CA . ASP A 1 291 ? 2.809 -36.5 -25.75 1 85.06 291 ASP A CA 1
ATOM 2261 C C . ASP A 1 291 ? 3.391 -37.906 -25.75 1 85.06 291 ASP A C 1
ATOM 2263 O O . ASP A 1 291 ? 2.998 -38.75 -26.562 1 85.06 291 ASP A O 1
ATOM 2267 N N . LEU A 1 292 ? 4.312 -38.094 -24.875 1 86.19 292 LEU A N 1
ATOM 2268 C CA . LEU A 1 292 ? 4.906 -39.438 -24.75 1 86.19 292 LEU A CA 1
ATOM 2269 C C . LEU A 1 292 ? 3.869 -40.469 -24.312 1 86.19 292 LEU A C 1
ATOM 2271 O O . LEU A 1 292 ? 3.854 -41.594 -24.797 1 86.19 292 LEU A O 1
ATOM 2275 N N . PHE A 1 293 ? 3.117 -39.938 -23.453 1 82.75 293 PHE A N 1
ATOM 2276 C CA . PHE A 1 293 ? 2.057 -40.812 -22.938 1 82.75 293 PHE A CA 1
ATOM 2277 C C . PHE A 1 293 ? 1.083 -41.188 -24.031 1 82.75 293 PHE A C 1
ATOM 2279 O O . PHE A 1 293 ? 0.657 -42.344 -24.125 1 82.75 293 PHE A O 1
ATOM 2286 N N . GLN A 1 294 ? 0.685 -40.281 -24.859 1 81.75 294 GLN A N 1
ATOM 2287 C CA . GLN A 1 294 ? -0.23 -40.531 -25.969 1 81.75 294 GLN A CA 1
ATOM 2288 C C . GLN A 1 294 ? 0.34 -41.562 -26.922 1 81.75 294 GLN A C 1
ATOM 2290 O O . GLN A 1 294 ? -0.385 -42.469 -27.391 1 81.75 294 GLN A O 1
ATOM 2295 N N . ARG A 1 295 ? 1.543 -41.469 -27.156 1 82.75 295 ARG A N 1
ATOM 2296 C CA . ARG A 1 295 ? 2.199 -42.438 -28.031 1 82.75 295 ARG A CA 1
ATOM 2297 C C . ARG A 1 295 ? 2.254 -43.812 -27.391 1 82.75 295 ARG A C 1
ATOM 2299 O O . ARG A 1 295 ? 2.053 -44.844 -28.078 1 82.75 295 ARG A O 1
ATOM 2306 N N . ALA A 1 296 ? 2.586 -43.812 -26.172 1 81.38 296 ALA A N 1
ATOM 2307 C CA . ALA A 1 296 ? 2.656 -45.062 -25.438 1 81.38 296 ALA A CA 1
ATOM 2308 C C . ALA A 1 296 ? 1.297 -45.781 -25.406 1 81.38 296 ALA A C 1
ATOM 2310 O O . ALA A 1 296 ? 1.217 -47 -25.5 1 81.38 296 ALA A O 1
ATOM 2311 N N . LEU A 1 297 ? 0.296 -45 -25.281 1 78.44 297 LEU A N 1
ATOM 2312 C CA . LEU A 1 297 ? -1.06 -45.531 -25.219 1 78.44 297 LEU A CA 1
ATOM 2313 C C . LEU A 1 297 ? -1.465 -46.125 -26.547 1 78.44 297 LEU A C 1
ATOM 2315 O O . LEU A 1 297 ? -2.248 -47.094 -26.594 1 78.44 297 LEU A O 1
ATOM 2319 N N . ASN A 1 298 ? -0.976 -45.594 -27.562 1 77.69 298 ASN A N 1
ATOM 2320 C CA . ASN A 1 298 ? -1.278 -46.094 -28.906 1 77.69 298 ASN A CA 1
ATOM 2321 C C . ASN A 1 298 ? -0.282 -47.188 -29.328 1 77.69 298 ASN A C 1
ATOM 2323 O O . ASN A 1 298 ? -0.219 -47.531 -30.5 1 77.69 298 ASN A O 1
ATOM 2327 N N . ASN A 1 299 ? 0.527 -47.625 -28.406 1 76.81 299 ASN A N 1
ATOM 2328 C CA . ASN A 1 299 ? 1.521 -48.656 -28.609 1 76.81 299 ASN A CA 1
ATOM 2329 C C . ASN A 1 299 ? 2.508 -48.281 -29.719 1 76.81 299 ASN A C 1
ATOM 2331 O O . ASN A 1 299 ? 2.877 -49.125 -30.547 1 76.81 299 ASN A O 1
ATOM 2335 N N . GLN A 1 300 ? 2.721 -47.094 -29.781 1 80.44 300 GLN A N 1
ATOM 2336 C CA . GLN A 1 300 ? 3.732 -46.594 -30.703 1 80.44 300 GLN A CA 1
ATOM 2337 C C . GLN A 1 300 ? 5.09 -46.438 -30.016 1 80.44 300 GLN A C 1
ATOM 2339 O O . GLN A 1 300 ? 5.156 -46.156 -28.828 1 80.44 300 GLN A O 1
ATOM 2344 N N . PRO A 1 301 ? 6.117 -46.781 -30.75 1 82.94 301 PRO A N 1
ATOM 2345 C CA . PRO A 1 301 ? 7.438 -46.625 -30.141 1 82.94 301 PRO A CA 1
ATOM 2346 C C . PRO A 1 301 ? 7.746 -45.188 -29.766 1 82.94 301 PRO A C 1
ATOM 2348 O O . PRO A 1 301 ? 7.359 -44.25 -30.484 1 82.94 301 PRO A O 1
ATOM 2351 N N . LEU A 1 302 ? 8.359 -45.062 -28.609 1 86.69 302 LEU A N 1
ATOM 2352 C CA . LEU A 1 302 ? 8.797 -43.75 -28.156 1 86.69 302 LEU A CA 1
ATOM 2353 C C . LEU A 1 302 ? 10.156 -43.406 -28.75 1 86.69 302 LEU A C 1
ATOM 2355 O O . LEU A 1 302 ? 11.188 -43.938 -28.328 1 86.69 302 LEU A O 1
ATOM 2359 N N . SER A 1 303 ? 10.188 -42.719 -29.891 1 87.75 303 SER A N 1
ATOM 2360 C CA . SER A 1 303 ? 11.438 -42.281 -30.5 1 87.75 303 SER A CA 1
ATOM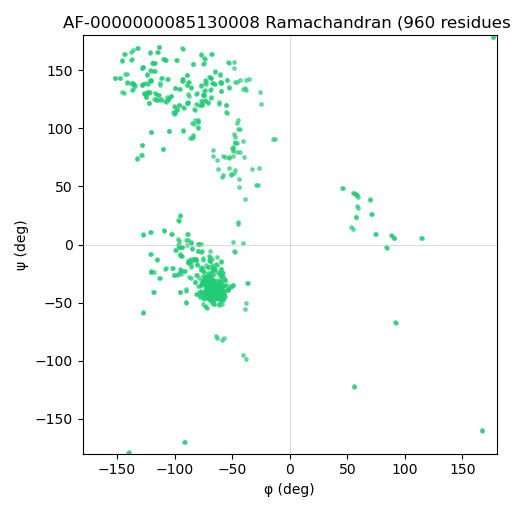 2361 C C . SER A 1 303 ? 11.547 -40.75 -30.516 1 87.75 303 SER A C 1
ATOM 2363 O O . SER A 1 303 ? 10.664 -40.062 -31.031 1 87.75 303 SER A O 1
ATOM 2365 N N . LEU A 1 304 ? 12.602 -40.312 -29.953 1 89.38 304 LEU A N 1
ATOM 2366 C CA . LEU A 1 304 ? 12.82 -38.875 -29.875 1 89.38 304 LEU A CA 1
ATOM 2367 C C . LEU A 1 304 ? 13.555 -38.344 -31.109 1 89.38 304 LEU A C 1
ATOM 2369 O O . LEU A 1 304 ? 13.906 -37.156 -31.172 1 89.38 304 LEU A O 1
ATOM 2373 N N . MET A 1 305 ? 13.75 -39.281 -31.984 1 84.62 305 MET A N 1
ATOM 2374 C CA . MET A 1 305 ? 14.344 -38.875 -33.25 1 84.62 305 MET A CA 1
ATOM 2375 C C . MET A 1 305 ? 13.289 -38.281 -34.188 1 84.62 305 MET A C 1
ATOM 2377 O O . MET A 1 305 ? 13.625 -37.594 -35.156 1 84.62 305 MET A O 1
ATOM 2381 N N . ASP A 1 306 ? 12.023 -38.594 -33.781 1 77.69 306 ASP A N 1
ATOM 2382 C CA . ASP A 1 306 ? 10.914 -37.969 -34.531 1 77.69 306 ASP A CA 1
ATOM 2383 C C . ASP A 1 306 ? 10.727 -36.531 -34.125 1 77.69 306 ASP A C 1
ATOM 2385 O O . ASP A 1 306 ? 10.492 -36.219 -32.938 1 77.69 306 ASP A O 1
ATOM 2389 N N . ASP A 1 307 ? 10.797 -35.688 -35.031 1 77.56 307 ASP A N 1
ATOM 2390 C CA . ASP A 1 307 ? 10.758 -34.25 -34.812 1 77.56 307 ASP A CA 1
ATOM 2391 C C . ASP A 1 307 ? 9.375 -33.812 -34.344 1 77.56 307 ASP A C 1
ATOM 2393 O O . ASP A 1 307 ? 9.219 -32.719 -33.781 1 77.56 307 ASP A O 1
ATOM 2397 N N . SER A 1 308 ? 8.484 -34.656 -34.5 1 83.44 308 SER A N 1
ATOM 2398 C CA . SER A 1 308 ? 7.125 -34.25 -34.156 1 83.44 308 SER A CA 1
ATOM 2399 C C . SER A 1 308 ? 6.926 -34.25 -32.625 1 83.44 308 SER A C 1
ATOM 2401 O O . SER A 1 308 ? 6.039 -33.562 -32.125 1 83.44 308 SER A O 1
ATOM 2403 N N . LEU A 1 309 ? 7.754 -34.938 -31.875 1 87.44 309 LEU A N 1
ATOM 2404 C CA . LEU A 1 309 ? 7.59 -35.031 -30.438 1 87.44 309 LEU A CA 1
ATOM 2405 C C . LEU A 1 309 ? 8.422 -34 -29.719 1 87.44 309 LEU A C 1
ATOM 2407 O O . LEU A 1 309 ? 8.094 -33.594 -28.594 1 87.44 309 LEU A O 1
ATOM 2411 N N . VAL A 1 310 ? 9.469 -33.562 -30.391 1 90.81 310 VAL A N 1
ATOM 2412 C CA . VAL A 1 310 ? 10.398 -32.625 -29.734 1 90.81 310 VAL A CA 1
ATOM 2413 C C . VAL A 1 310 ? 10.039 -31.203 -30.109 1 90.81 310 VAL A C 1
ATOM 2415 O O . VAL A 1 310 ? 10.055 -30.828 -31.281 1 90.81 310 VAL A O 1
ATOM 2418 N N . HIS A 1 311 ? 9.719 -30.391 -29.062 1 91 311 HIS A N 1
ATOM 2419 C CA . HIS A 1 311 ? 9.367 -28.984 -29.266 1 91 311 HIS A CA 1
ATOM 2420 C C . HIS A 1 311 ? 10.562 -28.078 -29 1 91 311 HIS A C 1
ATOM 2422 O O . HIS A 1 311 ? 11.477 -28.438 -28.266 1 91 311 HIS A O 1
ATOM 2428 N N . LYS A 1 312 ? 10.445 -26.922 -29.562 1 88.62 312 LYS A N 1
ATOM 2429 C CA . LYS A 1 312 ? 11.5 -25.938 -29.328 1 88.62 312 LYS A CA 1
ATOM 2430 C C . LYS A 1 312 ? 11.422 -25.391 -27.906 1 88.62 312 LYS A C 1
ATOM 2432 O O . LYS A 1 312 ? 10.336 -25.125 -27.391 1 88.62 312 LYS A O 1
ATOM 2437 N N . VAL A 1 313 ? 12.562 -25.266 -27.359 1 91.5 313 VAL A N 1
ATOM 2438 C CA . VAL A 1 313 ? 12.594 -24.844 -25.969 1 91.5 313 VAL A CA 1
ATOM 2439 C C . VAL A 1 313 ? 13.039 -23.391 -25.875 1 91.5 313 VAL A C 1
ATOM 2441 O O . VAL A 1 313 ? 13.852 -22.922 -26.672 1 91.5 313 VAL A O 1
ATOM 2444 N N . LEU A 1 314 ? 12.453 -22.641 -24.953 1 93.19 314 LEU A N 1
ATOM 2445 C CA . LEU A 1 314 ? 12.898 -21.297 -24.625 1 93.19 314 LEU A CA 1
ATOM 2446 C C . LEU A 1 314 ? 14.164 -21.328 -23.781 1 93.19 314 LEU A C 1
ATOM 2448 O O . LEU A 1 314 ? 14.219 -22.016 -22.75 1 93.19 314 LEU A O 1
ATOM 2452 N N . VAL A 1 315 ? 15.219 -20.719 -24.312 1 92 315 VAL A N 1
ATOM 2453 C CA . VAL A 1 315 ? 16.484 -20.641 -23.594 1 92 315 VAL A CA 1
ATOM 2454 C C . VAL A 1 315 ? 16.688 -19.234 -23.047 1 92 315 VAL A C 1
ATOM 2456 O O . VAL A 1 315 ? 16.609 -18.25 -23.812 1 92 315 VAL A O 1
ATOM 2459 N N . VAL A 1 316 ? 16.938 -19.156 -21.734 1 92.69 316 VAL A N 1
ATOM 2460 C CA . VAL A 1 316 ? 17.078 -17.844 -21.125 1 92.69 316 VAL A CA 1
ATOM 2461 C C . VAL A 1 316 ? 18.375 -17.781 -20.328 1 92.69 316 VAL A C 1
ATOM 2463 O O . VAL A 1 316 ? 18.828 -18.797 -19.797 1 92.69 316 VAL A O 1
ATOM 2466 N N . PRO A 1 317 ? 18.953 -16.625 -20.188 1 90.19 317 PRO A N 1
ATOM 2467 C CA . PRO A 1 317 ? 20.156 -16.469 -19.375 1 90.19 317 PRO A CA 1
ATOM 2468 C C . PRO A 1 317 ? 19.875 -16.516 -17.875 1 90.19 317 PRO A C 1
ATOM 2470 O O . PRO A 1 317 ? 18.766 -16.172 -17.438 1 90.19 317 PRO A O 1
ATOM 2473 N N . ASP A 1 318 ? 20.875 -16.875 -17.062 1 87.25 318 ASP A N 1
ATOM 2474 C CA . ASP A 1 318 ? 20.719 -17.062 -15.625 1 87.25 318 ASP A CA 1
ATOM 2475 C C . ASP A 1 318 ? 20.656 -15.719 -14.898 1 87.25 318 ASP A C 1
ATOM 2477 O O . ASP A 1 318 ? 20.266 -15.648 -13.734 1 87.25 318 ASP A O 1
ATOM 2481 N N . ARG A 1 319 ? 20.859 -14.617 -15.562 1 82 319 ARG A N 1
ATOM 2482 C CA . ARG A 1 319 ? 20.891 -13.305 -14.922 1 82 319 ARG A CA 1
ATOM 2483 C C . ARG A 1 319 ? 19.531 -12.609 -15.031 1 82 319 ARG A C 1
ATOM 2485 O O . ARG A 1 319 ? 19.328 -11.547 -14.453 1 82 319 ARG A O 1
ATOM 2492 N N . LEU A 1 320 ? 18.641 -13.25 -15.688 1 88.69 320 LEU A N 1
ATOM 2493 C CA . LEU A 1 320 ? 17.328 -12.625 -15.836 1 88.69 320 LEU A CA 1
ATOM 2494 C C . LEU A 1 320 ? 16.594 -12.594 -14.5 1 88.69 320 LEU A C 1
ATOM 2496 O O . LEU A 1 320 ? 16.734 -13.516 -13.688 1 88.69 320 LEU A O 1
ATOM 2500 N N . THR A 1 321 ? 15.852 -11.523 -14.305 1 89.19 321 THR A N 1
ATOM 2501 C CA . THR A 1 321 ? 14.977 -11.438 -13.141 1 89.19 321 THR A CA 1
ATOM 2502 C C . THR A 1 321 ? 13.719 -12.273 -13.344 1 89.19 321 THR A C 1
ATOM 2504 O O . THR A 1 321 ? 13.414 -12.688 -14.461 1 89.19 321 THR A O 1
ATOM 2507 N N . LEU A 1 322 ? 13.039 -12.531 -12.25 1 91.81 322 LEU A N 1
ATOM 2508 C CA . LEU A 1 322 ? 11.797 -13.297 -12.328 1 91.81 322 LEU A CA 1
ATOM 2509 C C . LEU A 1 322 ? 10.758 -12.562 -13.164 1 91.81 322 LEU A C 1
ATOM 2511 O O . LEU A 1 322 ? 9.984 -13.188 -13.891 1 91.81 322 LEU A O 1
ATOM 2515 N N . ALA A 1 323 ? 10.758 -11.266 -13.109 1 89.88 323 ALA A N 1
ATOM 2516 C CA . ALA A 1 323 ? 9.828 -10.469 -13.914 1 89.88 323 ALA A CA 1
ATOM 2517 C C . ALA A 1 323 ? 10.109 -10.641 -15.406 1 89.88 323 ALA A C 1
ATOM 2519 O O . ALA A 1 323 ? 9.18 -10.781 -16.203 1 89.88 323 ALA A O 1
ATOM 2520 N N . GLU A 1 324 ? 11.359 -10.633 -15.711 1 88.94 324 GLU A N 1
ATOM 2521 C CA . GLU A 1 324 ? 11.758 -10.781 -17.109 1 88.94 324 GLU A CA 1
ATOM 2522 C C . GLU A 1 324 ? 11.414 -12.172 -17.625 1 88.94 324 GLU A C 1
ATOM 2524 O O . GLU A 1 324 ? 11 -12.328 -18.781 1 88.94 324 GLU A O 1
ATOM 2529 N N . VAL A 1 325 ? 11.617 -13.133 -16.812 1 91.94 325 VAL A N 1
ATOM 2530 C CA . VAL A 1 325 ? 11.312 -14.5 -17.203 1 91.94 325 VAL A CA 1
ATOM 2531 C C . VAL A 1 325 ? 9.812 -14.656 -17.438 1 91.94 325 VAL A C 1
ATOM 2533 O O . VAL A 1 325 ? 9.383 -15.305 -18.391 1 91.94 325 VAL A O 1
ATOM 2536 N N . LEU A 1 326 ? 9.023 -14.031 -16.562 1 91.12 326 LEU A N 1
ATOM 2537 C CA . LEU A 1 326 ? 7.57 -14.07 -16.719 1 91.12 326 LEU A CA 1
ATOM 2538 C C . LEU A 1 326 ? 7.145 -13.43 -18.031 1 91.12 326 LEU A C 1
ATOM 2540 O O . LEU A 1 326 ? 6.258 -13.953 -18.719 1 91.12 326 LEU A O 1
ATOM 2544 N N . GLU A 1 327 ? 7.766 -12.414 -18.344 1 87.31 327 GLU A N 1
ATOM 2545 C CA . GLU A 1 327 ? 7.465 -11.727 -19.594 1 87.31 327 GLU A CA 1
ATOM 2546 C C . GLU A 1 327 ? 7.824 -12.594 -20.797 1 87.31 327 GLU A C 1
ATOM 2548 O O . GLU A 1 327 ? 7.09 -12.633 -21.781 1 87.31 327 GLU A O 1
ATOM 2553 N N . GLN A 1 328 ? 8.906 -13.258 -20.734 1 88.12 328 GLN A N 1
ATOM 2554 C CA . GLN A 1 328 ? 9.32 -14.148 -21.812 1 88.12 328 GLN A CA 1
ATOM 2555 C C . GLN A 1 328 ? 8.336 -15.297 -21.984 1 88.12 328 GLN A C 1
ATOM 2557 O O . GLN A 1 328 ? 7.973 -15.648 -23.109 1 88.12 328 GLN A O 1
ATOM 2562 N N . PHE A 1 329 ? 7.926 -15.828 -20.859 1 90.81 329 PHE A N 1
ATOM 2563 C CA . PHE A 1 329 ? 6.945 -16.906 -20.906 1 90.81 329 PHE A CA 1
ATOM 2564 C C . PHE A 1 329 ? 5.652 -16.438 -21.562 1 90.81 329 PHE A C 1
ATOM 2566 O O . PHE A 1 329 ? 5.074 -17.141 -22.391 1 90.81 329 PHE A O 1
ATOM 2573 N N . ARG A 1 330 ? 5.258 -15.289 -21.203 1 85.44 330 ARG A N 1
ATOM 2574 C CA . ARG A 1 330 ? 4.016 -14.734 -21.734 1 85.44 330 ARG A CA 1
ATOM 2575 C C . ARG A 1 330 ? 4.133 -14.469 -23.234 1 85.44 330 ARG A C 1
ATOM 2577 O O . ARG A 1 330 ? 3.197 -14.734 -23.984 1 85.44 330 ARG A O 1
ATOM 2584 N N . GLN A 1 331 ? 5.254 -14 -23.688 1 82.06 331 GLN A N 1
ATOM 2585 C CA . GLN A 1 331 ? 5.465 -13.625 -25.078 1 82.06 331 GLN A CA 1
ATOM 2586 C C . GLN A 1 331 ? 5.527 -14.859 -25.984 1 82.06 331 GLN A C 1
ATOM 2588 O O . GLN A 1 331 ? 4.98 -14.859 -27.078 1 82.06 331 GLN A O 1
ATOM 2593 N N . VAL A 1 332 ? 6.18 -15.898 -25.547 1 82.5 332 VAL A N 1
ATOM 2594 C CA . VAL A 1 332 ? 6.418 -17.078 -26.375 1 82.5 332 VAL A CA 1
ATOM 2595 C C . VAL A 1 332 ? 5.328 -18.109 -26.125 1 82.5 332 VAL A C 1
ATOM 2597 O O . VAL A 1 332 ? 5.188 -19.062 -26.891 1 82.5 332 VAL A O 1
ATOM 2600 N N . HIS A 1 333 ? 4.535 -17.875 -25.125 1 83 333 HIS A N 1
ATOM 2601 C CA . HIS A 1 333 ? 3.451 -18.781 -24.734 1 83 333 HIS A CA 1
ATOM 2602 C C . HIS A 1 333 ? 3.982 -20.172 -24.406 1 83 333 HIS A C 1
ATOM 2604 O O . HIS A 1 333 ? 3.482 -21.172 -24.922 1 83 333 HIS A O 1
ATOM 2610 N N . GLU A 1 334 ? 5.059 -20.172 -23.719 1 86.25 334 GLU A N 1
ATOM 2611 C CA . GLU A 1 334 ? 5.637 -21.406 -23.188 1 86.25 334 GLU A CA 1
ATOM 2612 C C . GLU A 1 334 ? 5.672 -21.375 -21.656 1 86.25 334 GLU A C 1
ATOM 2614 O O . GLU A 1 334 ? 5.602 -20.312 -21.047 1 86.25 334 GLU A O 1
ATOM 2619 N N . ASP A 1 335 ? 5.699 -22.516 -21.094 1 90.69 335 ASP A N 1
ATOM 2620 C CA . ASP A 1 335 ? 5.711 -22.562 -19.625 1 90.69 335 ASP A CA 1
ATOM 2621 C C . ASP A 1 335 ? 6.953 -23.281 -19.109 1 90.69 335 ASP A C 1
ATOM 2623 O O . ASP A 1 335 ? 7.008 -23.672 -17.938 1 90.69 335 ASP A O 1
ATOM 2627 N N . PHE A 1 336 ? 7.887 -23.531 -20.047 1 94.38 336 PHE A N 1
ATOM 2628 C CA . PHE A 1 336 ? 9.117 -24.234 -19.703 1 94.38 336 PHE A CA 1
ATOM 2629 C C . PHE A 1 336 ? 10.32 -23.562 -20.359 1 94.38 336 PHE A C 1
ATOM 2631 O O . PHE A 1 336 ? 10.266 -23.172 -21.531 1 94.38 336 PHE A O 1
ATOM 2638 N N . ALA A 1 337 ? 11.367 -23.375 -19.547 1 95.06 337 ALA A N 1
ATOM 2639 C CA . ALA A 1 337 ? 12.57 -22.75 -20.094 1 95.06 337 ALA A CA 1
ATOM 2640 C C . ALA A 1 337 ? 13.836 -23.375 -19.5 1 95.06 337 ALA A C 1
ATOM 2642 O O . ALA A 1 337 ? 13.828 -23.844 -18.359 1 95.06 337 ALA A O 1
ATOM 2643 N N . VAL A 1 338 ? 14.852 -23.406 -20.344 1 95.44 338 VAL A N 1
ATOM 2644 C CA . VAL A 1 338 ? 16.172 -23.859 -19.922 1 95.44 338 VAL A CA 1
ATOM 2645 C C . VAL A 1 338 ? 17.062 -22.656 -19.641 1 95.44 338 VAL A C 1
ATOM 2647 O O . VAL A 1 338 ? 17.047 -21.672 -20.391 1 95.44 338 VAL A O 1
ATOM 2650 N N . ILE A 1 339 ? 17.781 -22.688 -18.531 1 94.12 339 ILE A N 1
ATOM 2651 C CA . ILE A 1 339 ? 18.609 -21.562 -18.109 1 94.12 339 ILE A CA 1
ATOM 2652 C C . ILE A 1 339 ? 20.078 -21.859 -18.422 1 94.12 339 ILE A C 1
ATOM 2654 O O . ILE A 1 339 ? 20.594 -22.922 -18.062 1 94.12 339 ILE A O 1
ATOM 2658 N N . VAL A 1 340 ? 20.703 -20.938 -19.109 1 89.81 340 VAL A N 1
ATOM 2659 C CA . VAL A 1 340 ? 22.109 -21.109 -19.469 1 89.81 340 VAL A CA 1
ATOM 2660 C C . VAL A 1 340 ? 22.938 -19.969 -18.875 1 89.81 340 VAL A C 1
ATOM 2662 O O . VAL A 1 340 ? 22.422 -18.875 -18.625 1 89.81 340 VAL A O 1
ATOM 2665 N N . ASN A 1 341 ? 24.172 -20.234 -18.562 1 82.56 341 ASN A N 1
ATOM 2666 C CA . ASN A 1 341 ? 25.078 -19.188 -18.078 1 82.56 341 ASN A CA 1
ATOM 2667 C C . ASN A 1 341 ? 25.844 -18.531 -19.203 1 82.56 341 ASN A C 1
ATOM 2669 O O . ASN A 1 341 ? 25.531 -18.734 -20.391 1 82.56 341 ASN A O 1
ATOM 2673 N N . GLU A 1 342 ? 26.812 -17.75 -18.859 1 76.38 342 GLU A N 1
ATOM 2674 C CA . GLU A 1 342 ? 27.578 -16.984 -19.828 1 76.38 342 GLU A CA 1
ATOM 2675 C C . GLU A 1 342 ? 28.391 -17.891 -20.734 1 76.38 342 GLU A C 1
ATOM 2677 O O . GLU A 1 342 ? 28.75 -17.516 -21.859 1 76.38 342 GLU A O 1
ATOM 2682 N N . TYR A 1 343 ? 28.641 -19.094 -20.297 1 74.38 343 TYR A N 1
ATOM 2683 C CA . TYR A 1 343 ? 29.438 -20.047 -21.062 1 74.38 343 TYR A CA 1
ATOM 2684 C C . TYR A 1 343 ? 28.531 -20.984 -21.875 1 74.38 343 TYR A C 1
ATOM 2686 O O . TYR A 1 343 ? 29.016 -21.969 -22.438 1 74.38 343 TYR A O 1
ATOM 2694 N N . SER A 1 344 ? 27.25 -20.734 -21.797 1 79.88 344 SER A N 1
ATOM 2695 C CA . SER A 1 344 ? 26.25 -21.516 -22.531 1 79.88 344 SER A CA 1
ATOM 2696 C C . SER A 1 344 ? 26.109 -22.922 -21.938 1 79.88 344 SER A C 1
ATOM 2698 O O . SER A 1 344 ? 25.859 -23.891 -22.672 1 79.88 344 SER A O 1
ATOM 2700 N N . LEU A 1 345 ? 26.422 -23 -20.703 1 87.38 345 LEU A N 1
ATOM 2701 C CA . LEU A 1 345 ? 26.188 -24.25 -19.969 1 87.38 345 LEU A CA 1
ATOM 2702 C C . LEU A 1 345 ? 24.828 -24.203 -19.281 1 87.38 345 LEU A C 1
ATOM 2704 O O . LEU A 1 345 ? 24.438 -23.172 -18.734 1 87.38 345 LEU A O 1
ATOM 2708 N N . VAL A 1 346 ? 24.219 -25.359 -19.297 1 92.69 346 VAL A N 1
ATOM 2709 C CA . VAL A 1 346 ? 22.922 -25.438 -18.641 1 92.69 346 VAL A CA 1
ATOM 2710 C C . VAL A 1 346 ? 23.094 -25.422 -17.125 1 92.69 346 VAL A C 1
ATOM 2712 O O . VAL A 1 346 ? 23.844 -26.219 -16.578 1 92.69 346 VAL A O 1
ATOM 2715 N N . VAL A 1 347 ? 22.438 -24.453 -16.469 1 88.88 347 VAL A N 1
ATOM 2716 C CA . VAL A 1 347 ? 22.594 -24.328 -15.023 1 88.88 347 VAL A CA 1
ATOM 2717 C C . VAL A 1 347 ? 21.312 -24.797 -14.336 1 88.88 347 VAL A C 1
ATOM 2719 O O . VAL A 1 347 ? 21.328 -25.141 -13.148 1 88.88 347 VAL A O 1
ATOM 2722 N N . GLY A 1 348 ? 20.219 -24.812 -15.07 1 94.06 348 GLY A N 1
ATOM 2723 C CA . GLY A 1 348 ? 18.953 -25.25 -14.492 1 94.06 348 GLY A CA 1
ATOM 2724 C C . GLY A 1 348 ? 17.781 -25.125 -15.445 1 94.06 348 GLY A C 1
ATOM 2725 O O . GLY A 1 348 ? 17.969 -24.812 -16.625 1 94.06 348 GLY A O 1
ATOM 2726 N N . VAL A 1 349 ? 16.578 -25.547 -14.961 1 95.75 349 VAL A N 1
ATOM 2727 C CA . VAL A 1 349 ? 15.336 -25.391 -15.703 1 95.75 349 VAL A CA 1
ATOM 2728 C C . VAL A 1 349 ? 14.289 -24.703 -14.828 1 95.75 349 VAL A C 1
ATOM 2730 O O . VAL A 1 349 ? 14.398 -24.719 -13.594 1 95.75 349 VAL A O 1
ATOM 2733 N N . VAL A 1 350 ? 13.383 -24.016 -15.43 1 94.19 350 VAL A N 1
ATOM 2734 C CA . VAL A 1 350 ? 12.352 -23.312 -14.68 1 94.19 350 VAL A CA 1
ATOM 2735 C C . VAL A 1 350 ? 11.016 -23.406 -15.414 1 94.19 350 VAL A C 1
ATOM 2737 O O . VAL A 1 350 ? 10.977 -23.422 -16.641 1 94.19 350 VAL A O 1
ATOM 2740 N N . THR A 1 351 ? 9.969 -23.609 -14.633 1 93.56 351 THR A N 1
ATOM 2741 C CA . THR A 1 351 ? 8.625 -23.594 -15.203 1 93.56 351 THR A CA 1
ATOM 2742 C C . THR A 1 351 ? 7.863 -22.359 -14.75 1 93.56 351 THR A C 1
ATOM 2744 O O . THR A 1 351 ? 8.258 -21.688 -13.797 1 93.56 351 THR A O 1
ATOM 2747 N N . LEU A 1 352 ? 6.84 -22.016 -15.484 1 91.62 352 LEU A N 1
ATOM 2748 C CA . LEU A 1 352 ? 5.953 -20.922 -15.102 1 91.62 352 LEU A CA 1
ATOM 2749 C C . LEU A 1 352 ? 5.406 -21.125 -13.688 1 91.62 352 LEU A C 1
ATOM 2751 O O . LEU A 1 352 ? 5.309 -20.188 -12.906 1 91.62 352 LEU A O 1
ATOM 2755 N N . ASN A 1 353 ? 5.102 -22.312 -13.359 1 89.25 353 ASN A N 1
ATOM 2756 C CA . ASN A 1 353 ? 4.574 -22.641 -12.039 1 89.25 353 ASN A CA 1
ATOM 2757 C C . ASN A 1 353 ? 5.59 -22.359 -10.938 1 89.25 353 ASN A C 1
ATOM 2759 O O . ASN A 1 353 ? 5.215 -21.953 -9.836 1 89.25 353 ASN A O 1
ATOM 2763 N N . ASP A 1 354 ? 6.785 -22.609 -11.219 1 88.44 354 ASP A N 1
ATOM 2764 C CA . ASP A 1 354 ? 7.832 -22.328 -10.25 1 88.44 354 ASP A CA 1
ATOM 2765 C C . ASP A 1 354 ? 7.859 -20.844 -9.883 1 88.44 354 ASP A C 1
ATOM 2767 O O . ASP A 1 354 ? 7.961 -20.484 -8.703 1 88.44 354 ASP A O 1
ATOM 2771 N N . VAL A 1 355 ? 7.812 -20.062 -10.891 1 90.12 355 VAL A N 1
ATOM 2772 C CA . VAL A 1 355 ? 7.855 -18.609 -10.695 1 90.12 355 VAL A CA 1
ATOM 2773 C C . VAL A 1 355 ? 6.613 -18.156 -9.938 1 90.12 355 VAL A C 1
ATOM 2775 O O . VAL A 1 355 ? 6.707 -17.375 -8.984 1 90.12 355 VAL A O 1
ATOM 2778 N N . MET A 1 356 ? 5.465 -18.656 -10.305 1 89.69 356 MET A N 1
ATOM 2779 C CA . MET A 1 356 ? 4.215 -18.312 -9.641 1 89.69 356 MET A CA 1
ATOM 2780 C C . MET A 1 356 ? 4.25 -18.719 -8.172 1 89.69 356 MET A C 1
ATOM 2782 O O . MET A 1 356 ? 3.818 -17.969 -7.297 1 89.69 356 MET A O 1
ATOM 2786 N N . SER A 1 357 ? 4.734 -19.875 -7.934 1 88.19 357 SER A N 1
ATOM 2787 C CA . SER A 1 357 ? 4.82 -20.391 -6.57 1 88.19 357 SER A CA 1
ATOM 2788 C C . SER A 1 357 ? 5.734 -19.516 -5.711 1 88.19 357 SER A C 1
ATOM 2790 O O . SER A 1 357 ? 5.48 -19.328 -4.52 1 88.19 357 SER A O 1
ATOM 2792 N N . THR A 1 358 ? 6.785 -19.125 -6.332 1 85.62 358 THR A N 1
ATOM 2793 C CA . THR A 1 358 ? 7.711 -18.25 -5.617 1 85.62 358 THR A CA 1
ATOM 2794 C C . THR A 1 358 ? 7.02 -16.953 -5.207 1 85.62 358 THR A C 1
ATOM 2796 O O . THR A 1 358 ? 7.227 -16.453 -4.094 1 85.62 358 THR A O 1
ATOM 2799 N N . VAL A 1 359 ? 6.227 -16.391 -6.078 1 88.06 359 VAL A N 1
ATOM 2800 C CA . VAL A 1 359 ? 5.516 -15.141 -5.801 1 88.06 359 VAL A CA 1
ATOM 2801 C C . VAL A 1 359 ? 4.445 -15.383 -4.742 1 88.06 359 VAL A C 1
ATOM 2803 O O . VAL A 1 359 ? 4.312 -14.602 -3.793 1 88.06 359 VAL A O 1
ATOM 2806 N N . MET A 1 360 ? 3.721 -16.469 -4.855 1 88.31 360 MET A N 1
ATOM 2807 C CA . ME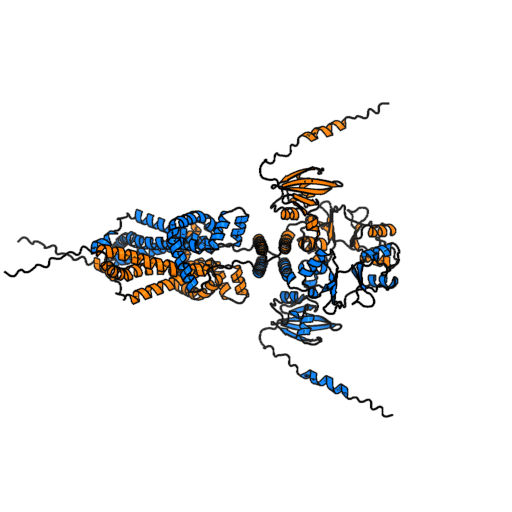T A 1 360 ? 2.631 -16.797 -3.938 1 88.31 360 MET A CA 1
ATOM 2808 C C . MET A 1 360 ? 3.174 -17.188 -2.566 1 88.31 360 MET A C 1
ATOM 2810 O O . MET A 1 360 ? 2.502 -17 -1.552 1 88.31 360 MET A O 1
ATOM 2814 N N . GLY A 1 361 ? 4.309 -17.734 -2.537 1 80.75 361 GLY A N 1
ATOM 2815 C CA . GLY A 1 361 ? 5.008 -18.047 -1.3 1 80.75 361 GLY A CA 1
ATOM 2816 C C . GLY A 1 361 ? 4.195 -18.922 -0.36 1 80.75 361 GLY A C 1
ATOM 2817 O O . GLY A 1 361 ? 3.705 -19.969 -0.758 1 80.75 361 GLY A O 1
ATOM 2818 N N . GLY A 1 362 ? 3.963 -18.406 0.875 1 75.5 362 GLY A N 1
ATOM 2819 C CA . GLY A 1 362 ? 3.33 -19.156 1.951 1 75.5 362 GLY A CA 1
ATOM 2820 C C . GLY A 1 362 ? 1.857 -19.422 1.706 1 75.5 362 GLY A C 1
ATOM 2821 O O . GLY A 1 362 ? 1.251 -20.266 2.383 1 75.5 362 GLY A O 1
ATOM 2822 N N . LEU A 1 363 ? 1.33 -18.781 0.705 1 80.19 363 LEU A N 1
ATOM 2823 C CA . LEU A 1 363 ? -0.076 -19.016 0.399 1 80.19 363 LEU A CA 1
ATOM 2824 C C . LEU A 1 363 ? -0.268 -20.406 -0.23 1 80.19 363 LEU A C 1
ATOM 2826 O O . LEU A 1 363 ? -1.352 -20.984 -0.142 1 80.19 363 LEU A O 1
ATOM 2830 N N . VAL A 1 364 ? 0.757 -20.844 -0.925 1 77.56 364 VAL A N 1
ATOM 2831 C CA . VAL A 1 364 ? 0.599 -22.094 -1.655 1 77.56 364 VAL A CA 1
ATOM 2832 C C . VAL A 1 364 ? 1.583 -23.141 -1.121 1 77.56 364 VAL A C 1
ATOM 2834 O O . VAL A 1 364 ? 1.347 -24.344 -1.236 1 77.56 364 VAL A O 1
ATOM 2837 N N . SER A 1 365 ? 2.785 -22.75 -0.839 1 67 365 SER A N 1
ATOM 2838 C CA . SER A 1 365 ? 3.832 -23.703 -0.489 1 67 365 SER A CA 1
ATOM 2839 C C . SER A 1 365 ? 3.77 -24.078 0.988 1 67 365 SER A C 1
ATOM 2841 O O . SER A 1 365 ? 3.836 -23.203 1.857 1 67 365 SER A O 1
ATOM 2843 N N . PRO A 1 366 ? 3.23 -25.297 1.179 1 55.22 366 PRO A N 1
ATOM 2844 C CA . PRO A 1 366 ? 3.459 -25.703 2.564 1 55.22 366 PRO A CA 1
ATOM 2845 C C . PRO A 1 366 ? 4.91 -25.531 3.004 1 55.22 366 PRO A C 1
ATOM 2847 O O . PRO A 1 366 ? 5.188 -25.438 4.203 1 55.22 366 PRO A O 1
ATOM 2850 N N . GLY A 1 367 ? 5.801 -25.75 2.088 1 50.31 367 GLY A N 1
ATOM 2851 C CA . GLY A 1 367 ? 7.223 -26.031 2.195 1 50.31 367 GLY A CA 1
ATOM 2852 C C . GLY A 1 367 ? 8.023 -24.891 2.809 1 50.31 367 GLY A C 1
ATOM 2853 O O . GLY A 1 367 ? 9.062 -25.125 3.426 1 50.31 367 GLY A O 1
ATOM 2854 N N . ASP A 1 368 ? 7.645 -23.703 2.369 1 50.94 368 ASP A N 1
ATOM 2855 C CA . ASP A 1 368 ? 8.477 -22.672 2.971 1 50.94 368 ASP A CA 1
ATOM 2856 C C . ASP A 1 368 ? 8.523 -22.812 4.488 1 50.94 368 ASP A C 1
ATOM 2858 O O . ASP A 1 368 ? 9.562 -22.578 5.109 1 50.94 368 ASP A O 1
ATOM 2862 N N . GLU A 1 369 ? 7.418 -23.203 4.922 1 51.94 369 GLU A N 1
ATOM 2863 C CA . GLU A 1 369 ? 7.398 -23.5 6.352 1 51.94 369 GLU A CA 1
ATOM 2864 C C . GLU A 1 369 ? 8.297 -24.688 6.684 1 51.94 369 GLU A C 1
ATOM 2866 O O . GLU A 1 369 ? 8.875 -24.75 7.77 1 51.94 369 GLU A O 1
ATOM 2871 N N . GLU A 1 370 ? 8.508 -25.438 5.52 1 59.91 370 GLU A N 1
ATOM 2872 C CA . GLU A 1 370 ? 9.312 -26.625 5.773 1 59.91 370 GLU A CA 1
ATOM 2873 C C . GLU A 1 370 ? 10.797 -26.344 5.57 1 59.91 370 GLU A C 1
ATOM 2875 O O . GLU A 1 370 ? 11.648 -27 6.184 1 59.91 370 GLU A O 1
ATOM 2880 N N . GLN A 1 371 ? 11.062 -25.344 4.797 1 71.5 371 GLN A N 1
ATOM 2881 C CA . GLN A 1 371 ? 12.469 -25.062 4.559 1 71.5 371 GLN A CA 1
ATOM 2882 C C . GLN A 1 371 ? 13.078 -24.266 5.711 1 71.5 371 GLN A C 1
ATOM 2884 O O . GLN A 1 371 ? 14.281 -24.312 5.945 1 71.5 371 GLN A O 1
ATOM 2889 N N . ILE A 1 372 ? 12.219 -23.531 6.383 1 76.81 372 ILE A N 1
ATOM 2890 C CA . ILE A 1 372 ? 12.664 -22.797 7.555 1 76.81 372 ILE A CA 1
ATOM 2891 C C . ILE A 1 372 ? 11.883 -23.234 8.781 1 76.81 372 ILE A C 1
ATOM 2893 O O . ILE A 1 372 ? 10.711 -22.875 8.945 1 76.81 372 ILE A O 1
ATOM 2897 N N . LEU A 1 373 ? 12.484 -24.094 9.461 1 79.5 373 LEU A N 1
ATOM 2898 C CA . LEU A 1 373 ? 11.844 -24.625 10.656 1 79.5 373 LEU A CA 1
ATOM 2899 C C . LEU A 1 373 ? 12.344 -23.922 11.906 1 79.5 373 LEU A C 1
ATOM 2901 O O . LEU A 1 373 ? 13.547 -23.969 12.203 1 79.5 373 LEU A O 1
ATOM 2905 N N . ARG A 1 374 ? 11.422 -23.297 12.484 1 79.5 374 ARG A N 1
ATOM 2906 C CA . ARG A 1 374 ? 11.797 -22.688 13.75 1 79.5 374 ARG A CA 1
ATOM 2907 C C . ARG A 1 374 ? 11.812 -23.703 14.883 1 79.5 374 ARG A C 1
ATOM 2909 O O . ARG A 1 374 ? 10.781 -24.312 15.18 1 79.5 374 ARG A O 1
ATOM 2916 N N . ARG A 1 375 ? 12.969 -24.141 15.367 1 76.88 375 ARG A N 1
ATOM 2917 C CA . ARG A 1 375 ? 13.117 -25.109 16.453 1 76.88 375 ARG A CA 1
ATOM 2918 C C . ARG A 1 375 ? 12.781 -24.469 17.797 1 76.88 375 ARG A C 1
ATOM 2920 O O . ARG A 1 375 ? 11.984 -25.016 18.562 1 76.88 375 ARG A O 1
ATOM 2927 N N . ASP A 1 376 ? 13.461 -23.297 18.062 1 78.19 376 ASP A N 1
ATOM 2928 C CA . ASP A 1 376 ? 13.25 -22.531 19.297 1 78.19 376 ASP A CA 1
ATOM 2929 C C . ASP A 1 376 ? 13.234 -21.031 19 1 78.19 376 ASP A C 1
ATOM 2931 O O . ASP A 1 376 ? 13.266 -20.609 17.844 1 78.19 376 ASP A O 1
ATOM 2935 N N . GLU A 1 377 ? 13.07 -20.312 20.109 1 79.88 377 GLU A N 1
ATOM 2936 C CA . GLU A 1 377 ? 12.984 -18.859 19.984 1 79.88 377 GLU A CA 1
ATOM 2937 C C . GLU A 1 377 ? 14.25 -18.281 19.359 1 79.88 377 GLU A C 1
ATOM 2939 O O . GLU A 1 377 ? 14.211 -17.234 18.719 1 79.88 377 GLU A O 1
ATOM 2944 N N . ASN A 1 378 ? 15.227 -19.031 19.469 1 84.06 378 ASN A N 1
ATOM 2945 C CA . ASN A 1 378 ? 16.5 -18.453 19.016 1 84.06 378 ASN A CA 1
ATOM 2946 C C . ASN A 1 378 ? 17.203 -19.359 18.016 1 84.06 378 ASN A C 1
ATOM 2948 O O . ASN A 1 378 ? 18.375 -19.156 17.719 1 84.06 378 ASN A O 1
ATOM 2952 N N . SER A 1 379 ? 16.453 -20.391 17.609 1 88 379 SER A N 1
ATOM 2953 C CA . SER A 1 379 ? 17.125 -21.297 16.688 1 88 379 SER A CA 1
ATOM 2954 C C . SER A 1 379 ? 16.219 -21.719 15.539 1 88 379 SER A C 1
ATOM 2956 O O . SER A 1 379 ? 15.016 -21.922 15.742 1 88 379 SER A O 1
ATOM 2958 N N . TRP A 1 380 ? 16.812 -21.75 14.367 1 90.38 380 TRP A N 1
ATOM 2959 C CA . TRP A 1 380 ? 16.109 -22.156 13.148 1 90.38 380 TRP A CA 1
ATOM 2960 C C . TRP A 1 380 ? 16.891 -23.25 12.414 1 90.38 380 TRP A C 1
ATOM 2962 O O . TRP A 1 380 ? 18.125 -23.219 12.375 1 90.38 380 TRP A O 1
ATOM 2972 N N . LEU A 1 381 ? 16.219 -24.219 11.953 1 90.06 381 LEU A N 1
ATOM 2973 C CA . LEU A 1 381 ? 16.766 -25.188 11.023 1 90.06 381 LEU A CA 1
ATOM 2974 C C . LEU A 1 381 ? 16.344 -24.891 9.594 1 90.06 381 LEU A C 1
ATOM 2976 O O . LEU A 1 381 ? 15.148 -24.969 9.273 1 90.06 381 LEU A O 1
ATOM 2980 N N . ILE A 1 382 ? 17.312 -24.516 8.789 1 89.62 382 ILE A N 1
ATOM 2981 C CA . ILE A 1 382 ? 16.984 -24.047 7.453 1 89.62 382 ILE A CA 1
ATOM 2982 C C . ILE A 1 382 ? 17.672 -24.922 6.41 1 89.62 382 ILE A C 1
ATOM 2984 O O . ILE A 1 382 ? 18.844 -25.281 6.566 1 89.62 382 ILE A O 1
ATOM 2988 N N . ASP A 1 383 ? 16.953 -25.188 5.355 1 85.94 383 ASP A N 1
ATOM 2989 C CA . ASP A 1 383 ? 17.516 -25.938 4.246 1 85.94 383 ASP A CA 1
ATOM 2990 C C . ASP A 1 383 ? 18.516 -25.094 3.455 1 85.94 383 ASP A C 1
ATOM 2992 O O . ASP A 1 383 ? 18.281 -23.906 3.242 1 85.94 383 ASP A O 1
ATOM 2996 N N . GLY A 1 384 ? 19.562 -25.641 3.031 1 83.62 384 GLY A N 1
ATOM 2997 C CA . GLY A 1 384 ? 20.594 -24.938 2.281 1 83.62 384 GLY A CA 1
ATOM 2998 C C . GLY A 1 384 ? 20.078 -24.359 0.976 1 83.62 384 GLY A C 1
ATOM 2999 O O . GLY A 1 384 ? 20.641 -23.391 0.464 1 83.62 384 GLY A O 1
ATOM 3000 N N . VAL A 1 385 ? 19.016 -24.969 0.431 1 77.75 385 VAL A N 1
ATOM 3001 C CA . VAL A 1 385 ? 18.531 -24.562 -0.884 1 77.75 385 VAL A CA 1
ATOM 3002 C C . VAL A 1 385 ? 17.562 -23.391 -0.741 1 77.75 385 VAL A C 1
ATOM 3004 O O . VAL A 1 385 ? 17.094 -22.844 -1.739 1 77.75 385 VAL A O 1
ATOM 3007 N N . THR A 1 386 ? 17.375 -22.953 0.486 1 80.69 386 THR A N 1
ATOM 3008 C CA . THR A 1 386 ? 16.438 -21.859 0.722 1 80.69 386 THR A CA 1
ATOM 3009 C C . THR A 1 386 ? 16.969 -20.562 0.142 1 80.69 386 THR A C 1
ATOM 3011 O O . THR A 1 386 ? 18.125 -20.203 0.363 1 80.69 386 THR A O 1
ATOM 3014 N N . PRO A 1 387 ? 16.156 -19.938 -0.686 1 77.81 387 PRO A N 1
ATOM 3015 C CA . PRO A 1 387 ? 16.594 -18.625 -1.2 1 77.81 387 PRO A CA 1
ATOM 3016 C C . PRO A 1 387 ? 16.953 -17.641 -0.09 1 77.81 387 PRO A C 1
ATOM 3018 O O . PRO A 1 387 ? 16.281 -17.609 0.95 1 77.81 387 PRO A O 1
ATOM 3021 N N . VAL A 1 388 ? 17.984 -16.875 -0.332 1 83.44 388 VAL A N 1
ATOM 3022 C CA . VAL A 1 388 ? 18.516 -15.977 0.681 1 83.44 388 VAL A CA 1
ATOM 3023 C C . VAL A 1 388 ? 17.453 -14.945 1.06 1 83.44 388 VAL A C 1
ATOM 3025 O O . VAL A 1 388 ? 17.375 -14.523 2.217 1 83.44 388 VAL A O 1
ATOM 3028 N N . GLU A 1 389 ? 16.688 -14.578 0.062 1 77.75 389 GLU A N 1
ATOM 3029 C CA . GLU A 1 389 ? 15.648 -13.586 0.328 1 77.75 389 GLU A CA 1
ATOM 3030 C C . GLU A 1 389 ? 14.664 -14.078 1.386 1 77.75 389 GLU A C 1
ATOM 3032 O O . GLU A 1 389 ? 14.242 -13.312 2.254 1 77.75 389 GLU A O 1
ATOM 3037 N N . ASP A 1 390 ? 14.359 -15.289 1.372 1 78.5 390 ASP A N 1
ATOM 3038 C CA . ASP A 1 390 ? 13.461 -15.891 2.357 1 78.5 390 ASP A CA 1
ATOM 3039 C C . ASP A 1 390 ? 14.125 -15.969 3.729 1 78.5 390 ASP A C 1
ATOM 3041 O O . ASP A 1 390 ? 13.477 -15.758 4.754 1 78.5 390 ASP A O 1
ATOM 3045 N N . VAL A 1 391 ? 15.359 -16.25 3.707 1 85.69 391 VAL A N 1
ATOM 3046 C CA . VAL A 1 391 ? 16.125 -16.344 4.949 1 85.69 391 VAL A CA 1
ATOM 3047 C C . VAL A 1 391 ? 16.172 -14.969 5.625 1 85.69 391 VAL A C 1
ATOM 3049 O O . VAL A 1 391 ? 15.93 -14.859 6.828 1 85.69 391 VAL A O 1
ATOM 3052 N N . MET A 1 392 ? 16.422 -14.008 4.785 1 84.56 392 MET A N 1
ATOM 3053 C CA . MET A 1 392 ? 16.484 -12.648 5.309 1 84.56 392 MET A CA 1
ATOM 3054 C C . MET A 1 392 ? 15.156 -12.234 5.922 1 84.56 392 MET A C 1
ATOM 3056 O O . MET A 1 392 ? 15.117 -11.586 6.973 1 84.56 392 MET A O 1
ATOM 3060 N N . GLN A 1 393 ? 14.172 -12.633 5.273 1 77.62 393 GLN A N 1
ATOM 3061 C CA . GLN A 1 393 ? 12.844 -12.305 5.762 1 77.62 393 GLN A CA 1
ATOM 3062 C C . GLN A 1 393 ? 12.531 -13.031 7.066 1 77.62 393 GLN A C 1
ATOM 3064 O O . GLN A 1 393 ? 12.008 -12.438 8.008 1 77.62 393 GLN A O 1
ATOM 3069 N N . ALA A 1 394 ? 12.875 -14.242 7.18 1 78.31 394 ALA A N 1
ATOM 3070 C CA . ALA A 1 394 ? 12.586 -15.07 8.352 1 78.31 394 ALA A CA 1
ATOM 3071 C C . ALA A 1 394 ? 13.391 -14.602 9.562 1 78.31 394 ALA A C 1
ATOM 3073 O O . ALA A 1 394 ? 12.898 -14.633 10.688 1 78.31 394 ALA A O 1
ATOM 3074 N N . LEU A 1 395 ? 14.57 -14.18 9.297 1 83 395 LEU A N 1
ATOM 3075 C CA . LEU A 1 395 ? 15.469 -13.781 10.375 1 83 395 LEU A CA 1
ATOM 3076 C C . LEU A 1 395 ? 15.43 -12.266 10.578 1 83 395 LEU A C 1
ATOM 3078 O O . LEU A 1 395 ? 16.141 -11.734 11.438 1 83 395 LEU A O 1
ATOM 3082 N N . GLU A 1 396 ? 14.602 -11.602 9.734 1 78.69 396 GLU A N 1
ATOM 3083 C CA . GLU A 1 396 ? 14.469 -10.156 9.797 1 78.69 396 GLU A CA 1
ATOM 3084 C C . GLU A 1 396 ? 15.812 -9.469 9.602 1 78.69 396 GLU A C 1
ATOM 3086 O O . GLU A 1 396 ? 16.188 -8.578 10.375 1 78.69 396 GLU A O 1
ATOM 3091 N N . LEU A 1 397 ? 16.547 -10.008 8.602 1 79.62 397 LEU A N 1
ATOM 3092 C CA . LEU A 1 397 ? 17.828 -9.43 8.211 1 79.62 397 LEU A CA 1
ATOM 3093 C C . LEU A 1 397 ? 17.672 -8.492 7.023 1 79.62 397 LEU A C 1
ATOM 3095 O O . LEU A 1 397 ? 16.922 -8.789 6.086 1 79.62 397 LEU A O 1
ATOM 3099 N N . ASP A 1 398 ? 18.234 -7.387 7.086 1 74.5 398 ASP A N 1
ATOM 3100 C CA . ASP A 1 398 ? 18.094 -6.395 6.023 1 74.5 398 ASP A CA 1
ATOM 3101 C C . ASP A 1 398 ? 19.031 -6.691 4.859 1 74.5 398 ASP A C 1
ATOM 3103 O O . ASP A 1 398 ? 18.672 -6.484 3.697 1 74.5 398 ASP A O 1
ATOM 3107 N N . GLU A 1 399 ? 20.281 -7.066 5.18 1 78.38 399 GLU A N 1
ATOM 3108 C CA . GLU A 1 399 ? 21.25 -7.293 4.113 1 78.38 399 GLU A CA 1
ATOM 3109 C C . GLU A 1 399 ? 22.25 -8.398 4.488 1 78.38 399 GLU A C 1
ATOM 3111 O O . GLU A 1 399 ? 22.516 -8.609 5.672 1 78.38 399 GLU A O 1
ATOM 3116 N N . LEU A 1 400 ? 22.609 -9.164 3.508 1 80.31 400 LEU A N 1
ATOM 3117 C CA . LEU A 1 400 ? 23.703 -10.125 3.625 1 80.31 400 LEU A CA 1
ATOM 3118 C C . LEU A 1 400 ? 24.891 -9.711 2.764 1 80.31 400 LEU A C 1
ATOM 3120 O O . LEU A 1 400 ? 24.719 -9.039 1.742 1 80.31 400 LEU A O 1
ATOM 3124 N N . PRO A 1 401 ? 26.078 -9.984 3.332 1 77.88 401 PRO A N 1
ATOM 3125 C CA . PRO A 1 401 ? 27.25 -9.57 2.562 1 77.88 401 PRO A CA 1
ATOM 3126 C C . PRO A 1 401 ? 27.344 -10.234 1.193 1 77.88 401 PRO A C 1
ATOM 3128 O O . PRO A 1 401 ? 26.938 -11.391 1.044 1 77.88 401 PRO A O 1
ATOM 3131 N N . HIS A 1 402 ? 27.844 -9.555 0.201 1 75.88 402 HIS A N 1
ATOM 3132 C CA . HIS A 1 402 ? 28.078 -10.039 -1.153 1 75.88 402 HIS A CA 1
ATOM 3133 C C . HIS A 1 402 ? 26.812 -10.594 -1.773 1 75.88 402 HIS A C 1
ATOM 3135 O O . HIS A 1 402 ? 26.812 -11.688 -2.354 1 75.88 402 HIS A O 1
ATOM 3141 N N . SER A 1 403 ? 25.719 -9.93 -1.625 1 74.56 403 SER A N 1
ATOM 3142 C CA . SER A 1 403 ? 24.391 -10.422 -1.972 1 74.56 403 SER A CA 1
ATOM 3143 C C . SER A 1 403 ? 24.297 -10.766 -3.455 1 74.56 403 SER A C 1
ATOM 3145 O O . SER A 1 403 ? 23.453 -11.578 -3.857 1 74.56 403 SER A O 1
ATOM 3147 N N . GLU A 1 404 ? 25.203 -10.344 -4.191 1 67.94 404 GLU A N 1
ATOM 3148 C CA . GLU A 1 404 ? 25.141 -10.57 -5.633 1 67.94 404 GLU A CA 1
ATOM 3149 C C . GLU A 1 404 ? 25.766 -11.914 -6.012 1 67.94 404 GLU A C 1
ATOM 3151 O O . GLU A 1 404 ? 25.516 -12.438 -7.098 1 67.94 404 GLU A O 1
ATOM 3156 N N . ASP A 1 405 ? 26.5 -12.531 -5.078 1 72.88 405 ASP A N 1
ATOM 3157 C CA . ASP A 1 405 ? 27.312 -13.695 -5.418 1 72.88 405 ASP A CA 1
ATOM 3158 C C . ASP A 1 405 ? 26.562 -14.992 -5.121 1 72.88 405 ASP A C 1
ATOM 3160 O O . ASP A 1 405 ? 27.062 -16.078 -5.43 1 72.88 405 ASP A O 1
ATOM 3164 N N . TYR A 1 406 ? 25.469 -14.852 -4.484 1 76.81 406 TYR A N 1
ATOM 3165 C CA . TYR A 1 406 ? 24.766 -16.062 -4.109 1 76.81 406 TYR A CA 1
ATOM 3166 C C . TYR A 1 406 ? 23.25 -15.859 -4.156 1 76.81 406 TYR A C 1
ATOM 3168 O O . TYR A 1 406 ? 22.766 -14.727 -4.098 1 76.81 406 TYR A O 1
ATOM 3176 N N . GLU A 1 407 ? 22.547 -17.031 -4.285 1 77.06 407 GLU A N 1
ATOM 3177 C CA . GLU A 1 407 ? 21.094 -16.969 -4.344 1 77.06 407 GLU A CA 1
ATOM 3178 C C . GLU A 1 407 ? 20.469 -17.766 -3.203 1 77.06 407 GLU A C 1
ATOM 3180 O O . GLU A 1 407 ? 19.312 -17.516 -2.816 1 77.06 407 GLU A O 1
ATOM 3185 N N . THR A 1 408 ? 21.172 -18.703 -2.676 1 84.62 408 THR A N 1
ATOM 3186 C CA . THR A 1 408 ? 20.656 -19.578 -1.637 1 84.62 408 THR A CA 1
ATOM 3187 C C . THR A 1 408 ? 21.516 -19.484 -0.373 1 84.62 408 THR A C 1
ATOM 3189 O O . THR A 1 408 ? 22.594 -18.906 -0.392 1 84.62 408 THR A O 1
ATOM 3192 N N . LEU A 1 409 ? 20.922 -20.016 0.667 1 87.12 409 LEU A N 1
ATOM 3193 C CA . LEU A 1 409 ? 21.641 -20.031 1.941 1 87.12 409 LEU A CA 1
ATOM 3194 C C . LEU A 1 409 ? 22.938 -20.812 1.829 1 87.12 409 LEU A C 1
ATOM 3196 O O . LEU A 1 409 ? 23.969 -20.391 2.359 1 87.12 409 LEU A O 1
ATOM 3200 N N . GLY A 1 410 ? 22.891 -21.922 1.119 1 84.56 410 GLY A N 1
ATOM 3201 C CA . GLY A 1 410 ? 24.109 -22.672 0.873 1 84.56 410 GLY A CA 1
ATOM 3202 C C . GLY A 1 410 ? 25.156 -21.891 0.118 1 84.56 410 GLY A C 1
ATOM 3203 O O . GLY A 1 410 ? 26.344 -21.953 0.453 1 84.56 410 GLY A O 1
ATOM 3204 N N . GLY A 1 411 ? 24.672 -21.188 -0.895 1 80.94 411 GLY A N 1
ATOM 3205 C CA . GLY A 1 411 ? 25.594 -20.328 -1.635 1 80.94 411 GLY A CA 1
ATOM 3206 C C . GLY A 1 411 ? 26.234 -19.266 -0.773 1 80.94 411 GLY A C 1
ATOM 3207 O O . GLY A 1 411 ? 27.422 -18.969 -0.92 1 80.94 411 GLY A O 1
ATOM 3208 N N . PHE A 1 412 ? 25.453 -18.688 0.127 1 88.75 412 PHE A N 1
ATOM 3209 C CA . PHE A 1 412 ? 25.953 -17.688 1.069 1 88.75 412 PHE A CA 1
ATOM 3210 C C . PHE A 1 412 ? 27.094 -18.25 1.912 1 88.75 412 PHE A C 1
ATOM 3212 O O . PHE A 1 412 ? 28.141 -17.625 2.041 1 88.75 412 PHE A O 1
ATOM 3219 N N . LEU A 1 413 ? 26.922 -19.391 2.42 1 87.62 413 LEU A N 1
ATOM 3220 C CA . LEU A 1 413 ? 27.922 -20.031 3.281 1 87.62 413 LEU A CA 1
ATOM 3221 C C . LEU A 1 413 ? 29.172 -20.375 2.494 1 87.62 413 LEU A C 1
ATOM 3223 O O . LEU A 1 413 ? 30.297 -20.203 2.996 1 87.62 413 LEU A O 1
ATOM 3227 N N . MET A 1 414 ? 28.984 -20.719 1.305 1 84.38 414 MET A N 1
ATOM 3228 C CA . MET A 1 414 ? 30.125 -21.047 0.454 1 84.38 414 MET A CA 1
ATOM 3229 C C . MET A 1 414 ? 30.969 -19.812 0.162 1 84.38 414 MET A C 1
ATOM 3231 O O . MET A 1 414 ? 32.188 -19.859 0.18 1 84.38 414 MET A O 1
ATOM 3235 N N . VAL A 1 415 ? 30.234 -18.781 -0.083 1 83.44 415 VAL A N 1
ATOM 3236 C CA . VAL A 1 415 ? 30.922 -17.531 -0.386 1 83.44 415 VAL A CA 1
ATOM 3237 C C . VAL A 1 415 ? 31.656 -17.031 0.858 1 83.44 415 VAL A C 1
ATOM 3239 O O . VAL A 1 415 ? 32.812 -16.578 0.776 1 83.44 415 VAL A O 1
ATOM 3242 N N . MET A 1 416 ? 31 -17.109 1.943 1 86.12 416 MET A N 1
ATOM 3243 C CA . MET A 1 416 ? 31.547 -16.609 3.193 1 86.12 416 MET A CA 1
ATOM 3244 C C . MET A 1 416 ? 32.75 -17.453 3.641 1 86.12 416 MET A C 1
ATOM 3246 O O . MET A 1 416 ? 33.719 -16.922 4.16 1 86.12 416 MET A O 1
ATOM 3250 N N . LEU A 1 417 ? 32.719 -18.656 3.416 1 84.38 417 LEU A N 1
ATOM 3251 C CA . LEU A 1 417 ? 33.75 -19.578 3.857 1 84.38 417 LEU A CA 1
ATOM 3252 C C . LEU A 1 417 ? 34.875 -19.688 2.809 1 84.38 417 LEU A C 1
ATOM 3254 O O . LEU A 1 417 ? 35.969 -20.156 3.107 1 84.38 417 LEU A O 1
ATOM 3258 N N . ARG A 1 418 ? 34.562 -19.219 1.626 1 77.75 418 ARG A N 1
ATOM 3259 C CA . ARG A 1 418 ? 35.469 -19.234 0.479 1 77.75 418 ARG A CA 1
ATOM 3260 C C . ARG A 1 418 ? 35.969 -20.641 0.208 1 77.75 418 ARG A C 1
ATOM 3262 O O . ARG A 1 418 ? 37.094 -20.828 -0.263 1 77.75 418 ARG A O 1
ATOM 3269 N N . ARG A 1 419 ? 35.344 -21.625 0.802 1 76.5 419 ARG A N 1
ATOM 3270 C CA . ARG A 1 419 ? 35.625 -23.031 0.573 1 76.5 419 ARG A CA 1
ATOM 3271 C C . ARG A 1 419 ? 34.344 -23.859 0.619 1 76.5 419 ARG A C 1
ATOM 3273 O O . ARG A 1 419 ? 33.281 -23.344 0.965 1 76.5 419 ARG A O 1
ATOM 3280 N N . ILE A 1 420 ? 34.438 -25.047 0.12 1 78.38 420 ILE A N 1
ATOM 3281 C CA . ILE A 1 420 ? 33.312 -25.953 0.238 1 78.38 420 ILE A CA 1
ATOM 3282 C C . ILE A 1 420 ? 33 -26.234 1.712 1 78.38 420 ILE A C 1
ATOM 3284 O O . ILE A 1 420 ? 33.906 -26.641 2.465 1 78.38 420 ILE A O 1
ATOM 3288 N N . PRO A 1 421 ? 31.891 -25.938 2.088 1 80.12 421 PRO A N 1
ATOM 3289 C CA . PRO A 1 421 ? 31.562 -26.047 3.51 1 80.12 421 PRO A CA 1
ATOM 3290 C C . PRO A 1 421 ? 31.609 -27.5 4.016 1 80.12 421 PRO A C 1
ATOM 3292 O O . PRO A 1 421 ? 31.297 -28.422 3.266 1 80.12 421 PRO A O 1
ATOM 3295 N N . ARG A 1 422 ? 32.188 -27.625 5.246 1 81.44 422 ARG A N 1
ATOM 3296 C CA . ARG A 1 422 ? 32.188 -28.891 5.961 1 81.44 422 ARG A CA 1
ATOM 3297 C C . ARG A 1 422 ? 31.234 -28.844 7.152 1 81.44 422 ARG A C 1
ATOM 3299 O O . ARG A 1 422 ? 30.812 -27.766 7.566 1 81.44 422 ARG A O 1
ATOM 3306 N N . ARG A 1 423 ? 30.891 -30.078 7.512 1 86.06 423 ARG A N 1
ATOM 3307 C CA . ARG A 1 423 ? 30.047 -30.156 8.695 1 86.06 423 ARG A CA 1
ATOM 3308 C C . ARG A 1 423 ? 30.672 -29.391 9.867 1 86.06 423 ARG A C 1
ATOM 3310 O O . ARG A 1 423 ? 31.891 -29.453 10.078 1 86.06 423 ARG A O 1
ATOM 3317 N N . THR A 1 424 ? 29.828 -28.562 10.602 1 84.81 424 THR A N 1
ATOM 3318 C CA . THR A 1 424 ? 30.172 -27.844 11.82 1 84.81 424 THR A CA 1
ATOM 3319 C C . THR A 1 424 ? 30.844 -26.516 11.492 1 84.81 424 THR A C 1
ATOM 3321 O O . THR A 1 424 ? 31.203 -25.75 12.391 1 84.81 424 THR A O 1
ATOM 3324 N N . ASP A 1 425 ? 31.016 -26.344 10.133 1 86.38 425 ASP A N 1
ATOM 3325 C CA . ASP A 1 425 ? 31.484 -25 9.789 1 86.38 425 ASP A CA 1
ATOM 3326 C C . ASP A 1 425 ? 30.5 -23.938 10.258 1 86.38 425 ASP A C 1
ATOM 3328 O O . ASP A 1 425 ? 29.281 -24.172 10.258 1 86.38 425 ASP A O 1
ATOM 3332 N N . THR A 1 426 ? 31.031 -22.859 10.789 1 91 426 THR A N 1
ATOM 3333 C CA . THR A 1 426 ? 30.141 -21.812 11.305 1 91 426 THR A CA 1
ATOM 3334 C C . THR A 1 426 ? 30.5 -20.453 10.703 1 91 426 THR A C 1
ATOM 3336 O O . THR A 1 426 ? 31.656 -20.172 10.43 1 91 426 THR A O 1
ATOM 3339 N N . VAL A 1 427 ? 29.5 -19.688 10.336 1 90.19 427 VAL A N 1
ATOM 3340 C CA . VAL A 1 427 ? 29.625 -18.312 9.898 1 90.19 427 VAL A CA 1
ATOM 3341 C C . VAL A 1 427 ? 28.781 -17.406 10.797 1 90.19 427 VAL A C 1
ATOM 3343 O O . VAL A 1 427 ? 27.641 -17.734 11.117 1 90.19 427 VAL A O 1
ATOM 3346 N N . GLN A 1 428 ? 29.375 -16.344 11.281 1 90.62 428 GLN A N 1
ATOM 3347 C CA . GLN A 1 428 ? 28.625 -15.406 12.109 1 90.62 428 GLN A CA 1
ATOM 3348 C C . GLN A 1 428 ? 28.344 -14.109 11.359 1 90.62 428 GLN A C 1
ATOM 3350 O O . GLN A 1 428 ? 29.25 -13.539 10.734 1 90.62 428 GLN A O 1
ATOM 3355 N N . TRP A 1 429 ? 27.078 -13.75 11.242 1 87.5 429 TRP A N 1
ATOM 3356 C CA . TRP A 1 429 ? 26.703 -12.5 10.586 1 87.5 429 TRP A CA 1
ATOM 3357 C C . TRP A 1 429 ? 25.375 -11.977 11.148 1 87.5 429 TRP A C 1
ATOM 3359 O O . TRP A 1 429 ? 24.453 -12.75 11.383 1 87.5 429 TRP A O 1
ATOM 3369 N N . GLY A 1 430 ? 25.297 -10.664 11.266 1 82.31 430 GLY A N 1
ATOM 3370 C CA . GLY A 1 430 ? 24.047 -10.008 11.648 1 82.31 430 GLY A CA 1
ATOM 3371 C C . GLY A 1 430 ? 23.5 -10.477 12.977 1 82.31 430 GLY A C 1
ATOM 3372 O O . GLY A 1 430 ? 22.297 -10.594 13.156 1 82.31 430 GLY A O 1
ATOM 3373 N N . GLY A 1 431 ? 24.281 -11.016 13.898 1 85.06 431 GLY A N 1
ATOM 3374 C CA . GLY A 1 431 ? 23.828 -11.5 15.195 1 85.06 431 GLY A CA 1
ATOM 3375 C C . GLY A 1 431 ? 23.375 -12.945 15.172 1 85.06 431 GLY A C 1
ATOM 3376 O O . GLY A 1 431 ? 22.781 -13.43 16.125 1 85.06 431 GLY A O 1
ATOM 3377 N N . TYR A 1 432 ? 23.641 -13.516 14.055 1 91.31 432 TYR A N 1
ATOM 3378 C CA . TYR A 1 432 ? 23.25 -14.914 13.938 1 91.31 432 TYR A CA 1
ATOM 3379 C C . TYR A 1 432 ? 24.453 -15.797 13.633 1 91.31 432 TYR A C 1
ATOM 3381 O O . TYR A 1 432 ? 25.422 -15.336 13.031 1 91.31 432 TYR A O 1
ATOM 3389 N N . ARG A 1 433 ? 24.453 -16.938 14.227 1 92.38 433 ARG A N 1
ATOM 3390 C CA . ARG A 1 433 ? 25.438 -17.984 13.93 1 92.38 433 ARG A CA 1
ATOM 3391 C C . ARG A 1 433 ? 24.859 -19.031 12.984 1 92.38 433 ARG A C 1
ATOM 3393 O O . ARG A 1 433 ? 23.859 -19.672 13.312 1 92.38 433 ARG A O 1
ATOM 3400 N N . PHE A 1 434 ? 25.453 -19.156 11.859 1 93 434 PHE A N 1
ATOM 3401 C CA . PHE A 1 434 ? 25.062 -20.156 10.875 1 93 434 PHE A CA 1
ATOM 3402 C C . PHE A 1 434 ? 25.969 -21.375 10.93 1 93 434 PHE A C 1
ATOM 3404 O O . PHE A 1 434 ? 27.156 -21.281 10.633 1 93 434 PHE A O 1
ATOM 3411 N N . GLU A 1 435 ? 25.422 -22.453 11.32 1 92 435 GLU A N 1
ATOM 3412 C CA . GLU A 1 435 ? 26.203 -23.672 11.445 1 92 435 GLU A CA 1
ATOM 3413 C C . GLU A 1 435 ? 25.75 -24.734 10.445 1 92 435 GLU A C 1
ATOM 3415 O O . GLU A 1 435 ? 24.547 -25.047 10.367 1 92 435 GLU A O 1
ATOM 3420 N N . VAL A 1 436 ? 26.688 -25.266 9.711 1 91.62 436 VAL A N 1
ATOM 3421 C CA . VAL A 1 436 ? 26.391 -26.312 8.734 1 91.62 436 VAL A CA 1
ATOM 3422 C C . VAL A 1 436 ? 26.188 -27.641 9.453 1 91.62 436 VAL A C 1
ATOM 3424 O O . VAL A 1 436 ? 27.109 -28.125 10.125 1 91.62 436 VAL A O 1
ATOM 3427 N N . MET A 1 437 ? 25.016 -28.172 9.281 1 88.06 437 MET A N 1
ATOM 3428 C CA . MET A 1 437 ? 24.688 -29.406 9.992 1 88.06 437 MET A CA 1
ATOM 3429 C C . MET A 1 437 ? 24.953 -30.625 9.117 1 88.06 437 MET A C 1
ATOM 3431 O O . MET A 1 437 ? 25.406 -31.672 9.609 1 88.06 437 MET A O 1
ATOM 3435 N N . ASP A 1 438 ? 24.609 -30.531 7.867 1 83.81 438 ASP A N 1
ATOM 3436 C CA . ASP A 1 438 ? 24.734 -31.672 6.969 1 83.81 438 ASP A CA 1
ATOM 3437 C C . ASP A 1 438 ? 25.109 -31.219 5.559 1 83.81 438 ASP A C 1
ATOM 3439 O O . ASP A 1 438 ? 24.656 -30.188 5.082 1 83.81 438 ASP A O 1
ATOM 3443 N N . VAL A 1 439 ? 26.156 -31.891 4.977 1 79.56 439 VAL A N 1
ATOM 3444 C CA . VAL A 1 439 ? 26.609 -31.625 3.615 1 79.56 439 VAL A CA 1
ATOM 3445 C C . VAL A 1 439 ? 26.547 -32.906 2.793 1 79.56 439 VAL A C 1
ATOM 3447 O O . VAL A 1 439 ? 26.984 -33.969 3.248 1 79.56 439 VAL A O 1
ATOM 3450 N N . ASP A 1 440 ? 25.797 -32.875 1.724 1 69.94 440 ASP A N 1
ATOM 3451 C CA . ASP A 1 440 ? 25.734 -34 0.805 1 69.94 440 ASP A CA 1
ATOM 3452 C C . ASP A 1 440 ? 26.266 -33.625 -0.577 1 69.94 440 ASP A C 1
ATOM 3454 O O . ASP A 1 440 ? 25.719 -32.719 -1.227 1 69.94 440 ASP A O 1
ATOM 3458 N N . SER A 1 441 ? 27.266 -34.375 -1.135 1 67.38 441 SER A N 1
ATOM 3459 C CA . SER A 1 441 ? 27.828 -34.188 -2.465 1 67.38 441 SER A CA 1
ATOM 3460 C C . SER A 1 441 ? 28.125 -32.719 -2.73 1 67.38 441 SER A C 1
ATOM 3462 O O . SER A 1 441 ? 27.703 -32.156 -3.744 1 67.38 441 SER A O 1
ATOM 3464 N N . TYR A 1 442 ? 28.781 -32.031 -1.824 1 64.69 442 TYR A N 1
ATOM 3465 C CA . TYR A 1 442 ? 29.266 -30.641 -1.927 1 64.69 442 TYR A CA 1
ATOM 3466 C C . TYR A 1 442 ? 28.109 -29.656 -1.809 1 64.69 442 TYR A C 1
ATOM 3468 O O . TYR A 1 442 ? 28.266 -28.469 -2.105 1 64.69 442 TYR A O 1
ATOM 3476 N N . ARG A 1 443 ? 26.938 -30.203 -1.441 1 77.31 443 ARG A N 1
ATOM 3477 C CA . ARG A 1 443 ? 25.797 -29.312 -1.234 1 77.31 443 ARG A CA 1
ATOM 3478 C C . ARG A 1 443 ? 25.406 -29.281 0.236 1 77.31 443 ARG A C 1
ATOM 3480 O O . ARG A 1 443 ? 25.406 -30.312 0.915 1 77.31 443 ARG A O 1
ATOM 3487 N N . ILE A 1 444 ? 25.109 -28.125 0.676 1 82.5 444 ILE A N 1
ATOM 3488 C CA . ILE A 1 444 ? 24.656 -27.969 2.053 1 82.5 444 ILE A CA 1
ATOM 3489 C C . ILE A 1 444 ? 23.172 -28.312 2.15 1 82.5 444 ILE A C 1
ATOM 3491 O O . ILE A 1 444 ? 22.344 -27.719 1.466 1 82.5 444 ILE A O 1
ATOM 3495 N N . ASP A 1 445 ? 22.891 -29.297 2.988 1 82.06 445 ASP A N 1
ATOM 3496 C CA . ASP A 1 445 ? 21.5 -29.734 3.115 1 82.06 445 ASP A CA 1
ATOM 3497 C C . ASP A 1 445 ? 20.781 -28.953 4.219 1 82.06 445 ASP A C 1
ATOM 3499 O O . ASP A 1 445 ? 19.656 -28.484 4.027 1 82.06 445 ASP A O 1
ATOM 3503 N N . GLN A 1 446 ? 21.438 -28.906 5.371 1 88.94 446 GLN A N 1
ATOM 3504 C CA . GLN A 1 446 ? 20.781 -28.297 6.523 1 88.94 446 GLN A CA 1
ATOM 3505 C C . GLN A 1 446 ? 21.734 -27.359 7.262 1 88.94 446 GLN A C 1
ATOM 3507 O O . GLN A 1 446 ? 22.906 -27.688 7.438 1 88.94 446 GLN A O 1
ATOM 3512 N N . VAL A 1 447 ? 21.141 -26.203 7.621 1 91.38 447 VAL A N 1
ATOM 3513 C CA . VAL A 1 447 ? 21.906 -25.188 8.336 1 91.38 447 VAL A CA 1
ATOM 3514 C C . VAL A 1 447 ? 21.188 -24.828 9.641 1 91.38 447 VAL A C 1
ATOM 3516 O O . VAL A 1 447 ? 19.984 -24.578 9.633 1 91.38 447 VAL A O 1
ATOM 3519 N N . LEU A 1 448 ? 21.875 -24.906 10.711 1 91.94 448 LEU A N 1
ATOM 3520 C CA . LEU A 1 448 ? 21.344 -24.453 11.992 1 91.94 448 LEU A CA 1
ATOM 3521 C C . LEU A 1 448 ? 21.703 -23 12.258 1 91.94 448 LEU A C 1
ATOM 3523 O O . LEU A 1 448 ? 22.891 -22.625 12.258 1 91.94 448 LEU A O 1
ATOM 3527 N N . VAL A 1 449 ? 20.656 -22.234 12.352 1 92.06 449 VAL A N 1
ATOM 3528 C CA . VAL A 1 449 ? 20.875 -20.812 12.625 1 92.06 449 VAL A CA 1
ATOM 3529 C C . VAL A 1 449 ? 20.5 -20.5 14.07 1 92.06 449 VAL A C 1
ATOM 3531 O O . VAL A 1 449 ? 19.406 -20.844 14.523 1 92.06 449 VAL A O 1
ATOM 3534 N N . THR A 1 450 ? 21.438 -19.906 14.844 1 91.88 450 THR A N 1
ATOM 3535 C CA . THR A 1 450 ? 21.203 -19.562 16.234 1 91.88 450 THR A CA 1
ATOM 3536 C C . THR A 1 450 ? 21.438 -18.078 16.469 1 91.88 450 THR A C 1
ATOM 3538 O O . THR A 1 450 ? 22.391 -17.5 15.93 1 91.88 450 THR A O 1
ATOM 3541 N N . ARG A 1 451 ? 20.531 -17.484 17.094 1 89.44 451 ARG A N 1
ATOM 3542 C CA . ARG A 1 451 ? 20.688 -16.078 17.453 1 89.44 451 ARG A CA 1
ATOM 3543 C C . ARG A 1 451 ? 21.734 -15.891 18.547 1 89.44 451 ARG A C 1
ATOM 3545 O O . ARG A 1 451 ? 21.719 -16.609 19.547 1 89.44 451 ARG A O 1
ATOM 3552 N N . MET A 1 452 ? 22.844 -15.07 18.281 1 78.5 452 MET A N 1
ATOM 3553 C CA . MET A 1 452 ? 23.922 -14.844 19.234 1 78.5 452 MET A CA 1
ATOM 3554 C C . MET A 1 452 ? 23.516 -13.805 20.281 1 78.5 452 MET A C 1
ATOM 3556 O O . MET A 1 452 ? 22.906 -12.789 19.938 1 78.5 452 MET A O 1
ATOM 3560 N N . SER A 1 453 ? 23.25 -14.008 21.391 1 62.44 453 SER A N 1
ATOM 3561 C CA . SER A 1 453 ? 23.078 -13.031 22.453 1 62.44 453 SER A CA 1
ATOM 3562 C C . SER A 1 453 ? 24.234 -12.031 22.484 1 62.44 453 SER A C 1
ATOM 3564 O O . SER A 1 453 ? 25.344 -12.344 22.047 1 62.44 453 SER A O 1
ATOM 3566 N N . GLY A 1 454 ? 24.359 -10.727 22.891 1 48.59 454 GLY A N 1
ATOM 3567 C CA . GLY A 1 454 ? 25.281 -9.602 22.969 1 48.59 454 GLY A CA 1
ATOM 3568 C C . GLY A 1 454 ? 26.703 -10.023 23.297 1 48.59 454 GLY A C 1
ATOM 3569 O O . GLY A 1 454 ? 27.578 -9.18 23.484 1 48.59 454 GLY A O 1
ATOM 3570 N N . SER A 1 455 ? 27.188 -10.828 24.281 1 42.03 455 SER A N 1
ATOM 3571 C CA . SER A 1 455 ? 28.469 -10.344 24.781 1 42.03 455 SER A CA 1
ATOM 3572 C C . SER A 1 455 ? 29.531 -10.375 23.688 1 42.03 455 SER A C 1
ATOM 3574 O O . SER A 1 455 ? 30.391 -9.492 23.625 1 42.03 455 SER A O 1
ATOM 3576 N N . SER A 1 456 ? 30.234 -11.562 23.312 1 39.94 456 SER A N 1
ATOM 3577 C CA . SER A 1 456 ? 31.625 -11.523 22.891 1 39.94 456 SER A CA 1
ATOM 3578 C C . SER A 1 456 ? 31.75 -11.164 21.406 1 39.94 456 SER A C 1
ATOM 3580 O O . SER A 1 456 ? 31.047 -11.742 20.578 1 39.94 456 SER A O 1
ATOM 3582 N N . PRO A 1 457 ? 32.406 -9.977 21.125 1 38.38 457 PRO A N 1
ATOM 3583 C CA . PRO A 1 457 ? 32.781 -9.445 19.812 1 38.38 457 PRO A CA 1
ATOM 3584 C C . PRO A 1 457 ? 33.25 -10.539 18.844 1 38.38 457 PRO A C 1
ATOM 3586 O O . PRO A 1 457 ? 33.719 -11.586 19.281 1 38.38 457 PRO A O 1
ATOM 3589 N N . ALA A 1 458 ? 32.938 -10.484 17.625 1 37.06 458 ALA A N 1
ATOM 3590 C CA . ALA A 1 458 ? 33.25 -11.305 16.469 1 37.06 458 ALA A CA 1
ATOM 3591 C C . ALA A 1 458 ? 34.75 -11.516 16.312 1 37.06 458 ALA A C 1
ATOM 3593 O O . ALA A 1 458 ? 35.5 -10.562 16.094 1 37.06 458 ALA A O 1
ATOM 3594 N N . ALA A 1 459 ? 35.531 -12.352 17.062 1 33.97 459 ALA A N 1
ATOM 3595 C CA . ALA A 1 459 ? 36.906 -12.578 16.641 1 33.97 459 ALA A CA 1
ATOM 3596 C C . ALA A 1 459 ? 36.969 -13.062 15.188 1 33.97 459 ALA A C 1
ATOM 3598 O O . ALA A 1 459 ? 36.156 -13.906 14.781 1 33.97 459 ALA A O 1
ATOM 3599 N N . PRO A 1 460 ? 37.5 -12.312 14.289 1 36.66 460 PRO A N 1
ATOM 3600 C CA . PRO A 1 460 ? 37.719 -12.719 12.898 1 36.66 460 PRO A CA 1
ATOM 3601 C C . PRO A 1 460 ? 38.156 -14.172 12.773 1 36.66 460 PRO A C 1
ATOM 3603 O O . PRO A 1 460 ? 38.719 -14.734 13.703 1 36.66 460 PRO A O 1
ATOM 3606 N N . PRO A 1 461 ? 37.562 -14.93 11.891 1 36.84 461 PRO A N 1
ATOM 3607 C CA . PRO A 1 461 ? 37.938 -16.328 11.703 1 36.84 461 PRO A CA 1
ATOM 3608 C C . PRO A 1 461 ? 39.469 -16.5 11.641 1 36.84 461 PRO A C 1
ATOM 3610 O O . PRO A 1 461 ? 40.188 -15.641 11.117 1 36.84 461 PRO A O 1
ATOM 3613 N N . ASN A 1 462 ? 40.219 -17 12.656 1 29.95 462 ASN A N 1
ATOM 3614 C CA . ASN A 1 462 ? 41.625 -17.453 12.602 1 29.95 462 ASN A CA 1
ATOM 3615 C C . ASN A 1 462 ? 41.844 -18.375 11.406 1 29.95 462 ASN A C 1
ATOM 3617 O O . ASN A 1 462 ? 41.25 -19.438 11.297 1 29.95 462 ASN A O 1
ATOM 3621 N N . ALA A 1 463 ? 42.281 -17.844 10.203 1 34.66 463 ALA A N 1
ATOM 3622 C CA . ALA A 1 463 ? 42.812 -18.562 9.047 1 34.66 463 ALA A CA 1
ATOM 3623 C C . ALA A 1 463 ? 43.906 -19.547 9.469 1 34.66 463 ALA A C 1
ATOM 3625 O O . ALA A 1 463 ? 44.625 -20.062 8.617 1 34.66 463 ALA A O 1
ATOM 3626 N N . GLY A 1 464 ? 44.25 -19.719 10.734 1 29.41 464 GLY A N 1
ATOM 3627 C CA . GLY A 1 464 ? 45.562 -20.312 10.984 1 29.41 464 GLY A CA 1
ATOM 3628 C C . GLY A 1 464 ? 45.719 -21.656 10.312 1 29.41 464 GLY A C 1
ATOM 3629 O O . GLY A 1 464 ? 46.719 -21.891 9.641 1 29.41 464 GLY A O 1
ATOM 3630 N N . ASP A 1 465 ? 45.25 -22.781 10.766 1 28.77 465 ASP A N 1
ATOM 3631 C CA . ASP A 1 465 ? 46.031 -24 10.883 1 28.77 465 ASP A CA 1
ATOM 3632 C C . ASP A 1 465 ? 45.969 -24.828 9.609 1 28.77 465 ASP A C 1
ATOM 3634 O O . ASP A 1 465 ? 46.312 -26 9.602 1 28.77 465 ASP A O 1
ATOM 3638 N N . THR A 1 466 ? 45.25 -24.406 8.555 1 26.81 466 THR A N 1
ATOM 3639 C CA . THR A 1 466 ? 45.219 -25.453 7.551 1 26.81 466 THR A CA 1
ATOM 3640 C C . THR A 1 466 ? 46.531 -25.516 6.777 1 26.81 466 THR A C 1
ATOM 3642 O O . THR A 1 466 ? 46.625 -26.109 5.707 1 26.81 466 THR A O 1
ATOM 3645 N N . ALA A 1 467 ? 47.594 -24.625 7.074 1 29.95 467 ALA A N 1
ATOM 3646 C CA . ALA A 1 467 ? 48.75 -24.734 6.207 1 29.95 467 ALA A CA 1
ATOM 3647 C C . ALA A 1 467 ? 49.375 -26.125 6.277 1 29.95 467 ALA A C 1
ATOM 3649 O O . ALA A 1 467 ? 50.25 -26.453 5.504 1 29.95 467 ALA A O 1
ATOM 3650 N N . ALA A 1 468 ? 49.281 -26.828 7.379 1 28.19 468 ALA A N 1
ATOM 3651 C CA . ALA A 1 468 ? 50.188 -27.953 7.52 1 28.19 468 ALA A CA 1
ATOM 3652 C C . ALA A 1 468 ? 49.812 -29.094 6.602 1 28.19 468 ALA A C 1
ATOM 3654 O O . ALA A 1 468 ? 50.594 -30 6.324 1 28.19 468 ALA A O 1
ATOM 3655 N N . ALA A 1 469 ? 48.469 -29.297 6.328 1 28.42 469 ALA A N 1
ATOM 3656 C CA . ALA A 1 469 ? 48.25 -30.656 5.863 1 28.42 469 ALA A CA 1
ATOM 3657 C C . ALA A 1 469 ? 48.688 -30.812 4.406 1 28.42 469 ALA A C 1
ATOM 3659 O O . ALA A 1 469 ? 48.625 -31.922 3.857 1 28.42 469 ALA A O 1
ATOM 3660 N N . VAL A 1 470 ? 48.781 -29.719 3.654 1 26.3 470 VAL A N 1
ATOM 3661 C CA . VAL A 1 470 ? 48.875 -30.078 2.248 1 26.3 470 VAL A CA 1
ATOM 3662 C C . VAL A 1 470 ? 50.25 -30.688 1.983 1 26.3 470 VAL A C 1
ATOM 3664 O O . VAL A 1 470 ? 50.469 -31.359 0.971 1 26.3 470 VAL A O 1
ATOM 3667 N N . ALA A 1 471 ? 51.25 -30.094 2.691 1 25.95 471 ALA A N 1
ATOM 3668 C CA . ALA A 1 471 ? 52.562 -30.266 2.105 1 25.95 471 ALA A CA 1
ATOM 3669 C C . ALA A 1 471 ? 53.031 -31.734 2.182 1 25.95 471 ALA A C 1
ATOM 3671 O O . ALA A 1 471 ? 53.938 -32.156 1.464 1 25.95 471 ALA A O 1
ATOM 3672 N N . LYS A 1 472 ? 52.844 -32.219 3.412 1 27.09 472 LYS A N 1
ATOM 3673 C CA . LYS A 1 472 ? 53.781 -33.344 3.588 1 27.09 472 LYS A CA 1
ATOM 3674 C C . LYS A 1 472 ? 53.469 -34.469 2.621 1 27.09 472 LYS A C 1
ATOM 3676 O O . LYS A 1 472 ? 54.031 -35.562 2.744 1 27.09 472 LYS A O 1
ATOM 3681 N N . VAL A 1 473 ? 52.312 -34.375 1.944 1 24.53 473 VAL A N 1
ATOM 3682 C CA . VAL A 1 473 ? 52.031 -35.625 1.254 1 24.53 473 VAL A CA 1
ATOM 3683 C C . VAL A 1 473 ? 53.031 -35.812 0.121 1 24.53 473 VAL A C 1
ATOM 3685 O O . VAL A 1 473 ? 52.875 -36.719 -0.702 1 24.53 473 VAL A O 1
ATOM 3688 N N . SER A 1 474 ? 53.906 -34.719 -0.106 1 24.44 474 SER A N 1
ATOM 3689 C CA . SER A 1 474 ? 54.625 -34.875 -1.366 1 24.44 474 SER A CA 1
ATOM 3690 C C . SER A 1 474 ? 55.469 -36.156 -1.347 1 24.44 474 SER A C 1
ATOM 3692 O O . SER A 1 474 ? 55.906 -36.625 -2.396 1 24.44 474 SER A O 1
ATOM 3694 N N . SER A 1 475 ? 56.219 -36.281 -0.23 1 26.52 475 SER A N 1
ATOM 3695 C CA . SER A 1 475 ? 57.562 -36.844 -0.43 1 26.52 475 SER A CA 1
ATOM 3696 C C . SER A 1 475 ? 57.469 -38.344 -0.723 1 26.52 475 SER A C 1
ATOM 3698 O O . SER A 1 475 ? 58.5 -39.031 -0.743 1 26.52 475 SER A O 1
ATOM 3700 N N . MET A 1 476 ? 56.375 -39.062 -0.439 1 24.41 476 MET A N 1
ATOM 3701 C CA . MET A 1 476 ? 56.719 -40.469 -0.371 1 24.41 476 MET A CA 1
ATOM 3702 C C . MET A 1 476 ? 57.219 -41 -1.719 1 24.41 476 MET A C 1
ATOM 3704 O O . MET A 1 476 ? 56.469 -41 -2.703 1 24.41 476 MET A O 1
ATOM 3708 N N . SER A 1 477 ? 58.531 -40.562 -2.117 1 25.02 477 SER A N 1
ATOM 3709 C CA . SER A 1 477 ? 59.312 -41.031 -3.246 1 25.02 477 SER A CA 1
ATOM 3710 C C . SER A 1 477 ? 59.281 -42.531 -3.35 1 25.02 477 SER A C 1
ATOM 3712 O O . SER A 1 477 ? 59.469 -43.25 -2.352 1 25.02 477 SER A O 1
ATOM 3714 N N . PRO A 1 478 ? 58.438 -43.156 -4.23 1 25.11 478 PRO A N 1
ATOM 3715 C CA . PRO A 1 478 ? 58.562 -44.625 -4.41 1 25.11 478 PRO A CA 1
ATOM 3716 C C . PRO A 1 478 ? 60 -45.094 -4.621 1 25.11 478 PRO A C 1
ATOM 3718 O O . PRO A 1 478 ? 60.75 -44.438 -5.32 1 25.11 478 PRO A O 1
ATOM 3721 N N . ASP A 1 479 ? 60.812 -45.406 -3.586 1 24.81 479 ASP A N 1
ATOM 3722 C CA . ASP A 1 479 ? 62.094 -46.156 -3.619 1 24.81 479 ASP A CA 1
ATOM 3723 C C . ASP A 1 479 ? 61.969 -47.375 -4.52 1 24.81 479 ASP A C 1
ATOM 3725 O O . ASP A 1 479 ? 61.312 -48.375 -4.156 1 24.81 479 ASP A O 1
ATOM 3729 N N . THR A 1 480 ? 61.469 -47.312 -5.77 1 21.84 480 THR A N 1
ATOM 3730 C CA . THR A 1 480 ? 61.625 -48.5 -6.602 1 21.84 480 THR A CA 1
ATOM 3731 C C . THR A 1 480 ? 63.094 -48.875 -6.766 1 21.84 480 THR A C 1
ATOM 3733 O O . THR A 1 480 ? 63.812 -48.188 -7.492 1 21.84 480 THR A O 1
ATOM 3736 N N . SER A 1 481 ? 63.906 -49.156 -5.629 1 23.22 481 SER A N 1
ATOM 3737 C CA . SER A 1 481 ? 65.062 -50 -5.77 1 23.22 481 SER A CA 1
ATOM 3738 C C . SER A 1 481 ? 64.812 -51.188 -6.688 1 23.22 481 SER A C 1
ATOM 3740 O O . SER A 1 481 ? 65.562 -51.438 -7.629 1 23.22 481 SER A O 1
ATOM 3742 N N . SER A 1 482 ? 64.438 -52.344 -5.984 1 22.38 482 SER A N 1
ATOM 3743 C CA . SER A 1 482 ? 64.562 -53.719 -6.426 1 22.38 482 SER A CA 1
ATOM 3744 C C . SER A 1 482 ? 63.594 -54.031 -7.559 1 22.38 482 SER A C 1
ATOM 3746 O O . SER A 1 482 ? 62.406 -53.656 -7.504 1 22.38 482 SER A O 1
ATOM 3748 N N . MET B 1 1 ? -16.625 87.188 57.812 1 22.89 1 MET B N 1
ATOM 3749 C CA . MET B 1 1 ? -15.32 86.562 57.594 1 22.89 1 MET B CA 1
ATOM 3750 C C . MET B 1 1 ? -15.438 85.312 56.75 1 22.89 1 MET B C 1
ATOM 3752 O O . MET B 1 1 ? -15.945 84.312 57.219 1 22.89 1 MET B O 1
ATOM 3756 N N . ARG B 1 2 ? -15.797 85.5 55.469 1 25.2 2 ARG B N 1
ATOM 3757 C CA . ARG B 1 2 ? -16.281 84.688 54.375 1 25.2 2 ARG B CA 1
ATOM 3758 C C . ARG B 1 2 ? -15.195 83.688 53.906 1 25.2 2 ARG B C 1
ATOM 3760 O O . ARG B 1 2 ? -14.133 84.125 53.469 1 25.2 2 ARG B O 1
ATOM 3767 N N . CYS B 1 3 ? -14.938 82.562 54.656 1 23.78 3 CYS B N 1
ATOM 3768 C CA . CYS B 1 3 ? -13.992 81.438 54.531 1 23.78 3 CYS B CA 1
ATOM 3769 C C . CYS B 1 3 ? -14.102 80.812 53.188 1 23.78 3 CYS B C 1
ATOM 3771 O O . CYS B 1 3 ? -15.094 80.125 52.875 1 23.78 3 CYS B O 1
ATOM 3773 N N . VAL B 1 4 ? -13.75 81.5 52.062 1 25.33 4 VAL B N 1
ATOM 3774 C CA . VAL B 1 4 ? -13.719 81 50.688 1 25.33 4 VAL B CA 1
ATOM 3775 C C . VAL B 1 4 ? -12.805 79.812 50.562 1 25.33 4 VAL B C 1
ATOM 3777 O O . VAL B 1 4 ? -11.602 79.875 50.844 1 25.33 4 VAL B O 1
ATOM 3780 N N . VAL B 1 5 ? -13.297 78.562 51.062 1 25.8 5 VAL B N 1
ATOM 3781 C CA . VAL B 1 5 ? -12.633 77.25 51 1 25.8 5 VAL B CA 1
ATOM 3782 C C . VAL B 1 5 ? -12.141 77 49.562 1 25.8 5 VAL B C 1
ATOM 3784 O O . VAL B 1 5 ? -12.93 76.938 48.625 1 25.8 5 VAL B O 1
ATOM 3787 N N . GLU B 1 6 ? -10.977 77.562 49.219 1 24.06 6 GLU B N 1
ATOM 3788 C CA . GLU B 1 6 ? -10.234 77.375 47.969 1 24.06 6 GLU B CA 1
ATOM 3789 C C . GLU B 1 6 ? -10.039 75.938 47.625 1 24.06 6 GLU B C 1
ATOM 3791 O O . GLU B 1 6 ? -9.438 75.188 48.375 1 24.06 6 GLU B O 1
ATOM 3796 N N . TRP B 1 7 ? -11.086 75.25 46.969 1 25.28 7 TRP B N 1
ATOM 3797 C CA . TRP B 1 7 ? -11.117 73.875 46.438 1 25.28 7 TRP B CA 1
ATOM 3798 C C . TRP B 1 7 ? -9.906 73.625 45.531 1 25.28 7 TRP B C 1
ATOM 3800 O O . TRP B 1 7 ? -9.82 74.188 44.438 1 25.28 7 TRP B O 1
ATOM 3810 N N . SER B 1 8 ? -8.625 73.75 46.031 1 24.11 8 SER B N 1
ATOM 3811 C CA . SER B 1 8 ? -7.359 73.5 45.344 1 24.11 8 SER B CA 1
ATOM 3812 C C . SER B 1 8 ? -7.41 72.25 44.531 1 24.11 8 SER B C 1
ATOM 3814 O O . SER B 1 8 ? -8.203 71.312 44.844 1 24.11 8 SER B O 1
ATOM 3816 N N . HIS B 1 9 ? -6.766 72.25 43.281 1 28.58 9 HIS B N 1
ATOM 3817 C CA . HIS B 1 9 ? -6.453 71.438 42.094 1 28.58 9 HIS B CA 1
ATOM 3818 C C . HIS B 1 9 ? -5.887 70.062 42.469 1 28.58 9 HIS B C 1
ATOM 3820 O O . HIS B 1 9 ? -4.73 70 42.875 1 28.58 9 HIS B O 1
ATOM 3826 N N . LEU B 1 10 ? -6.633 69.25 43.156 1 26.83 10 LEU B N 1
ATOM 3827 C CA . LEU B 1 10 ? -6.184 67.875 43.406 1 26.83 10 LEU B CA 1
ATOM 3828 C C . LEU B 1 10 ? -5.723 67.188 42.094 1 26.83 10 LEU B C 1
ATOM 3830 O O . LEU B 1 10 ? -6.504 67.062 41.156 1 26.83 10 LEU B O 1
ATOM 3834 N N . SER B 1 11 ? -4.457 67.5 41.688 1 29.38 11 SER B N 1
ATOM 3835 C CA . SER B 1 11 ? -3.662 66.938 40.625 1 29.38 11 SER B CA 1
ATOM 3836 C C . SER B 1 11 ? -3.803 65.375 40.625 1 29.38 11 SER B C 1
ATOM 3838 O O . SER B 1 11 ? -3.51 64.75 41.656 1 29.38 11 SER B O 1
ATOM 3840 N N . HIS B 1 12 ? -4.902 64.875 40.062 1 29.73 12 HIS B N 1
ATOM 3841 C CA . HIS B 1 12 ? -5.207 63.438 39.969 1 29.73 12 HIS B CA 1
ATOM 3842 C C . HIS B 1 12 ? -4.004 62.656 39.438 1 29.73 12 HIS B C 1
ATOM 3844 O O . HIS B 1 12 ? -3.459 62.969 38.406 1 29.73 12 HIS B O 1
ATOM 3850 N N . PRO B 1 13 ? -3.137 62.062 40.344 1 32.28 13 PRO B N 1
ATOM 3851 C CA . PRO B 1 13 ? -1.996 61.156 40.062 1 32.28 13 PRO B CA 1
ATOM 3852 C C . PRO B 1 13 ? -2.33 60.031 39.094 1 32.28 13 PRO B C 1
ATOM 3854 O O . PRO B 1 13 ? -1.482 59.188 38.812 1 32.28 13 PRO B O 1
ATOM 3857 N N . GLU B 1 14 ? -3.586 59.906 38.719 1 32.62 14 GLU B N 1
ATOM 3858 C CA . GLU B 1 14 ? -3.969 58.656 38.094 1 32.62 14 GLU B CA 1
ATOM 3859 C C . GLU B 1 14 ? -3.266 58.5 36.75 1 32.62 14 GLU B C 1
ATOM 3861 O O . GLU B 1 14 ? -3.322 57.406 36.125 1 32.62 14 GLU B O 1
ATOM 3866 N N . LYS B 1 15 ? -2.848 59.5 36.031 1 36.47 15 LYS B N 1
ATOM 3867 C CA . LYS B 1 15 ? -2.332 59.375 34.688 1 36.47 15 LYS B CA 1
ATOM 3868 C C . LYS B 1 15 ? -0.961 58.719 34.656 1 36.47 15 LYS B C 1
ATOM 3870 O O . LYS B 1 15 ? -0.423 58.406 33.594 1 36.47 15 LYS B O 1
ATOM 3875 N N . ARG B 1 16 ? -0.305 58.719 35.75 1 34.06 16 ARG B N 1
ATOM 3876 C CA . ARG B 1 16 ? 1.094 58.281 35.719 1 34.06 16 ARG B CA 1
ATOM 3877 C C . ARG B 1 16 ? 1.212 56.781 35.625 1 34.06 16 ARG B C 1
ATOM 3879 O O . ARG B 1 16 ? 2.25 56.25 35.219 1 34.06 16 ARG B O 1
ATOM 3886 N N . ALA B 1 17 ? 0.259 56.094 36.25 1 31.42 17 ALA B N 1
ATOM 3887 C CA . ALA B 1 17 ? 0.603 54.688 36.438 1 31.42 17 ALA B CA 1
ATOM 3888 C C . ALA B 1 17 ? 0.561 53.969 35.094 1 31.42 17 ALA B C 1
ATOM 3890 O O . ALA B 1 17 ? 1.259 52.969 34.906 1 31.42 17 ALA B O 1
ATOM 3891 N N . CYS B 1 18 ? -0.438 54.219 34.375 1 33.22 18 CYS B N 1
ATOM 3892 C CA . CYS B 1 18 ? -0.397 53.5 33.094 1 33.22 18 CYS B CA 1
ATOM 3893 C C . CYS B 1 18 ? 0.879 53.812 32.344 1 33.22 18 CYS B C 1
ATOM 3895 O O . CYS B 1 18 ? 1.223 53.125 31.375 1 33.22 18 CYS B O 1
ATOM 3897 N N . ALA B 1 19 ? 1.459 55.031 32.5 1 32.94 19 ALA B N 1
ATOM 3898 C CA . ALA B 1 19 ? 2.664 55.5 31.812 1 32.94 19 ALA B CA 1
ATOM 3899 C C . ALA B 1 19 ? 3.891 54.719 32.25 1 32.94 19 ALA B C 1
ATOM 3901 O O . ALA B 1 19 ? 4.926 54.75 31.578 1 32.94 19 ALA B O 1
ATOM 3902 N N . ARG B 1 20 ? 3.9 54.25 33.531 1 32.66 20 ARG B N 1
ATOM 3903 C CA . ARG B 1 20 ? 5.16 53.719 34.031 1 32.66 20 ARG B CA 1
ATOM 3904 C C . ARG B 1 20 ? 5.402 52.312 33.469 1 32.66 20 ARG B C 1
ATOM 3906 O O . ARG B 1 20 ? 6.395 51.656 33.812 1 32.66 20 ARG B O 1
ATOM 3913 N N . PHE B 1 21 ? 4.359 51.531 33.406 1 34.47 21 PHE B N 1
ATOM 3914 C CA . PHE B 1 21 ? 4.93 50.469 32.594 1 34.47 21 PHE B CA 1
ATOM 3915 C C . PHE B 1 21 ? 5.715 51.031 31.406 1 34.47 21 PHE B C 1
ATOM 3917 O O . PHE B 1 21 ? 5.176 51.156 30.312 1 34.47 21 PHE B O 1
ATOM 3924 N N . SER B 1 22 ? 6.098 52.312 31.516 1 35.09 22 SER B N 1
ATOM 3925 C CA . SER B 1 22 ? 7.039 53.094 30.75 1 35.09 22 SER B CA 1
ATOM 3926 C C . SER B 1 22 ? 8.094 52.219 30.078 1 35.09 22 SER B C 1
ATOM 3928 O O . SER B 1 22 ? 8.539 51.25 30.641 1 35.09 22 SER B O 1
ATOM 3930 N N . ALA B 1 23 ? 8.195 52.25 28.781 1 40.84 23 ALA B N 1
ATOM 3931 C CA . ALA B 1 23 ? 9.211 51.844 27.828 1 40.84 23 ALA B CA 1
ATOM 3932 C C . ALA B 1 23 ? 10.609 51.875 28.438 1 40.84 23 ALA B C 1
ATOM 3934 O O . ALA B 1 23 ? 11.047 52.938 28.922 1 40.84 23 ALA B O 1
ATOM 3935 N N . LEU B 1 24 ? 10.961 51.094 29.375 1 41.34 24 LEU B N 1
ATOM 3936 C CA . LEU B 1 24 ? 12.422 51.094 29.438 1 41.34 24 LEU B CA 1
ATOM 3937 C C . LEU B 1 24 ? 13.016 51.75 28.188 1 41.34 24 LEU B C 1
ATOM 3939 O O . LEU B 1 24 ? 12.664 51.375 27.062 1 41.34 24 LEU B O 1
ATOM 3943 N N . PRO B 1 25 ? 13.266 53 28.172 1 50.28 25 PRO B N 1
ATOM 3944 C CA . PRO B 1 25 ? 13.945 53.594 27.031 1 50.28 25 PRO B CA 1
ATOM 3945 C C . PRO B 1 25 ? 14.859 52.625 26.297 1 50.28 25 PRO B C 1
ATOM 3947 O O . PRO B 1 25 ? 15.992 52.375 26.734 1 50.28 25 PRO B O 1
ATOM 3950 N N . MET B 1 26 ? 14.359 51.531 25.969 1 59.09 26 MET B N 1
ATOM 3951 C CA . MET B 1 26 ? 15.266 50.625 25.25 1 59.09 26 MET B CA 1
ATOM 3952 C C . MET B 1 26 ? 15.836 51.344 24.016 1 59.09 26 MET B C 1
ATOM 3954 O O . MET B 1 26 ? 15.133 52.094 23.344 1 59.09 26 MET B O 1
ATOM 3958 N N . SER B 1 27 ? 17.141 51.469 23.969 1 70.44 27 SER B N 1
ATOM 3959 C CA . SER B 1 27 ? 17.812 51.906 22.75 1 70.44 27 SER B CA 1
ATOM 3960 C C . SER B 1 27 ? 17.281 51.188 21.516 1 70.44 27 SER B C 1
ATOM 3962 O O . SER B 1 27 ? 16.625 50.156 21.641 1 70.44 27 SER B O 1
ATOM 3964 N N . LEU B 1 28 ? 17.141 51.844 20.531 1 76.56 28 LEU B N 1
ATOM 3965 C CA . LEU B 1 28 ? 16.719 51.281 19.25 1 76.56 28 LEU B CA 1
ATOM 3966 C C . LEU B 1 28 ? 17.328 49.906 19.031 1 76.56 28 LEU B C 1
ATOM 3968 O O . LEU B 1 28 ? 16.656 49 18.547 1 76.56 28 LEU B O 1
ATOM 3972 N N . SER B 1 29 ? 18.484 49.812 19.547 1 81.31 29 SER B N 1
ATOM 3973 C CA . SER B 1 29 ? 19.172 48.531 19.359 1 81.31 29 SER B CA 1
ATOM 3974 C C . SER B 1 29 ? 18.578 47.438 20.25 1 81.31 29 SER B C 1
ATOM 3976 O O . SER B 1 29 ? 18.438 46.312 19.812 1 81.31 29 SER B O 1
ATOM 3978 N N . GLN B 1 30 ? 18.125 47.812 21.406 1 81.31 30 GLN B N 1
ATOM 3979 C CA . GLN B 1 30 ? 17.531 46.844 22.312 1 81.31 30 GLN B CA 1
ATOM 3980 C C . GLN B 1 30 ? 16.141 46.406 21.844 1 81.31 30 GLN B C 1
ATOM 3982 O O . GLN B 1 30 ? 15.781 45.25 21.938 1 81.31 30 GLN B O 1
ATOM 3987 N N . SER B 1 31 ? 15.523 47.375 21.25 1 81.69 31 SER B N 1
ATOM 3988 C CA . SER B 1 31 ? 14.188 47.062 20.75 1 81.69 31 SER B CA 1
ATOM 3989 C C . SER B 1 31 ? 14.266 46.156 19.516 1 81.69 31 SER B C 1
ATOM 3991 O O . SER B 1 31 ? 13.445 45.25 19.375 1 81.69 31 SER B O 1
ATOM 3993 N N . LEU B 1 32 ? 15.258 46.375 18.75 1 83.25 32 LEU B N 1
ATOM 3994 C CA . LEU B 1 32 ? 15.422 45.562 17.562 1 83.25 32 LEU B CA 1
ATOM 3995 C C . LEU B 1 32 ? 15.836 44.125 17.922 1 83.25 32 LEU B C 1
ATOM 3997 O O . LEU B 1 32 ? 15.383 43.156 17.297 1 83.25 32 LEU B O 1
ATOM 4001 N N . LEU B 1 33 ? 16.641 44.031 18.891 1 87.94 33 LEU B N 1
ATOM 4002 C CA . LEU B 1 33 ? 17.078 42.719 19.328 1 87.94 33 LEU B CA 1
ATOM 4003 C C . LEU B 1 33 ? 15.922 41.938 19.953 1 87.94 33 LEU B C 1
ATOM 4005 O O . LEU B 1 33 ? 15.82 40.719 19.766 1 87.94 33 LEU B O 1
ATOM 4009 N N . LEU B 1 34 ? 15.078 42.625 20.625 1 86.19 34 LEU B N 1
ATOM 4010 C CA . LEU B 1 34 ? 13.914 42 21.234 1 86.19 34 LEU B CA 1
ATOM 4011 C C . LEU B 1 34 ? 12.938 41.531 20.156 1 86.19 34 LEU B C 1
ATOM 4013 O O . LEU B 1 34 ? 12.359 40.438 20.281 1 86.19 34 LEU B O 1
ATOM 4017 N N . ILE B 1 35 ? 12.836 42.375 19.172 1 85.31 35 ILE B N 1
ATOM 4018 C CA . ILE B 1 35 ? 11.93 42 18.094 1 85.31 35 ILE B CA 1
ATOM 4019 C C . ILE B 1 35 ? 12.453 40.781 17.375 1 85.31 35 ILE B C 1
ATOM 4021 O O . ILE B 1 35 ? 11.688 39.844 17.078 1 85.31 35 ILE B O 1
ATOM 4025 N N . VAL B 1 36 ? 13.734 40.688 17.156 1 90.56 36 VAL B N 1
ATOM 4026 C CA . VAL B 1 36 ? 14.344 39.562 16.484 1 90.56 36 VAL B CA 1
ATOM 4027 C C . VAL B 1 36 ? 14.188 38.312 17.344 1 90.56 36 VAL B C 1
ATOM 4029 O O . VAL B 1 36 ? 13.898 37.219 16.828 1 90.56 36 VAL B O 1
ATOM 4032 N N . ALA B 1 37 ? 14.375 38.5 18.625 1 92.44 37 ALA B N 1
ATOM 4033 C CA . ALA B 1 37 ? 14.234 37.344 19.531 1 92.44 37 ALA B CA 1
ATOM 4034 C C . ALA B 1 37 ? 12.797 36.844 19.547 1 92.44 37 ALA B C 1
ATOM 4036 O O . ALA B 1 37 ? 12.562 35.625 19.578 1 92.44 37 ALA B O 1
ATOM 4037 N N . LEU B 1 38 ? 11.859 37.75 19.5 1 89.88 38 LEU B N 1
ATOM 4038 C CA . LEU B 1 38 ? 10.453 37.375 19.484 1 89.88 38 LEU B CA 1
ATOM 4039 C C . LEU B 1 38 ? 10.102 36.656 18.172 1 89.88 38 LEU B C 1
ATOM 4041 O O . LEU B 1 38 ? 9.359 35.688 18.188 1 89.88 38 LEU B O 1
ATOM 4045 N N . ILE B 1 39 ? 10.672 37.125 17.141 1 91.31 39 ILE B N 1
ATOM 4046 C CA . ILE B 1 39 ? 10.414 36.531 15.828 1 91.31 39 ILE B CA 1
ATOM 4047 C C . ILE B 1 39 ? 10.977 35.125 15.797 1 91.31 39 ILE B C 1
ATOM 4049 O O . ILE B 1 39 ? 10.305 34.188 15.328 1 91.31 39 ILE B O 1
ATOM 4053 N N . LEU B 1 40 ? 12.133 34.938 16.359 1 94.56 40 LEU B N 1
ATOM 4054 C CA . LEU B 1 40 ? 12.766 33.625 16.359 1 94.56 40 LEU B CA 1
ATOM 4055 C C . LEU B 1 40 ? 11.984 32.656 17.25 1 94.56 40 LEU B C 1
ATOM 4057 O O . LEU B 1 40 ? 11.82 31.469 16.891 1 94.56 40 LEU B O 1
ATOM 4061 N N . THR B 1 41 ? 11.531 33.156 18.359 1 93.88 41 THR B N 1
ATOM 4062 C CA . THR B 1 41 ? 10.734 32.344 19.25 1 93.88 41 THR B CA 1
ATOM 4063 C C . THR B 1 41 ? 9.414 31.953 18.578 1 93.88 41 THR B C 1
ATOM 4065 O O . THR B 1 41 ? 8.984 30.797 18.672 1 93.88 41 THR B O 1
ATOM 4068 N N . SER B 1 42 ? 8.805 32.875 17.953 1 92.62 42 SER B N 1
ATOM 4069 C CA . SER B 1 42 ? 7.551 32.594 17.266 1 92.62 42 SER B CA 1
ATOM 4070 C C . SER B 1 42 ? 7.754 31.641 16.109 1 92.62 42 SER B C 1
ATOM 4072 O O . SER B 1 42 ? 6.914 30.766 15.859 1 92.62 42 SER B O 1
ATOM 4074 N N . ALA B 1 43 ? 8.852 31.828 15.422 1 94.69 43 ALA B N 1
ATOM 4075 C CA . ALA B 1 43 ? 9.18 30.922 14.32 1 94.69 43 ALA B CA 1
ATOM 4076 C C . ALA B 1 43 ? 9.352 29.484 14.82 1 94.69 43 ALA B C 1
ATOM 4078 O O . ALA B 1 43 ? 8.945 28.531 14.156 1 94.69 43 ALA B O 1
ATOM 4079 N N . PHE B 1 44 ? 9.938 29.391 15.977 1 95.75 44 PHE B N 1
ATOM 4080 C CA . PHE B 1 44 ? 10.133 28.078 16.594 1 95.75 44 PHE B CA 1
ATOM 4081 C C . PHE B 1 44 ? 8.789 27.406 16.875 1 95.75 44 PHE B C 1
ATOM 4083 O O . PHE B 1 44 ? 8.586 26.25 16.531 1 95.75 44 PHE B O 1
ATOM 4090 N N . PHE B 1 45 ? 7.84 28.094 17.406 1 94.94 45 PHE B N 1
ATOM 4091 C CA . PHE B 1 45 ? 6.539 27.531 17.734 1 94.94 45 PHE B CA 1
ATOM 4092 C C . PHE B 1 45 ? 5.719 27.281 16.484 1 94.94 45 PHE B C 1
ATOM 4094 O O . PHE B 1 45 ? 4.938 26.328 16.406 1 94.94 45 PHE B O 1
ATOM 4101 N N . SER B 1 46 ? 5.875 28.094 15.523 1 93.88 46 SER B N 1
ATOM 4102 C CA . SER B 1 46 ? 5.172 27.922 14.258 1 93.88 46 SER B CA 1
ATOM 4103 C C . SER B 1 46 ? 5.629 26.656 13.547 1 93.88 46 SER B C 1
ATOM 4105 O O . SER B 1 46 ? 4.805 25.891 13.039 1 93.88 46 SER B O 1
ATOM 4107 N N . VAL B 1 47 ? 6.957 26.484 13.547 1 95 47 VAL B N 1
ATOM 4108 C CA . VAL B 1 47 ? 7.52 25.281 12.945 1 95 47 VAL B CA 1
ATOM 4109 C C . VAL B 1 47 ? 7.031 24.047 13.703 1 95 47 VAL B C 1
ATOM 4111 O O . VAL B 1 47 ? 6.641 23.047 13.094 1 95 47 VAL B O 1
ATOM 4114 N N . ALA B 1 48 ? 7.059 24.156 14.969 1 95.81 48 ALA B N 1
ATOM 4115 C CA . ALA B 1 48 ? 6.633 23.031 15.797 1 95.81 48 ALA B CA 1
ATOM 4116 C C . ALA B 1 48 ? 5.176 22.672 15.523 1 95.81 48 ALA B C 1
ATOM 4118 O O . ALA B 1 48 ? 4.832 21.484 15.438 1 95.81 48 ALA B O 1
ATOM 4119 N N . GLU B 1 49 ? 4.395 23.594 15.297 1 94.31 49 GLU B N 1
ATOM 4120 C CA . GLU B 1 49 ? 2.959 23.391 15.117 1 94.31 49 GLU B CA 1
ATOM 4121 C C . GLU B 1 49 ? 2.658 22.719 13.781 1 94.31 49 GLU B C 1
ATOM 4123 O O . GLU B 1 49 ? 2.023 21.672 13.734 1 94.31 49 GLU B O 1
ATOM 4128 N N . ILE B 1 50 ? 3.141 23.297 12.711 1 93.44 50 ILE B N 1
ATOM 4129 C CA . ILE B 1 50 ? 2.773 22.828 11.375 1 93.44 50 ILE B CA 1
ATOM 4130 C C . ILE B 1 50 ? 3.52 21.547 11.047 1 93.44 50 ILE B C 1
ATOM 4132 O O . ILE B 1 50 ? 2.98 20.656 10.375 1 93.44 50 ILE B O 1
ATOM 4136 N N . SER B 1 51 ? 4.746 21.422 11.562 1 94.44 51 SER B N 1
ATOM 4137 C CA . SER B 1 51 ? 5.488 20.203 11.305 1 94.44 51 SER B CA 1
ATOM 4138 C C . SER B 1 51 ? 4.789 18.984 11.906 1 94.44 51 SER B C 1
ATOM 4140 O O . SER B 1 51 ? 4.711 17.922 11.281 1 94.44 51 SER B O 1
ATOM 4142 N N . LEU B 1 52 ? 4.254 19.172 13.086 1 93.62 52 LEU B N 1
ATOM 4143 C CA . LEU B 1 52 ? 3.525 18.078 13.719 1 93.62 52 LEU B CA 1
ATOM 4144 C C . LEU B 1 52 ? 2.252 17.75 12.945 1 93.62 52 LEU B C 1
ATOM 4146 O O . LEU B 1 52 ? 1.925 16.578 12.75 1 93.62 52 LEU B O 1
ATOM 4150 N N . ALA B 1 53 ? 1.588 18.734 12.523 1 91.62 53 ALA B N 1
ATOM 4151 C CA . ALA B 1 53 ? 0.311 18.547 11.836 1 91.62 53 ALA B CA 1
ATOM 4152 C C . ALA B 1 53 ? 0.515 17.953 10.445 1 91.62 53 ALA B C 1
ATOM 4154 O O . ALA B 1 53 ? -0.266 17.109 10 1 91.62 53 ALA B O 1
ATOM 4155 N N . ALA B 1 54 ? 1.542 18.328 9.789 1 91 54 ALA B N 1
ATOM 4156 C CA . ALA B 1 54 ? 1.753 17.969 8.391 1 91 54 ALA B CA 1
ATOM 4157 C C . ALA B 1 54 ? 2.488 16.641 8.281 1 91 54 ALA B C 1
ATOM 4159 O O . ALA B 1 54 ? 2.506 16.016 7.211 1 91 54 ALA B O 1
ATOM 4160 N N . SER B 1 55 ? 3.082 16.156 9.352 1 91 55 SER B N 1
ATOM 4161 C CA . SER B 1 55 ? 3.877 14.938 9.305 1 91 55 SER B CA 1
ATOM 4162 C C . SER B 1 55 ? 3.002 13.719 9.023 1 91 55 SER B C 1
ATOM 4164 O O . SER B 1 55 ? 1.893 13.609 9.547 1 91 55 SER B O 1
ATOM 4166 N N . ARG B 1 56 ? 3.537 12.922 8.219 1 86.06 56 ARG B N 1
ATOM 4167 C CA . ARG B 1 56 ? 2.846 11.68 7.883 1 86.06 56 ARG B CA 1
ATOM 4168 C C . ARG B 1 56 ? 3.232 10.562 8.844 1 86.06 56 ARG B C 1
ATOM 4170 O O . ARG B 1 56 ? 4.418 10.352 9.117 1 86.06 56 ARG B O 1
ATOM 4177 N N . ARG B 1 57 ? 2.246 9.875 9.211 1 84.5 57 ARG B N 1
ATOM 4178 C CA . ARG B 1 57 ? 2.479 8.797 10.164 1 84.5 57 ARG B CA 1
ATOM 4179 C C . ARG B 1 57 ? 3.324 7.691 9.539 1 84.5 57 ARG B C 1
ATOM 4181 O O . ARG B 1 57 ? 4.195 7.121 10.195 1 84.5 57 ARG B O 1
ATOM 4188 N N . LEU B 1 58 ? 3.059 7.41 8.32 1 79.38 58 LEU B N 1
ATOM 4189 C CA . LEU B 1 58 ? 3.756 6.332 7.625 1 79.38 58 LEU B CA 1
ATOM 4190 C C . LEU B 1 58 ? 5.246 6.629 7.523 1 79.38 58 LEU B C 1
ATOM 4192 O O . LEU B 1 58 ? 6.078 5.738 7.719 1 79.38 58 LEU B O 1
ATOM 4196 N N . ARG B 1 59 ? 5.586 7.766 7.188 1 84.62 59 ARG B N 1
ATOM 4197 C CA . ARG B 1 59 ? 6.988 8.156 7.062 1 84.62 59 ARG B CA 1
ATOM 4198 C C . ARG B 1 59 ? 7.676 8.156 8.422 1 84.62 59 ARG B C 1
ATOM 4200 O O . ARG B 1 59 ? 8.844 7.777 8.531 1 84.62 59 ARG B O 1
ATOM 4207 N N . LEU B 1 60 ? 7.02 8.562 9.414 1 89.12 60 LEU B N 1
ATOM 4208 C CA . LEU B 1 60 ? 7.562 8.555 10.766 1 89.12 60 LEU B CA 1
ATOM 4209 C C . LEU B 1 60 ? 7.848 7.133 11.234 1 89.12 60 LEU B C 1
ATOM 4211 O O . LEU B 1 60 ? 8.867 6.879 11.875 1 89.12 60 LEU B O 1
ATOM 4215 N N . ARG B 1 61 ? 6.957 6.305 10.867 1 83.88 61 ARG B N 1
ATOM 4216 C CA . ARG B 1 61 ? 7.164 4.902 11.219 1 83.88 61 ARG B CA 1
ATOM 4217 C C . ARG B 1 61 ? 8.398 4.34 10.516 1 83.88 61 ARG B C 1
ATOM 4219 O O . ARG B 1 61 ? 9.148 3.561 11.102 1 83.88 61 ARG B O 1
ATOM 4226 N N . GLN B 1 62 ? 8.523 4.656 9.297 1 82.69 62 GLN B N 1
ATOM 4227 C CA . GLN B 1 62 ? 9.695 4.23 8.547 1 82.69 62 GLN B CA 1
ATOM 4228 C C . GLN B 1 62 ? 10.977 4.77 9.18 1 82.69 62 GLN B C 1
ATOM 4230 O O . GLN B 1 62 ? 11.984 4.059 9.25 1 82.69 62 GLN B O 1
ATOM 4235 N N . MET B 1 63 ? 10.914 5.973 9.617 1 86.94 63 MET B N 1
ATOM 4236 C CA . MET B 1 63 ? 12.07 6.586 10.258 1 86.94 63 MET B CA 1
ATOM 4237 C C . MET B 1 63 ? 12.398 5.887 11.57 1 86.94 63 MET B C 1
ATOM 4239 O O . MET B 1 63 ? 13.57 5.723 11.914 1 86.94 63 MET B O 1
ATOM 4243 N N . MET B 1 64 ? 11.375 5.496 12.227 1 86.19 64 MET B N 1
ATOM 4244 C CA . MET B 1 64 ? 11.555 4.746 13.469 1 86.19 64 MET B CA 1
ATOM 4245 C C . MET B 1 64 ? 12.242 3.414 13.203 1 86.19 64 MET B C 1
ATOM 4247 O O . MET B 1 64 ? 13.148 3.02 13.945 1 86.19 64 MET B O 1
ATOM 4251 N N . GLU B 1 65 ? 11.805 2.83 12.141 1 78.56 65 GLU B N 1
ATOM 4252 C CA . GLU B 1 65 ? 12.398 1.547 11.773 1 78.56 65 GLU B CA 1
ATOM 4253 C C . GLU B 1 65 ? 13.836 1.718 11.289 1 78.56 65 GLU B C 1
ATOM 4255 O O . GLU B 1 65 ? 14.664 0.824 11.469 1 78.56 65 GLU B O 1
ATOM 4260 N N . ASP B 1 66 ? 14.117 2.885 10.75 1 83.12 66 ASP B N 1
ATOM 4261 C CA . ASP B 1 66 ? 15.461 3.199 10.273 1 83.12 66 ASP B CA 1
ATOM 4262 C C . ASP B 1 66 ? 16.375 3.586 11.438 1 83.12 66 ASP B C 1
ATOM 4264 O O . ASP B 1 66 ? 17.578 3.82 11.242 1 83.12 66 ASP B O 1
ATOM 4268 N N . GLY B 1 67 ? 15.789 3.678 12.594 1 86.44 67 GLY B N 1
ATOM 4269 C CA . GLY B 1 67 ? 16.641 3.85 13.766 1 86.44 67 GLY B CA 1
ATOM 4270 C C . GLY B 1 67 ? 16.453 5.191 14.445 1 86.44 67 GLY B C 1
ATOM 4271 O O . GLY B 1 67 ? 17.266 5.586 15.289 1 86.44 67 GLY B O 1
ATOM 4272 N N . GLU B 1 68 ? 15.578 5.996 14.094 1 90.75 68 GLU B N 1
ATOM 4273 C CA . GLU B 1 68 ? 15.312 7.277 14.742 1 90.75 68 GLU B CA 1
ATOM 4274 C C . GLU B 1 68 ? 14.234 7.137 15.812 1 90.75 68 GLU B C 1
ATOM 4276 O O . GLU B 1 68 ? 13.047 7.227 15.516 1 90.75 68 GLU B O 1
ATOM 4281 N N . PRO B 1 69 ? 14.648 7.004 17.031 1 90.19 69 PRO B N 1
ATOM 4282 C CA . PRO B 1 69 ? 13.664 6.758 18.078 1 90.19 69 PRO B CA 1
ATOM 4283 C C . PRO B 1 69 ? 12.766 7.965 18.344 1 90.19 69 PRO B C 1
ATOM 4285 O O . PRO B 1 69 ? 11.648 7.812 18.844 1 90.19 69 PRO B O 1
ATOM 4288 N N . ARG B 1 70 ? 13.234 9.188 18.109 1 93.06 70 ARG B N 1
ATOM 4289 C CA . ARG B 1 70 ? 12.445 10.398 18.312 1 93.06 70 ARG B CA 1
ATOM 4290 C C . ARG B 1 70 ? 11.172 10.375 17.484 1 93.06 70 ARG B C 1
ATOM 4292 O O . ARG B 1 70 ? 10.203 11.07 17.797 1 93.06 70 ARG B O 1
ATOM 4299 N N . ALA B 1 71 ? 11.188 9.57 16.344 1 93.31 71 ALA B N 1
ATOM 4300 C CA . ALA B 1 71 ? 10.023 9.469 15.461 1 93.31 71 ALA B CA 1
ATOM 4301 C C . ALA B 1 71 ? 8.836 8.859 16.188 1 93.31 71 ALA B C 1
ATOM 4303 O O . ALA B 1 71 ? 7.688 9.234 15.945 1 93.31 71 ALA B O 1
ATOM 4304 N N . GLU B 1 72 ? 9.078 7.996 17.125 1 92 72 GLU B N 1
ATOM 4305 C CA . GLU B 1 72 ? 8.016 7.379 17.906 1 92 72 GLU B CA 1
ATOM 4306 C C . GLU B 1 72 ? 7.34 8.398 18.812 1 92 72 GLU B C 1
ATOM 4308 O O . GLU B 1 72 ? 6.117 8.375 18.969 1 92 72 GLU B O 1
ATOM 4313 N N . LEU B 1 73 ? 8.148 9.25 19.359 1 92.94 73 LEU B N 1
ATOM 4314 C CA . LEU B 1 73 ? 7.609 10.266 20.266 1 92.94 73 LEU B CA 1
ATOM 4315 C C . LEU B 1 73 ? 6.758 11.266 19.484 1 92.94 73 LEU B C 1
ATOM 4317 O O . LEU B 1 73 ? 5.738 11.742 20 1 92.94 73 LEU B O 1
ATOM 4321 N N . VAL B 1 74 ? 7.199 11.586 18.25 1 93.81 74 VAL B N 1
ATOM 4322 C CA . VAL B 1 74 ? 6.422 12.484 17.406 1 93.81 74 VAL B CA 1
ATOM 4323 C C . VAL B 1 74 ? 5.07 11.852 17.078 1 93.81 74 VAL B C 1
ATOM 4325 O O . VAL B 1 74 ? 4.039 12.523 17.109 1 93.81 74 VAL B O 1
ATOM 4328 N N . MET B 1 75 ? 5.055 10.562 16.812 1 90.12 75 MET B N 1
ATOM 4329 C CA . MET B 1 75 ? 3.824 9.844 16.5 1 90.12 75 MET B CA 1
ATOM 4330 C C . MET B 1 75 ? 2.885 9.828 17.703 1 90.12 75 MET B C 1
ATOM 4332 O O . MET B 1 75 ? 1.669 9.938 17.547 1 90.12 75 MET B O 1
ATOM 4336 N N . LYS B 1 76 ? 3.434 9.711 18.859 1 89.38 76 LYS B N 1
ATOM 4337 C CA . LYS B 1 76 ? 2.631 9.727 20.078 1 89.38 76 LYS B CA 1
ATOM 4338 C C . LYS B 1 76 ? 1.982 11.086 20.297 1 89.38 76 LYS B C 1
ATOM 4340 O O . LYS B 1 76 ? 0.827 11.172 20.719 1 89.38 76 LYS B O 1
ATOM 4345 N N . MET B 1 77 ? 2.75 12.125 19.984 1 90 77 MET B N 1
ATOM 4346 C CA . MET B 1 77 ? 2.223 13.477 20.109 1 90 77 MET B CA 1
ATOM 4347 C C . MET B 1 77 ? 1.124 13.734 19.094 1 90 77 MET B C 1
ATOM 4349 O O . MET B 1 77 ? 0.185 14.492 19.359 1 90 77 MET B O 1
ATOM 4353 N N . GLN B 1 78 ? 1.241 13.125 17.922 1 88.06 78 GLN B N 1
ATOM 4354 C CA . GLN B 1 78 ? 0.228 13.266 16.891 1 88.06 78 GLN B CA 1
ATOM 4355 C C . GLN B 1 78 ? -1.074 12.578 17.297 1 88.06 78 GLN B C 1
ATOM 4357 O O . GLN B 1 78 ? -2.156 12.992 16.859 1 88.06 78 GLN B O 1
ATOM 4362 N N . ALA B 1 79 ? -0.951 11.523 18.062 1 83.81 79 ALA B N 1
ATOM 4363 C CA . ALA B 1 79 ? -2.125 10.766 18.484 1 83.81 79 ALA B CA 1
ATOM 4364 C C . ALA B 1 79 ? -2.896 11.516 19.578 1 83.81 79 ALA B C 1
ATOM 4366 O O . ALA B 1 79 ? -4.121 11.398 19.656 1 83.81 79 ALA B O 1
ATOM 4367 N N . GLN B 1 80 ? -2.137 12.266 20.359 1 83.12 80 GLN B N 1
ATOM 4368 C CA . GLN B 1 80 ? -2.74 13.109 21.391 1 83.12 80 GLN B CA 1
ATOM 4369 C C . GLN B 1 80 ? -2.229 14.539 21.297 1 83.12 80 GLN B C 1
ATOM 4371 O O . GLN B 1 80 ? -1.48 15 22.156 1 83.12 80 GLN B O 1
ATOM 4376 N N . PRO B 1 81 ? -2.777 15.203 20.328 1 85.62 81 PRO B N 1
ATOM 4377 C CA . PRO B 1 81 ? -2.184 16.5 20.016 1 85.62 81 PRO B CA 1
ATOM 4378 C C . PRO B 1 81 ? -2.633 17.594 20.984 1 85.62 81 PRO B C 1
ATOM 4380 O O . PRO B 1 81 ? -2.109 18.719 20.953 1 85.62 81 PRO B O 1
ATOM 4383 N N . GLY B 1 82 ? -3.457 17.344 21.969 1 85.19 82 GLY B N 1
ATOM 4384 C CA . GLY B 1 82 ? -4.02 18.375 22.828 1 85.19 82 GLY B CA 1
ATOM 4385 C C . GLY B 1 82 ? -2.971 19.141 23.609 1 85.19 82 GLY B C 1
ATOM 4386 O O . GLY B 1 82 ? -2.914 20.359 23.562 1 85.19 82 GLY B O 1
ATOM 4387 N N . GLU B 1 83 ? -2.133 18.5 24.266 1 88.06 83 GLU B N 1
ATOM 4388 C CA . GLU B 1 83 ? -1.123 19.125 25.109 1 88.06 83 GLU B CA 1
ATOM 4389 C C . GLU B 1 83 ? -0.079 19.859 24.266 1 88.06 83 GLU B C 1
ATOM 4391 O O . GLU B 1 83 ? 0.36 20.953 24.625 1 88.06 83 GLU B O 1
ATOM 4396 N N . TYR B 1 84 ? 0.284 19.219 23.219 1 91.06 84 TYR B N 1
ATOM 4397 C CA . TYR B 1 84 ? 1.288 19.797 22.328 1 91.06 84 TYR B CA 1
ATOM 4398 C C . TYR B 1 84 ? 0.797 21.109 21.734 1 91.06 84 TYR B C 1
ATOM 4400 O O . TYR B 1 84 ? 1.519 22.109 21.734 1 91.06 84 TYR B O 1
ATOM 4408 N N . PHE B 1 85 ? -0.44 21.188 21.281 1 89.69 85 PHE B N 1
ATOM 4409 C CA . PHE B 1 85 ? -0.998 22.375 20.656 1 89.69 85 PHE B CA 1
ATOM 4410 C C . PHE B 1 85 ? -1.22 23.484 21.688 1 89.69 85 PHE B C 1
ATOM 4412 O O . PHE B 1 85 ? -1.077 24.672 21.375 1 89.69 85 PHE B O 1
ATOM 4419 N N . THR B 1 86 ? -1.521 23.031 22.906 1 90.44 86 THR B N 1
ATOM 4420 C CA . THR B 1 86 ? -1.698 24.016 23.969 1 90.44 86 THR B CA 1
ATOM 4421 C C . THR B 1 86 ? -0.398 24.781 24.219 1 90.44 86 THR B C 1
ATOM 4423 O O . THR B 1 86 ? -0.404 26 24.344 1 90.44 86 THR B O 1
ATOM 4426 N N . VAL B 1 87 ? 0.669 24.078 24.266 1 92.06 87 VAL B N 1
ATOM 4427 C CA . VAL B 1 87 ? 1.97 24.688 24.5 1 92.06 87 VAL B CA 1
ATOM 4428 C C . VAL B 1 87 ? 2.303 25.641 23.344 1 92.06 87 VAL B C 1
ATOM 4430 O O . VAL B 1 87 ? 2.744 26.766 23.578 1 92.06 87 VAL B O 1
ATOM 4433 N N . THR B 1 88 ? 2.098 25.203 22.109 1 92.25 88 THR B N 1
ATOM 4434 C CA . THR B 1 88 ? 2.408 26.031 20.953 1 92.25 88 THR B CA 1
ATOM 4435 C C . THR B 1 88 ? 1.515 27.266 20.922 1 92.25 88 THR B C 1
ATOM 4437 O O . THR B 1 88 ? 1.968 28.359 20.578 1 92.25 88 THR B O 1
ATOM 4440 N N . GLN B 1 89 ? 0.338 27.156 21.328 1 88.94 89 GLN B N 1
ATOM 4441 C CA . GLN B 1 89 ? -0.598 28.266 21.281 1 88.94 89 GLN B CA 1
ATOM 4442 C C . GLN B 1 89 ? -0.28 29.297 22.375 1 88.94 89 GLN B C 1
ATOM 4444 O O . GLN B 1 89 ? -0.367 30.5 22.141 1 88.94 89 GLN B O 1
ATOM 4449 N N . ILE B 1 90 ? -0.002 28.75 23.531 1 87.12 90 ILE B N 1
ATOM 4450 C CA . ILE B 1 90 ? 0.397 29.656 24.594 1 87.12 90 ILE B CA 1
ATOM 4451 C C . ILE B 1 90 ? 1.641 30.438 24.188 1 87.12 90 ILE B C 1
ATOM 4453 O O . ILE B 1 90 ? 1.697 31.672 24.344 1 87.12 90 ILE B O 1
ATOM 4457 N N . GLY B 1 91 ? 2.604 29.734 23.641 1 87.25 91 GLY B N 1
ATOM 4458 C CA . GLY B 1 91 ? 3.824 30.375 23.188 1 87.25 91 GLY B CA 1
ATOM 4459 C C . GLY B 1 91 ? 3.586 31.391 22.078 1 87.25 91 GLY B C 1
ATOM 4460 O O . GLY B 1 91 ? 4.062 32.531 22.156 1 87.25 91 GLY B O 1
ATOM 4461 N N . LEU B 1 92 ? 2.797 31.062 21.062 1 88.12 92 LEU B N 1
ATOM 4462 C CA . LEU B 1 92 ? 2.523 31.938 19.922 1 88.12 92 LEU B CA 1
ATOM 4463 C C . LEU B 1 92 ? 1.741 33.188 20.359 1 88.12 92 LEU B C 1
ATOM 4465 O O . LEU B 1 92 ? 2.018 34.281 19.906 1 88.12 92 LEU B O 1
ATOM 4469 N N . ASN B 1 93 ? 0.808 33 21.234 1 80.81 93 ASN B N 1
ATOM 4470 C CA . ASN B 1 93 ? 0.02 34.125 21.734 1 80.81 93 ASN B CA 1
ATOM 4471 C C . ASN B 1 93 ? 0.856 35.031 22.609 1 80.81 93 ASN B C 1
ATOM 4473 O O . ASN B 1 93 ? 0.728 36.25 22.516 1 80.81 93 ASN B O 1
ATOM 4477 N N . ALA B 1 94 ? 1.654 34.406 23.422 1 80.94 94 ALA B N 1
ATOM 4478 C CA . ALA B 1 94 ? 2.529 35.219 24.266 1 80.94 94 ALA B CA 1
ATOM 4479 C C . ALA B 1 94 ? 3.453 36.094 23.438 1 80.94 94 ALA B C 1
ATOM 4481 O O . ALA B 1 94 ? 3.627 37.281 23.719 1 80.94 94 ALA B O 1
ATOM 4482 N N . VAL B 1 95 ? 3.977 35.562 22.422 1 83.38 95 VAL B N 1
ATOM 4483 C CA . VAL B 1 95 ? 4.895 36.281 21.547 1 83.38 95 VAL B CA 1
ATOM 4484 C C . VAL B 1 95 ? 4.129 37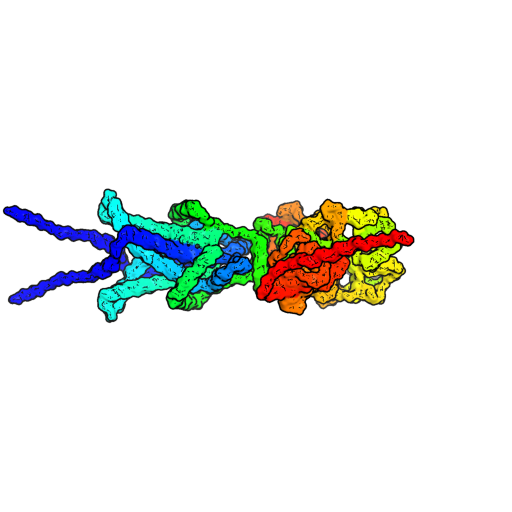.344 20.781 1 83.38 95 VAL B C 1
ATOM 4486 O O . VAL B 1 95 ? 4.641 38.469 20.578 1 83.38 95 VAL B O 1
ATOM 4489 N N . ALA B 1 96 ? 2.951 37.031 20.312 1 75.94 96 ALA B N 1
ATOM 4490 C CA . ALA B 1 96 ? 2.139 38 19.578 1 75.94 96 ALA B CA 1
ATOM 4491 C C . ALA B 1 96 ? 1.803 39.219 20.422 1 75.94 96 ALA B C 1
ATOM 4493 O O . ALA B 1 96 ? 1.888 40.344 19.953 1 75.94 96 ALA B O 1
ATOM 4494 N N . ILE B 1 97 ? 1.466 38.969 21.641 1 70.5 97 ILE B N 1
ATOM 4495 C CA . ILE B 1 97 ? 1.114 40.031 22.562 1 70.5 97 ILE B CA 1
ATOM 4496 C C . ILE B 1 97 ? 2.355 40.875 22.875 1 70.5 97 ILE B C 1
ATOM 4498 O O . ILE B 1 97 ? 2.316 42.094 22.844 1 70.5 97 ILE B O 1
ATOM 4502 N N . LEU B 1 98 ? 3.424 40.156 23.203 1 73.25 98 LEU B N 1
ATOM 4503 C CA . LEU B 1 98 ? 4.672 40.844 23.5 1 73.25 98 LEU B CA 1
ATOM 4504 C C . LEU B 1 98 ? 5.172 41.625 22.297 1 73.25 98 LEU B C 1
ATOM 4506 O O . LEU B 1 98 ? 5.711 42.719 22.438 1 73.25 98 LEU B O 1
ATOM 4510 N N . GLY B 1 99 ? 5.062 41.094 21.156 1 73.44 99 GLY B N 1
ATOM 4511 C CA . GLY B 1 99 ? 5.449 41.781 19.938 1 73.44 99 GLY B CA 1
ATOM 4512 C C . GLY B 1 99 ? 4.633 43.031 19.656 1 73.44 99 GLY B C 1
ATOM 4513 O O . GLY B 1 99 ? 5.16 44.031 19.172 1 73.44 99 GLY B O 1
ATOM 4514 N N . GLY B 1 100 ? 3.285 43 19.938 1 67.12 100 GLY B N 1
ATOM 4515 C CA . GLY B 1 100 ? 2.443 44.156 19.781 1 67.12 100 GLY B CA 1
ATOM 4516 C C . GLY B 1 100 ? 2.838 45.312 20.703 1 67.12 100 GLY B C 1
ATOM 4517 O O . GLY B 1 100 ? 2.887 46.469 20.281 1 67.12 100 GLY B O 1
ATOM 4518 N N . VAL B 1 101 ? 3.213 44.969 21.953 1 66.38 101 VAL B N 1
ATOM 4519 C CA . VAL B 1 101 ? 3.586 45.969 22.938 1 66.38 101 VAL B CA 1
ATOM 4520 C C . VAL B 1 101 ? 4.945 46.594 22.594 1 66.38 101 VAL B C 1
ATOM 4522 O O . VAL B 1 101 ? 5.121 47.812 22.625 1 66.38 101 VAL B O 1
ATOM 4525 N N . VAL B 1 102 ? 5.828 45.719 22.203 1 68.12 102 VAL B N 1
ATOM 4526 C CA . VAL B 1 102 ? 7.184 46.156 21.906 1 68.12 102 VAL B CA 1
ATOM 4527 C C . VAL B 1 102 ? 7.199 46.875 20.562 1 68.12 102 VAL B C 1
ATOM 4529 O O . VAL B 1 102 ? 7.891 47.906 20.406 1 68.12 102 VAL B O 1
ATOM 4532 N N . GLY B 1 103 ? 6.516 46.375 19.578 1 67.56 103 GLY B N 1
ATOM 4533 C CA . GLY B 1 103 ? 6.465 47 18.281 1 67.56 103 GLY B CA 1
ATOM 4534 C C . GLY B 1 103 ? 5.891 48.406 18.312 1 67.56 103 GLY B C 1
ATOM 4535 O O . GLY B 1 103 ? 6.406 49.312 17.641 1 67.56 103 GLY B O 1
ATOM 4536 N N . GLU B 1 104 ? 4.809 48.625 19.047 1 64.06 104 GLU B N 1
ATOM 4537 C CA . GLU B 1 104 ? 4.176 49.938 19.141 1 64.06 104 GLU B CA 1
ATOM 4538 C C . GLU B 1 104 ? 5.09 50.938 19.828 1 64.06 104 GLU B C 1
ATOM 4540 O O . GLU B 1 104 ? 5.203 52.062 19.391 1 64.06 104 GLU B O 1
ATOM 4545 N N . GLY B 1 105 ? 5.781 50.469 20.797 1 62.03 105 GLY B N 1
ATOM 4546 C CA . GLY B 1 105 ? 6.566 51.406 21.625 1 62.03 105 GLY B CA 1
ATOM 4547 C C . GLY B 1 105 ? 7.953 51.656 21.047 1 62.03 105 GLY B C 1
ATOM 4548 O O . GLY B 1 105 ? 8.508 52.75 21.234 1 62.03 105 GLY B O 1
ATOM 4549 N N . ALA B 1 106 ? 8.422 50.719 20.375 1 65.88 106 ALA B N 1
ATOM 4550 C CA . ALA B 1 106 ? 9.852 50.781 20.078 1 65.88 106 ALA B CA 1
ATOM 4551 C C . ALA B 1 106 ? 10.094 51.531 18.766 1 65.88 106 ALA B C 1
ATOM 4553 O O . ALA B 1 106 ? 11.016 52.344 18.672 1 65.88 106 ALA B O 1
ATOM 4554 N N . LEU B 1 107 ? 9.242 51.312 17.75 1 74.44 107 LEU B N 1
ATOM 4555 C CA . LEU B 1 107 ? 9.609 51.812 16.438 1 74.44 107 LEU B CA 1
ATOM 4556 C C . LEU B 1 107 ? 8.859 53.125 16.109 1 74.44 107 LEU B C 1
ATOM 4558 O O . LEU B 1 107 ? 9.289 53.906 15.258 1 74.44 107 LEU B O 1
ATOM 4562 N N . THR B 1 108 ? 7.809 53.344 16.781 1 73.5 108 THR B N 1
ATOM 4563 C CA . THR B 1 108 ? 6.938 54.469 16.438 1 73.5 108 THR B CA 1
ATOM 4564 C C . THR B 1 108 ? 7.672 55.781 16.625 1 73.5 108 THR B C 1
ATOM 4566 O O . THR B 1 108 ? 7.641 56.656 15.734 1 73.5 108 THR B O 1
ATOM 4569 N N . PRO B 1 109 ? 8.406 55.906 17.75 1 72.25 109 PRO B N 1
ATOM 4570 C CA . PRO B 1 109 ? 9.07 57.188 17.922 1 72.25 109 PRO B CA 1
ATOM 4571 C C . PRO B 1 109 ? 10.18 57.438 16.891 1 72.25 109 PRO B C 1
ATOM 4573 O O . PRO B 1 109 ? 10.352 58.562 16.438 1 72.25 109 PRO B O 1
ATOM 4576 N N . TYR B 1 110 ? 10.805 56.438 16.547 1 76.44 110 TYR B N 1
ATOM 4577 C CA . TYR B 1 110 ? 11.898 56.562 15.586 1 76.44 110 TYR B CA 1
ATOM 4578 C C . TYR B 1 110 ? 11.367 56.844 14.188 1 76.44 110 TYR B C 1
ATOM 4580 O O . TYR B 1 110 ? 11.922 57.688 13.461 1 76.44 110 TYR B O 1
ATOM 4588 N N . LEU B 1 111 ? 10.32 56.281 13.859 1 77.75 111 LEU B N 1
ATOM 4589 C CA . LEU B 1 111 ? 9.75 56.531 12.531 1 77.75 111 LEU B CA 1
ATOM 4590 C C . LEU B 1 111 ? 9.023 57.875 12.484 1 77.75 111 LEU B C 1
ATOM 4592 O O . LEU B 1 111 ? 9.031 58.531 11.453 1 77.75 111 LEU B O 1
ATOM 4596 N N . ALA B 1 112 ? 8.414 58.188 13.57 1 75.5 112 ALA B N 1
ATOM 4597 C CA . ALA B 1 112 ? 7.742 59.5 13.656 1 75.5 112 ALA B CA 1
ATOM 4598 C C . ALA B 1 112 ? 8.734 60.625 13.492 1 75.5 112 ALA B C 1
ATOM 4600 O O . ALA B 1 112 ? 8.453 61.625 12.812 1 75.5 112 ALA B O 1
ATOM 4601 N N . GLU B 1 113 ? 9.875 60.469 14.086 1 77.38 113 GLU B N 1
ATOM 4602 C CA . GLU B 1 113 ? 10.906 61.469 13.977 1 77.38 113 GLU B CA 1
ATOM 4603 C C . GLU B 1 113 ? 11.406 61.625 12.547 1 77.38 113 GLU B C 1
ATOM 4605 O O . GLU B 1 113 ? 11.688 62.719 12.078 1 77.38 113 GLU B O 1
ATOM 4610 N N . LEU B 1 114 ? 11.5 60.438 11.922 1 77.56 114 LEU B N 1
ATOM 4611 C CA . LEU B 1 114 ? 11.969 60.469 10.539 1 77.56 114 LEU B CA 1
ATOM 4612 C C . LEU B 1 114 ? 10.938 61.125 9.625 1 77.56 114 LEU B C 1
ATOM 4614 O O . LEU B 1 114 ? 11.289 61.844 8.695 1 77.56 114 LEU B O 1
ATOM 4618 N N . LEU B 1 115 ? 9.695 60.969 9.961 1 79.25 115 LEU B N 1
ATOM 4619 C CA . LEU B 1 115 ? 8.625 61.469 9.109 1 79.25 115 LEU B CA 1
ATOM 4620 C C . LEU B 1 115 ? 8.32 62.938 9.422 1 79.25 115 LEU B C 1
ATOM 4622 O O . LEU B 1 115 ? 7.691 63.625 8.617 1 79.25 115 LEU B O 1
ATOM 4626 N N . MET B 1 116 ? 8.75 63.406 10.578 1 75.5 116 MET B N 1
ATOM 4627 C CA . MET B 1 116 ? 8.547 64.812 10.953 1 75.5 116 MET B CA 1
ATOM 4628 C C . MET B 1 116 ? 9.297 65.75 10.008 1 75.5 116 MET B C 1
ATOM 4630 O O . MET B 1 116 ? 8.969 66.938 9.914 1 75.5 116 MET B O 1
ATOM 4634 N N . LEU B 1 117 ? 10.203 65.062 9.344 1 74.44 117 LEU B N 1
ATOM 4635 C CA . LEU B 1 117 ? 10.938 65.875 8.375 1 74.44 117 LEU B CA 1
ATOM 4636 C C . LEU B 1 117 ? 10.047 66.25 7.195 1 74.44 117 LEU B C 1
ATOM 4638 O O . LEU B 1 117 ? 10.266 67.312 6.551 1 74.44 117 LEU B O 1
ATOM 4642 N N . TRP B 1 118 ? 9.023 65.5 6.902 1 76.88 118 TRP B N 1
ATOM 4643 C CA . TRP B 1 118 ? 8.195 65.75 5.719 1 76.88 118 TRP B CA 1
ATOM 4644 C C . TRP B 1 118 ? 6.758 66.062 6.109 1 76.88 118 TRP B C 1
ATOM 4646 O O . TRP B 1 118 ? 5.977 66.562 5.293 1 76.88 118 TRP B O 1
ATOM 4656 N N . LEU B 1 119 ? 6.277 65.625 7.312 1 79.06 119 LEU B N 1
ATOM 4657 C CA . LEU B 1 119 ? 4.875 65.75 7.699 1 79.06 119 LEU B CA 1
ATOM 4658 C C . LEU B 1 119 ? 4.75 66.5 9.023 1 79.06 119 LEU B C 1
ATOM 4660 O O . LEU B 1 119 ? 5.688 66.5 9.828 1 79.06 119 LEU B O 1
ATOM 4664 N N . PRO B 1 120 ? 3.615 67.312 9.133 1 81.75 120 PRO B N 1
ATOM 4665 C CA . PRO B 1 120 ? 3.365 67.938 10.43 1 81.75 120 PRO B CA 1
ATOM 4666 C C . PRO B 1 120 ? 3.355 66.938 11.586 1 81.75 120 PRO B C 1
ATOM 4668 O O . PRO B 1 120 ? 3.182 65.75 11.367 1 81.75 120 PRO B O 1
ATOM 4671 N N . GLU B 1 121 ? 3.59 67.312 12.695 1 77 121 GLU B N 1
ATOM 4672 C CA . GLU B 1 121 ? 3.859 66.5 13.875 1 77 121 GLU B CA 1
ATOM 4673 C C . GLU B 1 121 ? 2.717 65.562 14.156 1 77 121 GLU B C 1
ATOM 4675 O O . GLU B 1 121 ? 2.951 64.375 14.453 1 77 121 GLU B O 1
ATOM 4680 N N . SER B 1 122 ? 1.504 66.062 14.031 1 77.62 122 SER B N 1
ATOM 4681 C CA . SER B 1 122 ? 0.364 65.188 14.352 1 77.62 122 SER B CA 1
ATOM 4682 C C . SER B 1 122 ? 0.212 64.062 13.344 1 77.62 122 SER B C 1
ATOM 4684 O O . SER B 1 122 ? -0.002 62.906 13.727 1 77.62 122 SER B O 1
ATOM 4686 N N . ARG B 1 123 ? 0.376 64.375 12.141 1 82.19 123 ARG B N 1
ATOM 4687 C CA . ARG B 1 123 ? 0.252 63.375 11.094 1 82.19 123 ARG B CA 1
ATOM 4688 C C . ARG B 1 123 ? 1.468 62.469 11.07 1 82.19 123 ARG B C 1
ATOM 4690 O O . ARG B 1 123 ? 1.349 61.281 10.75 1 82.19 123 ARG B O 1
ATOM 4697 N N . ALA B 1 124 ? 2.551 63.031 11.531 1 79.88 124 ALA B N 1
ATOM 4698 C CA . ALA B 1 124 ? 3.779 62.25 11.547 1 79.88 124 ALA B CA 1
ATOM 4699 C C . ALA B 1 124 ? 3.703 61.156 12.594 1 79.88 124 ALA B C 1
ATOM 4701 O O . ALA B 1 124 ? 4.18 60.031 12.367 1 79.88 124 ALA B O 1
ATOM 4702 N N . GLN B 1 125 ? 3.012 61.5 13.656 1 78.19 125 GLN B N 1
ATOM 4703 C CA . GLN B 1 125 ? 2.879 60.5 14.719 1 78.19 125 GLN B CA 1
ATOM 4704 C C . GLN B 1 125 ? 1.93 59.375 14.305 1 78.19 125 GLN B C 1
ATOM 4706 O O . GLN B 1 125 ? 2.199 58.219 14.562 1 78.19 125 GLN B O 1
ATOM 4711 N N . THR B 1 126 ? 0.923 59.812 13.641 1 79.75 126 THR B N 1
ATOM 4712 C CA . THR B 1 126 ? -0.057 58.844 13.219 1 79.75 126 THR B CA 1
ATOM 4713 C C . THR B 1 126 ? 0.499 57.969 12.078 1 79.75 126 THR B C 1
ATOM 4715 O O . THR B 1 126 ? 0.36 56.75 12.094 1 79.75 126 THR B O 1
ATOM 4718 N N . VAL B 1 127 ? 1.071 58.594 11.188 1 82 127 VAL B N 1
ATOM 4719 C CA . VAL B 1 127 ? 1.632 57.875 10.055 1 82 127 VAL B CA 1
ATOM 4720 C C . VAL B 1 127 ? 2.836 57.031 10.516 1 82 127 VAL B C 1
ATOM 4722 O O . VAL B 1 127 ? 3.062 55.938 10.023 1 82 127 VAL B O 1
ATOM 4725 N N . GLY B 1 128 ? 3.559 57.656 11.406 1 76.69 128 GLY B N 1
ATOM 4726 C CA . GLY B 1 128 ? 4.672 56.906 11.961 1 76.69 128 GLY B CA 1
ATOM 4727 C C . GLY B 1 128 ? 4.242 55.625 12.688 1 76.69 128 GLY B C 1
ATOM 4728 O O . GLY B 1 128 ? 4.867 54.594 12.539 1 76.69 128 GLY B O 1
ATOM 4729 N N . PHE B 1 129 ? 3.152 55.75 13.375 1 74.88 129 PHE B N 1
ATOM 4730 C CA . PHE B 1 129 ? 2.598 54.594 14.062 1 74.88 129 PHE B CA 1
ATOM 4731 C C . PHE B 1 129 ? 2.107 53.562 13.07 1 74.88 129 PHE B C 1
ATOM 4733 O O . PHE B 1 129 ? 2.379 52.375 13.227 1 74.88 129 PHE B O 1
ATOM 4740 N N . LEU B 1 130 ? 1.436 53.969 12.047 1 77.38 130 LEU B N 1
ATOM 4741 C CA . LEU B 1 130 ? 0.867 53.062 11.062 1 77.38 130 LEU B CA 1
ATOM 4742 C C . LEU B 1 130 ? 1.967 52.344 10.273 1 77.38 130 LEU B C 1
ATOM 4744 O O . LEU B 1 130 ? 1.866 51.156 10 1 77.38 130 LEU B O 1
ATOM 4748 N N . LEU B 1 131 ? 2.914 53.031 10.016 1 79.81 131 LEU B N 1
ATOM 4749 C CA . LEU B 1 131 ? 4.023 52.469 9.266 1 79.81 131 LEU B CA 1
ATOM 4750 C C . LEU B 1 131 ? 4.828 51.5 10.133 1 79.81 131 LEU B C 1
ATOM 4752 O O . LEU B 1 131 ? 5.301 50.469 9.656 1 79.81 131 LEU B O 1
ATOM 4756 N N . SER B 1 132 ? 5.039 52 11.367 1 78.06 132 SER B N 1
ATOM 4757 C CA . SER B 1 132 ? 5.734 51.094 12.289 1 78.06 132 SER B CA 1
ATOM 4758 C C . SER B 1 132 ? 4.949 49.812 12.516 1 78.06 132 SER B C 1
ATOM 4760 O O . SER B 1 132 ? 5.52 48.719 12.5 1 78.06 132 SER B O 1
ATOM 4762 N N . PHE B 1 133 ? 3.715 49.969 12.648 1 74.81 133 PHE B N 1
ATOM 4763 C CA . PHE B 1 133 ? 2.836 48.844 12.859 1 74.81 133 PHE B CA 1
ATOM 4764 C C . PHE B 1 133 ? 2.834 47.938 11.641 1 74.81 133 PHE B C 1
ATOM 4766 O O . PHE B 1 133 ? 2.939 46.719 11.773 1 74.81 133 PHE B O 1
ATOM 4773 N N . ALA B 1 134 ? 2.705 48.469 10.539 1 79.19 134 ALA B N 1
ATOM 4774 C CA . ALA B 1 134 ? 2.676 47.719 9.305 1 79.19 134 ALA B CA 1
ATOM 4775 C C . ALA B 1 134 ? 4.004 47 9.07 1 79.19 134 ALA B C 1
ATOM 4777 O O . ALA B 1 134 ? 4.027 45.844 8.609 1 79.19 134 ALA B O 1
ATOM 4778 N N . SER B 1 135 ? 5.012 47.656 9.398 1 82.62 135 SER B N 1
ATOM 4779 C CA . SER B 1 135 ? 6.332 47.094 9.172 1 82.62 135 SER B CA 1
ATOM 4780 C C . SER B 1 135 ? 6.594 45.906 10.117 1 82.62 135 SER B C 1
ATOM 4782 O O . SER B 1 135 ? 7.062 44.875 9.695 1 82.62 135 SER B O 1
ATOM 4784 N N . VAL B 1 136 ? 6.297 46.125 11.414 1 79.31 136 VAL B N 1
ATOM 4785 C CA . VAL B 1 136 ? 6.527 45.062 12.406 1 79.31 136 VAL B CA 1
ATOM 4786 C C . VAL B 1 136 ? 5.617 43.875 12.117 1 79.31 136 VAL B C 1
ATOM 4788 O O . VAL B 1 136 ? 6.055 42.719 12.156 1 79.31 136 VAL B O 1
ATOM 4791 N N . THR B 1 137 ? 4.383 44.156 11.812 1 79.31 137 THR B N 1
ATOM 4792 C CA . THR B 1 137 ? 3.432 43.094 11.5 1 79.31 137 THR B CA 1
ATOM 4793 C C . THR B 1 137 ? 3.865 42.344 10.258 1 79.31 137 THR B C 1
ATOM 4795 O O . THR B 1 137 ? 3.768 41.125 10.211 1 79.31 137 THR B O 1
ATOM 4798 N N . SER B 1 138 ? 4.32 43.062 9.297 1 86.69 138 SER B N 1
ATOM 4799 C CA . SER B 1 138 ? 4.777 42.406 8.07 1 86.69 138 SER B CA 1
ATOM 4800 C C . SER B 1 138 ? 5.984 41.531 8.328 1 86.69 138 SER B C 1
ATOM 4802 O O . SER B 1 138 ? 6.082 40.438 7.773 1 86.69 138 SER B O 1
ATOM 4804 N N . LEU B 1 139 ? 6.867 41.969 9.164 1 87.25 139 LEU B N 1
ATOM 4805 C CA . LEU B 1 139 ? 8.055 41.188 9.5 1 87.25 139 LEU B CA 1
ATOM 4806 C C . LEU B 1 139 ? 7.672 39.938 10.273 1 87.25 139 LEU B C 1
ATOM 4808 O O . LEU B 1 139 ? 8.234 38.875 10.039 1 87.25 139 LEU B O 1
ATOM 4812 N N . PHE B 1 140 ? 6.762 40.094 11.125 1 85.94 140 PHE B N 1
ATOM 4813 C CA . PHE B 1 140 ? 6.301 38.969 11.906 1 85.94 140 PHE B CA 1
ATOM 4814 C C . PHE B 1 140 ? 5.594 37.938 11.008 1 85.94 140 PHE B C 1
ATOM 4816 O O . PHE B 1 140 ? 5.84 36.75 11.117 1 85.94 140 PHE B O 1
ATOM 4823 N N . ILE B 1 141 ? 4.777 38.406 10.141 1 87.81 141 ILE B N 1
ATOM 4824 C CA . ILE B 1 141 ? 4.039 37.5 9.25 1 87.81 141 ILE B CA 1
ATOM 4825 C C . ILE B 1 141 ? 5.016 36.75 8.352 1 87.81 141 ILE B C 1
ATOM 4827 O O . ILE B 1 141 ? 4.902 35.531 8.195 1 87.81 141 ILE B O 1
ATOM 4831 N N . LEU B 1 142 ? 5.992 37.438 7.852 1 90.88 142 LEU B N 1
ATOM 4832 C CA . LEU B 1 142 ? 6.918 36.875 6.875 1 90.88 142 LEU B CA 1
ATOM 4833 C C . LEU B 1 142 ? 7.895 35.938 7.547 1 90.88 142 LEU B C 1
ATOM 4835 O O . LEU B 1 142 ? 8.039 34.781 7.125 1 90.88 142 LEU B O 1
ATOM 4839 N N . PHE B 1 143 ? 8.5 36.344 8.711 1 91.81 143 PHE B N 1
ATOM 4840 C CA . PHE B 1 143 ? 9.633 35.594 9.258 1 91.81 143 PHE B CA 1
ATOM 4841 C C . PHE B 1 143 ? 9.188 34.688 10.406 1 91.81 143 PHE B C 1
ATOM 4843 O O . PHE B 1 143 ? 9.82 33.688 10.688 1 91.81 143 PHE B O 1
ATOM 4850 N N . ALA B 1 144 ? 8.164 35.031 11.039 1 89.5 144 ALA B N 1
ATOM 4851 C CA . ALA B 1 144 ? 7.742 34.25 12.203 1 89.5 144 ALA B CA 1
ATOM 4852 C C . ALA B 1 144 ? 6.699 33.219 11.82 1 89.5 144 ALA B C 1
ATOM 4854 O O . ALA B 1 144 ? 6.543 32.219 12.508 1 89.5 144 ALA B O 1
ATOM 4855 N N . ASP B 1 145 ? 6.035 33.438 10.711 1 90.25 145 ASP B N 1
ATOM 4856 C CA . ASP B 1 145 ? 4.895 32.594 10.445 1 90.25 145 ASP B CA 1
ATOM 4857 C C . ASP B 1 145 ? 4.988 31.969 9.047 1 90.25 145 ASP B C 1
ATOM 4859 O O . ASP B 1 145 ? 5.164 30.75 8.906 1 90.25 145 ASP B O 1
ATOM 4863 N N . LEU B 1 146 ? 5.055 32.812 8.039 1 89.69 146 LEU B N 1
ATOM 4864 C CA . LEU B 1 146 ? 4.926 32.344 6.664 1 89.69 146 LEU B CA 1
ATOM 4865 C C . LEU B 1 146 ? 6.117 31.484 6.277 1 89.69 146 LEU B C 1
ATOM 4867 O O . LEU B 1 146 ? 5.945 30.359 5.793 1 89.69 146 LEU B O 1
ATOM 4871 N N . LEU B 1 147 ? 7.289 31.938 6.5 1 91.44 147 LEU B N 1
ATOM 4872 C CA . LEU B 1 147 ? 8.484 31.219 6.066 1 91.44 147 LEU B CA 1
ATOM 4873 C C . LEU B 1 147 ? 8.648 29.922 6.848 1 91.44 147 LEU B C 1
ATOM 4875 O O . LEU B 1 147 ? 8.859 28.859 6.258 1 91.44 147 LEU B O 1
ATOM 4879 N N . PRO B 1 148 ? 8.508 30.031 8.148 1 92.31 148 PRO B N 1
ATOM 4880 C CA . PRO B 1 148 ? 8.633 28.781 8.898 1 92.31 148 PRO B CA 1
ATOM 4881 C C . PRO B 1 148 ? 7.559 27.766 8.539 1 92.31 148 PRO B C 1
ATOM 4883 O O . PRO B 1 148 ? 7.84 26.562 8.461 1 92.31 148 PRO B O 1
ATOM 4886 N N . LYS B 1 149 ? 6.391 28.172 8.312 1 91.25 149 LYS B N 1
ATOM 4887 C CA . LYS B 1 149 ? 5.293 27.266 7.969 1 91.25 149 LYS B CA 1
ATOM 4888 C C . LYS B 1 149 ? 5.504 26.641 6.598 1 91.25 149 LYS B C 1
ATOM 4890 O O . LYS B 1 149 ? 5.211 25.453 6.395 1 91.25 149 LYS B O 1
ATOM 4895 N N . ARG B 1 150 ? 6 27.406 5.738 1 88.62 150 ARG B N 1
ATOM 4896 C CA . ARG B 1 150 ? 6.324 26.859 4.422 1 88.62 150 ARG B CA 1
ATOM 4897 C C . ARG B 1 150 ? 7.426 25.812 4.516 1 88.62 150 ARG B C 1
ATOM 4899 O O . ARG B 1 150 ? 7.379 24.797 3.834 1 88.62 150 ARG B O 1
ATOM 4906 N N . LEU B 1 151 ? 8.344 26.141 5.305 1 90.69 151 LEU B N 1
ATOM 4907 C CA . LEU B 1 151 ? 9.438 25.188 5.512 1 90.69 151 LEU B CA 1
ATOM 4908 C C . LEU B 1 151 ? 8.922 23.906 6.152 1 90.69 151 LEU B C 1
ATOM 4910 O O . LEU B 1 151 ? 9.383 22.812 5.805 1 90.69 151 LEU B O 1
ATOM 4914 N N . SER B 1 152 ? 8.016 24.016 7.059 1 92.19 152 SER B N 1
ATOM 4915 C CA . SER B 1 152 ? 7.445 22.875 7.762 1 92.19 152 SER B CA 1
ATOM 4916 C C . SER B 1 152 ? 6.621 22 6.824 1 92.19 152 SER B C 1
ATOM 4918 O O . SER B 1 152 ? 6.578 20.781 6.984 1 92.19 152 SER B O 1
ATOM 4920 N N . MET B 1 153 ? 6.008 22.672 5.855 1 89 153 MET B N 1
ATOM 4921 C CA . MET B 1 153 ? 5.207 21.922 4.891 1 89 153 MET B CA 1
ATOM 4922 C C . MET B 1 153 ? 6.102 21.141 3.932 1 89 153 MET B C 1
ATOM 4924 O O . MET B 1 153 ? 5.723 20.062 3.457 1 89 153 MET B O 1
ATOM 4928 N N . ALA B 1 154 ? 7.301 21.609 3.695 1 88.31 154 ALA B N 1
ATOM 4929 C CA . ALA B 1 154 ? 8.227 20.984 2.764 1 88.31 154 ALA B CA 1
ATOM 4930 C C . ALA B 1 154 ? 8.883 19.75 3.393 1 88.31 154 ALA B C 1
ATOM 4932 O O . ALA B 1 154 ? 9 18.703 2.756 1 88.31 154 ALA B O 1
ATOM 4933 N N . GLU B 1 155 ? 9.305 19.922 4.617 1 90.88 155 GLU B N 1
ATOM 4934 C CA . GLU B 1 155 ? 9.93 18.812 5.336 1 90.88 155 GLU B CA 1
ATOM 4935 C C . GLU B 1 155 ? 9.352 18.672 6.742 1 90.88 155 GLU B C 1
ATOM 4937 O O . GLU B 1 155 ? 10.062 18.859 7.73 1 90.88 155 GLU B O 1
ATOM 4942 N N . PRO B 1 156 ? 8.172 18.172 6.785 1 92.12 156 PRO B N 1
ATOM 4943 C CA . PRO B 1 156 ? 7.492 18.172 8.086 1 92.12 156 PRO B CA 1
ATOM 4944 C C . PRO B 1 156 ? 8.109 17.172 9.07 1 92.12 156 PRO B C 1
ATOM 4946 O O . PRO B 1 156 ? 8.344 17.516 10.234 1 92.12 156 PRO B O 1
ATOM 4949 N N . GLU B 1 157 ? 8.531 15.992 8.648 1 92.62 157 GLU B N 1
ATOM 4950 C CA . GLU B 1 157 ? 9.016 14.945 9.547 1 92.62 157 GLU B CA 1
ATOM 4951 C C . GLU B 1 157 ? 10.375 15.312 10.133 1 92.62 157 GLU B C 1
ATOM 4953 O O . GLU B 1 157 ? 10.602 15.164 11.336 1 92.62 157 GLU B O 1
ATOM 4958 N N . ALA B 1 158 ? 11.258 15.797 9.25 1 92.5 158 ALA B N 1
ATOM 4959 C CA . ALA B 1 158 ? 12.586 16.172 9.711 1 92.5 158 ALA B CA 1
ATOM 4960 C C . ALA B 1 158 ? 12.523 17.312 10.727 1 92.5 158 ALA B C 1
ATOM 4962 O O . ALA B 1 158 ? 13.219 17.281 11.742 1 92.5 158 ALA B O 1
ATOM 4963 N N . LEU B 1 159 ? 11.695 18.297 10.477 1 94.5 159 LEU B N 1
ATOM 4964 C CA . LEU B 1 159 ? 11.586 19.453 11.352 1 94.5 159 LEU B CA 1
ATOM 4965 C C . LEU B 1 159 ? 10.859 19.078 12.648 1 94.5 159 LEU B C 1
ATOM 4967 O O . LEU B 1 159 ? 11.188 19.609 13.711 1 94.5 159 LEU B O 1
ATOM 4971 N N . ALA B 1 160 ? 9.859 18.188 12.555 1 95.25 160 ALA B N 1
ATOM 4972 C CA . ALA B 1 160 ? 9.156 17.734 13.75 1 95.25 160 ALA B CA 1
ATOM 4973 C C . ALA B 1 160 ? 10.117 17.062 14.719 1 95.25 160 ALA B C 1
ATOM 4975 O O . ALA B 1 160 ? 10.031 17.266 15.938 1 95.25 160 ALA B O 1
ATOM 4976 N N . ILE B 1 161 ? 11.07 16.312 14.203 1 95.44 161 ILE B N 1
ATOM 4977 C CA . ILE B 1 161 ? 12.031 15.602 15.031 1 95.44 161 ILE B CA 1
ATOM 4978 C C . ILE B 1 161 ? 13.031 16.594 15.633 1 95.44 161 ILE B C 1
ATOM 4980 O O . ILE B 1 161 ? 13.406 16.469 16.797 1 95.44 161 ILE B O 1
ATOM 4984 N N . ARG B 1 162 ? 13.438 17.562 14.867 1 94.94 162 ARG B N 1
ATOM 4985 C CA . ARG B 1 162 ? 14.445 18.531 15.305 1 94.94 162 ARG B CA 1
ATOM 4986 C C . ARG B 1 162 ? 13.906 19.391 16.453 1 94.94 162 ARG B C 1
ATOM 4988 O O . ARG B 1 162 ? 14.648 19.75 17.375 1 94.94 162 ARG B O 1
ATOM 4995 N N . VAL B 1 163 ? 12.641 19.734 16.438 1 95.44 163 VAL B N 1
ATOM 4996 C CA . VAL B 1 163 ? 12.086 20.672 17.406 1 95.44 163 VAL B CA 1
ATOM 4997 C C . VAL B 1 163 ? 11.508 19.891 18.594 1 95.44 163 VAL B C 1
ATOM 4999 O O . VAL B 1 163 ? 11.07 20.484 19.578 1 95.44 163 VAL B O 1
ATOM 5002 N N . LEU B 1 164 ? 11.523 18.594 18.594 1 94.56 164 LEU B N 1
ATOM 5003 C CA . LEU B 1 164 ? 10.844 17.766 19.578 1 94.56 164 LEU B CA 1
ATOM 5004 C C . LEU B 1 164 ? 11.422 18 20.969 1 94.56 164 LEU B C 1
ATOM 5006 O O . LEU B 1 164 ? 10.672 18.203 21.922 1 94.56 164 LEU B O 1
ATOM 5010 N N . ARG B 1 165 ? 12.742 18.047 21.141 1 94.31 165 ARG B N 1
ATOM 5011 C CA . ARG B 1 165 ? 13.375 18.141 22.453 1 94.31 165 ARG B CA 1
ATOM 5012 C C . ARG B 1 165 ? 13.039 19.469 23.109 1 94.31 165 ARG B C 1
ATOM 5014 O O . ARG B 1 165 ? 12.578 19.5 24.266 1 94.31 165 ARG B O 1
ATOM 5021 N N . PRO B 1 166 ? 13.258 20.547 22.359 1 95.25 166 PRO B N 1
ATOM 5022 C CA . PRO B 1 166 ? 12.875 21.812 22.984 1 95.25 166 PRO B CA 1
ATOM 5023 C C . PRO B 1 166 ? 11.391 21.875 23.312 1 95.25 166 PRO B C 1
ATOM 5025 O O . PRO B 1 166 ? 11 22.484 24.312 1 95.25 166 PRO B O 1
ATOM 5028 N N . MET B 1 167 ? 10.594 21.281 22.516 1 94.69 167 MET B N 1
ATOM 5029 C CA . MET B 1 167 ? 9.156 21.297 22.75 1 94.69 167 MET B CA 1
ATOM 5030 C C . MET B 1 167 ? 8.805 20.5 24 1 94.69 167 MET B C 1
ATOM 5032 O O . MET B 1 167 ? 7.914 20.891 24.766 1 94.69 167 MET B O 1
ATOM 5036 N N . LEU B 1 168 ? 9.445 19.391 24.203 1 94 168 LEU B N 1
ATOM 5037 C CA . LEU B 1 168 ? 9.203 18.609 25.406 1 94 168 LEU B CA 1
ATOM 5038 C C . LEU B 1 168 ? 9.586 19.391 26.656 1 94 168 LEU B C 1
ATOM 5040 O O . LEU B 1 168 ? 8.914 19.281 27.688 1 94 168 LEU B O 1
ATOM 5044 N N . TRP B 1 169 ? 10.641 20.125 26.516 1 94.56 169 TRP B N 1
ATOM 5045 C CA . TRP B 1 169 ? 11.047 20.984 27.625 1 94.56 169 TRP B CA 1
ATOM 5046 C C . TRP B 1 169 ? 9.984 22.031 27.922 1 94.56 169 TRP B C 1
ATOM 5048 O O . TRP B 1 169 ? 9.648 22.281 29.078 1 94.56 169 TRP B O 1
ATOM 5058 N N . CYS B 1 170 ? 9.453 22.656 26.875 1 94.5 170 CYS B N 1
ATOM 5059 C CA . CYS B 1 170 ? 8.398 23.641 27.047 1 94.5 170 CYS B CA 1
ATOM 5060 C C . CYS B 1 170 ? 7.156 23.016 27.656 1 94.5 170 CYS B C 1
ATOM 5062 O O . CYS B 1 170 ? 6.484 23.641 28.484 1 94.5 170 CYS B O 1
ATOM 5064 N N . MET B 1 171 ? 6.855 21.812 27.312 1 92.56 171 MET B N 1
ATOM 5065 C CA . MET B 1 171 ? 5.684 21.109 27.828 1 92.56 171 MET B CA 1
ATOM 5066 C C . MET B 1 171 ? 5.844 20.812 29.312 1 92.56 171 MET B C 1
ATOM 5068 O O . MET B 1 171 ? 4.875 20.906 30.078 1 92.56 171 MET B O 1
ATOM 5072 N N . ALA B 1 172 ? 7.059 20.531 29.688 1 93.44 172 ALA B N 1
ATOM 5073 C CA . ALA B 1 172 ? 7.316 20.25 31.094 1 93.44 172 ALA B CA 1
ATOM 5074 C C . ALA B 1 172 ? 7.207 21.5 31.938 1 93.44 172 ALA B C 1
ATOM 5076 O O . ALA B 1 172 ? 6.688 21.469 33.062 1 93.44 172 ALA B O 1
ATOM 5077 N N . VAL B 1 173 ? 7.645 22.578 31.406 1 93.31 173 VAL B N 1
ATOM 5078 C CA . VAL B 1 173 ? 7.664 23.844 32.125 1 93.31 173 VAL B CA 1
ATOM 5079 C C . VAL B 1 173 ? 6.246 24.375 32.25 1 93.31 173 VAL B C 1
ATOM 5081 O O . VAL B 1 173 ? 5.871 24.906 33.312 1 93.31 173 VAL B O 1
ATOM 5084 N N . LEU B 1 174 ? 5.414 24.25 31.234 1 92.62 174 LEU B N 1
ATOM 5085 C CA . LEU B 1 174 ? 4.07 24.812 31.203 1 92.62 174 LEU B CA 1
ATOM 5086 C C . LEU B 1 174 ? 3.033 23.766 31.594 1 92.62 174 LEU B C 1
ATOM 5088 O O . LEU B 1 174 ? 1.843 23.938 31.328 1 92.62 174 LEU B O 1
ATOM 5092 N N . LYS B 1 175 ? 3.402 22.766 32.25 1 91.44 175 LYS B N 1
ATOM 5093 C CA . LYS B 1 175 ? 2.566 21.594 32.531 1 91.44 175 LYS B CA 1
ATOM 5094 C C . LYS B 1 175 ? 1.299 22.016 33.281 1 91.44 175 LYS B C 1
ATOM 5096 O O . LYS B 1 175 ? 0.197 21.594 32.938 1 91.44 175 LYS B O 1
ATOM 5101 N N . PRO B 1 176 ? 1.487 22.906 34.312 1 91.06 176 PRO B N 1
ATOM 5102 C CA . PRO B 1 176 ? 0.263 23.266 35.062 1 91.06 176 PRO B CA 1
ATOM 5103 C C . PRO B 1 176 ? -0.714 24.062 34.188 1 91.06 176 PRO B C 1
ATOM 5105 O O . PRO B 1 176 ? -1.926 23.844 34.25 1 91.06 176 PRO B O 1
ATOM 5108 N N . LEU B 1 177 ? -0.166 24.938 33.375 1 89.25 177 LEU B N 1
ATOM 5109 C CA . LEU B 1 177 ? -1.006 25.75 32.5 1 89.25 177 LEU B CA 1
ATOM 5110 C C . LEU B 1 177 ? -1.641 24.875 31.406 1 89.25 177 LEU B C 1
ATOM 5112 O O . LEU B 1 177 ? -2.811 25.062 31.062 1 89.25 177 LEU B O 1
ATOM 5116 N N . VAL B 1 178 ? -0.863 23.984 30.953 1 89.94 178 VAL B N 1
ATOM 5117 C CA . VAL B 1 178 ? -1.32 23.078 29.906 1 89.94 178 VAL B CA 1
ATOM 5118 C C . VAL B 1 178 ? -2.447 22.203 30.438 1 89.94 178 VAL B C 1
ATOM 5120 O O . VAL B 1 178 ? -3.436 21.953 29.734 1 89.94 178 VAL B O 1
ATOM 5123 N N . TRP B 1 179 ? -2.297 21.766 31.625 1 89.88 179 TRP B N 1
ATOM 5124 C CA . TRP B 1 179 ? -3.314 20.906 32.25 1 89.88 179 TRP B CA 1
ATOM 5125 C C . TRP B 1 179 ? -4.641 21.656 32.375 1 89.88 179 TRP B C 1
ATOM 5127 O O . TRP B 1 179 ? -5.703 21.094 32.094 1 89.88 179 TRP B O 1
ATOM 5137 N N . CYS B 1 180 ? -4.555 22.859 32.688 1 91.31 180 CYS B N 1
ATOM 5138 C CA . CYS B 1 180 ? -5.75 23.672 32.844 1 91.31 180 CYS B CA 1
ATOM 5139 C C . CYS B 1 180 ? -6.457 23.891 31.516 1 91.31 180 CYS B C 1
ATOM 5141 O O . CYS B 1 180 ? -7.66 23.641 31.406 1 91.31 180 CYS B O 1
ATOM 5143 N N . PHE B 1 181 ? -5.727 24.25 30.531 1 90 181 PHE B N 1
ATOM 5144 C CA . PHE B 1 181 ? -6.316 24.547 29.234 1 90 181 PHE B CA 1
ATOM 5145 C C . PHE B 1 181 ? -6.816 23.281 28.547 1 90 181 PHE B C 1
ATOM 5147 O O . PHE B 1 181 ? -7.867 23.281 27.906 1 90 181 PHE B O 1
ATOM 5154 N N . ASN B 1 182 ? -6.051 22.266 28.703 1 86.38 182 ASN B N 1
ATOM 5155 C CA . ASN B 1 182 ? -6.449 21.016 28.094 1 86.38 182 ASN B CA 1
ATOM 5156 C C . ASN B 1 182 ? -7.723 20.453 28.719 1 86.38 182 ASN B C 1
ATOM 5158 O O . ASN B 1 182 ? -8.578 19.922 28.031 1 86.38 182 ASN B O 1
ATOM 5162 N N . HIS B 1 183 ? -7.84 20.625 30 1 88.19 183 HIS B N 1
ATOM 5163 C CA . HIS B 1 183 ? -9.055 20.188 30.672 1 88.19 183 HIS B CA 1
ATOM 5164 C C . HIS B 1 183 ? -10.258 21.016 30.25 1 88.19 183 HIS B C 1
ATOM 5166 O O . HIS B 1 183 ? -11.367 20.484 30.109 1 88.19 183 HIS B O 1
ATOM 5172 N N . LEU B 1 184 ? -10.023 22.219 30.125 1 89.25 184 LEU B N 1
ATOM 5173 C CA . LEU B 1 184 ? -11.094 23.109 29.672 1 89.25 184 LEU B CA 1
ATOM 5174 C C . LEU B 1 184 ? -11.492 22.781 28.234 1 89.25 184 LEU B C 1
ATOM 5176 O O . LEU B 1 184 ? -12.68 22.781 27.906 1 89.25 184 LEU B O 1
ATOM 5180 N N . ALA B 1 185 ? -10.508 22.578 27.438 1 87.69 185 ALA B N 1
ATOM 5181 C CA . ALA B 1 185 ? -10.773 22.234 26.031 1 87.69 185 ALA B CA 1
ATOM 5182 C C . ALA B 1 185 ? -11.539 20.922 25.922 1 87.69 185 ALA B C 1
ATOM 5184 O O . ALA B 1 185 ? -12.477 20.812 25.141 1 87.69 185 ALA B O 1
ATOM 5185 N N . ASP B 1 186 ? -11.156 19.984 26.703 1 87.38 186 ASP B N 1
ATOM 5186 C CA . ASP B 1 186 ? -11.828 18.688 26.703 1 87.38 186 ASP B CA 1
ATOM 5187 C C . ASP B 1 186 ? -13.273 18.812 27.156 1 87.38 186 ASP B C 1
ATOM 5189 O O . ASP B 1 186 ? -14.164 18.141 26.625 1 87.38 186 ASP B O 1
ATOM 5193 N N . ALA B 1 187 ? -13.453 19.625 28.156 1 90.44 187 ALA B N 1
ATOM 5194 C CA . ALA B 1 187 ? -14.805 19.859 28.672 1 90.44 187 ALA B CA 1
ATOM 5195 C C . ALA B 1 187 ? -15.703 20.469 27.609 1 90.44 187 ALA B C 1
ATOM 5197 O O . ALA B 1 187 ? -16.859 20.047 27.438 1 90.44 187 ALA B O 1
ATOM 5198 N N . VAL B 1 188 ? -15.188 21.375 26.922 1 89.12 188 VAL B N 1
ATOM 5199 C CA . VAL B 1 188 ? -15.961 22.047 25.875 1 89.12 188 VAL B CA 1
ATOM 5200 C C . VAL B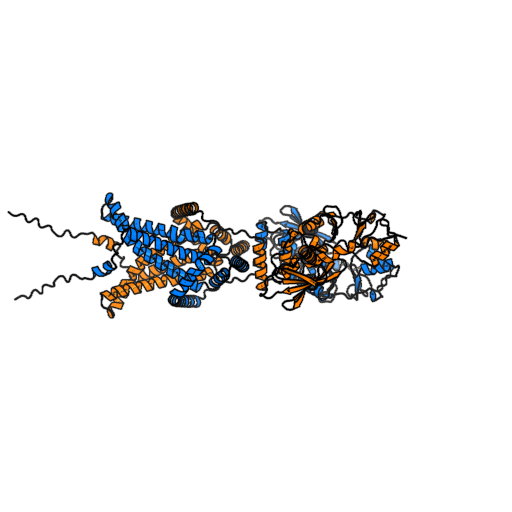 1 188 ? -16.219 21.078 24.719 1 89.12 188 VAL B C 1
ATOM 5202 O O . VAL B 1 188 ? -17.312 21.047 24.156 1 89.12 188 VAL B O 1
ATOM 5205 N N . ALA B 1 189 ? -15.219 20.312 24.328 1 87.19 189 ALA B N 1
ATOM 5206 C CA . ALA B 1 189 ? -15.352 19.344 23.25 1 87.19 189 ALA B CA 1
ATOM 5207 C C . ALA B 1 189 ? -16.406 18.297 23.578 1 87.19 189 ALA B C 1
ATOM 5209 O O . ALA B 1 189 ? -17.203 17.906 22.719 1 87.19 189 ALA B O 1
ATOM 5210 N N . LYS B 1 190 ? -16.422 17.828 24.797 1 86.5 190 LYS B N 1
ATOM 5211 C CA . LYS B 1 190 ? -17.406 16.844 25.25 1 86.5 190 LYS B CA 1
ATOM 5212 C C . LYS B 1 190 ? -18.812 17.422 25.234 1 86.5 190 LYS B C 1
ATOM 5214 O O . LYS B 1 190 ? -19.766 16.734 24.891 1 86.5 190 LYS B O 1
ATOM 5219 N N . LEU B 1 191 ? -18.859 18.594 25.656 1 88 191 LEU B N 1
ATOM 5220 C CA . LEU B 1 191 ? -20.141 19.266 25.719 1 88 191 LEU B CA 1
ATOM 5221 C C . LEU B 1 191 ? -20.75 19.406 24.312 1 88 191 LEU B C 1
ATOM 5223 O O . LEU B 1 191 ? -21.969 19.25 24.156 1 88 191 LEU B O 1
ATOM 5227 N N . PHE B 1 192 ? -19.938 19.609 23.266 1 87.75 192 PHE B N 1
ATOM 5228 C CA . PHE B 1 192 ? -20.422 19.812 21.906 1 87.75 192 PHE B CA 1
ATOM 5229 C C . PHE B 1 192 ? -20.312 18.516 21.109 1 87.75 192 PHE B C 1
ATOM 5231 O O . PHE B 1 192 ? -20.688 18.484 19.938 1 87.75 192 PHE B O 1
ATOM 5238 N N . GLY B 1 193 ? -19.75 17.422 21.625 1 81.62 193 GLY B N 1
ATOM 5239 C CA . GLY B 1 193 ? -19.656 16.141 20.969 1 81.62 193 GLY B CA 1
ATOM 5240 C C . GLY B 1 193 ? -18.688 16.141 19.797 1 81.62 193 GLY B C 1
ATOM 5241 O O . GLY B 1 193 ? -18.953 15.508 18.766 1 81.62 193 GLY B O 1
ATOM 5242 N N . LEU B 1 194 ? -17.625 16.828 19.984 1 82.25 194 LEU B N 1
ATOM 5243 C CA . LEU B 1 194 ? -16.672 16.953 18.891 1 82.25 194 LEU B CA 1
ATOM 5244 C C . LEU B 1 194 ? -15.68 15.797 18.906 1 82.25 194 LEU B C 1
ATOM 5246 O O . LEU B 1 194 ? -15.281 15.328 19.969 1 82.25 194 LEU B O 1
ATOM 5250 N N . PRO B 1 195 ? -15.383 15.312 17.703 1 76.88 195 PRO B N 1
ATOM 5251 C CA . PRO B 1 195 ? -14.375 14.25 17.656 1 76.88 195 PRO B CA 1
ATOM 5252 C C . PRO B 1 195 ? -12.977 14.742 18.016 1 76.88 195 PRO B C 1
ATOM 5254 O O . PRO B 1 195 ? -12.578 15.836 17.594 1 76.88 195 PRO B O 1
ATOM 5257 N N . THR B 1 196 ? -12.273 13.992 18.891 1 71.5 196 THR B N 1
ATOM 5258 C CA . THR B 1 196 ? -10.969 14.453 19.344 1 71.5 196 THR B CA 1
ATOM 5259 C C . THR B 1 196 ? -9.867 13.508 18.891 1 71.5 196 THR B C 1
ATOM 5261 O O . THR B 1 196 ? -8.688 13.852 18.922 1 71.5 196 THR B O 1
ATOM 5264 N N . VAL B 1 197 ? -10.297 12.336 18.422 1 73.12 197 VAL B N 1
ATOM 5265 C CA . VAL B 1 197 ? -9.25 11.375 18.078 1 73.12 197 VAL B CA 1
ATOM 5266 C C . VAL B 1 197 ? -9.289 11.086 16.594 1 73.12 197 VAL B C 1
ATOM 5268 O O . VAL B 1 197 ? -10.359 10.914 16 1 73.12 197 VAL B O 1
ATOM 5271 N N . ARG B 1 198 ? -8.102 11.211 16.062 1 75.88 198 ARG B N 1
ATOM 5272 C CA . ARG B 1 198 ? -7.953 10.922 14.633 1 75.88 198 ARG B CA 1
ATOM 5273 C C . ARG B 1 198 ? -8.016 9.422 14.367 1 75.88 198 ARG B C 1
ATOM 5275 O O . ARG B 1 198 ? -7.453 8.633 15.117 1 75.88 198 ARG B O 1
ATOM 5282 N N . ASP B 1 199 ? -8.844 9.047 13.328 1 70.81 199 ASP B N 1
ATOM 5283 C CA . ASP B 1 199 ? -8.891 7.641 12.93 1 70.81 199 ASP B CA 1
ATOM 5284 C C . ASP B 1 199 ? -7.789 7.316 11.922 1 70.81 199 ASP B C 1
ATOM 5286 O O . ASP B 1 199 ? -7.93 7.586 10.734 1 70.81 199 ASP B O 1
ATOM 5290 N N . ASP B 1 200 ? -6.648 6.875 12.461 1 71.56 200 ASP B N 1
ATOM 5291 C CA . ASP B 1 200 ? -5.508 6.59 11.602 1 71.56 200 ASP B CA 1
ATOM 5292 C C . ASP B 1 200 ? -5.449 5.105 11.242 1 71.56 200 ASP B C 1
ATOM 5294 O O . ASP B 1 200 ? -4.395 4.598 10.859 1 71.56 200 ASP B O 1
ATOM 5298 N N . ARG B 1 201 ? -6.633 4.402 11.273 1 73.69 201 ARG B N 1
ATOM 5299 C CA . ARG B 1 201 ? -6.613 2.979 10.953 1 73.69 201 ARG B CA 1
ATOM 5300 C C . ARG B 1 201 ? -6.441 2.756 9.453 1 73.69 201 ARG B C 1
ATOM 5302 O O . ARG B 1 201 ? -7.074 3.436 8.648 1 73.69 201 ARG B O 1
ATOM 5309 N N . ILE B 1 202 ? -5.484 1.931 9.109 1 76.38 202 ILE B N 1
ATOM 5310 C CA . ILE B 1 202 ? -5.238 1.537 7.73 1 76.38 202 ILE B CA 1
ATOM 5311 C C . ILE B 1 202 ? -6.297 0.527 7.285 1 76.38 202 ILE B C 1
ATOM 5313 O O . ILE B 1 202 ? -6.613 -0.413 8.016 1 76.38 202 ILE B O 1
ATOM 5317 N N . THR B 1 203 ? -6.957 0.809 6.109 1 77.94 203 THR B N 1
ATOM 5318 C CA . THR B 1 203 ? -7.957 -0.103 5.559 1 77.94 203 THR B CA 1
ATOM 5319 C C . THR B 1 203 ? -7.469 -0.708 4.242 1 77.94 203 THR B C 1
ATOM 5321 O O . THR B 1 203 ? -6.438 -0.294 3.707 1 77.94 203 THR B O 1
ATOM 5324 N N . HIS B 1 204 ? -8.242 -1.695 3.826 1 81.44 204 HIS B N 1
ATOM 5325 C CA . HIS B 1 204 ? -7.957 -2.316 2.537 1 81.44 204 HIS B CA 1
ATOM 5326 C C . HIS B 1 204 ? -8.016 -1.296 1.406 1 81.44 204 HIS B C 1
ATOM 5328 O O . HIS B 1 204 ? -7.195 -1.328 0.489 1 81.44 204 HIS B O 1
ATOM 5334 N N . GLU B 1 205 ? -8.906 -0.469 1.594 1 79.5 205 GLU B N 1
ATOM 5335 C CA . GLU B 1 205 ? -9.102 0.548 0.565 1 79.5 205 GLU B CA 1
ATOM 5336 C C . GLU B 1 205 ? -7.918 1.513 0.511 1 79.5 205 GLU B C 1
ATOM 5338 O O . GLU B 1 205 ? -7.543 1.987 -0.564 1 79.5 205 GLU B O 1
ATOM 5343 N N . ASP B 1 206 ? -7.32 1.723 1.675 1 81 206 ASP B N 1
ATOM 5344 C CA . ASP B 1 206 ? -6.16 2.602 1.741 1 81 206 ASP B CA 1
ATOM 5345 C C . ASP B 1 206 ? -4.973 2.002 0.988 1 81 206 ASP B C 1
ATOM 5347 O O . ASP B 1 206 ? -4.277 2.705 0.253 1 81 206 ASP B O 1
ATOM 5351 N N . ILE B 1 207 ? -4.805 0.76 1.176 1 85.81 207 ILE B N 1
ATOM 5352 C CA . ILE B 1 207 ? -3.693 0.067 0.536 1 85.81 207 ILE B CA 1
ATOM 5353 C C . ILE B 1 207 ? -3.906 0.034 -0.975 1 85.81 207 ILE B C 1
ATOM 5355 O O . ILE B 1 207 ? -2.992 0.341 -1.744 1 85.81 207 ILE B O 1
ATOM 5359 N N . LEU B 1 208 ? -5.105 -0.296 -1.369 1 86.94 208 LEU B N 1
ATOM 5360 C CA . LEU B 1 208 ? -5.418 -0.36 -2.793 1 86.94 208 LEU B CA 1
ATOM 5361 C C . LEU B 1 208 ? -5.258 1.009 -3.447 1 86.94 208 LEU B C 1
ATOM 5363 O O . LEU B 1 208 ? -4.723 1.115 -4.551 1 86.94 208 LEU B O 1
ATOM 5367 N N . ALA B 1 209 ? -5.727 1.995 -2.783 1 81.94 209 ALA B N 1
ATOM 5368 C CA . ALA B 1 209 ? -5.594 3.355 -3.301 1 81.94 209 ALA B CA 1
ATOM 5369 C C . ALA B 1 209 ? -4.125 3.742 -3.455 1 81.94 209 ALA B C 1
ATOM 5371 O O . ALA B 1 209 ? -3.748 4.395 -4.43 1 81.94 209 ALA B O 1
ATOM 5372 N N . MET B 1 210 ? -3.414 3.391 -2.482 1 84 210 MET B N 1
ATOM 5373 C CA . MET B 1 210 ? -1.987 3.691 -2.527 1 84 210 MET B CA 1
ATOM 5374 C C . MET B 1 210 ? -1.317 2.98 -3.697 1 84 210 MET B C 1
ATOM 5376 O O . MET B 1 210 ? -0.485 3.564 -4.391 1 84 210 MET B O 1
ATOM 5380 N N . THR B 1 211 ? -1.654 1.771 -3.877 1 88.38 211 THR B N 1
ATOM 5381 C CA . THR B 1 211 ? -1.066 1.016 -4.98 1 88.38 211 THR B CA 1
ATOM 5382 C C . THR B 1 211 ? -1.513 1.582 -6.324 1 88.38 211 THR B C 1
ATOM 5384 O O . THR B 1 211 ? -0.742 1.596 -7.285 1 88.38 211 THR B O 1
ATOM 5387 N N . GLU B 1 212 ? -2.684 1.983 -6.441 1 85.81 212 GLU B N 1
ATOM 5388 C CA . GLU B 1 212 ? -3.17 2.615 -7.664 1 85.81 212 GLU B CA 1
ATOM 5389 C C . GLU B 1 212 ? -2.418 3.912 -7.953 1 85.81 212 GLU B C 1
ATOM 5391 O O . GLU B 1 212 ? -2.059 4.188 -9.102 1 85.81 212 GLU B O 1
ATOM 5396 N N . ALA B 1 213 ? -2.293 4.621 -6.91 1 79.25 213 ALA B N 1
ATOM 5397 C CA . ALA B 1 213 ? -1.519 5.852 -7.047 1 79.25 213 ALA B CA 1
ATOM 5398 C C . ALA B 1 213 ? -0.084 5.551 -7.473 1 79.25 213 ALA B C 1
ATOM 5400 O O . ALA B 1 213 ? 0.5 6.285 -8.273 1 79.25 213 ALA B O 1
ATOM 5401 N N . GLY B 1 214 ? 0.439 4.527 -6.887 1 83.38 214 GLY B N 1
ATOM 5402 C CA . GLY B 1 214 ? 1.774 4.102 -7.273 1 83.38 214 GLY B CA 1
ATOM 5403 C C . GLY B 1 214 ? 1.87 3.682 -8.727 1 83.38 214 GLY B C 1
ATOM 5404 O O . GLY B 1 214 ? 2.871 3.951 -9.391 1 83.38 214 GLY B O 1
ATOM 5405 N N . ALA B 1 215 ? 0.88 3.055 -9.188 1 86.19 215 ALA B N 1
ATOM 5406 C CA . ALA B 1 215 ? 0.843 2.643 -10.586 1 86.19 215 ALA B CA 1
ATOM 5407 C C . ALA B 1 215 ? 0.76 3.854 -11.508 1 86.19 215 ALA B C 1
ATOM 5409 O O . ALA B 1 215 ? 1.429 3.898 -12.547 1 86.19 215 ALA B O 1
ATOM 5410 N N . ARG B 1 216 ? 0.016 4.793 -11.164 1 80.88 216 ARG B N 1
ATOM 5411 C CA . ARG B 1 216 ? -0.123 6.016 -11.945 1 80.88 216 ARG B CA 1
ATOM 5412 C C . ARG B 1 216 ? 1.18 6.809 -11.961 1 80.88 216 ARG B C 1
ATOM 5414 O O . ARG B 1 216 ? 1.521 7.434 -12.969 1 80.88 216 ARG B O 1
ATOM 5421 N N . ALA B 1 217 ? 1.89 6.66 -10.891 1 78.19 217 ALA B N 1
ATOM 5422 C CA . ALA B 1 217 ? 3.168 7.359 -10.766 1 78.19 217 ALA B CA 1
ATOM 5423 C C . ALA B 1 217 ? 4.281 6.59 -11.469 1 78.19 217 ALA B C 1
ATOM 5425 O O . ALA B 1 217 ? 5.402 7.086 -11.602 1 78.19 217 ALA B O 1
ATOM 5426 N N . GLY B 1 218 ? 4.027 5.336 -11.844 1 81.69 218 GLY B N 1
ATOM 5427 C CA . GLY B 1 218 ? 5.004 4.523 -12.555 1 81.69 218 GLY B CA 1
ATOM 5428 C C . GLY B 1 218 ? 5.891 3.711 -11.633 1 81.69 218 GLY B C 1
ATOM 5429 O O . GLY B 1 218 ? 6.875 3.111 -12.078 1 81.69 218 GLY B O 1
ATOM 5430 N N . VAL B 1 219 ? 5.59 3.766 -10.375 1 81.88 219 VAL B N 1
ATOM 5431 C CA . VAL B 1 219 ? 6.371 3.027 -9.391 1 81.88 219 VAL B CA 1
ATOM 5432 C C . VAL B 1 219 ? 6.016 1.545 -9.453 1 81.88 219 VAL B C 1
ATOM 5434 O O . VAL B 1 219 ? 6.855 0.685 -9.18 1 81.88 219 VAL B O 1
ATOM 5437 N N . LEU B 1 220 ? 4.777 1.292 -9.805 1 85.19 220 LEU B N 1
ATOM 5438 C CA . LEU B 1 220 ? 4.238 -0.061 -9.898 1 85.19 220 LEU B CA 1
ATOM 5439 C C . LEU B 1 220 ? 3.643 -0.321 -11.273 1 85.19 220 LEU B C 1
ATOM 5441 O O . LEU B 1 220 ? 2.906 0.514 -11.805 1 85.19 220 LEU B O 1
ATOM 5445 N N . ALA B 1 221 ? 4.055 -1.416 -11.836 1 84.5 221 ALA B N 1
ATOM 5446 C CA . ALA B 1 221 ? 3.449 -1.771 -13.117 1 84.5 221 ALA B CA 1
ATOM 5447 C C . ALA B 1 221 ? 1.963 -2.076 -12.953 1 84.5 221 ALA B C 1
ATOM 5449 O O . ALA B 1 221 ? 1.534 -2.562 -11.898 1 84.5 221 ALA B O 1
ATOM 5450 N N . ALA B 1 222 ? 1.237 -1.771 -14.008 1 84.62 222 ALA B N 1
ATOM 5451 C CA . ALA B 1 222 ? -0.207 -1.986 -13.977 1 84.62 222 ALA B CA 1
ATOM 5452 C C . ALA B 1 222 ? -0.537 -3.445 -13.672 1 84.62 222 ALA B C 1
ATOM 5454 O O . ALA B 1 222 ? -1.468 -3.736 -12.922 1 84.62 222 ALA B O 1
ATOM 5455 N N . LYS B 1 223 ? 0.199 -4.301 -14.219 1 84.38 223 LYS B N 1
ATOM 5456 C CA . LYS B 1 223 ? -0.04 -5.727 -14.031 1 84.38 223 LYS B CA 1
ATOM 5457 C C . LYS B 1 223 ? 0.237 -6.145 -12.586 1 84.38 223 LYS B C 1
ATOM 5459 O O . LYS B 1 223 ? -0.458 -7 -12.039 1 84.38 223 LYS B O 1
ATOM 5464 N N . GLU B 1 224 ? 1.227 -5.535 -12.078 1 89 224 GLU B N 1
ATOM 5465 C CA . GLU B 1 224 ? 1.546 -5.82 -10.68 1 89 224 GLU B CA 1
ATOM 5466 C C . GLU B 1 224 ? 0.452 -5.309 -9.75 1 89 224 GLU B C 1
ATOM 5468 O O . GLU B 1 224 ? 0.098 -5.973 -8.773 1 89 224 GLU B O 1
ATOM 5473 N N . GLN B 1 225 ? 0.039 -4.109 -10.078 1 89.25 225 GLN B N 1
ATOM 5474 C CA . GLN B 1 225 ? -1.056 -3.551 -9.289 1 89.25 225 GLN B CA 1
ATOM 5475 C C . GLN B 1 225 ? -2.291 -4.445 -9.352 1 89.25 225 GLN B C 1
ATOM 5477 O O . GLN B 1 225 ? -3.008 -4.59 -8.359 1 89.25 225 GLN B O 1
ATOM 5482 N N . GLN B 1 226 ? -2.504 -5.051 -10.477 1 87.62 226 GLN B N 1
ATOM 5483 C CA . GLN B 1 226 ? -3.645 -5.945 -10.633 1 87.62 226 GLN B CA 1
ATOM 5484 C C . GLN B 1 226 ? -3.506 -7.18 -9.75 1 87.62 226 GLN B C 1
ATOM 5486 O O . GLN B 1 226 ? -4.5 -7.691 -9.227 1 87.62 226 GLN B O 1
ATOM 5491 N N . VAL B 1 227 ? -2.352 -7.664 -9.617 1 90.25 227 VAL B N 1
ATOM 5492 C CA . VAL B 1 227 ? -2.111 -8.82 -8.758 1 90.25 227 VAL B CA 1
ATOM 5493 C C . VAL B 1 227 ? -2.471 -8.477 -7.316 1 90.25 227 VAL B C 1
ATOM 5495 O O . VAL B 1 227 ? -3.08 -9.289 -6.609 1 90.25 227 VAL B O 1
ATOM 5498 N N . ILE B 1 228 ? -2.066 -7.344 -6.93 1 90.81 228 ILE B N 1
ATOM 5499 C CA . ILE B 1 228 ? -2.367 -6.918 -5.566 1 90.81 228 ILE B CA 1
ATOM 5500 C C . ILE B 1 228 ? -3.879 -6.812 -5.383 1 90.81 228 ILE B C 1
ATOM 5502 O O . ILE B 1 228 ? -4.418 -7.254 -4.363 1 90.81 228 ILE B O 1
ATOM 5506 N N . ALA B 1 229 ? -4.5 -6.195 -6.359 1 88.25 229 ALA B N 1
ATOM 5507 C CA . ALA B 1 229 ? -5.953 -6.09 -6.305 1 88.25 229 ALA B CA 1
ATOM 5508 C C . ALA B 1 229 ? -6.602 -7.473 -6.223 1 88.25 229 ALA B C 1
ATOM 5510 O O . ALA B 1 229 ? -7.539 -7.68 -5.449 1 88.25 229 ALA B O 1
ATOM 5511 N N . ASN B 1 230 ? -6.113 -8.398 -6.961 1 88.81 230 ASN B N 1
ATOM 5512 C CA . ASN B 1 230 ? -6.617 -9.773 -6.941 1 88.81 230 ASN B CA 1
ATOM 5513 C C . ASN B 1 230 ? -6.414 -10.422 -5.578 1 88.81 230 ASN B C 1
ATOM 5515 O O . ASN B 1 230 ? -7.254 -11.203 -5.129 1 88.81 230 ASN B O 1
ATOM 5519 N N . LEU B 1 231 ? -5.32 -10.117 -5.062 1 89.75 231 LEU B N 1
ATOM 5520 C CA . LEU B 1 231 ? -4.988 -10.68 -3.758 1 89.75 231 LEU B CA 1
ATOM 5521 C C . LEU B 1 231 ? -6.02 -10.281 -2.711 1 89.75 231 LEU B C 1
ATOM 5523 O O . LEU B 1 231 ? -6.441 -11.102 -1.896 1 89.75 231 LEU B O 1
ATOM 5527 N N . PHE B 1 232 ? -6.477 -9.078 -2.799 1 87.31 232 PHE B N 1
ATOM 5528 C CA . PHE B 1 232 ? -7.465 -8.586 -1.843 1 87.31 232 PHE B CA 1
ATOM 5529 C C . PHE B 1 232 ? -8.836 -9.18 -2.139 1 87.31 232 PHE B C 1
ATOM 5531 O O . PHE B 1 232 ? -9.672 -9.305 -1.238 1 87.31 232 PHE B O 1
ATOM 5538 N N . GLU B 1 233 ? -9.031 -9.586 -3.338 1 86 233 GLU B N 1
ATOM 5539 C CA . GLU B 1 233 ? -10.312 -10.156 -3.738 1 86 233 GLU B CA 1
ATOM 5540 C C . GLU B 1 233 ? -10.383 -11.641 -3.406 1 86 233 GLU B C 1
ATOM 5542 O O . GLU B 1 233 ? -11.438 -12.266 -3.533 1 86 233 GLU B O 1
ATOM 5547 N N . LEU B 1 234 ? -9.297 -12.18 -2.914 1 87.62 234 LEU B N 1
ATOM 5548 C CA . LEU B 1 234 ? -9.258 -13.609 -2.604 1 87.62 234 LEU B CA 1
ATOM 5549 C C . LEU B 1 234 ? -10.328 -13.969 -1.575 1 87.62 234 LEU B C 1
ATOM 5551 O O . LEU B 1 234 ? -10.914 -15.055 -1.637 1 87.62 234 LEU B O 1
ATOM 5555 N N . ASP B 1 235 ? -10.617 -13.023 -0.707 1 84.81 235 ASP B N 1
ATOM 5556 C CA . ASP B 1 235 ? -11.547 -13.289 0.386 1 84.81 235 ASP B CA 1
ATOM 5557 C C . ASP B 1 235 ? -12.992 -13.086 -0.059 1 84.81 235 ASP B C 1
ATOM 5559 O O . ASP B 1 235 ? -13.922 -13.547 0.601 1 84.81 235 ASP B O 1
ATOM 5563 N N . SER B 1 236 ? -13.18 -12.461 -1.176 1 82.12 236 SER B N 1
ATOM 5564 C CA . SER B 1 236 ? -14.539 -12.156 -1.603 1 82.12 236 SER B CA 1
ATOM 5565 C C . SER B 1 236 ? -14.922 -12.938 -2.852 1 82.12 236 SER B C 1
ATOM 5567 O O . SER B 1 236 ? -16.094 -13.258 -3.059 1 82.12 236 SER B O 1
ATOM 5569 N N . ARG B 1 237 ? -13.938 -13.25 -3.635 1 83.88 237 ARG B N 1
ATOM 5570 C CA . ARG B 1 237 ? -14.203 -14.008 -4.855 1 83.88 237 ARG B CA 1
ATOM 5571 C C . ARG B 1 237 ? -14.438 -15.484 -4.543 1 83.88 237 ARG B C 1
ATOM 5573 O O . ARG B 1 237 ? -13.742 -16.062 -3.709 1 83.88 237 ARG B O 1
ATOM 5580 N N . THR B 1 238 ? -15.414 -16 -5.191 1 84 238 THR B N 1
ATOM 5581 C CA . THR B 1 238 ? -15.75 -17.391 -4.93 1 84 238 THR B CA 1
ATOM 5582 C C . THR B 1 238 ? -15.039 -18.328 -5.91 1 84 238 THR B C 1
ATOM 5584 O O . THR B 1 238 ? -14.516 -17.859 -6.93 1 84 238 THR B O 1
ATOM 5587 N N . ILE B 1 239 ? -15.086 -19.578 -5.633 1 87.31 239 ILE B N 1
ATOM 5588 C CA . ILE B 1 239 ? -14.391 -20.609 -6.379 1 87.31 239 ILE B CA 1
ATOM 5589 C C . ILE B 1 239 ? -14.984 -20.734 -7.777 1 87.31 239 ILE B C 1
ATOM 5591 O O . ILE B 1 239 ? -14.305 -21.156 -8.719 1 87.31 239 ILE B O 1
ATOM 5595 N N . GLY B 1 240 ? -16.203 -20.266 -7.91 1 81.25 240 GLY B N 1
ATOM 5596 C CA . GLY B 1 240 ? -16.875 -20.328 -9.203 1 81.25 240 GLY B CA 1
ATOM 5597 C C . GLY B 1 240 ? -16.156 -19.531 -10.281 1 81.25 240 GLY B C 1
ATOM 5598 O O . GLY B 1 240 ? -16.266 -19.844 -11.469 1 81.25 240 GLY B O 1
ATOM 5599 N N . SER B 1 241 ? -15.414 -18.578 -9.906 1 80.25 241 SER B N 1
ATOM 5600 C CA . SER B 1 241 ? -14.742 -17.703 -10.859 1 80.25 241 SER B CA 1
ATOM 5601 C C . SER B 1 241 ? -13.461 -18.344 -11.383 1 80.25 241 SER B C 1
ATOM 5603 O O . SER B 1 241 ? -12.922 -17.922 -12.406 1 80.25 241 SER B O 1
ATOM 5605 N N . ALA B 1 242 ? -12.992 -19.422 -10.75 1 87.06 242 ALA B N 1
ATOM 5606 C CA . ALA B 1 242 ? -11.711 -20 -11.109 1 87.06 242 ALA B CA 1
ATOM 5607 C C . ALA B 1 242 ? -11.875 -21.453 -11.539 1 87.06 242 ALA B C 1
ATOM 5609 O O . ALA B 1 242 ? -10.945 -22.062 -12.078 1 87.06 242 ALA B O 1
ATOM 5610 N N . MET B 1 243 ? -13.031 -22.031 -11.383 1 87.5 243 MET B N 1
ATOM 5611 C CA . MET B 1 243 ? -13.234 -23.469 -11.57 1 87.5 243 MET B CA 1
ATOM 5612 C C . MET B 1 243 ? -13.461 -23.797 -13.039 1 87.5 243 MET B C 1
ATOM 5614 O O . MET B 1 243 ? -13.758 -22.906 -13.844 1 87.5 243 MET B O 1
ATOM 5618 N N . THR B 1 244 ? -13.164 -24.984 -13.406 1 90 244 THR B N 1
ATOM 5619 C CA . THR B 1 244 ? -13.617 -25.562 -14.672 1 90 244 THR B CA 1
ATOM 5620 C C . THR B 1 244 ? -15.047 -26.078 -14.555 1 90 244 THR B C 1
ATOM 5622 O O . THR B 1 244 ? -15.352 -26.875 -13.672 1 90 244 THR B O 1
ATOM 5625 N N . GLN B 1 245 ? -15.82 -25.703 -15.414 1 86.88 245 GLN B N 1
ATOM 5626 C CA . GLN B 1 245 ? -17.25 -25.969 -15.305 1 86.88 245 GLN B CA 1
ATOM 5627 C C . GLN B 1 245 ? -17.562 -27.438 -15.578 1 86.88 245 GLN B C 1
ATOM 5629 O O . GLN B 1 245 ? -16.781 -28.141 -16.234 1 86.88 245 GLN B O 1
ATOM 5634 N N . ARG B 1 246 ? -18.672 -27.828 -15.125 1 88.5 246 ARG B N 1
ATOM 5635 C CA . ARG B 1 246 ? -19.125 -29.219 -15.148 1 88.5 246 ARG B CA 1
ATOM 5636 C C . ARG B 1 246 ? -19.062 -29.797 -16.562 1 88.5 246 ARG B C 1
ATOM 5638 O O . ARG B 1 246 ? -18.609 -30.922 -16.75 1 88.5 246 ARG B O 1
ATOM 5645 N N . ASP B 1 247 ? -19.391 -29.016 -17.578 1 85.25 247 ASP B N 1
ATOM 5646 C CA . ASP B 1 247 ? -19.516 -29.5 -18.953 1 85.25 247 ASP B CA 1
ATOM 5647 C C . ASP B 1 247 ? -18.156 -29.734 -19.578 1 85.25 247 ASP B C 1
ATOM 5649 O O . ASP B 1 247 ? -18.031 -30.422 -20.594 1 85.25 247 ASP B O 1
ATOM 5653 N N . ARG B 1 248 ? -17.141 -29.234 -18.953 1 87.5 248 ARG B N 1
ATOM 5654 C CA . ARG B 1 248 ? -15.805 -29.344 -19.516 1 87.5 248 ARG B CA 1
ATOM 5655 C C . ARG B 1 248 ? -14.953 -30.328 -18.719 1 87.5 248 ARG B C 1
ATOM 5657 O O . ARG B 1 248 ? -13.75 -30.453 -18.969 1 87.5 248 ARG B O 1
ATOM 5664 N N . ILE B 1 249 ? -15.562 -31.078 -17.875 1 92.75 249 ILE B N 1
ATOM 5665 C CA . ILE B 1 249 ? -14.812 -32 -17.047 1 92.75 249 ILE B CA 1
ATOM 5666 C C . ILE B 1 249 ? -14.656 -33.344 -17.766 1 92.75 249 ILE B C 1
ATOM 5668 O O . ILE B 1 249 ? -15.641 -33.938 -18.203 1 92.75 249 ILE B O 1
ATOM 5672 N N . ALA B 1 250 ? -13.469 -33.75 -17.969 1 92.69 250 ALA B N 1
ATOM 5673 C CA . ALA B 1 250 ? -13.195 -35.094 -18.422 1 92.69 250 ALA B CA 1
ATOM 5674 C C . ALA B 1 250 ? -13.055 -36.062 -17.234 1 92.69 250 ALA B C 1
ATOM 5676 O O . ALA B 1 250 ? -12.258 -35.812 -16.328 1 92.69 250 ALA B O 1
ATOM 5677 N N . TYR B 1 251 ? -13.852 -37.062 -17.203 1 93.81 251 TYR B N 1
ATOM 5678 C CA . TYR B 1 251 ? -13.82 -38 -16.078 1 93.81 251 TYR B CA 1
ATOM 5679 C C . TYR B 1 251 ? -13.898 -39.438 -16.562 1 93.81 251 TYR B C 1
ATOM 5681 O O . TYR B 1 251 ? -14.203 -39.688 -17.734 1 93.81 251 TYR B O 1
ATOM 5689 N N . PHE B 1 252 ? -13.609 -40.438 -15.672 1 94.88 252 PHE B N 1
ATOM 5690 C CA . PHE B 1 252 ? -13.672 -41.875 -15.953 1 94.88 252 PHE B CA 1
ATOM 5691 C C . PHE B 1 252 ? -14.695 -42.562 -15.07 1 94.88 252 PHE B C 1
ATOM 5693 O O . PHE B 1 252 ? -14.953 -42.094 -13.945 1 94.88 252 PHE B O 1
ATOM 5700 N N . HIS B 1 253 ? -15.234 -43.594 -15.656 1 94.31 253 HIS B N 1
ATOM 5701 C CA . HIS B 1 253 ? -16 -44.5 -14.812 1 94.31 253 HIS B CA 1
ATOM 5702 C C . HIS B 1 253 ? -15.102 -45.594 -14.219 1 94.31 253 HIS B C 1
ATOM 5704 O O . HIS B 1 253 ? -14.164 -46.062 -14.867 1 94.31 253 HIS B O 1
ATOM 5710 N N . ARG B 1 254 ? -15.453 -45.938 -13.07 1 91.12 254 ARG B N 1
ATOM 5711 C CA . ARG B 1 254 ? -14.648 -46.938 -12.359 1 91.12 254 ARG B CA 1
ATOM 5712 C C . ARG B 1 254 ? -14.547 -48.219 -13.164 1 91.12 254 ARG B C 1
ATOM 5714 O O . ARG B 1 254 ? -13.531 -48.938 -13.102 1 91.12 254 ARG B O 1
ATOM 5721 N N . ASP B 1 255 ? -15.562 -48.531 -13.992 1 90.69 255 ASP B N 1
ATOM 5722 C CA . ASP B 1 255 ? -15.609 -49.781 -14.719 1 90.69 255 ASP B CA 1
ATOM 5723 C C . ASP B 1 255 ? -15.211 -49.594 -16.188 1 90.69 255 ASP B C 1
ATOM 5725 O O . ASP B 1 255 ? -15.406 -50.5 -17 1 90.69 255 ASP B O 1
ATOM 5729 N N . ASP B 1 256 ? -14.742 -48.469 -16.484 1 92.75 256 ASP B N 1
ATOM 5730 C CA . ASP B 1 256 ? -14.312 -48.25 -17.859 1 92.75 256 ASP B CA 1
ATOM 5731 C C . ASP B 1 256 ? -13.203 -49.25 -18.25 1 92.75 256 ASP B C 1
ATOM 5733 O O . ASP B 1 256 ? -12.281 -49.5 -17.484 1 92.75 256 ASP B O 1
ATOM 5737 N N . PRO B 1 257 ? -13.352 -49.875 -19.391 1 91.38 257 PRO B N 1
ATOM 5738 C CA . PRO B 1 257 ? -12.281 -50.75 -19.844 1 91.38 257 PRO B CA 1
ATOM 5739 C C . PRO B 1 257 ? -11 -50 -20.219 1 91.38 257 PRO B C 1
ATOM 5741 O O . PRO B 1 257 ? -11.039 -48.812 -20.453 1 91.38 257 PRO B O 1
ATOM 5744 N N . ASP B 1 258 ? -9.969 -50.75 -20.297 1 90 258 ASP B N 1
ATOM 5745 C CA . ASP B 1 258 ? -8.633 -50.219 -20.578 1 90 258 ASP B CA 1
ATOM 5746 C C . ASP B 1 258 ? -8.602 -49.438 -21.891 1 90 258 ASP B C 1
ATOM 5748 O O . ASP B 1 258 ? -8.07 -48.344 -21.938 1 90 258 ASP B O 1
ATOM 5752 N N . GLU B 1 259 ? -9.227 -49.938 -22.875 1 87.88 259 GLU B N 1
ATOM 5753 C CA . GLU B 1 259 ? -9.203 -49.312 -24.203 1 87.88 259 GLU B CA 1
ATOM 5754 C C . GLU B 1 259 ? -9.883 -47.969 -24.188 1 87.88 259 GLU B C 1
ATOM 5756 O O . GLU B 1 259 ? -9.398 -47.031 -24.828 1 87.88 259 GLU B O 1
ATOM 5761 N N . LEU B 1 260 ? -10.914 -47.906 -23.469 1 90.06 260 LEU B N 1
ATOM 5762 C CA . LEU B 1 260 ? -11.664 -46.656 -23.406 1 90.06 260 LEU B CA 1
ATOM 5763 C C . LEU B 1 260 ? -10.883 -45.562 -22.656 1 90.06 260 LEU B C 1
ATOM 5765 O O . LEU B 1 260 ? -10.906 -44.406 -23.016 1 90.06 260 LEU B O 1
ATOM 5769 N N . ILE B 1 261 ? -10.258 -45.938 -21.609 1 90.5 261 ILE B N 1
ATOM 5770 C CA . ILE B 1 261 ? -9.453 -45.031 -20.812 1 90.5 261 ILE B CA 1
ATOM 5771 C C . ILE B 1 261 ? -8.328 -44.438 -21.656 1 90.5 261 ILE B C 1
ATOM 5773 O O . ILE B 1 261 ? -8.086 -43.219 -21.641 1 90.5 261 ILE B O 1
ATOM 5777 N N . ARG B 1 262 ? -7.711 -45.25 -22.422 1 86.56 262 ARG B N 1
ATOM 5778 C CA . ARG B 1 262 ? -6.598 -44.844 -23.266 1 86.56 262 ARG B CA 1
ATOM 5779 C C . ARG B 1 262 ? -7.059 -43.812 -24.328 1 86.56 262 ARG B C 1
ATOM 5781 O O . ARG B 1 262 ? -6.391 -42.812 -24.562 1 86.56 262 ARG B O 1
ATOM 5788 N N . VAL B 1 263 ? -8.195 -44.062 -24.891 1 85.94 263 VAL B N 1
ATOM 5789 C CA . VAL B 1 263 ? -8.727 -43.219 -25.953 1 85.94 263 VAL B CA 1
ATOM 5790 C C . VAL B 1 263 ? -9.109 -41.844 -25.359 1 85.94 263 VAL B C 1
ATOM 5792 O O . VAL B 1 263 ? -8.852 -40.812 -25.953 1 85.94 263 VAL B O 1
ATOM 5795 N N . ARG B 1 264 ? -9.641 -41.844 -24.25 1 88.25 264 ARG B N 1
ATOM 5796 C CA . ARG B 1 264 ? -10.086 -40.594 -23.625 1 88.25 264 ARG B CA 1
ATOM 5797 C C . ARG B 1 264 ? -8.898 -39.719 -23.219 1 88.25 264 ARG B C 1
ATOM 5799 O O . ARG B 1 264 ? -8.969 -38.5 -23.328 1 88.25 264 ARG B O 1
ATOM 5806 N N . ILE B 1 265 ? -7.926 -40.344 -22.688 1 87.31 265 ILE B N 1
ATOM 5807 C CA . ILE B 1 265 ? -6.727 -39.594 -22.297 1 87.31 265 ILE B CA 1
ATOM 5808 C C . ILE B 1 265 ? -6.098 -38.938 -23.531 1 87.31 265 ILE B C 1
ATOM 5810 O O . ILE B 1 265 ? -5.598 -37.812 -23.453 1 87.31 265 ILE B O 1
ATOM 5814 N N . ALA B 1 266 ? -6.121 -39.656 -24.641 1 80.19 266 ALA B N 1
ATOM 5815 C CA . ALA B 1 266 ? -5.547 -39.125 -25.875 1 80.19 266 ALA B CA 1
ATOM 5816 C C . ALA B 1 266 ? -6.352 -37.969 -26.406 1 80.19 266 ALA B C 1
ATOM 5818 O O . ALA B 1 266 ? -5.785 -37 -26.953 1 80.19 266 ALA B O 1
ATOM 5819 N N . GLU B 1 267 ? -7.59 -38 -26.25 1 83.75 267 GLU B N 1
ATOM 5820 C CA . GLU B 1 267 ? -8.477 -36.969 -26.766 1 83.75 267 GLU B CA 1
ATOM 5821 C C . GLU B 1 267 ? -8.461 -35.719 -25.859 1 83.75 267 GLU B C 1
ATOM 5823 O O . GLU B 1 267 ? -8.469 -34.594 -26.359 1 83.75 267 GLU B O 1
ATOM 5828 N N . GLU B 1 268 ? -8.445 -36 -24.578 1 87.25 268 GLU B N 1
ATOM 5829 C CA . GLU B 1 268 ? -8.445 -34.938 -23.578 1 87.25 268 GLU B CA 1
ATOM 5830 C C . GLU B 1 268 ? -7.316 -35.125 -22.562 1 87.25 268 GLU B C 1
ATOM 5832 O O . GLU B 1 268 ? -7.551 -35.594 -21.453 1 87.25 268 GLU B O 1
ATOM 5837 N N . PRO B 1 269 ? -6.191 -34.625 -22.953 1 84.69 269 PRO B N 1
ATOM 5838 C CA . PRO B 1 269 ? -5.043 -34.844 -22.078 1 84.69 269 PRO B CA 1
ATOM 5839 C C . PRO B 1 269 ? -5.016 -33.875 -20.891 1 84.69 269 PRO B C 1
ATOM 5841 O O . PRO B 1 269 ? -4.699 -32.688 -21.047 1 84.69 269 PRO B O 1
ATOM 5844 N N . PHE B 1 270 ? -5.426 -34.312 -19.75 1 87.75 270 PHE B N 1
ATOM 5845 C CA . PHE B 1 270 ? -5.355 -33.562 -18.5 1 87.75 270 PHE B CA 1
ATOM 5846 C C . PHE B 1 270 ? -4.41 -34.25 -17.516 1 87.75 270 PHE B C 1
ATOM 5848 O O . PHE B 1 270 ? -3.994 -35.406 -17.734 1 87.75 270 PHE B O 1
ATOM 5855 N N . SER B 1 271 ? -4.039 -33.531 -16.484 1 86.44 271 SER B N 1
ATOM 5856 C CA . SER B 1 271 ? -3.121 -34.094 -15.5 1 86.44 271 SER B CA 1
ATOM 5857 C C . SER B 1 271 ? -3.861 -34.969 -14.484 1 86.44 271 SER B C 1
ATOM 5859 O O . SER B 1 271 ? -3.285 -35.906 -13.93 1 86.44 271 SER B O 1
ATOM 5861 N N . THR B 1 272 ? -5.035 -34.562 -14.25 1 91.81 272 THR B N 1
ATOM 5862 C CA . THR B 1 272 ? -5.828 -35.281 -13.258 1 91.81 272 THR B CA 1
ATOM 5863 C C . THR B 1 272 ? -7.246 -35.5 -13.766 1 91.81 272 THR B C 1
ATOM 5865 O O . THR B 1 272 ? -7.836 -34.625 -14.406 1 91.81 272 THR B O 1
ATOM 5868 N N . TYR B 1 273 ? -7.77 -36.781 -13.469 1 94.25 273 TYR B N 1
ATOM 5869 C CA . TYR B 1 273 ? -9.117 -37.125 -13.898 1 94.25 273 TYR B CA 1
ATOM 5870 C C . TYR B 1 273 ? -9.953 -37.625 -12.727 1 94.25 273 TYR B C 1
ATOM 5872 O O . TYR B 1 273 ? -9.531 -38.531 -11.992 1 94.25 273 TYR B O 1
ATOM 5880 N N . PRO B 1 274 ? -11.125 -37.062 -12.586 1 95.62 274 PRO B N 1
ATOM 5881 C CA . PRO B 1 274 ? -12.039 -37.656 -11.602 1 95.62 274 PRO B CA 1
ATOM 5882 C C . PRO B 1 274 ? -12.531 -39.031 -12.016 1 95.62 274 PRO B C 1
ATOM 5884 O O . PRO B 1 274 ? -12.727 -39.312 -13.203 1 95.62 274 PRO B O 1
ATOM 5887 N N . VAL B 1 275 ? -12.672 -39.875 -11.016 1 95.38 275 VAL B N 1
ATOM 5888 C CA . VAL B 1 275 ? -13.227 -41.219 -11.227 1 95.38 275 VAL B CA 1
ATOM 5889 C C . VAL B 1 275 ? -14.586 -41.344 -10.555 1 95.38 275 VAL B C 1
ATOM 5891 O O . VAL B 1 275 ? -14.734 -41 -9.367 1 95.38 275 VAL B O 1
ATOM 5894 N N . CYS B 1 276 ? -15.539 -41.719 -11.352 1 94.25 276 CYS B N 1
ATOM 5895 C CA . CYS B 1 276 ? -16.906 -41.75 -10.844 1 94.25 276 CYS B CA 1
ATOM 5896 C C . CYS B 1 276 ? -17.484 -43.156 -10.898 1 94.25 276 CYS B C 1
ATOM 5898 O O . CYS B 1 276 ? -16.984 -44 -11.648 1 94.25 276 CYS B O 1
ATOM 5900 N N . ASP B 1 277 ? -18.469 -43.406 -10.062 1 91.06 277 ASP B N 1
ATOM 5901 C CA . ASP B 1 277 ? -19.25 -44.656 -10.094 1 91.06 277 ASP B CA 1
ATOM 5902 C C . ASP B 1 277 ? -20.625 -44.406 -10.695 1 91.06 277 ASP B C 1
ATOM 5904 O O . ASP B 1 277 ? -21.531 -43.906 -10.016 1 91.06 277 ASP B O 1
ATOM 5908 N N . GLY B 1 278 ? -20.844 -44.688 -12.008 1 86.56 278 GLY B N 1
ATOM 5909 C CA . GLY B 1 278 ? -22.125 -44.5 -12.68 1 86.56 278 GLY B CA 1
ATOM 5910 C C . GLY B 1 278 ? -22.266 -43.125 -13.344 1 86.56 278 GLY B C 1
ATOM 5911 O O . GLY B 1 278 ? -22.391 -43.062 -14.562 1 86.56 278 GLY B O 1
ATOM 5912 N N . ASP B 1 279 ? -22.328 -42.062 -12.445 1 88.75 279 ASP B N 1
ATOM 5913 C CA . ASP B 1 279 ? -22.469 -40.719 -12.984 1 88.75 279 ASP B CA 1
ATOM 5914 C C . ASP B 1 279 ? -21.484 -39.75 -12.344 1 88.75 279 ASP B C 1
ATOM 5916 O O . ASP B 1 279 ? -20.844 -40.062 -11.336 1 88.75 279 ASP B O 1
ATOM 5920 N N . ILE B 1 280 ? -21.359 -38.562 -12.898 1 91.31 280 ILE B N 1
ATOM 5921 C CA . ILE B 1 280 ? -20.344 -37.594 -12.516 1 91.31 280 ILE B CA 1
ATOM 5922 C C . ILE B 1 280 ? -20.609 -37.094 -11.094 1 91.31 280 ILE B C 1
ATOM 5924 O O . ILE B 1 280 ? -19.719 -36.562 -10.438 1 91.31 280 ILE B O 1
ATOM 5928 N N . ASP B 1 281 ? -21.812 -37.281 -10.586 1 90.56 281 ASP B N 1
ATOM 5929 C CA . ASP B 1 281 ? -22.156 -36.781 -9.258 1 90.56 281 ASP B CA 1
ATOM 5930 C C . ASP B 1 281 ? -21.703 -37.75 -8.172 1 90.56 281 ASP B C 1
ATOM 5932 O O . ASP B 1 281 ? -21.703 -37.406 -6.988 1 90.56 281 ASP B O 1
ATOM 5936 N N . HIS B 1 282 ? -21.328 -38.938 -8.5 1 91.31 282 HIS B N 1
ATOM 5937 C CA . HIS B 1 282 ? -20.812 -39.938 -7.562 1 91.31 282 HIS B CA 1
ATOM 5938 C C . HIS B 1 282 ? -19.328 -40.188 -7.777 1 91.31 282 HIS B C 1
ATOM 5940 O O . HIS B 1 282 ? -18.922 -41.219 -8.32 1 91.31 282 HIS B O 1
ATOM 5946 N N . ILE B 1 283 ? -18.562 -39.281 -7.176 1 92.38 283 ILE B N 1
ATOM 5947 C CA . ILE B 1 283 ? -17.125 -39.312 -7.359 1 92.38 283 ILE B CA 1
ATOM 5948 C C . ILE B 1 283 ? -16.484 -40.219 -6.312 1 92.38 283 ILE B C 1
ATOM 5950 O O . ILE B 1 283 ? -16.75 -40.062 -5.113 1 92.38 283 ILE B O 1
ATOM 5954 N N . VAL B 1 284 ? -15.664 -41.125 -6.711 1 89.81 284 VAL B N 1
ATOM 5955 C CA . VAL B 1 284 ? -14.984 -42.062 -5.816 1 89.81 284 VAL B CA 1
ATOM 5956 C C . VAL B 1 284 ? -13.57 -41.562 -5.527 1 89.81 284 VAL B C 1
ATOM 5958 O O . VAL B 1 284 ? -12.992 -41.875 -4.484 1 89.81 284 VAL B O 1
ATOM 5961 N N . GLY B 1 285 ? -13.031 -40.812 -6.41 1 93.44 285 GLY B N 1
ATOM 5962 C CA . GLY B 1 285 ? -11.68 -40.281 -6.281 1 93.44 285 GLY B CA 1
ATOM 5963 C C . GLY B 1 285 ? -11.156 -39.688 -7.566 1 93.44 285 GLY B C 1
ATOM 5964 O O . GLY B 1 285 ? -11.93 -39.188 -8.383 1 93.44 285 GLY B O 1
ATOM 5965 N N . TYR B 1 286 ? -9.914 -39.594 -7.617 1 94.81 286 TYR B N 1
ATOM 5966 C CA . TYR B 1 286 ? -9.289 -39.125 -8.844 1 94.81 286 TYR B CA 1
ATOM 5967 C C . TYR B 1 286 ? -8.055 -39.938 -9.18 1 94.81 286 TYR B C 1
ATOM 5969 O O . TYR B 1 286 ? -7.539 -40.688 -8.336 1 94.81 286 TYR B O 1
ATOM 5977 N N . VAL B 1 287 ? -7.633 -39.938 -10.422 1 93.19 287 VAL B N 1
ATOM 5978 C CA . VAL B 1 287 ? -6.43 -40.594 -10.891 1 93.19 287 VAL B CA 1
ATOM 5979 C C . VAL B 1 287 ? -5.504 -39.594 -11.586 1 93.19 287 VAL B C 1
ATOM 5981 O O . VAL B 1 287 ? -5.965 -38.719 -12.32 1 93.19 287 VAL B O 1
ATOM 5984 N N . ASP B 1 288 ? -4.273 -39.75 -11.273 1 90.25 288 ASP B N 1
ATOM 5985 C CA . ASP B 1 288 ? -3.285 -38.906 -11.922 1 90.25 288 ASP B CA 1
ATOM 5986 C C . ASP B 1 288 ? -2.84 -39.5 -13.258 1 90.25 288 ASP B C 1
ATOM 5988 O O . ASP B 1 288 ? -2.584 -40.688 -13.359 1 90.25 288 ASP B O 1
ATOM 5992 N N . ALA B 1 289 ? -2.787 -38.656 -14.219 1 86.38 289 ALA B N 1
ATOM 5993 C CA . ALA B 1 289 ? -2.311 -39.094 -15.531 1 86.38 289 ALA B CA 1
ATOM 5994 C C . ALA B 1 289 ? -0.923 -39.719 -15.43 1 86.38 289 ALA B C 1
ATOM 5996 O O . ALA B 1 289 ? -0.611 -40.656 -16.141 1 86.38 289 ALA B O 1
ATOM 5997 N N . LYS B 1 290 ? -0.123 -39.188 -14.539 1 81.75 290 LYS B N 1
ATOM 5998 C CA . LYS B 1 290 ? 1.233 -39.688 -14.375 1 81.75 290 LYS B CA 1
ATOM 5999 C C . LYS B 1 290 ? 1.218 -41.156 -13.93 1 81.75 290 LYS B C 1
ATOM 6001 O O . LYS B 1 290 ? 2.041 -41.969 -14.375 1 81.75 290 LYS B O 1
ATOM 6006 N N . ASP B 1 291 ? 0.335 -41.5 -13.07 1 85.06 291 ASP B N 1
ATOM 6007 C CA . ASP B 1 291 ? 0.218 -42.875 -12.602 1 85.06 291 ASP B CA 1
ATOM 6008 C C . ASP B 1 291 ? -0.274 -43.812 -13.711 1 85.06 291 ASP B C 1
ATOM 6010 O O . ASP B 1 291 ? 0.195 -44.938 -13.844 1 85.06 291 ASP B O 1
ATOM 6014 N N . LEU B 1 292 ? -1.21 -43.312 -14.445 1 86.38 292 LEU B N 1
ATOM 6015 C CA . LEU B 1 292 ? -1.725 -44.094 -15.57 1 86.38 292 LEU B CA 1
ATOM 6016 C C . LEU B 1 292 ? -0.638 -44.312 -16.625 1 86.38 292 LEU B C 1
ATOM 6018 O O . LEU B 1 292 ? -0.54 -45.406 -17.188 1 86.38 292 LEU B O 1
ATOM 6022 N N . PHE B 1 293 ? 0.049 -43.281 -16.734 1 82.75 293 PHE B N 1
ATOM 6023 C CA . PHE B 1 293 ? 1.143 -43.344 -17.688 1 82.75 293 PHE B CA 1
ATOM 6024 C C . PHE B 1 293 ? 2.17 -44.375 -17.266 1 82.75 293 PHE B C 1
ATOM 6026 O O . PHE B 1 293 ? 2.666 -45.156 -18.109 1 82.75 293 PHE B O 1
ATOM 6033 N N . GLN B 1 294 ? 2.525 -44.438 -16.047 1 81.5 294 GLN B N 1
ATOM 6034 C CA . GLN B 1 294 ? 3.482 -45.406 -15.516 1 81.5 294 GLN B CA 1
ATOM 6035 C C . GLN B 1 294 ? 3.004 -46.844 -15.75 1 81.5 294 GLN B C 1
ATOM 6037 O O . GLN B 1 294 ? 3.793 -47.719 -16.109 1 81.5 294 GLN B O 1
ATOM 6042 N N . ARG B 1 295 ? 1.809 -47.031 -15.562 1 82.81 295 ARG B N 1
ATOM 6043 C CA . ARG B 1 295 ? 1.236 -48.344 -15.781 1 82.81 295 ARG B CA 1
ATOM 6044 C C . ARG B 1 295 ? 1.25 -48.719 -17.25 1 82.81 295 ARG B C 1
ATOM 6046 O O . ARG B 1 295 ? 1.533 -49.875 -17.609 1 82.81 295 ARG B O 1
ATOM 6053 N N . ALA B 1 296 ? 0.876 -47.781 -18.031 1 81.38 296 ALA B N 1
ATOM 6054 C CA . ALA B 1 296 ? 0.864 -48 -19.469 1 81.38 296 ALA B CA 1
ATOM 6055 C C . ALA B 1 296 ? 2.262 -48.344 -19.984 1 81.38 296 ALA B C 1
ATOM 6057 O O . ALA B 1 296 ? 2.424 -49.156 -20.891 1 81.38 296 ALA B O 1
ATOM 6058 N N . LEU B 1 297 ? 3.211 -47.688 -19.438 1 78.38 297 LEU B N 1
ATOM 6059 C CA . LEU B 1 297 ? 4.594 -47.875 -19.844 1 78.38 297 LEU B CA 1
ATOM 6060 C C . LEU B 1 297 ? 5.078 -49.281 -19.469 1 78.38 297 LEU B C 1
ATOM 6062 O O . LEU B 1 297 ? 5.918 -49.844 -20.156 1 78.38 297 LEU B O 1
ATOM 6066 N N . ASN B 1 298 ? 4.59 -49.75 -18.422 1 77.81 298 ASN B N 1
ATOM 6067 C CA . ASN B 1 298 ? 4.961 -51.094 -17.969 1 77.81 298 ASN B CA 1
ATOM 6068 C C . ASN B 1 298 ? 4.047 -52.156 -18.578 1 77.81 298 ASN B C 1
ATOM 6070 O O . ASN B 1 298 ? 4.043 -53.312 -18.125 1 77.81 298 ASN B O 1
ATOM 6074 N N . ASN B 1 299 ? 3.236 -51.75 -19.516 1 76.81 299 ASN B N 1
ATOM 6075 C CA . ASN B 1 299 ? 2.318 -52.625 -20.234 1 76.81 299 ASN B CA 1
ATOM 6076 C C . ASN B 1 299 ? 1.343 -53.312 -19.266 1 76.81 299 ASN B C 1
ATOM 6078 O O . ASN B 1 299 ? 1.055 -54.5 -19.406 1 76.81 299 ASN B O 1
ATOM 6082 N N . GLN B 1 300 ? 1.064 -52.656 -18.297 1 80.44 300 GLN B N 1
ATOM 6083 C CA . GLN B 1 300 ? 0.051 -53.125 -17.359 1 80.44 300 GLN B CA 1
ATOM 6084 C C . GLN B 1 300 ? -1.33 -52.562 -17.719 1 80.44 300 GLN B C 1
ATOM 6086 O O . GLN B 1 300 ? -1.453 -51.469 -18.25 1 80.44 300 GLN B O 1
ATOM 6091 N N . PRO B 1 301 ? -2.316 -53.406 -17.562 1 82.88 301 PRO B N 1
ATOM 6092 C CA . PRO B 1 301 ? -3.664 -52.938 -17.859 1 82.88 301 PRO B CA 1
ATOM 6093 C C . PRO B 1 301 ? -4.074 -51.75 -16.984 1 82.88 301 PRO B C 1
ATOM 6095 O O . PRO B 1 301 ? -3.721 -51.688 -15.797 1 82.88 301 PRO B O 1
ATOM 6098 N N . LEU B 1 302 ? -4.727 -50.812 -17.641 1 86.88 302 LEU B N 1
ATOM 6099 C CA . LEU B 1 302 ? -5.262 -49.656 -16.906 1 86.88 302 LEU B CA 1
ATOM 6100 C C . LEU B 1 302 ? -6.625 -50 -16.312 1 86.88 302 LEU B C 1
ATOM 6102 O O . LEU B 1 302 ? -7.625 -50.062 -17.016 1 86.88 302 LEU B O 1
ATOM 6106 N N . SER B 1 303 ? -6.66 -50.438 -15.062 1 87.88 303 SER B N 1
ATOM 6107 C CA . SER B 1 303 ? -7.914 -50.719 -14.375 1 87.88 303 SER B CA 1
ATOM 6108 C C . SER B 1 303 ? -8.117 -49.812 -13.188 1 87.88 303 SER B C 1
ATOM 6110 O O . SER B 1 303 ? -7.266 -49.719 -12.297 1 87.88 303 SER B O 1
ATOM 6112 N N . LEU B 1 304 ? -9.219 -49.156 -13.211 1 89.5 304 LEU B N 1
ATOM 6113 C CA . LEU B 1 304 ? -9.523 -48.188 -12.148 1 89.5 304 LEU B CA 1
ATOM 6114 C C . LEU B 1 304 ? -10.258 -48.875 -11 1 89.5 304 LEU B C 1
ATOM 6116 O O . LEU B 1 304 ? -10.68 -48.219 -10.055 1 89.5 304 LEU B O 1
ATOM 6120 N N . MET B 1 305 ? -10.367 -50.156 -11.18 1 84.75 305 MET B N 1
ATOM 6121 C CA . MET B 1 305 ? -10.945 -50.938 -10.086 1 84.75 305 MET B CA 1
ATOM 6122 C C . MET B 1 305 ? -9.906 -51.219 -9 1 84.75 305 MET B C 1
ATOM 6124 O O . MET B 1 305 ? -10.266 -51.531 -7.871 1 84.75 305 MET B O 1
ATOM 6128 N N . ASP B 1 306 ? -8.648 -51.031 -9.445 1 77.69 306 ASP B N 1
ATOM 6129 C CA . ASP B 1 306 ? -7.555 -51.156 -8.477 1 77.69 306 ASP B CA 1
ATOM 6130 C C . ASP B 1 306 ? -7.473 -49.906 -7.582 1 77.69 306 ASP B C 1
ATOM 6132 O O . ASP B 1 306 ? -7.293 -48.812 -8.07 1 77.69 306 ASP B O 1
ATOM 6136 N N . ASP B 1 307 ? -7.555 -50.125 -6.375 1 77.69 307 ASP B N 1
ATOM 6137 C CA . ASP B 1 307 ? -7.613 -49.031 -5.395 1 77.69 307 ASP B CA 1
ATOM 6138 C C . ASP B 1 307 ? -6.273 -48.312 -5.297 1 77.69 307 ASP B C 1
ATOM 6140 O O . ASP B 1 307 ? -6.207 -47.188 -4.797 1 77.69 307 ASP B O 1
ATOM 6144 N N . SER B 1 308 ? -5.312 -48.906 -5.828 1 83.56 308 SER B N 1
ATOM 6145 C CA . SER B 1 308 ? -3.994 -48.312 -5.691 1 83.56 308 SER B CA 1
ATOM 6146 C C . SER B 1 308 ? -3.838 -47.094 -6.629 1 83.56 308 SER B C 1
ATOM 6148 O O . SER B 1 308 ? -3.016 -46.219 -6.383 1 83.56 308 SER B O 1
ATOM 6150 N N . LEU B 1 309 ? -4.652 -47 -7.652 1 87.56 309 LEU B N 1
ATOM 6151 C CA . LEU B 1 309 ? -4.523 -45.938 -8.641 1 87.56 309 LEU B CA 1
ATOM 6152 C C . LEU B 1 309 ? -5.441 -44.75 -8.305 1 87.56 309 LEU B C 1
ATOM 6154 O O . LEU B 1 309 ? -5.18 -43.625 -8.703 1 87.56 309 LEU B O 1
ATOM 6158 N N . VAL B 1 310 ? -6.48 -45.094 -7.582 1 90.81 310 VAL B N 1
ATOM 6159 C CA . VAL B 1 310 ? -7.484 -44.062 -7.301 1 90.81 310 VAL B CA 1
ATOM 6160 C C . VAL B 1 310 ? -7.203 -43.438 -5.941 1 90.81 310 VAL B C 1
ATOM 6162 O O . VAL B 1 310 ? -7.211 -44.094 -4.914 1 90.81 310 VAL B O 1
ATOM 6165 N N . HIS B 1 311 ? -6.961 -42.094 -5.957 1 91 311 HIS B N 1
ATOM 6166 C CA . HIS B 1 311 ? -6.691 -41.344 -4.734 1 91 311 HIS B CA 1
ATOM 6167 C C . HIS B 1 311 ? -7.945 -40.656 -4.223 1 91 311 HIS B C 1
ATOM 6169 O O . HIS B 1 311 ? -8.852 -40.344 -5 1 91 311 HIS B O 1
ATOM 6175 N N . LYS B 1 312 ? -7.898 -40.344 -2.973 1 88.62 312 LYS B N 1
ATOM 6176 C CA . LYS B 1 312 ? -9.016 -39.625 -2.391 1 88.62 312 LYS B CA 1
ATOM 6177 C C . LYS B 1 312 ? -9.016 -38.156 -2.848 1 88.62 312 LYS B C 1
ATOM 6179 O O . LYS B 1 312 ? -7.957 -37.531 -2.936 1 88.62 312 LYS B O 1
ATOM 6184 N N . VAL B 1 313 ? -10.164 -37.719 -3.123 1 91.5 313 VAL B N 1
ATOM 6185 C CA . VAL B 1 313 ? -10.258 -36.375 -3.67 1 91.5 313 VAL B CA 1
ATOM 6186 C C . VAL B 1 313 ? -10.805 -35.438 -2.607 1 91.5 313 VAL B C 1
ATOM 6188 O O . VAL B 1 313 ? -11.625 -35.812 -1.776 1 91.5 313 VAL B O 1
ATOM 6191 N N . LEU B 1 314 ? -10.281 -34.219 -2.596 1 93.12 314 LEU B N 1
ATOM 6192 C CA . LEU B 1 314 ? -10.82 -33.156 -1.763 1 93.12 314 LEU B CA 1
ATOM 6193 C C . LEU B 1 314 ? -12.109 -32.594 -2.357 1 93.12 314 LEU B C 1
ATOM 6195 O O . LEU B 1 314 ? -12.148 -32.25 -3.533 1 93.12 314 LEU B O 1
ATOM 6199 N N . VAL B 1 315 ? -13.18 -32.688 -1.576 1 92 315 VAL B N 1
ATOM 6200 C CA . VAL B 1 315 ? -14.469 -32.156 -2.016 1 92 315 VAL B CA 1
ATOM 6201 C C . VAL B 1 315 ? -14.781 -30.875 -1.259 1 92 315 VAL B C 1
ATOM 6203 O O . VAL B 1 315 ? -14.742 -30.844 -0.027 1 92 315 VAL B O 1
ATOM 6206 N N . VAL B 1 316 ? -15.07 -29.828 -2.027 1 92.56 316 VAL B N 1
ATOM 6207 C CA . VAL B 1 316 ? -15.312 -28.531 -1.388 1 92.56 316 VAL B CA 1
ATOM 6208 C C . VAL B 1 316 ? -16.641 -27.953 -1.885 1 92.56 316 VAL B C 1
ATOM 6210 O O . VAL B 1 316 ? -17.047 -28.203 -3.021 1 92.56 316 VAL B O 1
ATOM 6213 N N . PRO B 1 317 ? -17.281 -27.156 -1.093 1 90.19 317 PRO B N 1
ATOM 6214 C CA . PRO B 1 317 ? -18.516 -26.5 -1.519 1 90.19 317 PRO B CA 1
ATOM 6215 C C . PRO B 1 317 ? -18.266 -25.344 -2.49 1 90.19 317 PRO B C 1
ATOM 6217 O O . PRO B 1 317 ? -17.203 -24.734 -2.465 1 90.19 317 PRO B O 1
ATOM 6220 N N . ASP B 1 318 ? -19.266 -25.016 -3.307 1 87.19 318 ASP B N 1
ATOM 6221 C CA . ASP B 1 318 ? -19.141 -24 -4.348 1 87.19 318 ASP B CA 1
ATOM 6222 C C . ASP B 1 318 ? -19.188 -22.594 -3.754 1 87.19 318 ASP B C 1
ATOM 6224 O O . ASP B 1 318 ? -18.844 -21.625 -4.426 1 87.19 318 ASP B O 1
ATOM 6228 N N . ARG B 1 319 ? -19.438 -22.438 -2.492 1 81.94 319 ARG B N 1
ATOM 6229 C CA . ARG B 1 319 ? -19.562 -21.125 -1.869 1 81.94 319 ARG B CA 1
ATOM 6230 C C . ARG B 1 319 ? -18.25 -20.688 -1.218 1 81.94 319 ARG B C 1
ATOM 6232 O O . ARG B 1 319 ? -18.141 -19.562 -0.738 1 81.94 319 ARG B O 1
ATOM 6239 N N . LEU B 1 320 ? -17.312 -21.531 -1.28 1 88.69 320 LEU B N 1
ATOM 6240 C CA . LEU B 1 320 ? -16.031 -21.172 -0.666 1 88.69 320 LEU B CA 1
ATOM 6241 C C . LEU B 1 320 ? -15.344 -20.078 -1.456 1 88.69 320 LEU B C 1
ATOM 6243 O O . LEU B 1 320 ? -15.445 -20.031 -2.684 1 88.69 320 LEU B O 1
ATOM 6247 N N . THR B 1 321 ? -14.672 -19.203 -0.719 1 89.25 321 THR B N 1
ATOM 6248 C CA . THR B 1 321 ? -13.844 -18.188 -1.357 1 89.25 321 THR B CA 1
ATOM 6249 C C . THR B 1 321 ? -12.523 -18.781 -1.838 1 89.25 321 THR B C 1
ATOM 6251 O O . THR B 1 321 ? -12.164 -19.906 -1.449 1 89.25 321 THR B O 1
ATOM 6254 N N . LEU B 1 322 ? -11.859 -18.062 -2.711 1 91.81 322 LEU B N 1
ATOM 6255 C CA . LEU B 1 322 ? -10.57 -18.516 -3.219 1 91.81 322 LEU B CA 1
ATOM 6256 C C . LEU B 1 322 ? -9.555 -18.641 -2.088 1 91.81 322 LEU B C 1
ATOM 6258 O O . LEU B 1 322 ? -8.719 -19.547 -2.102 1 91.81 322 LEU B O 1
ATOM 6262 N N . ALA B 1 323 ? -9.641 -17.797 -1.122 1 89.81 323 ALA B N 1
ATOM 6263 C CA . ALA B 1 323 ? -8.742 -17.859 0.029 1 89.81 323 ALA B CA 1
ATOM 6264 C C . ALA B 1 323 ? -8.969 -19.141 0.823 1 89.81 323 ALA B C 1
ATOM 6266 O O . ALA B 1 323 ? -8.008 -19.797 1.245 1 89.81 323 ALA B O 1
ATOM 6267 N N . GLU B 1 324 ? -10.203 -19.469 0.987 1 88.88 324 GLU B N 1
ATOM 6268 C CA . GLU B 1 324 ? -10.547 -20.672 1.736 1 88.88 324 GLU B CA 1
ATOM 6269 C C . GLU B 1 324 ? -10.102 -21.922 0.995 1 88.88 324 GLU B C 1
ATOM 6271 O O . GLU B 1 324 ? -9.641 -22.891 1.612 1 88.88 324 GLU B O 1
ATOM 6276 N N . VAL B 1 325 ? -10.273 -21.891 -0.276 1 91.94 325 VAL B N 1
ATOM 6277 C CA . VAL B 1 325 ? -9.867 -23.031 -1.085 1 91.94 325 VAL B CA 1
ATOM 6278 C C . VAL B 1 325 ? -8.352 -23.219 -1.01 1 91.94 325 VAL B C 1
ATOM 6280 O O . VAL B 1 325 ? -7.859 -24.344 -0.901 1 91.94 325 VAL B O 1
ATOM 6283 N N . LEU B 1 326 ? -7.637 -22.094 -1.059 1 91.06 326 LEU B N 1
ATOM 6284 C CA . LEU B 1 326 ? -6.184 -22.141 -0.951 1 91.06 326 LEU B CA 1
ATOM 6285 C C . LEU B 1 326 ? -5.758 -22.734 0.384 1 91.06 326 LEU B C 1
ATOM 6287 O O . LEU B 1 326 ? -4.82 -23.547 0.438 1 91.06 326 LEU B O 1
ATOM 6291 N N . GLU B 1 327 ? -6.43 -22.391 1.349 1 87.25 327 GLU B N 1
ATOM 6292 C CA . GLU B 1 327 ? -6.137 -22.906 2.678 1 87.25 327 GLU B CA 1
ATOM 6293 C C . GLU B 1 327 ? -6.398 -24.406 2.748 1 87.25 327 GLU B C 1
ATOM 6295 O O . GLU B 1 327 ? -5.633 -25.156 3.367 1 87.25 327 GLU B O 1
ATOM 6300 N N . GLN B 1 328 ? -7.445 -24.828 2.164 1 88 328 GLN B N 1
ATOM 6301 C CA . GLN B 1 328 ? -7.766 -26.266 2.141 1 88 328 GLN B CA 1
ATOM 6302 C C . GLN B 1 328 ? -6.703 -27.047 1.382 1 88 328 GLN B C 1
ATOM 6304 O O . GLN B 1 328 ? -6.285 -28.125 1.828 1 88 328 GLN B O 1
ATOM 6309 N N . PHE B 1 329 ? -6.297 -26.484 0.277 1 90.69 329 PHE B N 1
ATOM 6310 C CA . PHE B 1 329 ? -5.246 -27.141 -0.502 1 90.69 329 PHE B CA 1
ATOM 6311 C C . PHE B 1 329 ? -3.969 -27.266 0.317 1 90.69 329 PHE B C 1
ATOM 6313 O O . PHE B 1 329 ? -3.32 -28.312 0.298 1 90.69 329 PHE B O 1
ATOM 6320 N N . ARG B 1 330 ? -3.66 -26.25 0.994 1 85.38 330 ARG B N 1
ATOM 6321 C CA . ARG B 1 330 ? -2.441 -26.234 1.798 1 85.38 330 ARG B CA 1
ATOM 6322 C C . ARG B 1 330 ? -2.529 -27.234 2.941 1 85.38 330 ARG B C 1
ATOM 6324 O O . ARG B 1 330 ? -1.555 -27.938 3.24 1 85.38 330 ARG B O 1
ATOM 6331 N N . GLN B 1 331 ? -3.66 -27.391 3.553 1 82.12 331 GLN B N 1
ATOM 6332 C CA . GLN B 1 331 ? -3.852 -28.25 4.715 1 82.12 331 GLN B CA 1
ATOM 6333 C C . GLN B 1 331 ? -3.811 -29.719 4.316 1 82.12 331 GLN B C 1
ATOM 6335 O O . GLN B 1 331 ? -3.227 -30.547 5.023 1 82.12 331 GLN B O 1
ATOM 6340 N N . VAL B 1 332 ? -4.41 -30.062 3.217 1 82.38 332 VAL B N 1
ATOM 6341 C CA . VAL B 1 332 ? -4.555 -31.469 2.816 1 82.38 332 VAL B CA 1
ATOM 6342 C C . VAL B 1 332 ? -3.41 -31.859 1.884 1 82.38 332 VAL B C 1
ATOM 6344 O O . VAL B 1 332 ? -3.195 -33.031 1.616 1 82.38 332 VAL B O 1
ATOM 6347 N N . HIS B 1 333 ? -2.658 -30.875 1.462 1 82.94 333 HIS B N 1
ATOM 6348 C CA . HIS B 1 333 ? -1.532 -31.078 0.556 1 82.94 333 HIS B CA 1
ATOM 6349 C C . HIS B 1 333 ? -1.986 -31.719 -0.75 1 82.94 333 HIS B C 1
ATOM 6351 O O . HIS B 1 333 ? -1.41 -32.719 -1.189 1 82.94 333 HIS B O 1
ATOM 6357 N N . GLU B 1 334 ? -3.092 -31.266 -1.229 1 86.25 334 GLU B N 1
ATOM 6358 C CA . GLU B 1 334 ? -3.607 -31.656 -2.539 1 86.25 334 GLU B CA 1
ATOM 6359 C C . GLU B 1 334 ? -3.684 -30.453 -3.477 1 86.25 334 GLU B C 1
ATOM 6361 O O . GLU B 1 334 ? -3.697 -29.312 -3.023 1 86.25 334 GLU B O 1
ATOM 6366 N N . ASP B 1 335 ? -3.662 -30.719 -4.715 1 90.69 335 ASP B N 1
ATOM 6367 C CA . ASP B 1 335 ? -3.709 -29.609 -5.664 1 90.69 335 ASP B CA 1
ATOM 6368 C C . ASP B 1 335 ? -4.922 -29.734 -6.586 1 90.69 335 ASP B C 1
ATOM 6370 O O . ASP B 1 335 ? -4.98 -29.078 -7.629 1 90.69 335 ASP B O 1
ATOM 6374 N N . PHE B 1 336 ? -5.809 -30.672 -6.207 1 94.38 336 PHE B N 1
ATOM 6375 C CA . PHE B 1 336 ? -7.004 -30.922 -7.008 1 94.38 336 PHE B CA 1
ATOM 6376 C C . PHE B 1 336 ? -8.227 -31.094 -6.121 1 94.38 336 PHE B C 1
ATOM 6378 O O . PHE B 1 336 ? -8.164 -31.75 -5.082 1 94.38 336 PHE B O 1
ATOM 6385 N N . ALA B 1 337 ? -9.305 -30.391 -6.52 1 95.06 337 ALA B N 1
ATOM 6386 C CA . ALA B 1 337 ? -10.531 -30.5 -5.727 1 95.06 337 ALA B CA 1
ATOM 6387 C C . ALA B 1 337 ? -11.766 -30.516 -6.625 1 95.06 337 ALA B C 1
ATOM 6389 O O . ALA B 1 337 ? -11.758 -29.922 -7.707 1 95.06 337 ALA B O 1
ATOM 6390 N N . VAL B 1 338 ? -12.75 -31.266 -6.148 1 95.5 338 VAL B N 1
ATOM 6391 C CA . VAL B 1 338 ? -14.055 -31.297 -6.809 1 95.5 338 VAL B CA 1
ATOM 6392 C C . VAL B 1 338 ? -15.023 -30.375 -6.074 1 95.5 338 VAL B C 1
ATOM 6394 O O . VAL B 1 338 ? -15.055 -30.359 -4.84 1 95.5 338 VAL B O 1
ATOM 6397 N N . ILE B 1 339 ? -15.773 -29.578 -6.816 1 94.12 339 ILE B N 1
ATOM 6398 C CA . ILE B 1 339 ? -16.688 -28.609 -6.234 1 94.12 339 ILE B CA 1
ATOM 6399 C C . ILE B 1 339 ? -18.125 -29.125 -6.316 1 94.12 339 ILE B C 1
ATOM 6401 O O . ILE B 1 339 ? -18.578 -29.531 -7.387 1 94.12 339 ILE B O 1
ATOM 6405 N N . VAL B 1 340 ? -18.797 -29.109 -5.176 1 89.69 340 VAL B N 1
ATOM 6406 C CA . VAL B 1 340 ? -20.172 -29.594 -5.137 1 89.69 340 VAL B CA 1
ATOM 6407 C C . VAL B 1 340 ? -21.094 -28.469 -4.641 1 89.69 340 VAL B C 1
ATOM 6409 O O . VAL B 1 340 ? -20.641 -27.562 -3.934 1 89.69 340 VAL B O 1
ATOM 6412 N N . ASN B 1 341 ? -22.312 -28.484 -5.082 1 82.5 341 ASN B N 1
ATOM 6413 C CA . ASN B 1 341 ? -23.297 -27.5 -4.609 1 82.5 341 ASN B CA 1
ATOM 6414 C C . ASN B 1 341 ? -24.078 -28.016 -3.41 1 82.5 341 ASN B C 1
ATOM 6416 O O . ASN B 1 341 ? -23.703 -29.047 -2.818 1 82.5 341 ASN B O 1
ATOM 6420 N N . GLU B 1 342 ? -25.078 -27.328 -3.053 1 76.25 342 GLU B N 1
ATOM 6421 C CA . GLU B 1 342 ? -25.875 -27.641 -1.869 1 76.25 342 GLU B CA 1
ATOM 6422 C C . GLU B 1 342 ? -26.594 -28.969 -2.035 1 76.25 342 GLU B C 1
ATOM 6424 O O . GLU B 1 342 ? -26.953 -29.625 -1.048 1 76.25 342 GLU B O 1
ATOM 6429 N N . TYR B 1 343 ? -26.781 -29.391 -3.252 1 74.19 343 TYR B N 1
ATOM 6430 C CA . TYR B 1 343 ? -27.5 -30.625 -3.527 1 74.19 343 TYR B CA 1
ATOM 6431 C C . TYR B 1 343 ? -26.516 -31.781 -3.732 1 74.19 343 TYR B C 1
ATOM 6433 O O . TYR B 1 343 ? -26.922 -32.875 -4.168 1 74.19 343 TYR B O 1
ATOM 6441 N N . SER B 1 344 ? -25.25 -31.5 -3.543 1 79.75 344 SER B N 1
ATOM 6442 C CA . SER B 1 344 ? -24.188 -32.5 -3.664 1 79.75 344 SER B CA 1
ATOM 6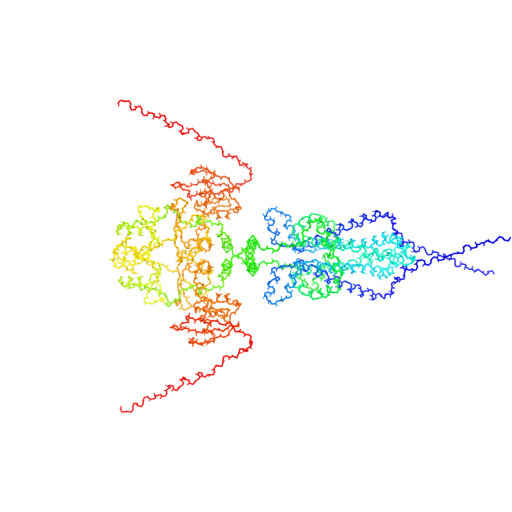443 C C . SER B 1 344 ? -23.984 -32.906 -5.117 1 79.75 344 SER B C 1
ATOM 6445 O O . SER B 1 344 ? -23.641 -34.062 -5.402 1 79.75 344 SER B O 1
ATOM 6447 N N . LEU B 1 345 ? -24.328 -32 -5.961 1 87.44 345 LEU B N 1
ATOM 6448 C CA . LEU B 1 345 ? -24.031 -32.188 -7.379 1 87.44 345 LEU B CA 1
ATOM 6449 C C . LEU B 1 345 ? -22.688 -31.547 -7.742 1 87.44 345 LEU B C 1
ATOM 6451 O O . LEU B 1 345 ? -22.375 -30.453 -7.254 1 87.44 345 LEU B O 1
ATOM 6455 N N . VAL B 1 346 ? -22.016 -32.25 -8.609 1 92.69 346 VAL B N 1
ATOM 6456 C CA . VAL B 1 346 ? -20.734 -31.703 -9.039 1 92.69 346 VAL B CA 1
ATOM 6457 C C . VAL B 1 346 ? -20.953 -30.516 -9.977 1 92.69 346 VAL B C 1
ATOM 6459 O O . VAL B 1 346 ? -21.672 -30.641 -10.977 1 92.69 346 VAL B O 1
ATOM 6462 N N . VAL B 1 347 ? -20.375 -29.375 -9.633 1 88.88 347 VAL B N 1
ATOM 6463 C CA . VAL B 1 347 ? -20.578 -28.172 -10.445 1 88.88 347 VAL B CA 1
ATOM 6464 C C . VAL B 1 347 ? -19.297 -27.844 -11.203 1 88.88 347 VAL B C 1
ATOM 6466 O O . VAL B 1 347 ? -19.328 -27.141 -12.211 1 88.88 347 VAL B O 1
ATOM 6469 N N . GLY B 1 348 ? -18.172 -28.359 -10.711 1 94.06 348 GLY B N 1
ATOM 6470 C CA . GLY B 1 348 ? -16.906 -28.109 -11.383 1 94.06 348 GLY B CA 1
ATOM 6471 C C . GLY B 1 348 ? -15.719 -28.703 -10.648 1 94.06 348 GLY B C 1
ATOM 6472 O O . GLY B 1 348 ? -15.891 -29.422 -9.672 1 94.06 348 GLY B O 1
ATOM 6473 N N . VAL B 1 349 ? -14.5 -28.516 -11.25 1 95.75 349 VAL B N 1
ATOM 6474 C CA . VAL B 1 349 ? -13.242 -28.922 -10.617 1 95.75 349 VAL B CA 1
ATOM 6475 C C . VAL B 1 349 ? -12.273 -27.734 -10.602 1 95.75 349 VAL B C 1
ATOM 6477 O O . VAL B 1 349 ? -12.422 -26.797 -11.391 1 95.75 349 VAL B O 1
ATOM 6480 N N . VAL B 1 350 ? -11.391 -27.719 -9.656 1 94.19 350 VAL B N 1
ATOM 6481 C CA . VAL B 1 350 ? -10.43 -26.641 -9.555 1 94.19 350 VAL B CA 1
ATOM 6482 C C . VAL B 1 350 ? -9.07 -27.188 -9.125 1 94.19 350 VAL B C 1
ATOM 6484 O O . VAL B 1 350 ? -8.992 -28.141 -8.359 1 94.19 350 VAL B O 1
ATOM 6487 N N . THR B 1 351 ? -8.031 -26.641 -9.734 1 93.5 351 THR B N 1
ATOM 6488 C CA . THR B 1 351 ? -6.672 -26.984 -9.328 1 93.5 351 THR B CA 1
ATOM 6489 C C . THR B 1 351 ? -5.996 -25.812 -8.625 1 93.5 351 THR B C 1
ATOM 6491 O O . THR B 1 351 ? -6.461 -24.672 -8.719 1 93.5 351 THR B O 1
ATOM 6494 N N . LEU B 1 352 ? -4.988 -26.109 -7.871 1 91.62 352 LEU B N 1
ATOM 6495 C CA . LEU B 1 352 ? -4.184 -25.078 -7.238 1 91.62 352 LEU B CA 1
ATOM 6496 C C . LEU B 1 352 ? -3.668 -24.078 -8.273 1 91.62 352 LEU B C 1
ATOM 6498 O O . LEU B 1 352 ? -3.652 -22.875 -8.023 1 91.62 352 LEU B O 1
ATOM 6502 N N . ASN B 1 353 ? -3.301 -24.547 -9.383 1 89.31 353 ASN B N 1
ATOM 6503 C CA . ASN B 1 353 ? -2.793 -23.703 -10.461 1 89.31 353 ASN B CA 1
ATOM 6504 C C . ASN B 1 353 ? -3.855 -22.719 -10.953 1 89.31 353 ASN B C 1
ATOM 6506 O O . ASN B 1 353 ? -3.539 -21.594 -11.32 1 89.31 353 ASN B O 1
ATOM 6510 N N . ASP B 1 354 ? -5.02 -23.156 -11.008 1 88.5 354 ASP B N 1
ATOM 6511 C CA . ASP B 1 354 ? -6.117 -22.297 -11.43 1 88.5 354 ASP B CA 1
ATOM 6512 C C . ASP B 1 354 ? -6.246 -21.094 -10.508 1 88.5 354 ASP B C 1
ATOM 6514 O O . ASP B 1 354 ? -6.41 -19.953 -10.969 1 88.5 354 ASP B O 1
ATOM 6518 N N . VAL B 1 355 ? -6.211 -21.391 -9.266 1 90.19 355 VAL B N 1
ATOM 6519 C CA . VAL B 1 355 ? -6.355 -20.328 -8.266 1 90.19 355 VAL B CA 1
ATOM 6520 C C . VAL B 1 355 ? -5.164 -19.375 -8.352 1 90.19 355 VAL B C 1
ATOM 6522 O O . VAL B 1 355 ? -5.34 -18.156 -8.352 1 90.19 355 VAL B O 1
ATOM 6525 N N . MET B 1 356 ? -3.971 -19.891 -8.469 1 89.75 356 MET B N 1
ATOM 6526 C CA . MET B 1 356 ? -2.768 -19.078 -8.578 1 89.75 356 MET B CA 1
ATOM 6527 C C . MET B 1 356 ? -2.82 -18.203 -9.82 1 89.75 356 MET B C 1
ATOM 6529 O O . MET B 1 356 ? -2.467 -17.016 -9.773 1 89.75 356 MET B O 1
ATOM 6533 N N . SER B 1 357 ? -3.236 -18.766 -10.883 1 88.19 357 SER B N 1
ATOM 6534 C CA . SER B 1 357 ? -3.326 -18.031 -12.141 1 88.19 357 SER B CA 1
ATOM 6535 C C . SER B 1 357 ? -4.32 -16.875 -12.031 1 88.19 357 SER B C 1
ATOM 6537 O O . SER B 1 357 ? -4.113 -15.812 -12.625 1 88.19 357 SER B O 1
ATOM 6539 N N . THR B 1 358 ? -5.379 -17.172 -11.367 1 85.56 358 THR B N 1
ATOM 6540 C CA . THR B 1 358 ? -6.379 -16.125 -11.172 1 85.56 358 THR B CA 1
ATOM 6541 C C . THR B 1 358 ? -5.785 -14.961 -10.398 1 85.56 358 THR B C 1
ATOM 6543 O O . THR B 1 358 ? -6.055 -13.797 -10.719 1 85.56 358 THR B O 1
ATOM 6546 N N . VAL B 1 359 ? -5 -15.242 -9.383 1 88.06 359 VAL B N 1
ATOM 6547 C CA . VAL B 1 359 ? -4.379 -14.203 -8.57 1 88.06 359 VAL B CA 1
ATOM 6548 C C . VAL B 1 359 ? -3.324 -13.461 -9.391 1 88.06 359 VAL B C 1
ATOM 6550 O O . VAL B 1 359 ? -3.27 -12.227 -9.383 1 88.06 359 VAL B O 1
ATOM 6553 N N . MET B 1 360 ? -2.521 -14.188 -10.141 1 88.31 360 MET B N 1
ATOM 6554 C CA . MET B 1 360 ? -1.441 -13.609 -10.93 1 88.31 360 MET B CA 1
ATOM 6555 C C . MET B 1 360 ? -1.998 -12.82 -12.117 1 88.31 360 MET B C 1
ATOM 6557 O O . MET B 1 360 ? -1.373 -11.867 -12.586 1 88.31 360 MET B O 1
ATOM 6561 N N . GLY B 1 361 ? -3.104 -13.211 -12.602 1 80.88 361 GLY B N 1
ATOM 6562 C CA . GLY B 1 361 ? -3.818 -12.484 -13.641 1 80.88 361 GLY B CA 1
ATOM 6563 C C . GLY B 1 361 ? -2.984 -12.25 -14.883 1 80.88 361 GLY B C 1
ATOM 6564 O O . GLY B 1 361 ? -2.414 -13.188 -15.445 1 80.88 361 GLY B O 1
ATOM 6565 N N . GLY B 1 362 ? -2.818 -10.953 -15.258 1 75.5 362 GLY B N 1
ATOM 6566 C CA . GLY B 1 362 ? -2.17 -10.539 -16.484 1 75.5 362 GLY B CA 1
ATOM 6567 C C . GLY B 1 362 ? -0.677 -10.805 -16.5 1 75.5 362 GLY B C 1
ATOM 6568 O O . GLY B 1 362 ? -0.039 -10.75 -17.547 1 75.5 362 GLY B O 1
ATOM 6569 N N . LEU B 1 363 ? -0.165 -11.156 -15.352 1 80.19 363 LEU B N 1
ATOM 6570 C CA . LEU B 1 363 ? 1.263 -11.453 -15.305 1 80.19 363 LEU B CA 1
ATOM 6571 C C . LEU B 1 363 ? 1.562 -12.789 -15.969 1 80.19 363 LEU B C 1
ATOM 6573 O O . LEU B 1 363 ? 2.678 -13.016 -16.438 1 80.19 363 LEU B O 1
ATOM 6577 N N . VAL B 1 364 ? 0.588 -13.672 -15.922 1 77.88 364 VAL B N 1
ATOM 6578 C CA . VAL B 1 364 ? 0.85 -15.016 -16.438 1 77.88 364 VAL B CA 1
ATOM 6579 C C . VAL B 1 364 ? -0.079 -15.312 -17.609 1 77.88 364 VAL B C 1
ATOM 6581 O O . VAL B 1 364 ? 0.236 -16.141 -18.453 1 77.88 364 VAL B O 1
ATOM 6584 N N . SER B 1 365 ? -1.303 -14.93 -17.531 1 67.44 365 SER B N 1
ATOM 6585 C CA . SER B 1 365 ? -2.291 -15.32 -18.531 1 67.44 365 SER B CA 1
ATOM 6586 C C . SER B 1 365 ? -2.256 -14.383 -19.734 1 67.44 365 SER B C 1
ATOM 6588 O O . SER B 1 365 ? -2.398 -13.164 -19.578 1 67.44 365 SER B O 1
ATOM 6590 N N . PRO B 1 366 ? -1.653 -14.953 -20.797 1 54.97 366 PRO B N 1
ATOM 6591 C CA . PRO B 1 366 ? -1.899 -14.133 -21.984 1 54.97 366 PRO B CA 1
ATOM 6592 C C . PRO B 1 366 ? -3.373 -13.766 -22.156 1 54.97 366 PRO B C 1
ATOM 6594 O O . PRO B 1 366 ? -3.697 -12.789 -22.828 1 54.97 366 PRO B O 1
ATOM 6597 N N . GLY B 1 367 ? -4.215 -14.68 -21.781 1 50.34 367 GLY B N 1
ATOM 6598 C CA . GLY B 1 367 ? -5.617 -14.867 -22.125 1 50.34 367 GLY B CA 1
ATOM 6599 C C . GLY B 1 367 ? -6.504 -13.734 -21.641 1 50.34 367 GLY B C 1
ATOM 6600 O O . GLY B 1 367 ? -7.527 -13.43 -22.25 1 50.34 367 GLY B O 1
ATOM 6601 N N . ASP B 1 368 ? -6.199 -13.32 -20.422 1 51.03 368 ASP B N 1
ATOM 6602 C CA . ASP B 1 368 ? -7.113 -12.258 -20 1 51.03 368 ASP B CA 1
ATOM 6603 C C . ASP B 1 368 ? -7.195 -11.156 -21.062 1 51.03 368 ASP B C 1
ATOM 6605 O O . ASP B 1 368 ? -8.266 -10.586 -21.281 1 51.03 368 ASP B O 1
ATOM 6609 N N . GLU B 1 369 ? -6.082 -10.992 -21.578 1 51.81 369 GLU B N 1
ATOM 6610 C CA . GLU B 1 369 ? -6.082 -10.047 -22.703 1 51.81 369 GLU B CA 1
ATOM 6611 C C . GLU B 1 369 ? -6.902 -10.578 -23.875 1 51.81 369 GLU B C 1
ATOM 6613 O O . GLU B 1 369 ? -7.504 -9.805 -24.609 1 51.81 369 GLU B O 1
ATOM 6618 N N . GLU B 1 370 ? -7.02 -11.969 -23.75 1 59.97 370 GLU B N 1
ATOM 6619 C CA . GLU B 1 370 ? -7.742 -12.562 -24.875 1 59.97 370 GLU B CA 1
ATOM 6620 C C . GLU B 1 370 ? -9.242 -12.648 -24.594 1 59.97 370 GLU B C 1
ATOM 6622 O O . GLU B 1 370 ? -10.055 -12.625 -25.516 1 59.97 370 GLU B O 1
ATOM 6627 N N . GLN B 1 371 ? -9.547 -12.648 -23.328 1 71.56 371 GLN B N 1
ATOM 6628 C CA . GLN B 1 371 ? -10.969 -12.75 -23 1 71.56 371 GLN B CA 1
ATOM 6629 C C . GLN B 1 371 ? -11.656 -11.398 -23.125 1 71.56 371 GLN B C 1
ATOM 6631 O O . GLN B 1 371 ? -12.867 -11.328 -23.359 1 71.56 371 GLN B O 1
ATOM 6636 N N . ILE B 1 372 ? -10.867 -10.359 -22.953 1 76.75 372 ILE B N 1
ATOM 6637 C CA . ILE B 1 372 ? -11.398 -9.008 -23.125 1 76.75 372 ILE B CA 1
ATOM 6638 C C . ILE B 1 372 ? -10.625 -8.281 -24.219 1 76.75 372 ILE B C 1
ATOM 6640 O O . ILE B 1 372 ? -9.484 -7.863 -24 1 76.75 372 ILE B O 1
ATOM 6644 N N . LEU B 1 373 ? -11.195 -8.328 -25.312 1 79.19 373 LEU B N 1
ATOM 6645 C CA . LEU B 1 373 ? -10.555 -7.695 -26.469 1 79.19 373 LEU B CA 1
ATOM 6646 C C . LEU B 1 373 ? -11.133 -6.312 -26.719 1 79.19 373 LEU B C 1
ATOM 6648 O O . LEU B 1 373 ? -12.336 -6.176 -26.969 1 79.19 373 LEU B O 1
ATOM 6652 N N . ARG B 1 374 ? -10.273 -5.414 -26.562 1 79.31 374 ARG B N 1
ATOM 6653 C CA . ARG B 1 374 ? -10.719 -4.066 -26.891 1 79.31 374 ARG B CA 1
ATOM 6654 C C . ARG B 1 374 ? -10.695 -3.83 -28.391 1 79.31 374 ARG B C 1
ATOM 6656 O O . ARG B 1 374 ? -9.633 -3.908 -29.031 1 79.31 374 ARG B O 1
ATOM 6663 N N . ARG B 1 375 ? -11.828 -3.781 -29.078 1 76.75 375 ARG B N 1
ATOM 6664 C CA . ARG B 1 375 ? -11.945 -3.555 -30.516 1 76.75 375 ARG B CA 1
ATOM 6665 C C . ARG B 1 375 ? -11.695 -2.092 -30.859 1 76.75 375 ARG B C 1
ATOM 6667 O O . ARG B 1 375 ? -10.891 -1.786 -31.734 1 76.75 375 ARG B O 1
ATOM 6674 N N . ASP B 1 376 ? -12.438 -1.181 -30.125 1 78.06 376 ASP B N 1
ATOM 6675 C CA . ASP B 1 376 ? -12.312 0.264 -30.297 1 78.06 376 ASP B CA 1
ATOM 6676 C C . ASP B 1 376 ? -12.375 0.985 -28.953 1 78.06 376 ASP B C 1
ATOM 6678 O O . ASP B 1 376 ? -12.406 0.344 -27.906 1 78.06 376 ASP B O 1
ATOM 6682 N N . GLU B 1 377 ? -12.273 2.289 -29.078 1 79.75 377 GLU B N 1
ATOM 6683 C CA . GLU B 1 377 ? -12.273 3.105 -27.859 1 79.75 377 GLU B CA 1
ATOM 6684 C C . GLU B 1 377 ? -13.562 2.91 -27.062 1 79.75 377 GLU B C 1
ATOM 6686 O O . GLU B 1 377 ? -13.57 3.076 -25.844 1 79.75 377 GLU B O 1
ATOM 6691 N N . ASN B 1 378 ? -14.5 2.471 -27.734 1 83.69 378 ASN B N 1
ATOM 6692 C CA . ASN B 1 378 ? -15.789 2.406 -27.062 1 83.69 378 ASN B CA 1
ATOM 6693 C C . ASN B 1 378 ? -16.406 1.014 -27.156 1 83.69 378 ASN B C 1
ATOM 6695 O O . ASN B 1 378 ? -17.578 0.828 -26.844 1 83.69 378 ASN B O 1
ATOM 6699 N N . SER B 1 379 ? -15.586 0.097 -27.672 1 87.94 379 SER B N 1
ATOM 6700 C CA . SER B 1 379 ? -16.188 -1.225 -27.828 1 87.94 379 SER B CA 1
ATOM 6701 C C . SER B 1 379 ? -15.211 -2.324 -27.406 1 87.94 379 SER B C 1
ATOM 6703 O O . SER B 1 379 ? -14.008 -2.225 -27.656 1 87.94 379 SER B O 1
ATOM 6705 N N . TRP B 1 380 ? -15.781 -3.301 -26.719 1 90.38 380 TRP B N 1
ATOM 6706 C CA . TRP B 1 380 ? -15.023 -4.461 -26.25 1 90.38 380 TRP B CA 1
ATOM 6707 C C . TRP B 1 380 ? -15.711 -5.758 -26.672 1 90.38 380 TRP B C 1
ATOM 6709 O O . TRP B 1 380 ? -16.938 -5.84 -26.656 1 90.38 380 TRP B O 1
ATOM 6719 N N . LEU B 1 381 ? -14.953 -6.68 -27.109 1 89.94 381 LEU B N 1
ATOM 6720 C CA . LEU B 1 381 ? -15.43 -8.047 -27.297 1 89.94 381 LEU B CA 1
ATOM 6721 C C . LEU B 1 381 ? -14.969 -8.945 -26.156 1 89.94 381 LEU B C 1
ATOM 6723 O O . LEU B 1 381 ? -13.773 -9.18 -25.984 1 89.94 381 LEU B O 1
ATOM 6727 N N . ILE B 1 382 ? -15.961 -9.406 -25.391 1 89.62 382 ILE B N 1
ATOM 6728 C CA . ILE B 1 382 ? -15.633 -10.133 -24.172 1 89.62 382 ILE B CA 1
ATOM 6729 C C . ILE B 1 382 ? -16.234 -11.531 -24.234 1 89.62 382 ILE B C 1
ATOM 6731 O O . ILE B 1 382 ? -17.375 -11.711 -24.641 1 89.62 382 ILE B O 1
ATOM 6735 N N . ASP B 1 383 ? -15.453 -12.477 -23.75 1 86 383 ASP B N 1
ATOM 6736 C CA . ASP B 1 383 ? -15.945 -13.852 -23.672 1 86 383 ASP B CA 1
ATOM 6737 C C . ASP B 1 383 ? -16.969 -13.992 -22.531 1 86 383 ASP B C 1
ATOM 6739 O O . ASP B 1 383 ? -16.797 -13.406 -21.469 1 86 383 ASP B O 1
ATOM 6743 N N . GLY B 1 384 ? -17.969 -14.734 -22.75 1 83.69 384 GLY B N 1
ATOM 6744 C CA . GLY B 1 384 ? -19.016 -14.938 -21.75 1 83.69 384 GLY B CA 1
ATOM 6745 C C . GLY B 1 384 ? -18.516 -15.562 -20.469 1 83.69 384 GLY B C 1
ATOM 6746 O O . GLY B 1 384 ? -19.125 -15.398 -19.406 1 83.69 384 GLY B O 1
ATOM 6747 N N . VAL B 1 385 ? -17.406 -16.297 -20.562 1 77.75 385 VAL B N 1
ATOM 6748 C CA . VAL B 1 385 ? -16.906 -17.031 -19.406 1 77.75 385 VAL B CA 1
ATOM 6749 C C . VAL B 1 385 ? -16.016 -16.141 -18.547 1 77.75 385 VAL B C 1
ATOM 6751 O O . VAL B 1 385 ? -15.547 -16.547 -17.484 1 77.75 385 VAL B O 1
ATOM 6754 N N . THR B 1 386 ? -15.883 -14.906 -18.984 1 80.69 386 THR B N 1
ATOM 6755 C CA . THR B 1 386 ? -15.023 -13.984 -18.25 1 80.69 386 THR B CA 1
ATOM 6756 C C . THR B 1 386 ? -15.625 -13.656 -16.891 1 80.69 386 THR B C 1
ATOM 6758 O O . THR B 1 386 ? -16.812 -13.336 -16.781 1 80.69 386 THR B O 1
ATOM 6761 N N . PRO B 1 387 ? -14.828 -13.852 -15.859 1 77.75 387 PRO B N 1
ATOM 6762 C CA . PRO B 1 387 ? -15.328 -13.469 -14.539 1 77.75 387 PRO B CA 1
ATOM 6763 C C . PRO B 1 387 ? -15.789 -12.016 -14.477 1 77.75 387 PRO B C 1
ATOM 6765 O O . PRO B 1 387 ? -15.156 -11.141 -15.078 1 77.75 387 PRO B O 1
ATOM 6768 N N . VAL B 1 388 ? -16.859 -11.789 -13.758 1 83.62 388 VAL B N 1
ATOM 6769 C CA . VAL B 1 388 ? -17.484 -10.469 -13.703 1 83.62 388 VAL B CA 1
ATOM 6770 C C . VAL B 1 388 ? -16.5 -9.461 -13.102 1 83.62 388 VAL B C 1
ATOM 6772 O O . VAL B 1 388 ? -16.469 -8.297 -13.5 1 83.62 388 VAL B O 1
ATOM 6775 N N . GLU B 1 389 ? -15.719 -9.969 -12.172 1 77.94 389 GLU B N 1
ATOM 6776 C CA . GLU B 1 389 ? -14.75 -9.078 -11.531 1 77.94 389 GLU B CA 1
ATOM 6777 C C . GLU B 1 389 ? -13.773 -8.5 -12.555 1 77.94 389 GLU B C 1
ATOM 6779 O O . GLU B 1 389 ? -13.422 -7.32 -12.484 1 77.94 389 GLU B O 1
ATOM 6784 N N . ASP B 1 390 ? -13.391 -9.25 -13.469 1 78.81 390 ASP B N 1
ATOM 6785 C CA . ASP B 1 390 ? -12.484 -8.805 -14.531 1 78.81 390 ASP B CA 1
ATOM 6786 C C . ASP B 1 390 ? -13.18 -7.824 -15.469 1 78.81 390 ASP B C 1
ATOM 6788 O O . ASP B 1 390 ? -12.57 -6.855 -15.93 1 78.81 390 ASP B O 1
ATOM 6792 N N . VAL B 1 391 ? -14.383 -8.094 -15.719 1 85.75 391 VAL B N 1
ATOM 6793 C CA . VAL B 1 391 ? -15.172 -7.23 -16.594 1 85.75 391 VAL B CA 1
ATOM 6794 C C . VAL B 1 391 ? -15.328 -5.852 -15.945 1 85.75 391 VAL B C 1
ATOM 6796 O O . VAL B 1 391 ? -15.133 -4.828 -16.609 1 85.75 391 VAL B O 1
ATOM 6799 N N . MET B 1 392 ? -15.609 -5.926 -14.68 1 84.69 392 MET B N 1
ATOM 6800 C CA . MET B 1 392 ? -15.781 -4.668 -13.953 1 84.69 392 MET B CA 1
ATOM 6801 C C . MET B 1 392 ? -14.492 -3.852 -13.969 1 84.69 392 MET B C 1
ATOM 6803 O O . MET B 1 392 ? -14.531 -2.629 -14.125 1 84.69 392 MET B O 1
ATOM 6807 N N . GLN B 1 393 ? -13.477 -4.539 -13.844 1 77.75 393 GLN B N 1
ATOM 6808 C CA . GLN B 1 393 ? -12.18 -3.869 -13.844 1 77.75 393 GLN B CA 1
ATOM 6809 C C . GLN B 1 393 ? -11.859 -3.289 -15.219 1 77.75 393 GLN B C 1
ATOM 6811 O O . GLN B 1 393 ? -11.406 -2.148 -15.328 1 77.75 393 GLN B O 1
ATOM 6816 N N . ALA B 1 394 ? -12.125 -3.982 -16.25 1 78.38 394 ALA B N 1
ATOM 6817 C CA . ALA B 1 394 ? -11.82 -3.568 -17.609 1 78.38 394 ALA B CA 1
ATOM 6818 C C . ALA B 1 394 ? -12.688 -2.383 -18.031 1 78.38 394 ALA B C 1
ATOM 6820 O O . ALA B 1 394 ? -12.227 -1.49 -18.75 1 78.38 394 ALA B O 1
ATOM 6821 N N . LEU B 1 395 ? -13.883 -2.4 -17.578 1 83.06 395 LEU B N 1
ATOM 6822 C CA . LEU B 1 395 ? -14.836 -1.369 -17.969 1 83.06 395 LEU B CA 1
ATOM 6823 C C . LEU B 1 395 ? -14.898 -0.263 -16.922 1 83.06 395 LEU B C 1
ATOM 6825 O O . LEU B 1 395 ? -15.664 0.693 -17.078 1 83.06 395 LEU B O 1
ATOM 6829 N N . GLU B 1 396 ? -14.086 -0.444 -15.859 1 78.75 396 GLU B N 1
ATOM 6830 C CA . GLU B 1 396 ? -14.047 0.521 -14.766 1 78.75 396 GLU B CA 1
ATOM 6831 C C . GLU B 1 396 ? -15.43 0.711 -14.148 1 78.75 396 GLU B C 1
ATOM 6833 O O . GLU B 1 396 ? -15.883 1.844 -13.961 1 78.75 396 GLU B O 1
ATOM 6838 N N . LEU B 1 397 ? -16.109 -0.455 -13.969 1 79.62 397 LEU B N 1
ATOM 6839 C CA . LEU B 1 397 ? -17.406 -0.476 -13.312 1 79.62 397 LEU B CA 1
ATOM 6840 C C . LEU B 1 397 ? -17.266 -0.797 -11.836 1 79.62 397 LEU B C 1
ATOM 6842 O O . LEU B 1 397 ? -16.484 -1.67 -11.453 1 79.62 397 LEU B O 1
ATOM 6846 N N . ASP B 1 398 ? -17.906 -0.092 -11.023 1 74.56 398 ASP B N 1
ATOM 6847 C CA . ASP B 1 398 ? -17.797 -0.288 -9.586 1 74.56 398 ASP B CA 1
ATOM 6848 C C . ASP B 1 398 ? -18.688 -1.438 -9.117 1 74.56 398 ASP B C 1
ATOM 6850 O O . ASP B 1 398 ? -18.312 -2.191 -8.211 1 74.56 398 ASP B O 1
ATOM 6854 N N . GLU B 1 399 ? -19.922 -1.497 -9.648 1 78.38 399 GLU B N 1
ATOM 6855 C CA . GLU B 1 399 ? -20.844 -2.529 -9.188 1 78.38 399 GLU B CA 1
ATOM 6856 C C . GLU B 1 399 ? -21.766 -2.986 -10.312 1 78.38 399 GLU B C 1
ATOM 6858 O O . GLU B 1 399 ? -22.062 -2.219 -11.234 1 78.38 399 GLU B O 1
ATOM 6863 N N . LEU B 1 400 ? -22.062 -4.266 -10.32 1 80.5 400 LEU B N 1
ATOM 6864 C CA . LEU B 1 400 ? -23.094 -4.844 -11.18 1 80.5 400 LEU B CA 1
ATOM 6865 C C . LEU B 1 400 ? -24.281 -5.32 -10.352 1 80.5 400 LEU B C 1
ATOM 6867 O O . LEU B 1 400 ? -24.125 -5.684 -9.18 1 80.5 400 LEU B O 1
ATOM 6871 N N . PRO B 1 401 ? -25.469 -5.121 -10.961 1 77.94 401 PRO B N 1
ATOM 6872 C CA . PRO B 1 401 ? -26.641 -5.527 -10.188 1 77.94 401 PRO B CA 1
ATOM 6873 C C . PRO B 1 401 ? -26.641 -7.016 -9.852 1 77.94 401 PRO B C 1
ATOM 6875 O O . PRO B 1 401 ? -26.156 -7.832 -10.641 1 77.94 401 PRO B O 1
ATOM 6878 N N . HIS B 1 402 ? -27.172 -7.402 -8.703 1 75.81 402 HIS B N 1
ATOM 6879 C CA . HIS B 1 402 ? -27.328 -8.773 -8.234 1 75.81 402 HIS B CA 1
ATOM 6880 C C . HIS B 1 402 ? -26.016 -9.523 -8.242 1 75.81 402 HIS B C 1
ATOM 6882 O O . HIS B 1 402 ? -25.938 -10.664 -8.719 1 75.81 402 HIS B O 1
ATOM 6888 N N . SER B 1 403 ? -24.984 -8.93 -7.781 1 74.5 403 SER B N 1
ATOM 6889 C CA . SER B 1 403 ? -23.609 -9.422 -7.898 1 74.5 403 SER B CA 1
ATOM 6890 C C . SER B 1 403 ? -23.453 -10.781 -7.234 1 74.5 403 SER B C 1
ATOM 6892 O O . SER B 1 403 ? -22.562 -11.555 -7.59 1 74.5 403 SER B O 1
ATOM 6894 N N . GLU B 1 404 ? -24.359 -11.141 -6.477 1 68.06 404 GLU B N 1
ATOM 6895 C CA . GLU B 1 404 ? -24.25 -12.406 -5.746 1 68.06 404 GLU B CA 1
ATOM 6896 C C . GLU B 1 404 ? -24.766 -13.57 -6.574 1 68.06 404 GLU B C 1
ATOM 6898 O O . GLU B 1 404 ? -24.453 -14.727 -6.293 1 68.06 404 GLU B O 1
ATOM 6903 N N . ASP B 1 405 ? -25.5 -13.281 -7.664 1 73 405 ASP B N 1
ATOM 6904 C CA . ASP B 1 405 ? -26.219 -14.328 -8.383 1 73 405 ASP B CA 1
ATOM 6905 C C . ASP B 1 405 ? -25.406 -14.859 -9.555 1 73 405 ASP B C 1
ATOM 6907 O O . ASP B 1 405 ? -25.828 -15.805 -10.227 1 73 405 ASP B O 1
ATOM 6911 N N . TYR B 1 406 ? -24.344 -14.203 -9.805 1 76.81 406 TYR B N 1
ATOM 6912 C CA . TYR B 1 406 ? -23.562 -14.641 -10.969 1 76.81 406 TYR B CA 1
ATOM 6913 C C . TYR B 1 406 ? -22.078 -14.453 -10.727 1 76.81 406 TYR B C 1
ATOM 6915 O O . TYR B 1 406 ? -21.672 -13.664 -9.867 1 76.81 406 TYR B O 1
ATOM 6923 N N . GLU B 1 407 ? -21.297 -15.242 -11.531 1 77.06 407 GLU B N 1
ATOM 6924 C CA . GLU B 1 407 ? -19.844 -15.172 -11.406 1 77.06 407 GLU B CA 1
ATOM 6925 C C . GLU B 1 407 ? -19.203 -14.742 -12.727 1 77.06 407 GLU B C 1
ATOM 6927 O O . GLU B 1 407 ? -18.078 -14.211 -12.734 1 77.06 407 GLU B O 1
ATOM 6932 N N . THR B 1 408 ? -19.859 -14.953 -13.797 1 84.81 408 THR B N 1
ATOM 6933 C CA . THR B 1 408 ? -19.312 -14.664 -15.125 1 84.81 408 THR B CA 1
ATOM 6934 C C . THR B 1 408 ? -20.203 -13.672 -15.867 1 84.81 408 THR B C 1
ATOM 6936 O O . THR B 1 408 ? -21.328 -13.391 -15.438 1 84.81 408 THR B O 1
ATOM 6939 N N . LEU B 1 409 ? -19.609 -13.148 -16.906 1 87.19 409 LEU B N 1
ATOM 6940 C CA . LEU B 1 409 ? -20.359 -12.211 -17.734 1 87.19 409 LEU B CA 1
ATOM 6941 C C . LEU B 1 409 ? -21.609 -12.867 -18.328 1 87.19 409 LEU B C 1
ATOM 6943 O O . LEU B 1 409 ? -22.672 -12.258 -18.359 1 87.19 409 LEU B O 1
ATOM 6947 N N . GLY B 1 410 ? -21.469 -14.117 -18.734 1 84.62 410 GLY B N 1
ATOM 6948 C CA . GLY B 1 410 ? -22.625 -14.852 -19.219 1 84.62 410 GLY B CA 1
ATOM 6949 C C . GLY B 1 410 ? -23.703 -15.016 -18.172 1 84.62 410 GLY B C 1
ATOM 6950 O O . GLY B 1 410 ? -24.891 -14.852 -18.453 1 84.62 410 GLY B O 1
ATOM 6951 N N . GLY B 1 411 ? -23.234 -15.32 -16.969 1 80.94 411 GLY B N 1
ATOM 6952 C CA . GLY B 1 411 ? -24.188 -15.422 -15.867 1 80.94 411 GLY B CA 1
ATOM 6953 C C . GLY B 1 411 ? -24.922 -14.117 -15.594 1 80.94 411 GLY B C 1
ATOM 6954 O O . GLY B 1 411 ? -26.125 -14.125 -15.32 1 80.94 411 GLY B O 1
ATOM 6955 N N . PHE B 1 412 ? -24.219 -13.016 -15.688 1 88.75 412 PHE B N 1
ATOM 6956 C CA . PHE B 1 412 ? -24.797 -11.688 -15.516 1 88.75 412 PHE B CA 1
ATOM 6957 C C . PHE B 1 412 ? -25.922 -11.453 -16.516 1 88.75 412 PHE B C 1
ATOM 6959 O O . PHE B 1 412 ? -27.016 -11.023 -16.141 1 88.75 412 PHE B O 1
ATOM 6966 N N . LEU B 1 413 ? -25.688 -11.75 -17.719 1 87.75 413 LEU B N 1
ATOM 6967 C CA . LEU B 1 413 ? -26.656 -11.531 -18.797 1 87.75 413 LEU B CA 1
ATOM 6968 C C . LEU B 1 413 ? -27.875 -12.445 -18.609 1 87.75 413 LEU B C 1
ATOM 6970 O O . LEU B 1 413 ? -29 -12.016 -18.844 1 87.75 413 LEU B O 1
ATOM 6974 N N . MET B 1 414 ? -27.625 -13.586 -18.125 1 84.38 414 MET B N 1
ATOM 6975 C CA . MET B 1 414 ? -28.719 -14.523 -17.891 1 84.38 414 MET B CA 1
ATOM 6976 C C . MET B 1 414 ? -29.625 -14.023 -16.766 1 84.38 414 MET B C 1
ATOM 6978 O O . MET B 1 414 ? -30.844 -14.125 -16.859 1 84.38 414 MET B O 1
ATOM 6982 N N . VAL B 1 415 ? -28.969 -13.523 -15.797 1 83.44 415 VAL B N 1
ATOM 6983 C CA . VAL B 1 415 ? -29.734 -13.023 -14.656 1 83.44 415 VAL B CA 1
ATOM 6984 C C . VAL B 1 415 ? -30.531 -11.789 -15.062 1 83.44 415 VAL B C 1
ATOM 6986 O O . VAL B 1 415 ? -31.688 -11.641 -14.703 1 83.44 415 VAL B O 1
ATOM 6989 N N . MET B 1 416 ? -29.875 -10.945 -15.773 1 86.19 416 MET B N 1
ATOM 6990 C CA . MET B 1 416 ? -30.5 -9.688 -16.188 1 86.19 416 MET B CA 1
ATOM 6991 C C . MET B 1 416 ? -31.656 -9.945 -17.156 1 86.19 416 MET B C 1
ATOM 6993 O O . MET B 1 416 ? -32.688 -9.266 -17.109 1 86.19 416 MET B O 1
ATOM 6997 N N . LEU B 1 417 ? -31.531 -10.875 -17.969 1 84.5 417 LEU B N 1
ATOM 6998 C CA . LEU B 1 417 ? -32.531 -11.172 -18.984 1 84.5 417 LEU B CA 1
ATOM 6999 C C . LEU B 1 417 ? -33.594 -12.125 -18.453 1 84.5 417 LEU B C 1
ATOM 7001 O O . LEU B 1 417 ? -34.656 -12.25 -19.047 1 84.5 417 LEU B O 1
ATOM 7005 N N . ARG B 1 418 ? -33.312 -12.734 -17.328 1 77.5 418 ARG B N 1
ATOM 7006 C CA . ARG B 1 418 ? -34.156 -13.695 -16.656 1 77.5 418 ARG B CA 1
ATOM 7007 C C . ARG B 1 418 ? -34.562 -14.82 -17.609 1 77.5 418 ARG B C 1
ATOM 7009 O O . ARG B 1 418 ? -35.688 -15.367 -17.484 1 77.5 418 ARG B O 1
ATOM 7016 N N . ARG B 1 419 ? -33.906 -14.938 -18.719 1 76.69 419 ARG B N 1
ATOM 7017 C CA . ARG B 1 419 ? -34.094 -16.016 -19.688 1 76.69 419 ARG B CA 1
ATOM 7018 C C . ARG B 1 419 ? -32.75 -16.422 -20.312 1 76.69 419 ARG B C 1
ATOM 7020 O O . ARG B 1 419 ? -31.734 -15.758 -20.094 1 76.69 419 ARG B O 1
ATOM 7027 N N . ILE B 1 420 ? -32.75 -17.547 -20.922 1 78.25 420 ILE B N 1
ATOM 7028 C CA . ILE B 1 420 ? -31.562 -17.953 -21.672 1 78.25 420 ILE B CA 1
ATOM 7029 C C . ILE B 1 420 ? -31.297 -16.953 -22.797 1 78.25 420 ILE B C 1
ATOM 7031 O O . ILE B 1 420 ? -32.188 -16.688 -23.609 1 78.25 420 ILE B O 1
ATOM 7035 N N . PRO B 1 421 ? -30.203 -16.422 -22.781 1 80.12 421 PRO B N 1
ATOM 7036 C CA . PRO B 1 421 ? -29.906 -15.359 -23.75 1 80.12 421 PRO B CA 1
ATOM 7037 C C . PRO B 1 421 ? -29.875 -15.867 -25.188 1 80.12 421 PRO B C 1
ATOM 7039 O O . PRO B 1 421 ? -29.5 -17.016 -25.438 1 80.12 421 PRO B O 1
ATOM 7042 N N . ARG B 1 422 ? -30.484 -15.016 -26.078 1 81.56 422 ARG B N 1
ATOM 7043 C CA . ARG B 1 422 ? -30.422 -15.25 -27.516 1 81.56 422 ARG B CA 1
ATOM 7044 C C . ARG B 1 422 ? -29.5 -14.234 -28.188 1 81.56 422 ARG B C 1
ATOM 7046 O O . ARG B 1 422 ? -29.156 -13.211 -27.594 1 81.56 422 ARG B O 1
ATOM 7053 N N . ARG B 1 423 ? -29.094 -14.703 -29.344 1 86.19 423 ARG B N 1
ATOM 7054 C CA . ARG B 1 423 ? -28.266 -13.773 -30.125 1 86.19 423 ARG B CA 1
ATOM 7055 C C . ARG B 1 423 ? -28.969 -12.43 -30.281 1 86.19 423 ARG B C 1
ATOM 7057 O O . ARG B 1 423 ? -30.188 -12.383 -30.516 1 86.19 423 ARG B O 1
ATOM 7064 N N . THR B 1 424 ? -28.219 -11.289 -30.078 1 84.75 424 THR B N 1
ATOM 7065 C CA . THR B 1 424 ? -28.641 -9.906 -30.281 1 84.75 424 THR B CA 1
ATOM 7066 C C . THR B 1 424 ? -29.391 -9.375 -29.062 1 84.75 424 THR B C 1
ATOM 7068 O O . THR B 1 424 ? -29.828 -8.227 -29.062 1 84.75 424 THR B O 1
ATOM 7071 N N . ASP B 1 425 ? -29.531 -10.344 -28.094 1 86.5 425 ASP B N 1
ATOM 7072 C CA . ASP B 1 425 ? -30.078 -9.805 -26.859 1 86.5 425 ASP B CA 1
ATOM 7073 C C . ASP B 1 425 ? -29.172 -8.711 -26.297 1 86.5 425 ASP B C 1
ATOM 7075 O O . ASP B 1 425 ? -27.953 -8.773 -26.438 1 86.5 425 ASP B O 1
ATOM 7079 N N . THR B 1 426 ? -29.781 -7.664 -25.797 1 91.06 426 THR B N 1
ATOM 7080 C CA . THR B 1 426 ? -28.969 -6.555 -25.281 1 91.06 426 THR B CA 1
ATOM 7081 C C . THR B 1 426 ? -29.391 -6.195 -23.859 1 91.06 426 THR B C 1
ATOM 7083 O O . THR B 1 426 ? -30.578 -6.309 -23.5 1 91.06 426 THR B O 1
ATOM 7086 N N . VAL B 1 427 ? -28.453 -5.945 -23 1 90.31 427 VAL B N 1
ATOM 7087 C CA . VAL B 1 427 ? -28.656 -5.422 -21.656 1 90.31 427 VAL B CA 1
ATOM 7088 C C . VAL B 1 427 ? -27.891 -4.113 -21.5 1 90.31 427 VAL B C 1
ATOM 7090 O O . VAL B 1 427 ? -26.734 -3.998 -21.922 1 90.31 427 VAL B O 1
ATOM 7093 N N . GLN B 1 428 ? -28.562 -3.109 -20.984 1 90.62 428 GLN B N 1
ATOM 7094 C CA . GLN B 1 428 ? -27.891 -1.832 -20.75 1 90.62 428 GLN B CA 1
ATOM 7095 C C . GLN B 1 428 ? -27.672 -1.595 -19.25 1 90.62 428 GLN B C 1
ATOM 7097 O O . GLN B 1 428 ? -28.594 -1.783 -18.453 1 90.62 428 GLN B O 1
ATOM 7102 N N . TRP B 1 429 ? -26.438 -1.38 -18.859 1 87.5 429 TRP B N 1
ATOM 7103 C CA . TRP B 1 429 ? -26.109 -1.082 -17.469 1 87.5 429 TRP B CA 1
ATOM 7104 C C . TRP B 1 429 ? -24.844 -0.236 -17.375 1 87.5 429 TRP B C 1
ATOM 7106 O O . TRP B 1 429 ? -23.875 -0.485 -18.094 1 87.5 429 TRP B O 1
ATOM 7116 N N . GLY B 1 430 ? -24.844 0.68 -16.422 1 82.56 430 GLY B N 1
ATOM 7117 C CA . GLY B 1 430 ? -23.656 1.464 -16.109 1 82.56 430 GLY B CA 1
ATOM 7118 C C . GLY B 1 430 ? -23.125 2.24 -17.297 1 82.56 430 GLY B C 1
ATOM 7119 O O . GLY B 1 430 ? -21.906 2.381 -17.453 1 82.56 430 GLY B O 1
ATOM 7120 N N . GLY B 1 431 ? -23.891 2.572 -18.312 1 85.19 431 GLY B N 1
ATOM 7121 C CA . GLY B 1 431 ? -23.438 3.311 -19.484 1 85.19 431 GLY B CA 1
ATOM 7122 C C . GLY B 1 431 ? -22.906 2.414 -20.578 1 85.19 431 GLY B C 1
ATOM 7123 O O . GLY B 1 431 ? -22.297 2.896 -21.547 1 85.19 431 GLY B O 1
ATOM 7124 N N . TYR B 1 432 ? -23.094 1.177 -20.328 1 91.38 432 TYR B N 1
ATOM 7125 C CA . TYR B 1 432 ? -22.609 0.231 -21.328 1 91.38 432 TYR B CA 1
ATOM 7126 C C . TYR B 1 432 ? -23.75 -0.63 -21.875 1 91.38 432 TYR B C 1
ATOM 7128 O O . TYR B 1 432 ? -24.719 -0.883 -21.172 1 91.38 432 TYR B O 1
ATOM 7136 N N . ARG B 1 433 ? -23.688 -0.883 -23.141 1 92.31 433 ARG B N 1
ATOM 7137 C CA . ARG B 1 433 ? -24.594 -1.821 -23.781 1 92.31 433 ARG B CA 1
ATOM 7138 C C . ARG B 1 433 ? -23.922 -3.176 -24 1 92.31 433 ARG B C 1
ATOM 7140 O O . ARG B 1 433 ? -22.891 -3.268 -24.672 1 92.31 433 ARG B O 1
ATOM 7147 N N . PHE B 1 434 ? -24.484 -4.172 -23.406 1 93 434 PHE B N 1
ATOM 7148 C CA . PHE B 1 434 ? -24 -5.539 -23.562 1 93 434 PHE B CA 1
ATOM 7149 C C . PHE B 1 434 ? -24.844 -6.309 -24.578 1 93 434 PHE B C 1
ATOM 7151 O O . PHE B 1 434 ? -26.031 -6.559 -24.344 1 93 434 PHE B O 1
ATOM 7158 N N . GLU B 1 435 ? -24.234 -6.641 -25.641 1 91.94 435 GLU B N 1
ATOM 7159 C CA . GLU B 1 435 ? -24.938 -7.355 -26.703 1 91.94 435 GLU B CA 1
ATOM 7160 C C . GLU B 1 435 ? -24.391 -8.766 -26.875 1 91.94 435 GLU B C 1
ATOM 7162 O O . GLU B 1 435 ? -23.188 -8.945 -27.031 1 91.94 435 GLU B O 1
ATOM 7167 N N . VAL B 1 436 ? -25.281 -9.734 -26.859 1 91.75 436 VAL B N 1
ATOM 7168 C CA . VAL B 1 436 ? -24.891 -11.125 -27.047 1 91.75 436 VAL B CA 1
ATOM 7169 C C . VAL B 1 436 ? -24.625 -11.391 -28.531 1 91.75 436 VAL B C 1
ATOM 7171 O O . VAL B 1 436 ? -25.531 -11.234 -29.359 1 91.75 436 VAL B O 1
ATOM 7174 N N . MET B 1 437 ? -23.406 -11.789 -28.797 1 88.12 437 MET B N 1
ATOM 7175 C CA . MET B 1 437 ? -23.031 -11.984 -30.188 1 88.12 437 MET B CA 1
ATOM 7176 C C . MET B 1 437 ? -23.188 -13.445 -30.594 1 88.12 437 MET B C 1
ATOM 7178 O O . MET B 1 437 ? -23.594 -13.742 -31.719 1 88.12 437 MET B O 1
ATOM 7182 N N . ASP B 1 438 ? -22.812 -14.328 -29.719 1 83.81 438 ASP B N 1
ATOM 7183 C CA . ASP B 1 438 ? -22.828 -15.75 -30.047 1 83.81 438 ASP B CA 1
ATOM 7184 C C . ASP B 1 438 ? -23.219 -16.594 -28.828 1 83.81 438 ASP B C 1
ATOM 7186 O O . ASP B 1 438 ? -22.797 -16.281 -27.703 1 83.81 438 ASP B O 1
ATOM 7190 N N . VAL B 1 439 ? -24.203 -17.516 -29.016 1 79.69 439 VAL B N 1
ATOM 7191 C CA . VAL B 1 439 ? -24.641 -18.438 -27.969 1 79.69 439 VAL B CA 1
ATOM 7192 C C . VAL B 1 439 ? -24.469 -19.875 -28.453 1 79.69 439 VAL B C 1
ATOM 7194 O O . VAL B 1 439 ? -24.859 -20.219 -29.578 1 79.69 439 VAL B O 1
ATOM 7197 N N . ASP B 1 440 ? -23.703 -20.641 -27.719 1 69.88 440 ASP B N 1
ATOM 7198 C CA . ASP B 1 440 ? -23.547 -22.062 -28.031 1 69.88 440 ASP B CA 1
ATOM 7199 C C . ASP B 1 440 ? -24.062 -22.938 -26.875 1 69.88 440 ASP B C 1
ATOM 7201 O O . ASP B 1 440 ? -23.562 -22.844 -25.75 1 69.88 440 ASP B O 1
ATOM 7205 N N . SER B 1 441 ? -25 -23.891 -27.156 1 67.62 441 SER B N 1
ATOM 7206 C CA . SER B 1 441 ? -25.547 -24.844 -26.203 1 67.62 441 SER B CA 1
ATOM 7207 C C . SER B 1 441 ? -25.922 -24.141 -24.891 1 67.62 441 SER B C 1
ATOM 7209 O O . SER B 1 441 ? -25.5 -24.562 -23.812 1 67.62 441 SER B O 1
ATOM 7211 N N . TYR B 1 442 ? -26.625 -23.062 -24.953 1 64.81 442 TYR B N 1
ATOM 7212 C CA . TYR B 1 442 ? -27.188 -22.312 -23.828 1 64.81 442 TYR B CA 1
ATOM 7213 C C . TYR B 1 442 ? -26.109 -21.531 -23.094 1 64.81 442 TYR B C 1
ATOM 7215 O O . TYR B 1 442 ? -26.344 -21.031 -21.984 1 64.81 442 TYR B O 1
ATOM 7223 N N . ARG B 1 443 ? -24.938 -21.516 -23.703 1 77.38 443 ARG B N 1
ATOM 7224 C CA . ARG B 1 443 ? -23.859 -20.734 -23.109 1 77.38 443 ARG B CA 1
ATOM 7225 C C . ARG B 1 443 ? -23.5 -19.547 -23.984 1 77.38 443 ARG B C 1
ATOM 7227 O O . ARG B 1 443 ? -23.453 -19.656 -25.219 1 77.38 443 ARG B O 1
ATOM 7234 N N . ILE B 1 444 ? -23.297 -18.453 -23.359 1 82.69 444 ILE B N 1
ATOM 7235 C CA . ILE B 1 444 ? -22.891 -17.25 -24.078 1 82.69 444 ILE B CA 1
ATOM 7236 C C . ILE B 1 444 ? -21.391 -17.312 -24.375 1 82.69 444 ILE B C 1
ATOM 7238 O O . ILE B 1 444 ? -20.578 -17.422 -23.453 1 82.69 444 ILE B O 1
ATOM 7242 N N . ASP B 1 445 ? -21.062 -17.266 -25.641 1 82.19 445 ASP B N 1
ATOM 7243 C CA . ASP B 1 445 ? -19.656 -17.344 -26.016 1 82.19 445 ASP B CA 1
ATOM 7244 C C . ASP B 1 445 ? -19.016 -15.961 -26.078 1 82.19 445 ASP B C 1
ATOM 7246 O O . ASP B 1 445 ? -17.922 -15.75 -25.562 1 82.19 445 ASP B O 1
ATOM 7250 N N . GLN B 1 446 ? -19.688 -15.078 -26.797 1 88.88 446 GLN B N 1
ATOM 7251 C CA . GLN B 1 446 ? -19.109 -13.758 -27.031 1 88.88 446 GLN B CA 1
ATOM 7252 C C . GLN B 1 446 ? -20.141 -12.656 -26.797 1 88.88 446 GLN B C 1
ATOM 7254 O O . GLN B 1 446 ? -21.297 -12.789 -27.188 1 88.88 446 GLN B O 1
ATOM 7259 N N . VAL B 1 447 ? -19.625 -11.609 -26.094 1 91.44 447 VAL B N 1
ATOM 7260 C CA . VAL B 1 447 ? -20.484 -10.461 -25.781 1 91.44 447 VAL B CA 1
ATOM 7261 C C . VAL B 1 447 ? -19.828 -9.18 -26.297 1 91.44 447 VAL B C 1
ATOM 7263 O O . VAL B 1 447 ? -18.641 -8.953 -26.062 1 91.44 447 VAL B O 1
ATOM 7266 N N . LEU B 1 448 ? -20.531 -8.438 -27.047 1 91.94 448 LEU B N 1
ATOM 7267 C CA . LEU B 1 448 ? -20.062 -7.125 -27.484 1 91.94 448 LEU B CA 1
ATOM 7268 C C . LEU B 1 448 ? -20.531 -6.031 -26.531 1 91.94 448 LEU B C 1
ATOM 7270 O O . LEU B 1 448 ? -21.734 -5.875 -26.297 1 91.94 448 LEU B O 1
ATOM 7274 N N . VAL B 1 449 ? -19.531 -5.406 -25.969 1 92.12 449 VAL B N 1
ATOM 7275 C CA . VAL B 1 449 ? -19.828 -4.324 -25.031 1 92.12 449 VAL B CA 1
ATOM 7276 C C . VAL B 1 449 ? -19.531 -2.98 -25.688 1 92.12 449 VAL B C 1
ATOM 7278 O O . VAL B 1 449 ? -18.422 -2.773 -26.203 1 92.12 449 VAL B O 1
ATOM 7281 N N . THR B 1 450 ? -20.516 -2.072 -25.734 1 91.88 450 THR B N 1
ATOM 7282 C CA . THR B 1 450 ? -20.344 -0.753 -26.328 1 91.88 450 THR B CA 1
ATOM 7283 C C . THR B 1 450 ? -20.688 0.346 -25.328 1 91.88 450 THR B C 1
ATOM 7285 O O . THR B 1 450 ? -21.656 0.225 -24.578 1 91.88 450 THR B O 1
ATOM 7288 N N . ARG B 1 451 ? -19.828 1.271 -25.234 1 89.44 451 ARG B N 1
ATOM 7289 C CA . ARG B 1 451 ? -20.078 2.418 -24.359 1 89.44 451 ARG B CA 1
ATOM 7290 C C . ARG B 1 451 ? -21.172 3.316 -24.938 1 89.44 451 ARG B C 1
ATOM 7292 O O . ARG B 1 451 ? -21.141 3.66 -26.125 1 89.44 451 ARG B O 1
ATOM 7299 N N . MET B 1 452 ? -22.297 3.562 -24.156 1 78.38 452 MET B N 1
ATOM 7300 C CA . MET B 1 452 ? -23.406 4.383 -24.625 1 78.38 452 MET B CA 1
ATOM 7301 C C . MET B 1 452 ? -23.109 5.867 -24.438 1 78.38 452 MET B C 1
ATOM 7303 O O . MET B 1 452 ? -22.547 6.273 -23.422 1 78.38 452 MET B O 1
ATOM 7307 N N . SER B 1 453 ? -22.844 6.641 -25.297 1 62.03 453 SER B N 1
ATOM 7308 C CA . SER B 1 453 ? -22.75 8.094 -25.188 1 62.03 453 SER B CA 1
ATOM 7309 C C . SER B 1 453 ? -23.969 8.672 -24.469 1 62.03 453 SER B C 1
ATOM 7311 O O . SER B 1 453 ? -25.031 8.055 -24.469 1 62.03 453 SER B O 1
ATOM 7313 N N . GLY B 1 454 ? -24.203 9.836 -23.781 1 48.34 454 GLY B N 1
ATOM 7314 C CA . GLY B 1 454 ? -25.203 10.555 -23 1 48.34 454 GLY B CA 1
ATOM 7315 C C . GLY B 1 454 ? -26.609 10.391 -23.547 1 48.34 454 GLY B C 1
ATOM 7316 O O . GLY B 1 454 ? -27.562 10.953 -23 1 48.34 454 GLY B O 1
ATOM 7317 N N . SER B 1 455 ? -27.109 10.648 -24.781 1 42.22 455 SER B N 1
ATOM 7318 C CA . SER B 1 455 ? -28.453 11.234 -24.734 1 42.22 455 SER B CA 1
ATOM 7319 C C . SER B 1 455 ? -29.453 10.258 -24.125 1 42.22 455 SER B C 1
ATOM 7321 O O . SER B 1 455 ? -30.406 10.672 -23.469 1 42.22 455 SER B O 1
ATOM 7323 N N . SER B 1 456 ? -30.016 9.164 -24.875 1 39.94 456 SER B N 1
ATOM 7324 C CA . SER B 1 456 ? -31.391 8.734 -24.656 1 39.94 456 SER B CA 1
ATOM 7325 C C . SER B 1 456 ? -31.5 7.801 -23.453 1 39.94 456 SER B C 1
ATOM 7327 O O . SER B 1 456 ? -30.703 6.867 -23.312 1 39.94 456 SER B O 1
ATOM 7329 N N . PRO B 1 457 ? -32.25 8.289 -22.391 1 38.22 457 PRO B N 1
ATOM 7330 C CA . PRO B 1 457 ? -32.656 7.562 -21.172 1 38.22 457 PRO B CA 1
ATOM 7331 C C . PRO B 1 457 ? -32.969 6.094 -21.453 1 38.22 457 PRO B C 1
ATOM 7333 O O . PRO B 1 457 ? -33.375 5.734 -22.547 1 38.22 457 PRO B O 1
ATOM 7336 N N . ALA B 1 458 ? -32.656 5.215 -20.625 1 36.94 458 ALA B N 1
ATOM 7337 C CA . ALA B 1 458 ? -32.844 3.771 -20.531 1 36.94 458 ALA B CA 1
ATOM 7338 C C . ALA B 1 458 ? -34.312 3.402 -20.703 1 36.94 458 ALA B C 1
ATOM 7340 O O . ALA B 1 458 ? -35.156 3.781 -19.891 1 36.94 458 ALA B O 1
ATOM 7341 N N . ALA B 1 459 ? -35.031 3.398 -21.875 1 33.47 459 ALA B N 1
ATOM 7342 C CA . ALA B 1 459 ? -36.375 2.83 -21.875 1 33.47 459 ALA B CA 1
ATOM 7343 C C . ALA B 1 459 ? -36.375 1.394 -21.359 1 33.47 459 ALA B C 1
ATOM 7345 O O . ALA B 1 459 ? -35.469 0.605 -21.719 1 33.47 459 ALA B O 1
ATOM 7346 N N . PRO B 1 460 ? -36.969 1.132 -20.25 1 36.53 460 PRO B N 1
ATOM 7347 C CA . PRO B 1 460 ? -37.125 -0.232 -19.734 1 36.53 460 PRO B CA 1
ATOM 7348 C C . PRO B 1 460 ? -37.438 -1.241 -20.828 1 36.53 460 PRO B C 1
ATOM 7350 O O . PRO B 1 460 ? -37.969 -0.867 -21.875 1 36.53 460 PRO B O 1
ATOM 7353 N N . PRO B 1 461 ? -36.781 -2.379 -20.828 1 38.19 461 PRO B N 1
ATOM 7354 C CA . PRO B 1 461 ? -37.094 -3.396 -21.844 1 38.19 461 PRO B CA 1
ATOM 7355 C C . PRO B 1 461 ? -38.594 -3.604 -22.047 1 38.19 461 PRO B C 1
ATOM 7357 O O . PRO B 1 461 ? -39.375 -3.455 -21.094 1 38.19 461 PRO B O 1
ATOM 7360 N N . ASN B 1 462 ? -39.281 -3.182 -23.125 1 30.47 462 ASN B N 1
ATOM 7361 C CA . ASN B 1 462 ? -40.625 -3.562 -23.531 1 30.47 462 ASN B CA 1
ATOM 7362 C C . ASN B 1 462 ? -40.844 -5.07 -23.438 1 30.47 462 ASN B C 1
ATOM 7364 O O . ASN B 1 462 ? -40.125 -5.844 -24.094 1 30.47 462 ASN B O 1
ATOM 7368 N N . ALA B 1 463 ? -41.25 -5.598 -22.266 1 32.22 463 ALA B N 1
ATOM 7369 C CA . ALA B 1 463 ? -41.812 -6.938 -22.047 1 32.22 463 ALA B CA 1
ATOM 7370 C C . ALA B 1 463 ? -42.781 -7.316 -23.172 1 32.22 463 ALA B C 1
ATOM 7372 O O . ALA B 1 463 ? -43.5 -8.297 -23.047 1 32.22 463 ALA B O 1
ATOM 7373 N N . GLY B 1 464 ? -43.031 -6.516 -24.203 1 27.78 464 GLY B N 1
ATOM 7374 C CA . GLY B 1 464 ? -44.25 -6.785 -24.938 1 27.78 464 GLY B CA 1
ATOM 7375 C C . GLY B 1 464 ? -44.312 -8.188 -25.516 1 27.78 464 GLY B C 1
ATOM 7376 O O . GLY B 1 464 ? -45.281 -8.898 -25.328 1 27.78 464 GLY B O 1
ATOM 7377 N N . ASP B 1 465 ? -43.75 -8.562 -26.625 1 28.36 465 ASP B N 1
ATOM 7378 C CA . ASP B 1 465 ? -44.469 -9.289 -27.688 1 28.36 465 ASP B CA 1
ATOM 7379 C C . ASP B 1 465 ? -44.281 -10.797 -27.531 1 28.36 465 ASP B C 1
ATOM 7381 O O . ASP B 1 465 ? -44.594 -11.562 -28.438 1 28.36 465 ASP B O 1
ATOM 7385 N N . THR B 1 466 ? -43.5 -11.273 -26.547 1 26.97 466 THR B N 1
ATOM 7386 C CA . THR B 1 466 ? -43.375 -12.711 -26.766 1 26.97 466 THR B CA 1
ATOM 7387 C C . THR B 1 466 ? -44.625 -13.438 -26.281 1 26.97 466 THR B C 1
ATOM 7389 O O . THR B 1 466 ? -44.594 -14.664 -26.109 1 26.97 466 THR B O 1
ATOM 7392 N N . ALA B 1 467 ? -45.688 -12.719 -25.719 1 28.8 467 ALA B N 1
ATOM 7393 C CA . ALA B 1 467 ? -46.812 -13.578 -25.297 1 28.8 467 ALA B CA 1
ATOM 7394 C C . ALA B 1 467 ? -47.375 -14.367 -26.469 1 28.8 467 ALA B C 1
ATOM 7396 O O . ALA B 1 467 ? -48.25 -15.195 -26.312 1 28.8 467 ALA B O 1
ATOM 7397 N N . ALA B 1 468 ? -47.281 -13.922 -27.703 1 27.72 468 ALA B N 1
ATOM 7398 C CA . ALA B 1 468 ? -48.156 -14.555 -28.703 1 27.72 468 ALA B CA 1
ATOM 7399 C C . ALA B 1 468 ? -47.656 -15.961 -29.047 1 27.72 468 ALA B C 1
ATOM 7401 O O . ALA B 1 468 ? -48.375 -16.766 -29.641 1 27.72 468 ALA B O 1
ATOM 7402 N N . ALA B 1 469 ? -46.344 -16.203 -28.922 1 28.56 469 ALA B N 1
ATOM 7403 C CA . ALA B 1 469 ? -46.062 -17.422 -29.672 1 28.56 469 ALA B CA 1
ATOM 7404 C C . ALA B 1 469 ? -46.469 -18.656 -28.875 1 28.56 469 ALA B C 1
ATOM 7406 O O . ALA B 1 469 ? -46.656 -19.75 -29.453 1 28.56 469 ALA B O 1
ATOM 7407 N N . VAL B 1 470 ? -46.438 -18.609 -27.562 1 25.25 470 VAL B N 1
ATOM 7408 C CA . VAL B 1 470 ? -46.562 -19.953 -27 1 25.25 470 VAL B CA 1
ATOM 7409 C C . VAL B 1 470 ? -48.031 -20.422 -27.078 1 25.25 470 VAL B C 1
ATOM 7411 O O . VAL B 1 470 ? -48.344 -21.516 -26.625 1 25.25 470 VAL B O 1
ATOM 7414 N N . ALA B 1 471 ? -48.875 -19.359 -27.172 1 26.12 471 ALA B N 1
ATOM 7415 C CA . ALA B 1 471 ? -50.219 -19.906 -26.969 1 26.12 471 ALA B CA 1
ATOM 7416 C C . ALA B 1 471 ? -50.531 -20.969 -28.016 1 26.12 471 ALA B C 1
ATOM 7418 O O . ALA B 1 471 ? -51.375 -21.859 -27.766 1 26.12 471 ALA B O 1
ATOM 7419 N N . LYS B 1 472 ? -50.281 -20.484 -29.188 1 27.16 472 LYS B N 1
ATOM 7420 C CA . LYS B 1 472 ? -51.094 -21.188 -30.172 1 27.16 472 LYS B CA 1
ATOM 7421 C C . LYS B 1 472 ? -50.656 -22.641 -30.297 1 27.16 472 LYS B C 1
ATOM 7423 O O . LYS B 1 472 ? -51.125 -23.375 -31.172 1 27.16 472 LYS B O 1
ATOM 7428 N N . VAL B 1 473 ? -49.5 -22.953 -29.734 1 24.61 473 VAL B N 1
ATOM 7429 C CA . VAL B 1 473 ? -49.062 -24.281 -30.188 1 24.61 473 VAL B CA 1
ATOM 7430 C C . VAL B 1 473 ? -50 -25.344 -29.578 1 24.61 473 VAL B C 1
ATOM 7432 O O . VAL B 1 473 ? -49.781 -26.547 -29.766 1 24.61 473 VAL B O 1
ATOM 7435 N N . SER B 1 474 ? -50.812 -24.875 -28.531 1 25.03 474 SER B N 1
ATOM 7436 C CA . SER B 1 474 ? -51.406 -26.016 -27.828 1 25.03 474 SER B CA 1
ATOM 7437 C C . SER B 1 474 ? -52.344 -26.781 -28.75 1 25.03 474 SER B C 1
ATOM 7439 O O . SER B 1 474 ? -52.906 -27.812 -28.359 1 25.03 474 SER B O 1
ATOM 7441 N N . SER B 1 475 ? -53.031 -25.984 -29.625 1 26.69 475 SER B N 1
ATOM 7442 C CA . SER B 1 475 ? -54.344 -26.562 -29.969 1 26.69 475 SER B CA 1
ATOM 7443 C C . SER B 1 475 ? -54.156 -27.828 -30.797 1 26.69 475 SER B C 1
ATOM 7445 O O . SER B 1 475 ? -55.156 -28.391 -31.297 1 26.69 475 SER B O 1
ATOM 7447 N N . MET B 1 476 ? -53.031 -28.016 -31.516 1 24.75 476 MET B N 1
ATOM 7448 C CA . MET B 1 476 ? -53.281 -28.984 -32.562 1 24.75 476 MET B CA 1
ATOM 7449 C C . MET B 1 476 ? -53.656 -30.359 -32 1 24.75 476 MET B C 1
ATOM 7451 O O . MET B 1 476 ? -52.812 -30.984 -31.344 1 24.75 476 MET B O 1
ATOM 7455 N N . SER B 1 477 ? -54.875 -30.422 -31.281 1 25.97 477 SER B N 1
ATOM 7456 C CA . SER B 1 477 ? -55.531 -31.656 -30.875 1 25.97 477 SER B CA 1
ATOM 7457 C C . SER B 1 477 ? -55.469 -32.719 -31.969 1 25.97 477 SER B C 1
ATOM 7459 O O . SER B 1 477 ? -55.812 -32.438 -33.125 1 25.97 477 SER B O 1
ATOM 7461 N N . PRO B 1 478 ? -54.375 -33.562 -31.984 1 24.12 478 PRO B N 1
ATOM 7462 C CA . PRO B 1 478 ? -54.406 -34.625 -33 1 24.12 478 PRO B CA 1
ATOM 7463 C C . PRO B 1 478 ? -55.719 -35.344 -33.031 1 24.12 478 PRO B C 1
ATOM 7465 O O . PRO B 1 478 ? -56.312 -35.625 -32 1 24.12 478 PRO B O 1
ATOM 7468 N N . ASP B 1 479 ? -56.781 -34.906 -33.781 1 25.61 479 ASP B N 1
ATOM 7469 C CA . ASP B 1 479 ? -57.969 -35.625 -34.219 1 25.61 479 ASP B CA 1
ATOM 7470 C C . ASP B 1 479 ? -57.594 -37.062 -34.625 1 25.61 479 ASP B C 1
ATOM 7472 O O . ASP B 1 479 ? -57.75 -37.438 -35.781 1 25.61 479 ASP B O 1
ATOM 7476 N N . THR B 1 480 ? -56.719 -37.781 -33.969 1 21.45 480 THR B N 1
ATOM 7477 C CA . THR B 1 480 ? -56.594 -39.156 -34.5 1 21.45 480 THR B CA 1
ATOM 7478 C C . THR B 1 480 ? -57.969 -39.844 -34.438 1 21.45 480 THR B C 1
ATOM 7480 O O . THR B 1 480 ? -58.438 -40.219 -33.375 1 21.45 480 THR B O 1
ATOM 7483 N N . SER B 1 481 ? -59.031 -39.25 -35.156 1 23.81 481 SER B N 1
ATOM 7484 C CA . SER B 1 481 ? -60.25 -39.969 -35.625 1 23.81 481 SER B CA 1
ATOM 7485 C C . SER B 1 481 ? -59.906 -41.375 -36.094 1 23.81 481 SER B C 1
ATOM 7487 O O . SER B 1 481 ? -60.562 -42.344 -35.656 1 23.81 481 SER B O 1
ATOM 7489 N N . SER B 1 482 ? -59.781 -41.469 -37.469 1 22.47 482 SER B N 1
ATOM 7490 C CA . SER B 1 482 ? -59.969 -42.656 -38.312 1 22.47 482 SER B CA 1
ATOM 7491 C C . SER B 1 482 ? -58.875 -43.688 -38.062 1 22.47 482 SER B C 1
ATOM 7493 O O . SER B 1 482 ? -57.688 -43.344 -37.938 1 22.47 482 SER B O 1
#

Nearest PDB structures (foldseek):
  7cfh-assembly1_A  TM=8.771E-01  e=5.860E-14  Thermus parvatiensis
  7cfk-assembly1_A  TM=8.680E-01  e=1.905E-13  Thermus parvatiensis
  4hg0-assembly1_A-2  TM=5.769E-01  e=2.341E-17  Escherichia coli K-12
  7cfi-assembly1_A-2  TM=8.811E-01  e=9.056E-11  Thermus parvatiensis
  3lfr-assembly1_A  TM=8.784E-01  e=2.518E-08  Pseudomonas syringae pv. tomato str. DC3000

Radius of gyration: 41.71 Å; Cα contacts (8 Å, |Δi|>4): 1349; chains: 2; bounding box: 125×153×96 Å

Organism: Delftia acidovorans (strain DSM 14801 / SPH-1) (NCBI:txid398578)

pLDDT: mean 78.84, std 18.78, range [21.45, 95.81]